Protein AF-A0A959G7B2-F1 (afdb_monomer_lite)

Sequence (841 aa):
MIFRKLSTILLVSALFLSQMISAQGTVKWTGAVNNDWTNAGNWMTVSGVPSLPPMGDNDGDQVIISGTAPIMPVVLAGDAAFAKMLVIEANASLTVQATASLLVENSETNGLENSGIFHNYGTVDIDSSYLHAMVNNAGAQIINHIGGVFSLMGGTDICGINNAGGTITNDGDFYMEYGDVSVLYNFGMITNNAGANFYARFFRDGKGIYNGLNASIINAGKLETNNGGFNPTPYADTLIVNLGSIQNADGAIFRGFSYPGNGFFNGQAATLTNEGSIRLESLGGNFFFLDNFGIIESDSLTAQAGGNAVAIYNHTGASFTNKSYLAARYNSSNQYTFVNEALLKNNPGAYMDIGTSSVFDLAELYNTSTGIVQNMGTIDLMYSSGSALLNMGIVENTGNYTFIYKAGGNSTGTNCRIENYGTFTAESSGLVDPSMGYSQQHICNYTNAFMYLHSDFVGVGQPNLMQNSGGFIKNDGYLELYTPSGRVNFRSFGSTAFNQNPDRPIILNTINGTFKTNDTLGFQNTHFPIINEGKFYLEMGSFVDVTNSGSVLKNTSTGQFFNYADFVVTMSSGGLVNQGTFTTYEGTNFNYTKMTQGINGIVDNTSTGVFHNYGRFYFREHGFNSVANEGRFINYEPANIDIGNSNGHGVYNLRTGQFTNKGFIVVNGSGADSINGSGVLNEGQFVNQGIIEVGQLSQAVGQEAVVNRAGTFLNDICGVINVKEDNLVLDESNSFTNKGVIIENGTGNSNIASNLAEGVVVNLAGGIFSIGANAGQTGTDLSIISCASCLAGGYLGIAACLIPAIPTLSQWSIIILFLSLSILGWVTFRTTGAKSTLGSK

Foldseek 3Di:
DVVVVVVVVVVVVVVVVVVPPFDAWAKEFQCPDHQELQDQVRIDTPDTDADGSQDDDPRHHHYEYDLPRPHAHEHDACEEAEHCAYEYADNGEYEYADNYEYEHHAHQEESYEFNAEYHFNYEYEFEYPEAESYEAAAAGEYEQAANGEYEQDYGPPAEHYHDHAYEYEFHEEYYFEEGAAEHEHFPHEYEQAAPYEHEFEYAYQYEHYEQAAQGEYEFNYEYEYEYPYDDQDAPHFEPYEFNEEYEQAAQYEYEFEGEEYADYEAAQNYEYHENYEYEYEYPEYQEENYHFNEEYAYAYYEFEDEYNYASEEHAANYEHEHPAEYHQEYEDAEEENYEFQDHYEYDAAHEHHQEYPDEHYQESYEAAQNGEYHANEEYEQEAYLHAPYAHNHHYEAADLYEDEYEHHDDNPDYQERHHFNAEYAHHPNHEDEHDDDADHAYEEAAAAYHYEYEAEHDHPDDQPGPPDDRANYAHNYHYAYAYLPHEHEPPHPDAHEHDDDAPDAQYEQALRGEYEYAEEHEYDYAEANEEFNHEYYHAHYEDEYPEYAYEPHEDAQSGAYEAAEEYEYEEYLHAYHFLHEYEYAAPYEDHYHEHDHDDQENYHQAQNGAYHFHYEYAAAYYEEEHAEFLHEYEQAPQYEYAAEFHQYEPAEQAANGAYEYQHYYAQYYDDQRFHNAEPHEDQEHYEFLYEYEHEDGHDDQAGAPHEDAHYAAEQAQNGEYHYPDQYEAAYNNLHYEFLHEYAHAHQEEYEHNEYACNGEYEHANPYHYYYNYYNYYYYRFLVPDDQPTDPPRPPSNPPSVPPDDDDDDDPVVVVVVVVVVVVPDDDDDDDPDDDDDDDDD

pLDDT: mean 81.15, std 19.33, range [27.31, 98.62]

Structure (mmCIF, N/CA/C/O backbone):
data_AF-A0A959G7B2-F1
#
_entry.id   AF-A0A959G7B2-F1
#
loop_
_atom_site.group_PDB
_atom_site.id
_atom_site.type_symbol
_atom_site.label_atom_id
_atom_site.label_alt_id
_atom_site.label_comp_id
_atom_site.label_asym_id
_atom_site.label_entity_id
_atom_site.label_seq_id
_atom_site.pdbx_PDB_ins_code
_atom_site.Cartn_x
_atom_site.Cartn_y
_atom_site.Cartn_z
_atom_site.occupancy
_atom_site.B_iso_or_equiv
_atom_site.auth_seq_id
_atom_site.auth_comp_id
_atom_site.auth_asym_id
_atom_site.auth_atom_id
_atom_site.pdbx_PDB_model_num
ATOM 1 N N . MET A 1 1 ? 59.256 46.841 -63.117 1.00 52.94 1 MET A N 1
ATOM 2 C CA . MET A 1 1 ? 59.482 45.435 -63.540 1.00 52.94 1 MET A CA 1
ATOM 3 C C . MET A 1 1 ? 59.211 44.413 -62.423 1.00 52.94 1 MET A C 1
ATOM 5 O O . MET A 1 1 ? 58.712 43.342 -62.733 1.00 52.94 1 MET A O 1
ATOM 9 N N . ILE A 1 2 ? 59.449 44.734 -61.142 1.00 54.12 2 ILE A N 1
ATOM 10 C CA . ILE A 1 2 ? 59.227 43.822 -59.995 1.00 54.12 2 ILE A CA 1
ATOM 11 C C . ILE A 1 2 ? 57.729 43.550 -59.703 1.00 54.12 2 ILE A C 1
ATOM 13 O O . ILE A 1 2 ? 57.356 42.407 -59.459 1.00 54.12 2 ILE A O 1
ATOM 17 N N . PHE A 1 3 ? 56.836 44.535 -59.873 1.00 51.72 3 PHE A N 1
ATOM 18 C CA . PHE A 1 3 ? 55.389 44.363 -59.631 1.00 51.72 3 PHE A CA 1
ATOM 19 C C . PHE A 1 3 ? 54.660 43.400 -60.596 1.00 51.72 3 PHE A C 1
ATOM 21 O O . PHE A 1 3 ? 53.708 42.747 -60.187 1.00 51.72 3 PHE A O 1
ATOM 28 N N . ARG A 1 4 ? 55.123 43.233 -61.848 1.00 51.25 4 ARG A N 1
ATOM 29 C CA . ARG A 1 4 ? 54.533 42.256 -62.796 1.00 51.25 4 ARG A CA 1
ATOM 30 C C . ARG A 1 4 ? 54.944 40.804 -62.506 1.00 51.25 4 ARG A C 1
ATOM 32 O O . ARG A 1 4 ? 54.228 39.881 -62.883 1.00 51.25 4 ARG A O 1
ATOM 39 N N . LYS A 1 5 ? 56.082 40.584 -61.834 1.00 57.22 5 LYS A N 1
ATOM 40 C CA . LYS A 1 5 ? 56.515 39.235 -61.429 1.00 57.22 5 LYS A CA 1
ATOM 41 C C . LYS A 1 5 ? 55.792 38.766 -60.162 1.00 57.22 5 LYS A C 1
ATOM 43 O O . LYS A 1 5 ? 55.444 37.595 -60.088 1.00 57.22 5 LYS A O 1
ATOM 48 N N . LEU A 1 6 ? 55.475 39.675 -59.233 1.00 59.94 6 LEU A N 1
ATOM 49 C CA . LEU A 1 6 ? 54.702 39.339 -58.031 1.00 59.94 6 LEU A CA 1
ATOM 50 C C . LEU A 1 6 ? 53.241 38.974 -58.342 1.00 59.94 6 LEU A C 1
ATOM 52 O O . LEU A 1 6 ? 52.746 38.002 -57.791 1.00 59.94 6 LEU A O 1
ATOM 56 N N . SER A 1 7 ? 52.568 39.685 -59.259 1.00 61.12 7 SER A N 1
ATOM 57 C CA . SER A 1 7 ? 51.173 39.371 -59.621 1.00 61.12 7 SER A CA 1
ATOM 58 C C . SER A 1 7 ? 51.032 38.026 -60.335 1.00 61.12 7 SER A C 1
ATOM 60 O O . SER A 1 7 ? 50.038 37.335 -60.155 1.00 61.12 7 SER A O 1
ATOM 62 N N . THR A 1 8 ? 52.034 37.638 -61.129 1.00 71.00 8 THR A N 1
ATOM 63 C CA . THR A 1 8 ? 52.027 36.355 -61.846 1.00 71.00 8 THR A CA 1
ATOM 64 C C . THR A 1 8 ? 52.302 35.195 -60.890 1.00 71.00 8 THR A C 1
ATOM 66 O O . THR A 1 8 ? 51.653 34.165 -60.997 1.00 71.00 8 THR A O 1
ATOM 69 N N . ILE A 1 9 ? 53.189 35.376 -59.903 1.00 73.12 9 ILE A N 1
ATOM 70 C CA . ILE A 1 9 ? 53.406 34.381 -58.843 1.00 73.12 9 ILE A CA 1
ATOM 71 C C . ILE A 1 9 ? 52.166 34.276 -57.945 1.00 73.12 9 ILE A C 1
ATOM 73 O O . ILE A 1 9 ? 51.745 33.166 -57.664 1.00 73.12 9 ILE A O 1
ATOM 77 N N . LEU A 1 10 ? 51.514 35.385 -57.572 1.00 73.88 10 LEU A N 1
ATOM 78 C CA . LEU A 1 10 ? 50.288 35.334 -56.762 1.00 73.88 10 LEU A CA 1
ATOM 79 C C . LEU A 1 10 ? 49.118 34.666 -57.506 1.00 73.88 10 LEU A C 1
ATOM 81 O O . LEU A 1 10 ? 48.378 33.901 -56.901 1.00 73.88 10 LEU A O 1
ATOM 85 N N . LEU A 1 11 ? 48.962 34.926 -58.810 1.00 72.38 11 LEU A N 1
ATOM 86 C CA . LEU A 1 11 ? 47.900 34.333 -59.628 1.00 72.38 11 LEU A CA 1
ATOM 87 C C . LEU A 1 11 ? 48.158 32.845 -59.908 1.00 72.38 11 LEU A C 1
ATOM 89 O O . LEU A 1 11 ? 47.230 32.052 -59.831 1.00 72.38 11 LEU A O 1
ATOM 93 N N . VAL A 1 12 ? 49.410 32.452 -60.177 1.00 73.69 12 VAL A N 1
ATOM 94 C CA . VAL A 1 12 ? 49.790 31.039 -60.352 1.00 73.69 12 VAL A CA 1
ATOM 95 C C . VAL A 1 12 ? 49.683 30.287 -59.023 1.00 73.69 12 VAL A C 1
ATOM 97 O O . VAL A 1 12 ? 49.119 29.200 -59.003 1.00 73.69 12 VAL A O 1
ATOM 100 N N . SER A 1 13 ? 50.109 30.878 -57.903 1.00 66.62 13 SER A N 1
ATOM 101 C CA . SER A 1 13 ? 49.905 30.294 -56.573 1.00 66.62 13 SER A CA 1
ATOM 102 C C . SER A 1 13 ? 48.422 30.182 -56.216 1.00 66.62 13 SER A C 1
ATOM 104 O O . SER A 1 13 ? 48.034 29.153 -55.684 1.00 66.62 13 SER A O 1
ATOM 106 N N . ALA A 1 14 ? 47.576 31.164 -56.551 1.00 66.56 14 ALA A N 1
ATOM 107 C CA . ALA A 1 14 ? 46.126 31.080 -56.341 1.00 66.56 14 ALA A CA 1
ATOM 108 C C . ALA A 1 14 ? 45.453 30.028 -57.244 1.00 66.56 14 ALA A C 1
ATOM 110 O O . ALA A 1 14 ? 44.544 29.340 -56.793 1.00 66.56 14 ALA A O 1
ATOM 111 N N . LEU A 1 15 ? 45.927 29.846 -58.484 1.00 62.69 15 LEU A N 1
ATOM 112 C CA . LEU A 1 15 ? 45.462 28.786 -59.388 1.00 62.69 15 LEU A CA 1
ATOM 113 C C . LEU A 1 15 ? 45.863 27.388 -58.891 1.00 62.69 15 LEU A C 1
ATOM 115 O O . LEU A 1 15 ? 45.023 26.493 -58.908 1.00 62.69 15 LEU A O 1
ATOM 119 N N . PHE A 1 16 ? 47.083 27.208 -58.370 1.00 60.19 16 PHE A N 1
ATOM 120 C CA . PHE A 1 16 ? 47.506 25.942 -57.755 1.00 60.19 16 PHE A CA 1
ATOM 121 C C . PHE A 1 16 ? 46.840 25.680 -56.394 1.00 60.19 16 PHE A C 1
ATOM 123 O O . PHE A 1 16 ? 46.551 24.528 -56.087 1.00 60.19 16 PHE A O 1
ATOM 130 N N . LEU A 1 17 ? 46.521 26.718 -55.609 1.00 56.66 17 LEU A N 1
ATOM 131 C CA . LEU A 1 17 ? 45.746 26.569 -54.369 1.00 56.66 17 LEU A CA 1
ATOM 132 C C . LEU A 1 17 ? 44.263 26.262 -54.646 1.00 56.66 17 LEU A C 1
ATOM 134 O O . LEU A 1 17 ? 43.632 25.568 -53.859 1.00 56.66 17 LEU A O 1
ATOM 138 N N . SER A 1 18 ? 43.714 26.725 -55.778 1.00 52.72 18 SER A N 1
ATOM 139 C CA . SER A 1 18 ? 42.320 26.458 -56.175 1.00 52.72 18 SER A CA 1
ATOM 140 C C . SER A 1 18 ? 42.074 25.058 -56.753 1.00 52.72 18 SER A C 1
ATOM 142 O O . SER A 1 18 ? 40.923 24.646 -56.845 1.00 52.72 18 SER A O 1
ATOM 144 N N . GLN A 1 19 ? 43.126 24.321 -57.132 1.00 49.22 19 GLN A N 1
ATOM 145 C CA . GLN A 1 19 ? 43.012 22.964 -57.694 1.00 49.22 19 GLN A CA 1
ATOM 146 C C . GLN A 1 19 ? 43.138 21.839 -56.655 1.00 49.22 19 GLN A C 1
ATOM 148 O O . GLN A 1 19 ? 43.061 20.672 -57.019 1.00 49.22 19 GLN A O 1
ATOM 153 N N . MET A 1 20 ? 43.305 22.171 -55.373 1.00 53.34 20 MET A N 1
ATOM 154 C CA . MET A 1 20 ? 43.411 21.185 -54.286 1.00 53.34 20 MET A CA 1
ATOM 155 C C . MET A 1 20 ? 42.088 20.961 -53.535 1.00 53.34 20 MET A C 1
ATOM 157 O O . MET A 1 20 ? 42.061 20.203 -52.575 1.00 53.34 20 MET A O 1
ATOM 161 N N . ILE A 1 21 ? 40.983 21.586 -53.959 1.00 56.53 21 ILE A N 1
ATOM 162 C CA . ILE A 1 21 ? 39.647 21.251 -53.448 1.00 56.53 21 ILE A CA 1
ATOM 163 C C . ILE A 1 21 ? 39.106 20.132 -54.343 1.00 56.53 21 ILE A C 1
ATOM 165 O O . ILE A 1 21 ? 38.405 20.398 -55.321 1.00 56.53 21 ILE A O 1
ATOM 169 N N . SER A 1 22 ? 39.503 18.885 -54.071 1.00 60.72 22 SER A N 1
ATOM 170 C CA . SER A 1 22 ? 38.856 17.734 -54.705 1.00 60.72 22 SER A CA 1
ATOM 171 C C . SER A 1 22 ? 37.398 17.723 -54.255 1.00 60.72 22 SER A C 1
ATOM 173 O O . SER A 1 22 ? 37.114 17.702 -53.058 1.00 60.72 22 SER A O 1
ATOM 175 N N . ALA A 1 23 ? 36.464 17.812 -55.202 1.00 63.28 23 ALA A N 1
ATOM 176 C CA . ALA A 1 23 ? 35.060 17.607 -54.889 1.00 63.28 23 ALA A CA 1
ATOM 177 C C . ALA A 1 23 ? 34.894 16.150 -54.444 1.00 63.28 23 ALA A C 1
ATOM 179 O O . ALA A 1 23 ? 35.192 15.238 -55.221 1.00 63.28 23 ALA A O 1
ATOM 180 N N . GLN A 1 24 ? 34.444 15.972 -53.201 1.00 72.00 24 GLN A N 1
ATOM 181 C CA . GLN A 1 24 ? 34.209 14.670 -52.580 1.00 72.00 24 GLN A CA 1
ATOM 182 C C . GLN A 1 24 ? 33.416 13.762 -53.522 1.00 72.00 24 GLN A C 1
ATOM 184 O O . GLN A 1 24 ? 32.460 14.199 -54.177 1.00 72.00 24 GLN A O 1
ATOM 189 N N . GLY A 1 25 ? 33.860 12.515 -53.636 1.00 84.88 25 GLY A N 1
ATOM 190 C CA . GLY A 1 25 ? 33.247 11.543 -54.513 1.00 84.88 25 GLY A CA 1
ATOM 191 C C . GLY A 1 25 ? 32.057 10.844 -53.865 1.00 84.88 25 GLY A C 1
ATOM 192 O O . GLY A 1 25 ? 31.963 10.687 -52.649 1.00 84.88 25 GLY A O 1
ATOM 193 N N . THR A 1 26 ? 31.131 10.396 -54.708 1.00 92.38 26 THR A N 1
ATOM 194 C CA . THR A 1 26 ? 30.094 9.437 -54.321 1.00 92.38 26 THR A CA 1
ATOM 195 C C . THR A 1 26 ? 30.359 8.148 -55.078 1.00 92.38 26 THR A C 1
ATOM 197 O O . THR A 1 26 ? 30.453 8.153 -56.312 1.00 92.38 26 THR A O 1
ATOM 200 N N . VAL A 1 27 ? 30.448 7.036 -54.356 1.00 94.88 27 VAL A N 1
ATOM 201 C CA . VAL A 1 27 ? 30.611 5.692 -54.911 1.00 94.88 27 VAL A CA 1
ATOM 202 C C . VAL A 1 27 ? 29.395 4.840 -54.592 1.00 94.88 27 VAL A C 1
ATOM 204 O O . VAL A 1 27 ? 28.801 4.923 -53.519 1.00 94.88 27 VAL A O 1
ATOM 207 N N . LYS A 1 28 ? 29.010 3.999 -55.547 1.00 96.38 28 LYS A N 1
ATOM 208 C CA . LYS A 1 28 ? 27.895 3.069 -55.406 1.00 96.38 28 LYS A CA 1
ATOM 209 C C . LYS A 1 28 ? 28.392 1.641 -55.557 1.00 96.38 28 LYS A C 1
ATOM 211 O O . LYS A 1 28 ? 29.095 1.316 -56.515 1.00 96.38 28 LYS A O 1
ATOM 216 N N . TRP A 1 29 ? 28.026 0.789 -54.609 1.00 97.50 29 TRP A N 1
ATOM 217 C CA . TRP A 1 29 ? 28.290 -0.637 -54.680 1.00 97.50 29 TRP A CA 1
ATOM 218 C C . TRP A 1 29 ? 27.413 -1.267 -55.758 1.00 97.50 29 TRP A C 1
ATOM 220 O O . TRP A 1 29 ? 26.182 -1.187 -55.720 1.00 97.50 29 TRP A O 1
ATOM 230 N N . THR A 1 30 ? 28.066 -1.907 -56.718 1.00 96.25 30 THR A N 1
ATOM 231 C CA . THR A 1 30 ? 27.428 -2.623 -57.824 1.00 96.25 30 THR A CA 1
ATOM 232 C C . THR A 1 30 ? 27.433 -4.128 -57.623 1.00 96.25 30 THR A C 1
ATOM 234 O O . THR A 1 30 ? 26.619 -4.797 -58.248 1.00 96.25 30 THR A O 1
ATOM 237 N N . GLY A 1 31 ? 28.338 -4.669 -56.795 1.00 95.31 31 GLY A N 1
ATOM 238 C CA . GLY A 1 31 ? 28.493 -6.114 -56.597 1.00 95.31 31 GLY A CA 1
ATOM 239 C C . GLY A 1 31 ? 28.807 -6.880 -57.885 1.00 95.31 31 GLY A C 1
ATOM 240 O O . GLY A 1 31 ? 28.373 -8.019 -58.040 1.00 95.31 31 GLY A O 1
ATOM 241 N N . ALA A 1 32 ? 29.483 -6.242 -58.846 1.00 96.56 32 ALA A N 1
ATOM 242 C CA . ALA A 1 32 ? 29.682 -6.794 -60.184 1.00 96.56 32 ALA A CA 1
ATOM 243 C C . ALA A 1 32 ? 30.665 -7.979 -60.237 1.00 96.56 32 ALA A C 1
ATOM 245 O O . ALA A 1 32 ? 30.577 -8.791 -61.159 1.00 96.56 32 ALA A O 1
ATOM 246 N N . VAL A 1 33 ? 31.601 -8.079 -59.286 1.00 97.19 33 VAL A N 1
ATOM 247 C CA . VAL A 1 33 ? 32.664 -9.097 -59.283 1.00 97.19 33 VAL A CA 1
ATOM 248 C C . VAL A 1 33 ? 32.467 -10.115 -58.161 1.00 97.19 33 VAL A C 1
ATOM 250 O O . VAL A 1 33 ? 32.389 -11.312 -58.428 1.00 97.19 33 VAL A O 1
ATOM 253 N N . ASN A 1 34 ? 32.421 -9.667 -56.907 1.00 97.19 34 ASN A N 1
ATOM 254 C CA . ASN A 1 34 ? 32.262 -10.516 -55.722 1.00 97.19 34 ASN A CA 1
ATOM 255 C C . ASN A 1 34 ? 31.710 -9.694 -54.538 1.00 97.19 34 ASN A C 1
ATOM 257 O O . ASN A 1 34 ? 31.214 -8.588 -54.729 1.00 97.19 34 ASN A O 1
ATOM 261 N N . ASN A 1 35 ? 31.751 -10.242 -53.321 1.00 97.38 35 ASN A N 1
ATOM 262 C CA . ASN A 1 35 ? 31.275 -9.578 -52.105 1.00 97.38 35 ASN A CA 1
ATOM 263 C C . ASN A 1 35 ? 32.372 -8.837 -51.321 1.00 97.38 35 ASN A C 1
ATOM 265 O O . ASN A 1 35 ? 32.066 -8.254 -50.292 1.00 97.38 35 ASN A O 1
ATOM 269 N N . ASP A 1 36 ? 33.627 -8.858 -51.762 1.00 97.38 36 ASP A N 1
ATOM 270 C CA . ASP A 1 36 ? 34.749 -8.256 -51.035 1.00 97.38 36 ASP A CA 1
ATOM 271 C C . ASP A 1 36 ? 34.738 -6.727 -51.179 1.00 97.38 36 ASP A C 1
ATOM 273 O O . ASP A 1 36 ? 34.881 -6.202 -52.292 1.00 97.38 36 ASP A O 1
ATOM 277 N N . TRP A 1 37 ? 34.568 -6.019 -50.056 1.00 95.88 37 TRP A N 1
ATOM 278 C CA . TRP A 1 37 ? 34.556 -4.553 -49.985 1.00 95.88 37 TRP A CA 1
ATOM 279 C C . TRP A 1 37 ? 35.765 -3.912 -50.683 1.00 95.88 37 TRP A C 1
ATOM 281 O O . TRP A 1 37 ? 35.630 -2.885 -51.351 1.00 95.88 37 TRP A O 1
ATOM 291 N N . THR A 1 38 ? 36.945 -4.525 -50.569 1.00 94.75 38 THR A N 1
ATOM 292 C CA . THR A 1 38 ? 38.215 -3.965 -51.054 1.00 94.75 38 THR A CA 1
ATOM 293 C C . THR A 1 38 ? 38.420 -4.132 -52.564 1.00 94.75 38 THR A C 1
ATOM 295 O O . THR A 1 38 ? 39.347 -3.570 -53.152 1.00 94.75 38 THR A O 1
ATOM 298 N N . ASN A 1 39 ? 37.550 -4.871 -53.252 1.00 95.19 39 ASN A N 1
ATOM 299 C CA . ASN A 1 39 ? 37.674 -5.053 -54.689 1.00 95.19 39 ASN A CA 1
ATOM 300 C C . ASN A 1 39 ? 37.092 -3.849 -55.445 1.00 95.19 39 ASN A C 1
ATOM 302 O O . ASN A 1 39 ? 35.876 -3.702 -55.581 1.00 95.19 39 ASN A O 1
ATOM 306 N N . ALA A 1 40 ? 37.975 -3.020 -56.010 1.00 94.50 40 ALA A N 1
ATOM 307 C CA . ALA A 1 40 ? 37.617 -1.847 -56.814 1.00 94.50 40 ALA A CA 1
ATOM 308 C C . ALA A 1 40 ? 36.608 -2.149 -57.942 1.00 94.50 40 ALA A C 1
ATOM 310 O O . ALA A 1 40 ? 35.801 -1.290 -58.286 1.00 94.50 40 ALA A O 1
ATOM 311 N N . GLY A 1 41 ? 36.608 -3.370 -58.496 1.00 95.56 41 GLY A N 1
ATOM 312 C CA . GLY A 1 41 ? 35.674 -3.788 -59.545 1.00 95.56 41 GLY A CA 1
ATOM 313 C C . GLY A 1 41 ? 34.210 -3.887 -59.099 1.00 95.56 41 GLY A C 1
ATOM 314 O O . GLY A 1 41 ? 33.329 -3.973 -59.951 1.00 95.56 41 GLY A O 1
ATOM 315 N N . ASN A 1 42 ? 33.932 -3.855 -57.793 1.00 96.44 42 ASN A N 1
ATOM 316 C CA . ASN A 1 42 ? 32.571 -3.825 -57.254 1.00 96.44 42 ASN A CA 1
ATOM 317 C C . ASN A 1 42 ? 31.994 -2.410 -57.135 1.00 96.44 42 ASN A C 1
ATOM 319 O O . ASN A 1 42 ? 30.808 -2.268 -56.834 1.00 96.44 42 ASN A O 1
ATOM 323 N N . TRP A 1 43 ? 32.781 -1.368 -57.389 1.00 95.62 43 TRP A N 1
ATOM 324 C CA . TRP A 1 43 ? 32.392 0.019 -57.159 1.00 95.62 43 TRP A CA 1
ATOM 325 C C . TRP A 1 43 ? 32.204 0.786 -58.468 1.00 95.62 43 TRP A C 1
ATOM 327 O O . TRP A 1 43 ? 32.974 0.633 -59.414 1.00 95.62 43 TRP A O 1
ATOM 337 N N . MET A 1 44 ? 31.192 1.653 -58.510 1.00 95.25 44 MET A N 1
ATOM 338 C CA . MET A 1 44 ? 31.021 2.641 -59.575 1.00 95.25 44 MET A CA 1
ATOM 339 C C . MET A 1 44 ? 31.059 4.056 -59.006 1.00 95.25 44 MET A C 1
ATOM 341 O O . MET A 1 44 ? 30.416 4.348 -57.998 1.00 95.25 44 MET A O 1
ATOM 345 N N . THR A 1 45 ? 31.769 4.956 -59.677 1.00 93.19 45 THR A N 1
ATOM 346 C CA . THR A 1 45 ? 31.696 6.391 -59.391 1.00 93.19 45 THR A CA 1
ATOM 347 C C . THR A 1 45 ? 30.345 6.935 -59.846 1.00 93.19 45 THR A C 1
ATOM 349 O O . THR A 1 45 ? 29.973 6.788 -61.010 1.00 93.19 45 THR A O 1
ATOM 352 N N . VAL A 1 46 ? 29.617 7.575 -58.934 1.00 91.56 46 VAL A N 1
ATOM 353 C CA . VAL A 1 46 ? 28.364 8.289 -59.222 1.00 91.56 46 VAL A CA 1
ATOM 354 C C . VAL A 1 46 ? 28.649 9.762 -59.516 1.00 91.56 46 VAL A C 1
ATOM 356 O O . VAL A 1 46 ? 28.130 10.310 -60.487 1.00 91.56 46 VAL A O 1
ATOM 359 N N . SER A 1 47 ? 29.505 10.394 -58.710 1.00 89.00 47 SER A N 1
ATOM 360 C CA . SER A 1 47 ? 29.910 11.799 -58.846 1.00 89.00 47 SER A CA 1
ATOM 361 C C . SER A 1 47 ? 31.271 12.059 -58.198 1.00 89.00 47 SER A C 1
ATOM 363 O O . SER A 1 47 ? 31.750 11.240 -57.419 1.00 89.00 47 SER A O 1
ATOM 365 N N . GLY A 1 48 ? 31.879 13.208 -58.516 1.00 84.81 48 GLY A N 1
ATOM 366 C CA . GLY A 1 48 ? 33.168 13.637 -57.960 1.00 84.81 48 GLY A CA 1
ATOM 367 C C . GLY A 1 48 ? 34.356 12.811 -58.461 1.00 84.81 48 GLY A C 1
ATOM 368 O O . GLY A 1 48 ? 34.279 12.163 -59.507 1.00 84.81 48 GLY A O 1
ATOM 369 N N . VAL A 1 49 ? 35.469 12.867 -57.728 1.00 81.75 49 VAL A N 1
ATOM 370 C CA . VAL A 1 49 ? 36.680 12.076 -58.007 1.00 81.75 49 VAL A CA 1
ATOM 371 C C . VAL A 1 49 ? 36.966 11.186 -56.793 1.00 81.75 49 VAL A C 1
ATOM 373 O O . VAL A 1 49 ? 37.791 11.559 -55.962 1.00 81.75 49 VAL A O 1
ATOM 376 N N . PRO A 1 50 ? 36.256 10.051 -56.652 1.00 78.06 50 PRO A N 1
ATOM 377 C CA . PRO A 1 50 ? 36.388 9.204 -55.478 1.00 78.06 50 PRO A CA 1
ATOM 378 C C . PRO A 1 50 ? 37.666 8.370 -55.455 1.00 78.06 50 PRO A C 1
ATOM 380 O O . PRO A 1 50 ? 38.239 8.038 -56.500 1.00 78.06 50 PRO A O 1
ATOM 383 N N . SER A 1 51 ? 38.042 7.952 -54.252 1.00 74.88 51 SER A N 1
ATOM 384 C CA . SER A 1 51 ? 38.977 6.858 -54.003 1.00 74.88 51 SER A CA 1
ATOM 385 C C . SER A 1 51 ? 38.289 5.507 -54.271 1.00 74.88 51 SER A C 1
ATOM 387 O O . SER A 1 51 ? 37.143 5.280 -53.888 1.00 74.88 51 SER A O 1
ATOM 389 N N . LEU A 1 52 ? 38.951 4.597 -54.997 1.00 75.44 52 LEU A N 1
ATOM 390 C CA . LEU A 1 52 ? 38.411 3.267 -55.311 1.00 75.44 52 LEU A CA 1
ATOM 391 C C . LEU A 1 52 ? 39.423 2.160 -54.962 1.00 75.44 52 LEU A C 1
ATOM 393 O O . LEU A 1 52 ? 40.533 2.187 -55.501 1.00 75.44 52 LEU A O 1
ATOM 397 N N . PRO A 1 53 ? 39.045 1.151 -54.147 1.00 77.62 53 PRO A N 1
ATOM 398 C CA . PRO A 1 53 ? 37.834 1.127 -53.310 1.00 77.62 53 PRO A CA 1
ATOM 399 C C . PRO A 1 53 ? 37.862 2.291 -52.296 1.00 77.62 53 PRO A C 1
ATOM 401 O O . PRO A 1 53 ? 38.940 2.844 -52.069 1.00 77.62 53 PRO A O 1
ATOM 404 N N . PRO A 1 54 ? 36.725 2.674 -51.693 1.00 76.62 54 PRO A N 1
ATOM 405 C CA . PRO A 1 54 ? 36.724 3.687 -50.641 1.00 76.62 54 PRO A CA 1
ATOM 406 C C . PRO A 1 54 ? 37.673 3.249 -49.506 1.00 76.62 54 PRO A C 1
ATOM 408 O O . PRO A 1 54 ? 37.449 2.219 -48.860 1.00 76.62 54 PRO A O 1
ATOM 411 N N . MET A 1 55 ? 38.784 3.978 -49.337 1.00 72.44 55 MET A N 1
ATOM 412 C CA . MET A 1 55 ? 39.863 3.706 -48.372 1.00 72.44 55 MET A CA 1
ATOM 413 C C . MET A 1 55 ? 40.243 4.981 -47.607 1.00 72.44 55 MET A C 1
ATOM 415 O O . MET A 1 55 ? 40.154 6.078 -48.143 1.00 72.44 55 MET A O 1
ATOM 419 N N . GLY A 1 56 ? 40.652 4.804 -46.344 1.00 55.56 56 GLY A N 1
ATOM 420 C CA . GLY A 1 56 ? 40.650 5.826 -45.289 1.00 55.56 56 GLY A CA 1
ATOM 421 C C . GLY A 1 56 ? 41.705 6.924 -45.354 1.00 55.56 56 GLY A C 1
ATOM 422 O O . GLY A 1 56 ? 42.609 6.960 -44.519 1.00 55.56 56 GLY A O 1
ATOM 423 N N . ASP A 1 57 ? 41.545 7.865 -46.278 1.00 64.94 57 ASP A N 1
ATOM 424 C CA . ASP A 1 57 ? 41.909 9.246 -45.974 1.00 64.94 57 ASP A CA 1
ATOM 425 C C . ASP A 1 57 ? 40.746 9.970 -45.268 1.00 64.94 57 ASP A C 1
ATOM 427 O O . ASP A 1 57 ? 39.589 9.556 -45.329 1.00 64.94 57 ASP A O 1
ATOM 431 N N . ASN A 1 58 ? 41.056 11.052 -44.550 1.00 63.84 58 ASN A N 1
ATOM 432 C CA . ASN A 1 58 ? 40.064 11.825 -43.789 1.00 63.84 58 ASN A CA 1
ATOM 433 C C . ASN A 1 58 ? 39.004 12.512 -44.684 1.00 63.84 58 ASN A C 1
ATOM 435 O O . ASN A 1 58 ? 38.068 13.114 -44.158 1.00 63.84 58 ASN A O 1
ATOM 439 N N . ASP A 1 59 ? 39.155 12.431 -46.011 1.00 70.31 59 ASP A N 1
ATOM 440 C CA . ASP A 1 59 ? 38.323 13.078 -47.029 1.00 70.31 59 ASP A CA 1
ATOM 441 C C . ASP A 1 59 ? 37.425 12.078 -47.784 1.00 70.31 59 ASP A C 1
ATOM 443 O O . ASP A 1 59 ? 36.884 12.431 -48.835 1.00 70.31 59 ASP A O 1
ATOM 447 N N . GLY A 1 60 ? 37.278 10.848 -47.276 1.00 69.56 60 GLY A N 1
ATOM 448 C CA . GLY A 1 60 ? 36.712 9.733 -48.036 1.00 69.56 60 GLY A CA 1
ATOM 449 C C . GLY A 1 60 ? 35.297 9.918 -48.598 1.00 69.56 60 GLY A C 1
ATOM 450 O O . GLY A 1 60 ? 34.603 10.921 -48.421 1.00 69.56 60 GLY A O 1
ATOM 451 N N . ASP A 1 61 ? 34.861 8.904 -49.338 1.00 85.44 61 ASP A N 1
ATOM 452 C CA . ASP A 1 61 ? 33.701 9.023 -50.216 1.00 85.44 61 ASP A CA 1
ATOM 453 C C . ASP A 1 61 ? 32.364 8.785 -49.512 1.00 85.44 61 ASP A C 1
ATOM 455 O O . ASP A 1 61 ? 32.258 8.061 -48.517 1.00 85.44 61 ASP A O 1
ATOM 459 N N . GLN A 1 62 ? 31.304 9.353 -50.087 1.00 92.44 62 GLN A N 1
ATOM 460 C CA . GLN A 1 62 ? 29.943 8.928 -49.776 1.00 92.44 62 GLN A CA 1
ATOM 461 C C . GLN A 1 62 ? 29.695 7.555 -50.403 1.00 92.44 62 GLN A C 1
ATOM 463 O O . GLN A 1 62 ? 29.808 7.389 -51.620 1.00 92.44 62 GLN A O 1
ATOM 468 N N . VAL A 1 63 ? 29.329 6.578 -49.582 1.00 95.88 63 VAL A N 1
ATOM 469 C CA . VAL A 1 63 ? 29.143 5.186 -49.985 1.00 95.88 63 VAL A CA 1
ATOM 470 C C . VAL A 1 63 ? 27.659 4.836 -50.030 1.00 95.88 63 VAL A C 1
ATOM 472 O O . VAL A 1 63 ? 26.953 4.964 -49.035 1.00 95.88 63 VAL A O 1
ATOM 475 N N . ILE A 1 64 ? 27.188 4.331 -51.173 1.00 97.62 64 ILE A N 1
ATOM 476 C CA . ILE A 1 64 ? 25.813 3.842 -51.355 1.00 97.62 64 ILE A CA 1
ATOM 477 C C . ILE A 1 64 ? 25.827 2.337 -51.625 1.00 97.62 64 ILE A C 1
ATOM 479 O O . ILE A 1 64 ? 26.334 1.894 -52.658 1.00 97.62 64 ILE A O 1
ATOM 483 N N . ILE A 1 65 ? 25.212 1.541 -50.751 1.00 98.12 65 ILE A N 1
ATOM 484 C CA . ILE A 1 65 ? 24.983 0.111 -50.975 1.00 98.12 65 ILE A CA 1
ATOM 485 C C . ILE A 1 65 ? 23.617 -0.078 -51.622 1.00 98.12 65 ILE A C 1
ATOM 487 O O . ILE A 1 65 ? 22.583 0.185 -51.004 1.00 98.12 65 ILE A O 1
ATOM 491 N N . SER A 1 66 ? 23.609 -0.514 -52.884 1.00 97.19 66 SER A N 1
ATOM 492 C CA . SER A 1 66 ? 22.366 -0.565 -53.645 1.00 97.19 66 SER A CA 1
ATOM 493 C C . SER A 1 66 ? 21.515 -1.789 -53.354 1.00 97.19 66 SER A C 1
ATOM 495 O O . SER A 1 66 ? 22.010 -2.913 -53.400 1.00 97.19 66 SER A O 1
ATOM 497 N N . GLY A 1 67 ? 20.204 -1.584 -53.225 1.00 95.75 67 GLY A N 1
ATOM 498 C CA . GLY A 1 67 ? 19.234 -2.677 -53.103 1.00 95.75 67 GLY A CA 1
ATOM 499 C C . GLY A 1 67 ? 19.088 -3.521 -54.372 1.00 95.75 67 GLY A C 1
ATOM 500 O O . GLY A 1 67 ? 18.506 -4.599 -54.334 1.00 95.75 67 GLY A O 1
ATOM 501 N N . THR A 1 68 ? 19.615 -3.048 -55.507 1.00 96.94 68 THR A N 1
ATOM 502 C CA . THR A 1 68 ? 19.588 -3.765 -56.791 1.00 96.94 68 THR A CA 1
ATOM 503 C C . THR A 1 68 ? 20.892 -4.499 -57.110 1.00 96.94 68 THR A C 1
ATOM 505 O O . THR A 1 68 ? 21.000 -5.078 -58.191 1.00 96.94 68 THR A O 1
ATOM 508 N N . ALA A 1 69 ? 21.904 -4.444 -56.237 1.00 96.62 69 ALA A N 1
ATOM 509 C CA . ALA A 1 69 ? 23.159 -5.155 -56.464 1.00 96.62 69 ALA A CA 1
ATOM 510 C C . ALA A 1 69 ? 22.924 -6.682 -56.395 1.00 96.62 69 ALA A C 1
ATOM 512 O O . ALA A 1 69 ? 22.262 -7.153 -55.470 1.00 96.62 69 ALA A O 1
ATOM 513 N N . PRO A 1 70 ? 23.454 -7.482 -57.340 1.00 95.81 70 PRO A N 1
ATOM 514 C CA . PRO A 1 70 ? 23.284 -8.934 -57.329 1.00 95.81 70 PRO A CA 1
ATOM 515 C C . PRO A 1 70 ? 24.078 -9.620 -56.208 1.00 95.81 70 PRO A C 1
ATOM 517 O O . PRO A 1 70 ? 23.739 -10.735 -55.818 1.00 95.81 70 PRO A O 1
ATOM 520 N N . ILE A 1 71 ? 25.137 -8.975 -55.708 1.00 97.50 71 ILE A N 1
ATOM 521 C CA . ILE A 1 71 ? 26.000 -9.470 -54.634 1.00 97.50 71 ILE A CA 1
ATOM 522 C C . ILE A 1 71 ? 26.169 -8.346 -53.616 1.00 97.50 71 ILE A C 1
ATOM 524 O O . ILE A 1 71 ? 26.527 -7.230 -53.986 1.00 97.50 71 ILE A O 1
ATOM 528 N N . MET A 1 72 ? 25.915 -8.636 -52.344 1.00 98.19 72 MET A N 1
ATOM 529 C CA . MET A 1 72 ? 25.989 -7.657 -51.259 1.00 98.19 72 MET A CA 1
ATOM 530 C C . MET A 1 72 ? 27.401 -7.597 -50.652 1.00 98.19 72 MET A C 1
ATOM 532 O O . MET A 1 72 ? 28.073 -8.631 -50.603 1.00 98.19 72 MET A O 1
ATOM 536 N N . PRO A 1 73 ? 27.864 -6.418 -50.208 1.00 98.25 73 PRO A N 1
ATOM 537 C CA . PRO A 1 73 ? 29.214 -6.229 -49.685 1.00 98.25 73 PRO A CA 1
ATOM 538 C C . PRO A 1 73 ? 29.448 -6.899 -48.326 1.00 98.25 73 PRO A C 1
ATOM 540 O O . PRO A 1 73 ? 28.570 -6.950 -47.458 1.00 98.25 73 PRO A O 1
ATOM 543 N N . VAL A 1 74 ? 30.689 -7.337 -48.129 1.00 98.19 74 VAL A N 1
ATOM 544 C CA . VAL A 1 74 ? 31.251 -7.875 -46.893 1.00 98.19 74 VAL A CA 1
ATOM 545 C C . VAL A 1 74 ? 32.625 -7.239 -46.660 1.00 98.19 74 VAL A C 1
ATOM 547 O O . VAL A 1 74 ? 33.498 -7.321 -47.524 1.00 98.19 74 VAL A O 1
ATOM 550 N N . VAL A 1 75 ? 32.832 -6.638 -45.487 1.00 97.69 75 VAL A N 1
ATOM 551 C CA . VAL A 1 75 ? 34.171 -6.273 -44.997 1.00 97.69 75 VAL A CA 1
ATOM 552 C C . VAL A 1 75 ? 34.774 -7.530 -44.378 1.00 97.69 75 VAL A C 1
ATOM 554 O O . VAL A 1 75 ? 34.238 -8.050 -43.392 1.00 97.69 75 VAL A O 1
ATOM 557 N N . LEU A 1 76 ? 35.807 -8.084 -45.013 1.00 97.56 76 LEU A N 1
ATOM 558 C CA . LEU A 1 76 ? 36.366 -9.380 -44.633 1.00 97.56 76 LEU A CA 1
ATOM 559 C C . LEU A 1 76 ? 37.198 -9.277 -43.350 1.00 97.56 76 LEU A C 1
ATOM 561 O O . LEU A 1 76 ? 37.685 -8.213 -42.976 1.00 97.56 76 LEU A O 1
ATOM 565 N N . ALA A 1 77 ? 37.344 -10.402 -42.652 1.00 97.25 77 ALA A N 1
ATOM 566 C CA . ALA A 1 77 ? 38.081 -10.467 -41.395 1.00 97.25 77 ALA A CA 1
ATOM 567 C C . ALA A 1 77 ? 39.518 -9.928 -41.532 1.00 97.25 77 ALA A C 1
ATOM 569 O O . ALA A 1 77 ? 40.308 -10.436 -42.327 1.00 97.25 77 ALA A O 1
ATOM 570 N N . GLY A 1 78 ? 39.859 -8.937 -40.704 1.00 94.31 78 GLY A N 1
ATOM 571 C CA . GLY A 1 78 ? 41.174 -8.288 -40.693 1.00 94.31 78 GLY A CA 1
ATOM 572 C C . GLY A 1 78 ? 41.302 -7.081 -41.628 1.00 94.31 78 GLY A C 1
ATOM 573 O O . GLY A 1 78 ? 42.306 -6.375 -41.537 1.00 94.31 78 GLY A O 1
ATOM 574 N N . ASP A 1 79 ? 40.300 -6.815 -42.468 1.00 95.00 79 ASP A N 1
ATOM 575 C CA . ASP A 1 79 ? 40.256 -5.609 -43.291 1.00 95.00 79 ASP A CA 1
ATOM 576 C C . ASP A 1 79 ? 39.720 -4.406 -42.505 1.00 95.00 79 ASP A C 1
ATOM 578 O O . ASP A 1 79 ? 38.957 -4.546 -41.545 1.00 95.00 79 ASP A O 1
ATOM 582 N N . ALA A 1 80 ? 40.097 -3.212 -42.967 1.00 93.38 80 ALA A N 1
ATOM 583 C CA . ALA A 1 80 ? 39.562 -1.937 -42.511 1.00 93.38 80 ALA A CA 1
ATOM 584 C C . ALA A 1 80 ? 38.865 -1.228 -43.680 1.00 93.38 80 ALA A C 1
ATOM 586 O O . ALA A 1 80 ? 39.487 -0.934 -44.704 1.00 93.38 80 ALA A O 1
ATOM 587 N N . ALA A 1 81 ? 37.575 -0.956 -43.524 1.00 94.19 81 ALA A N 1
ATOM 588 C CA . ALA A 1 81 ? 36.772 -0.169 -44.447 1.00 94.19 81 ALA A CA 1
ATOM 589 C C . ALA A 1 81 ? 36.601 1.261 -43.922 1.00 94.19 81 ALA A C 1
ATOM 591 O O . ALA A 1 81 ? 36.523 1.486 -42.714 1.00 94.19 81 ALA A O 1
ATOM 592 N N . PHE A 1 82 ? 36.507 2.222 -44.840 1.00 92.56 82 PHE A N 1
ATOM 593 C CA . PHE A 1 82 ? 36.250 3.623 -44.523 1.00 92.56 82 PHE A CA 1
ATOM 594 C C . PHE A 1 82 ? 35.130 4.173 -45.406 1.00 92.56 82 PHE A C 1
ATOM 596 O O . PHE A 1 82 ? 35.047 3.832 -46.588 1.00 92.56 82 PHE A O 1
ATOM 603 N N . ALA A 1 83 ? 34.293 5.041 -44.850 1.00 93.62 83 ALA A N 1
ATOM 604 C CA . ALA A 1 83 ? 33.348 5.863 -45.593 1.00 93.62 83 ALA A CA 1
ATOM 605 C C . ALA A 1 83 ? 33.218 7.229 -44.917 1.00 93.62 83 ALA A C 1
ATOM 607 O O . ALA A 1 83 ? 33.347 7.338 -43.705 1.00 93.62 83 ALA A O 1
ATOM 608 N N . LYS A 1 84 ? 32.891 8.275 -45.672 1.00 91.12 84 LYS A N 1
ATOM 609 C CA . LYS A 1 84 ? 32.491 9.544 -45.050 1.00 91.12 84 LYS A CA 1
ATOM 610 C C . LYS A 1 84 ? 31.030 9.534 -44.614 1.00 91.12 84 LYS A C 1
ATOM 612 O O . LYS A 1 84 ? 30.642 10.097 -43.600 1.00 91.12 84 LYS A O 1
ATOM 617 N N . MET A 1 85 ? 30.205 8.884 -45.421 1.00 93.38 85 MET A N 1
ATOM 618 C CA . MET A 1 85 ? 28.785 8.663 -45.189 1.00 93.38 85 MET A CA 1
ATOM 619 C C . MET A 1 85 ? 28.444 7.294 -45.754 1.00 93.38 85 MET A C 1
ATOM 621 O O . MET A 1 85 ? 28.936 6.936 -46.825 1.00 93.38 85 MET A O 1
ATOM 625 N N . LEU A 1 86 ? 27.579 6.552 -45.076 1.00 96.75 86 LEU A N 1
ATOM 626 C CA . LEU A 1 86 ? 27.117 5.250 -45.528 1.00 96.75 86 LEU A CA 1
ATOM 627 C C . LEU A 1 86 ? 25.597 5.247 -45.692 1.00 96.75 86 LEU A C 1
ATOM 629 O O . LEU A 1 86 ? 24.860 5.457 -44.737 1.00 96.75 86 LEU A O 1
ATOM 633 N N . VAL A 1 87 ? 25.123 4.949 -46.898 1.00 97.81 87 VAL A N 1
ATOM 634 C CA . VAL A 1 87 ? 23.704 4.747 -47.202 1.00 97.81 87 VAL A CA 1
ATOM 635 C C . VAL A 1 87 ? 23.483 3.290 -47.580 1.00 97.81 87 VAL A C 1
ATOM 637 O O . VAL A 1 87 ? 24.074 2.797 -48.539 1.00 97.81 87 VAL A O 1
ATOM 640 N N . ILE A 1 88 ? 22.600 2.599 -46.865 1.00 98.50 88 ILE A N 1
ATOM 641 C CA . ILE A 1 88 ? 22.147 1.246 -47.209 1.00 98.50 88 ILE A CA 1
ATOM 642 C C . ILE A 1 88 ? 20.709 1.359 -47.714 1.00 98.50 88 ILE A C 1
ATOM 644 O O . ILE A 1 88 ? 19.790 1.635 -46.942 1.00 98.50 88 ILE A O 1
ATOM 648 N N . GLU A 1 89 ? 20.504 1.178 -49.020 1.00 98.38 89 GLU A N 1
ATOM 649 C CA . GLU A 1 89 ? 19.174 1.257 -49.634 1.00 98.38 89 GLU A CA 1
ATOM 650 C C . GLU A 1 89 ? 18.261 0.106 -49.156 1.00 98.38 89 GLU A C 1
ATOM 652 O O . GLU A 1 89 ? 18.711 -0.937 -48.675 1.00 98.38 89 GLU A O 1
ATOM 657 N N . ALA A 1 90 ? 16.946 0.267 -49.323 1.00 97.75 90 ALA A N 1
ATOM 658 C CA . ALA A 1 90 ? 16.000 -0.811 -49.045 1.00 97.75 90 ALA A CA 1
ATOM 659 C C . ALA A 1 90 ? 16.319 -2.067 -49.874 1.00 97.75 90 ALA A C 1
ATOM 661 O O . ALA A 1 90 ? 16.632 -1.974 -51.062 1.00 97.75 90 ALA A O 1
ATOM 662 N N . ASN A 1 91 ? 16.187 -3.244 -49.255 1.00 96.69 91 ASN A N 1
ATOM 663 C CA . ASN A 1 91 ? 16.584 -4.555 -49.796 1.00 96.69 91 ASN A CA 1
ATOM 664 C C . ASN A 1 91 ? 18.101 -4.770 -49.978 1.00 96.69 91 ASN A C 1
ATOM 666 O O . ASN A 1 91 ? 18.497 -5.825 -50.471 1.00 96.69 91 ASN A O 1
ATOM 670 N N . ALA A 1 92 ? 18.951 -3.818 -49.585 1.00 98.31 92 ALA A N 1
ATOM 671 C CA . ALA A 1 92 ? 20.393 -4.029 -49.521 1.00 98.31 92 ALA A CA 1
ATOM 672 C C . ALA A 1 92 ? 20.813 -4.646 -48.179 1.00 98.31 92 ALA A C 1
ATOM 674 O O . ALA A 1 92 ? 20.081 -4.576 -47.186 1.00 98.31 92 ALA A O 1
ATOM 675 N N . SER A 1 93 ? 22.025 -5.202 -48.131 1.00 98.50 93 SER A N 1
ATOM 676 C CA . SER A 1 93 ? 22.659 -5.589 -46.870 1.00 98.50 93 SER A CA 1
ATOM 677 C C . SER A 1 93 ? 24.152 -5.282 -46.848 1.00 98.50 93 SER A C 1
ATOM 679 O O . SER A 1 93 ? 24.801 -5.374 -47.883 1.00 98.50 93 SER A O 1
ATOM 681 N N . LEU A 1 94 ? 24.711 -5.008 -45.672 1.00 98.50 94 LEU A N 1
ATOM 682 C CA . LEU A 1 94 ? 26.155 -4.912 -45.437 1.00 98.50 94 LEU A CA 1
ATOM 683 C C . LEU A 1 94 ? 26.544 -5.824 -44.275 1.00 98.50 94 LEU A C 1
ATOM 685 O O . LEU A 1 94 ? 25.847 -5.860 -43.263 1.00 98.50 94 LEU A O 1
ATOM 689 N N . THR A 1 95 ? 27.653 -6.553 -44.412 1.00 98.62 95 THR A N 1
ATOM 690 C CA . THR A 1 95 ? 28.224 -7.360 -43.323 1.00 98.62 95 THR A CA 1
ATOM 691 C C . THR A 1 95 ? 29.644 -6.916 -42.995 1.00 98.62 95 THR A C 1
ATOM 693 O O . THR A 1 95 ? 30.491 -6.867 -43.881 1.00 98.62 95 THR A O 1
ATOM 696 N N . VAL A 1 96 ? 29.931 -6.670 -41.720 1.00 98.56 96 VAL A N 1
ATOM 697 C CA . VAL A 1 96 ? 31.291 -6.488 -41.191 1.00 98.56 96 VAL A CA 1
ATOM 698 C C . VAL A 1 96 ? 31.669 -7.762 -40.444 1.00 98.56 96 VAL A C 1
ATOM 700 O O . VAL A 1 96 ? 31.004 -8.111 -39.471 1.00 98.56 96 VAL A O 1
ATOM 703 N N . GLN A 1 97 ? 32.665 -8.514 -40.922 1.00 98.44 97 GLN A N 1
ATOM 704 C CA . GLN A 1 97 ? 33.064 -9.779 -40.292 1.00 98.44 97 GLN A CA 1
ATOM 705 C C . GLN A 1 97 ? 33.784 -9.565 -38.957 1.00 98.44 97 GLN A C 1
ATOM 707 O O . GLN A 1 97 ? 34.259 -8.476 -38.645 1.00 98.44 97 GLN A O 1
ATOM 712 N N . ALA A 1 98 ? 33.893 -10.638 -38.168 1.00 97.69 98 ALA A N 1
ATOM 713 C CA . ALA A 1 98 ? 34.690 -10.623 -36.949 1.00 97.69 98 ALA A CA 1
ATOM 714 C C . ALA A 1 98 ? 36.122 -10.163 -37.246 1.00 97.69 98 ALA A C 1
ATOM 716 O O . ALA A 1 98 ? 36.686 -10.531 -38.273 1.00 97.69 98 ALA A O 1
ATOM 717 N N . THR A 1 99 ? 36.675 -9.349 -36.344 1.00 96.75 99 THR A N 1
ATOM 718 C CA . THR A 1 99 ? 37.992 -8.690 -36.457 1.00 96.75 99 THR A CA 1
ATOM 719 C C . THR A 1 99 ? 38.168 -7.723 -37.632 1.00 96.75 99 THR A C 1
ATOM 721 O O . THR A 1 99 ? 39.267 -7.201 -37.799 1.00 96.75 99 THR A O 1
ATOM 724 N N . ALA A 1 100 ? 37.144 -7.496 -38.455 1.00 97.88 100 ALA A N 1
ATOM 725 C CA . ALA A 1 100 ? 37.135 -6.405 -39.422 1.00 97.88 100 ALA A CA 1
ATOM 726 C C . ALA A 1 100 ? 36.755 -5.088 -38.729 1.00 97.88 100 ALA A C 1
ATOM 728 O O . ALA A 1 100 ? 36.100 -5.110 -37.681 1.00 97.88 100 ALA A O 1
ATOM 729 N N . SER A 1 101 ? 37.124 -3.955 -39.326 1.00 96.88 101 SER A N 1
ATOM 730 C CA . SER A 1 101 ? 36.662 -2.639 -38.886 1.00 96.88 101 SER A CA 1
ATOM 731 C C . SER A 1 101 ? 35.988 -1.852 -40.007 1.00 96.88 101 SER A C 1
ATOM 733 O O . SER A 1 101 ? 36.379 -1.937 -41.171 1.00 96.88 101 SER A O 1
ATOM 735 N N . LEU A 1 102 ? 34.967 -1.075 -39.658 1.00 96.44 102 LEU A N 1
ATOM 736 C CA . LEU A 1 102 ? 34.362 -0.069 -40.523 1.00 96.44 102 LEU A CA 1
ATOM 737 C C . LEU A 1 102 ? 34.339 1.259 -39.777 1.00 96.44 102 LEU A C 1
ATOM 739 O O . LEU A 1 102 ? 33.722 1.360 -38.721 1.00 96.44 102 LEU A O 1
ATOM 743 N N . LEU A 1 103 ? 34.974 2.266 -40.363 1.00 94.94 103 LEU A N 1
ATOM 744 C CA . LEU A 1 103 ? 34.985 3.628 -39.857 1.00 94.94 103 LEU A CA 1
ATOM 745 C C . LEU A 1 103 ? 34.133 4.516 -40.767 1.00 94.94 103 LEU A C 1
ATOM 747 O O . LEU A 1 103 ? 34.369 4.566 -41.975 1.00 94.94 103 LEU A O 1
ATOM 751 N N . VAL A 1 104 ? 33.137 5.194 -40.201 1.00 94.12 104 VAL A N 1
ATOM 752 C CA . VAL A 1 104 ? 32.321 6.186 -40.903 1.00 94.12 104 VAL A CA 1
ATOM 753 C C . VAL A 1 104 ? 32.509 7.533 -40.226 1.00 94.12 104 VAL A C 1
ATOM 755 O O . VAL A 1 104 ? 31.964 7.725 -39.153 1.00 94.12 104 VAL A O 1
ATOM 758 N N . GLU A 1 105 ? 33.261 8.461 -40.808 1.00 90.94 105 GLU A N 1
ATOM 759 C CA . GLU A 1 105 ? 33.610 9.723 -40.133 1.00 90.94 105 GLU A CA 1
ATOM 760 C C . GLU A 1 105 ? 33.372 10.954 -41.006 1.00 90.94 105 GLU A C 1
ATOM 762 O O . GLU A 1 105 ? 33.399 10.895 -42.232 1.00 90.94 105 GLU A O 1
ATOM 767 N N . ASN A 1 106 ? 33.219 12.113 -40.361 1.00 87.19 106 ASN A N 1
ATOM 768 C CA . ASN A 1 106 ? 33.110 13.423 -41.007 1.00 87.19 106 ASN A CA 1
ATOM 769 C C . ASN A 1 106 ? 31.875 13.605 -41.904 1.00 87.19 106 ASN A C 1
ATOM 771 O O . A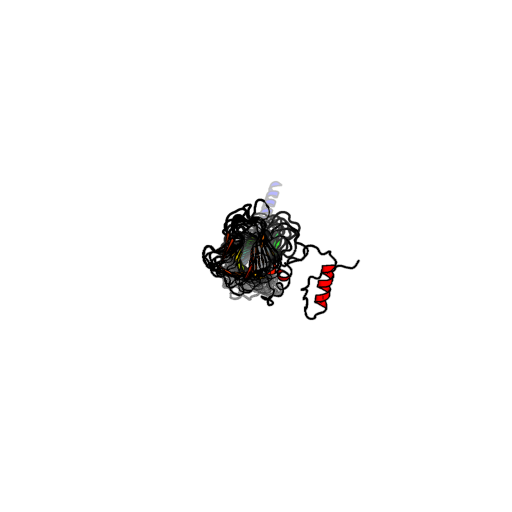SN A 1 106 ? 31.874 14.514 -42.738 1.00 87.19 106 ASN A O 1
ATOM 775 N N . SER A 1 107 ? 30.811 12.809 -41.747 1.00 88.69 107 SER A N 1
ATOM 776 C CA . SER A 1 107 ? 29.584 13.027 -42.526 1.00 88.69 107 SER A CA 1
ATOM 777 C C . SER A 1 107 ? 29.033 14.436 -42.305 1.00 88.69 107 SER A C 1
ATOM 779 O O . SER A 1 107 ? 28.843 14.868 -41.171 1.00 88.69 107 SER A O 1
ATOM 781 N N . GLU A 1 108 ? 28.722 15.129 -43.401 1.00 86.94 108 GLU A N 1
ATOM 782 C CA . GLU A 1 108 ? 28.063 16.445 -43.387 1.00 86.94 108 GLU A CA 1
ATOM 783 C C . GLU A 1 108 ? 26.541 16.330 -43.178 1.00 86.94 108 GLU A C 1
ATOM 785 O O . GLU A 1 108 ? 25.834 17.334 -43.153 1.00 86.94 108 GLU A O 1
ATOM 790 N N . THR A 1 109 ? 26.010 15.108 -43.073 1.00 90.25 109 THR A N 1
ATOM 791 C CA . THR A 1 109 ? 24.583 14.844 -42.847 1.00 90.25 109 THR A CA 1
ATOM 792 C C . THR A 1 109 ? 24.409 13.804 -41.741 1.00 90.25 109 THR A C 1
ATOM 794 O O . THR A 1 109 ? 24.683 14.096 -40.578 1.00 90.25 109 THR A O 1
ATOM 797 N N . ASN A 1 110 ? 23.955 12.598 -42.076 1.00 92.62 110 ASN A N 1
ATOM 798 C CA . ASN A 1 110 ? 23.926 11.455 -41.176 1.00 92.62 110 ASN A CA 1
ATOM 799 C C . ASN A 1 110 ? 25.156 10.580 -41.435 1.00 92.62 110 ASN A C 1
ATOM 801 O O . ASN A 1 110 ? 25.556 10.434 -42.589 1.00 92.62 110 ASN A O 1
ATOM 805 N N . GLY A 1 111 ? 25.761 9.994 -40.401 1.00 93.88 111 GLY A N 1
ATOM 806 C CA . GLY A 1 111 ? 26.878 9.056 -40.581 1.00 93.88 111 GLY A CA 1
ATOM 807 C C . GLY A 1 111 ? 26.427 7.826 -41.371 1.00 93.88 111 GLY A C 1
ATOM 808 O O . GLY A 1 111 ? 26.876 7.589 -42.493 1.00 93.88 111 GLY A O 1
ATOM 809 N N . LEU A 1 112 ? 25.458 7.096 -40.817 1.00 96.38 112 LEU A N 1
ATOM 810 C CA . LEU A 1 112 ? 24.796 5.955 -41.449 1.00 96.38 112 LEU A CA 1
ATOM 811 C C . LEU A 1 112 ? 23.300 6.217 -41.659 1.00 96.38 112 LEU A C 1
ATOM 813 O O . LEU A 1 112 ? 22.570 6.458 -40.702 1.00 96.38 112 LEU A O 1
ATOM 817 N N . GLU A 1 113 ? 22.823 6.073 -42.893 1.00 97.50 113 GLU A N 1
ATOM 818 C CA . GLU A 1 113 ? 21.401 5.993 -43.237 1.00 97.50 113 GLU A CA 1
ATOM 819 C C . GLU A 1 113 ? 21.044 4.569 -43.667 1.00 97.50 113 GLU A C 1
ATOM 821 O O . GLU A 1 113 ? 21.319 4.142 -44.792 1.00 97.50 113 GLU A O 1
ATOM 826 N N . ASN A 1 114 ? 20.413 3.813 -42.772 1.00 98.50 114 ASN A N 1
ATOM 827 C CA . ASN A 1 114 ? 20.035 2.431 -43.025 1.00 98.50 114 ASN A CA 1
ATOM 828 C C . ASN A 1 114 ? 18.552 2.305 -43.385 1.00 98.50 114 ASN A C 1
ATOM 830 O O . ASN A 1 114 ? 17.673 2.623 -42.585 1.00 98.50 114 ASN A O 1
ATOM 834 N N . SER A 1 115 ? 18.281 1.776 -44.576 1.00 98.50 115 SER A N 1
ATOM 835 C CA . SER A 1 115 ? 16.957 1.314 -45.016 1.00 98.50 115 SER A CA 1
ATOM 836 C C . SER A 1 115 ? 16.927 -0.197 -45.305 1.00 98.50 115 SER A C 1
ATOM 838 O O . SER A 1 115 ? 15.880 -0.719 -45.687 1.00 98.50 115 SER A O 1
ATOM 840 N N . GLY A 1 116 ? 18.061 -0.894 -45.153 1.00 98.31 116 GLY A N 1
ATOM 841 C CA . GLY A 1 116 ? 18.243 -2.322 -45.428 1.00 98.31 116 GLY A CA 1
ATOM 842 C C . GLY A 1 116 ? 18.649 -3.109 -44.177 1.00 98.31 116 GLY A C 1
ATOM 843 O O . GLY A 1 116 ? 18.101 -2.882 -43.098 1.00 98.31 116 GLY A O 1
ATOM 844 N N . ILE A 1 117 ? 19.586 -4.054 -44.321 1.00 98.50 117 ILE A N 1
ATOM 845 C CA . ILE A 1 117 ? 20.082 -4.902 -43.222 1.00 98.50 117 ILE A CA 1
ATOM 846 C C . ILE A 1 117 ? 21.577 -4.656 -42.979 1.00 98.50 117 ILE A C 1
ATOM 848 O O . ILE A 1 117 ? 22.404 -4.882 -43.860 1.00 98.50 117 ILE A O 1
ATOM 852 N N . PHE A 1 118 ? 21.948 -4.261 -41.765 1.00 98.62 118 PHE A N 1
ATOM 853 C CA . PHE A 1 118 ? 23.341 -4.143 -41.335 1.00 98.62 118 PHE A CA 1
ATOM 854 C C . PHE A 1 118 ? 23.679 -5.280 -40.365 1.00 98.62 118 PHE A C 1
ATOM 856 O O . PHE A 1 118 ? 23.097 -5.359 -39.285 1.00 98.62 118 PHE A O 1
ATOM 863 N N . HIS A 1 119 ? 24.654 -6.123 -40.706 1.00 98.56 119 HIS A N 1
ATOM 864 C CA . HIS A 1 119 ? 25.229 -7.118 -39.799 1.00 98.56 119 HIS A CA 1
ATOM 865 C C . HIS A 1 119 ? 26.618 -6.690 -39.323 1.00 98.56 119 HIS A C 1
ATOM 867 O O . HIS A 1 119 ? 27.524 -6.513 -40.138 1.00 98.56 119 HIS A O 1
ATOM 873 N N . ASN A 1 120 ? 26.807 -6.597 -38.009 1.00 98.50 120 ASN A N 1
ATOM 874 C CA . ASN A 1 120 ? 28.111 -6.337 -37.409 1.00 98.50 120 ASN A CA 1
ATOM 875 C C . ASN A 1 120 ? 28.595 -7.532 -36.586 1.00 98.50 120 ASN A C 1
ATOM 877 O O . ASN A 1 120 ? 27.953 -7.901 -35.610 1.00 98.50 120 ASN A O 1
ATOM 881 N N . TYR A 1 121 ? 29.735 -8.104 -36.958 1.00 98.44 121 TYR A N 1
ATOM 882 C CA . TYR A 1 121 ? 30.487 -9.071 -36.155 1.00 98.44 121 TYR A CA 1
ATOM 883 C C . TYR A 1 121 ? 31.845 -8.506 -35.696 1.00 98.44 121 TYR A C 1
ATOM 885 O O . TYR A 1 121 ? 32.534 -9.163 -34.918 1.00 98.44 121 TYR A O 1
ATOM 893 N N . GLY A 1 122 ? 32.256 -7.344 -36.216 1.00 98.31 122 GLY A N 1
ATOM 894 C CA . GLY A 1 122 ? 33.552 -6.703 -35.982 1.00 98.31 122 GLY A CA 1
ATOM 895 C C . GLY A 1 122 ? 33.415 -5.386 -35.217 1.00 98.31 122 GLY A C 1
ATOM 896 O O . GLY A 1 122 ? 32.566 -5.264 -34.338 1.00 98.31 122 GLY A O 1
ATOM 897 N N . THR A 1 123 ? 34.245 -4.398 -35.546 1.00 98.19 123 THR A N 1
ATOM 898 C CA . THR A 1 123 ? 34.190 -3.052 -34.951 1.00 98.19 123 THR A CA 1
ATOM 899 C C . THR A 1 123 ? 33.612 -2.059 -35.953 1.00 98.19 123 THR A C 1
ATOM 901 O O . THR A 1 123 ? 34.116 -1.934 -37.065 1.00 98.19 123 THR A O 1
ATOM 904 N N . VAL A 1 124 ? 32.561 -1.342 -35.573 1.00 97.88 124 VAL A N 1
ATOM 905 C CA . VAL A 1 124 ? 31.961 -0.275 -36.378 1.00 97.88 124 VAL A CA 1
ATOM 906 C C . VAL A 1 124 ? 32.005 1.005 -35.567 1.00 97.88 124 VAL A C 1
ATOM 908 O O . VAL A 1 124 ? 31.359 1.080 -34.526 1.00 97.88 124 VAL A O 1
ATOM 911 N N . ASP A 1 125 ? 32.730 1.997 -36.064 1.00 95.75 125 ASP A N 1
ATOM 912 C CA . ASP A 1 125 ? 32.838 3.320 -35.460 1.00 95.75 125 ASP A CA 1
ATOM 913 C C . ASP A 1 125 ? 32.177 4.330 -36.399 1.00 95.75 125 ASP A C 1
ATOM 915 O O . ASP A 1 125 ? 32.508 4.390 -37.584 1.00 95.75 125 ASP A O 1
ATOM 919 N N . ILE A 1 126 ? 31.209 5.094 -35.897 1.00 94.19 126 ILE A N 1
ATOM 920 C CA . ILE A 1 126 ? 30.484 6.089 -36.690 1.00 94.19 126 ILE A CA 1
ATOM 921 C C . ILE A 1 126 ? 30.514 7.436 -35.982 1.00 94.19 126 ILE A C 1
ATOM 923 O O . ILE A 1 126 ? 30.052 7.553 -34.845 1.00 94.19 126 ILE A O 1
ATOM 927 N N . ASP A 1 127 ? 30.979 8.443 -36.709 1.00 87.81 127 ASP A N 1
ATOM 928 C CA . ASP A 1 127 ? 30.982 9.847 -36.342 1.00 87.81 127 ASP A CA 1
ATOM 929 C C . ASP A 1 127 ? 30.333 10.713 -37.426 1.00 87.81 127 ASP A C 1
ATOM 931 O O . ASP A 1 127 ? 30.653 10.652 -38.618 1.00 87.81 127 ASP A O 1
ATOM 935 N N . SER A 1 128 ? 29.387 11.539 -36.985 1.00 86.56 128 SER A N 1
ATOM 936 C CA . SER A 1 128 ? 28.755 12.569 -37.799 1.00 86.56 128 SER A CA 1
ATOM 937 C C . SER A 1 128 ? 29.063 13.937 -37.211 1.00 86.56 128 SER A C 1
ATOM 939 O O . SER A 1 128 ? 28.786 14.210 -36.040 1.00 86.56 128 SER A O 1
ATOM 941 N N . SER A 1 129 ? 29.558 14.837 -38.061 1.00 82.94 129 SER A N 1
ATOM 942 C CA . SER A 1 129 ? 29.872 16.211 -37.672 1.00 82.94 129 SER A CA 1
ATOM 943 C C . SER A 1 129 ? 28.665 17.151 -37.744 1.00 82.94 129 SER A C 1
ATOM 945 O O . SER A 1 129 ? 28.829 18.347 -37.507 1.00 82.94 129 SER A O 1
ATOM 947 N N . TYR A 1 130 ? 27.474 16.636 -38.090 1.00 83.25 130 TYR A N 1
ATOM 948 C CA . TYR A 1 130 ? 26.284 17.455 -38.319 1.00 83.25 130 TYR A CA 1
ATOM 949 C C . TYR A 1 130 ? 25.022 16.923 -37.614 1.00 83.25 130 TYR A C 1
ATOM 951 O O . TYR A 1 130 ? 24.750 17.317 -36.482 1.00 83.25 130 TYR A O 1
ATOM 959 N N . LEU A 1 131 ? 24.237 16.032 -38.240 1.00 87.62 131 LEU A N 1
ATOM 960 C CA . LEU A 1 131 ? 22.913 15.631 -37.727 1.00 87.62 131 LEU A CA 1
ATOM 961 C C . LEU A 1 131 ? 22.977 14.423 -36.786 1.00 87.62 131 LEU A C 1
ATOM 963 O O . LEU A 1 131 ? 23.186 14.579 -35.583 1.00 87.62 131 LEU A O 1
ATOM 967 N N . HIS A 1 132 ? 22.729 13.224 -37.324 1.00 91.31 132 HIS A N 1
ATOM 968 C CA . HIS A 1 132 ? 22.707 11.983 -36.561 1.00 91.31 132 HIS A CA 1
ATOM 969 C C . HIS A 1 132 ? 23.943 11.146 -36.860 1.00 91.31 132 HIS A C 1
ATOM 971 O O . HIS A 1 132 ? 24.357 11.055 -38.018 1.00 91.31 132 HIS A O 1
ATOM 977 N N . ALA A 1 133 ? 24.492 10.456 -35.859 1.00 93.25 133 ALA A N 1
ATOM 978 C CA . ALA A 1 133 ? 25.478 9.419 -36.157 1.00 93.25 133 ALA A CA 1
ATOM 979 C C . ALA A 1 133 ? 24.809 8.315 -36.994 1.00 93.25 133 ALA A C 1
ATOM 981 O O . ALA A 1 133 ? 25.343 7.889 -38.016 1.00 93.25 133 ALA A O 1
ATOM 982 N N . MET A 1 134 ? 23.575 7.936 -36.643 1.00 95.25 134 MET A N 1
ATOM 983 C CA . MET A 1 134 ? 22.846 6.879 -37.334 1.00 95.25 134 MET A CA 1
ATOM 984 C C . MET A 1 134 ? 21.339 7.137 -37.440 1.00 95.25 134 MET A C 1
ATOM 986 O O . MET A 1 134 ? 20.675 7.472 -36.460 1.00 95.25 134 MET A O 1
ATOM 990 N N . VAL A 1 135 ? 20.773 6.879 -38.619 1.00 96.56 135 VAL A N 1
ATOM 991 C CA . VAL A 1 135 ? 19.331 6.804 -38.876 1.00 96.56 135 VAL A CA 1
ATOM 992 C C . VAL A 1 135 ? 18.976 5.391 -39.321 1.00 96.56 135 VAL A C 1
ATOM 994 O O . VAL A 1 135 ? 19.484 4.904 -40.328 1.00 96.56 135 VAL A O 1
ATOM 997 N N . ASN A 1 136 ? 18.077 4.736 -38.588 1.00 98.19 136 ASN A N 1
ATOM 998 C CA . ASN A 1 136 ? 17.540 3.422 -38.933 1.00 98.19 136 ASN A CA 1
ATOM 999 C C . ASN A 1 136 ? 16.066 3.575 -39.327 1.00 98.19 136 ASN A C 1
ATOM 1001 O O . ASN A 1 136 ? 15.197 3.742 -38.468 1.00 98.19 136 ASN A O 1
ATOM 1005 N N . ASN A 1 137 ? 15.799 3.586 -40.631 1.00 98.25 137 ASN A N 1
ATOM 1006 C CA . ASN A 1 137 ? 14.480 3.871 -41.188 1.00 98.25 137 ASN A CA 1
ATOM 1007 C C . ASN A 1 137 ? 13.474 2.738 -40.931 1.00 98.25 137 ASN A C 1
ATOM 1009 O O . ASN A 1 137 ? 13.830 1.607 -40.598 1.00 98.25 137 ASN A O 1
ATOM 1013 N N . ALA A 1 138 ? 12.190 3.038 -41.128 1.00 97.75 138 ALA A N 1
ATOM 1014 C CA . ALA A 1 138 ? 11.115 2.063 -40.995 1.00 97.75 138 ALA A CA 1
ATOM 1015 C C . ALA A 1 138 ? 11.363 0.801 -41.843 1.00 97.75 138 ALA A C 1
ATOM 1017 O O . ALA A 1 138 ? 11.603 0.882 -43.047 1.00 97.75 138 ALA A O 1
ATOM 1018 N N . GLY A 1 139 ? 11.284 -0.370 -41.204 1.00 96.81 139 GLY A N 1
ATOM 1019 C CA . GLY A 1 139 ? 11.531 -1.674 -41.834 1.00 96.81 139 GLY A CA 1
ATOM 1020 C C . GLY A 1 139 ? 13.007 -2.077 -41.961 1.00 96.81 139 GLY A C 1
ATOM 1021 O O . GLY A 1 139 ? 13.278 -3.232 -42.285 1.00 96.81 139 GLY A O 1
ATOM 1022 N N . ALA A 1 140 ? 13.947 -1.177 -41.669 1.00 98.38 140 ALA A N 1
ATOM 1023 C CA . ALA A 1 140 ? 15.374 -1.476 -41.667 1.00 98.38 140 ALA A CA 1
ATOM 1024 C C . ALA A 1 140 ? 15.788 -2.278 -40.422 1.00 98.38 140 ALA A C 1
ATOM 1026 O O . ALA A 1 140 ? 15.124 -2.233 -39.379 1.00 98.38 140 ALA A O 1
ATOM 1027 N N . GLN A 1 141 ? 16.894 -3.013 -40.528 1.00 98.62 141 GLN A N 1
ATOM 1028 C CA . GLN A 1 141 ? 17.434 -3.849 -39.459 1.00 98.62 141 GLN A CA 1
ATOM 1029 C C . GLN A 1 141 ? 18.911 -3.559 -39.220 1.00 98.62 141 GLN A C 1
ATOM 1031 O O . GLN A 1 141 ? 19.707 -3.516 -40.157 1.00 98.62 141 GLN A O 1
ATOM 1036 N N . ILE A 1 142 ? 19.281 -3.425 -37.952 1.00 98.56 142 ILE A N 1
ATOM 1037 C CA . ILE A 1 142 ? 20.670 -3.399 -37.494 1.00 98.56 142 ILE A CA 1
ATOM 1038 C C . ILE A 1 142 ? 20.838 -4.541 -36.509 1.00 98.56 142 ILE A C 1
ATOM 1040 O O . ILE A 1 142 ? 20.078 -4.652 -35.549 1.00 98.56 142 ILE A O 1
ATOM 1044 N N . ILE A 1 143 ? 21.809 -5.406 -36.770 1.00 98.50 143 ILE A N 1
ATOM 1045 C CA . ILE A 1 143 ? 22.062 -6.615 -35.995 1.00 98.50 143 ILE A CA 1
ATOM 1046 C C . ILE A 1 143 ? 23.533 -6.596 -35.590 1.00 98.50 143 ILE A C 1
ATOM 1048 O O . ILE A 1 143 ? 24.416 -6.874 -36.407 1.00 98.50 143 ILE A O 1
ATOM 1052 N N . ASN A 1 144 ? 23.787 -6.240 -34.333 1.00 98.56 144 ASN A N 1
ATOM 1053 C CA . ASN A 1 144 ? 25.108 -6.310 -33.725 1.00 98.56 144 ASN A CA 1
ATOM 1054 C C . ASN A 1 144 ? 25.264 -7.674 -33.058 1.00 98.56 144 ASN A C 1
ATOM 1056 O O . ASN A 1 144 ? 24.646 -7.926 -32.030 1.00 98.56 144 ASN A O 1
ATOM 1060 N N . HIS A 1 145 ? 26.034 -8.566 -33.668 1.00 98.44 145 HIS A N 1
ATOM 1061 C CA . HIS A 1 145 ? 26.206 -9.941 -33.207 1.00 98.44 145 HIS A CA 1
ATOM 1062 C C . HIS A 1 145 ? 27.156 -10.023 -32.007 1.00 98.44 145 HIS A C 1
ATOM 1064 O O . HIS A 1 145 ? 27.869 -9.074 -31.683 1.00 98.44 145 HIS A O 1
ATOM 1070 N N . ILE A 1 146 ? 27.206 -11.194 -31.368 1.00 98.12 146 ILE A N 1
ATOM 1071 C CA . ILE A 1 146 ? 28.138 -11.486 -30.269 1.00 98.12 146 ILE A CA 1
ATOM 1072 C C . ILE A 1 146 ? 29.579 -11.174 -30.697 1.00 98.12 146 ILE A C 1
ATOM 1074 O O . ILE A 1 146 ? 30.049 -11.665 -31.724 1.00 98.12 146 ILE A O 1
ATOM 1078 N N . GLY A 1 147 ? 30.286 -10.391 -29.878 1.00 97.12 147 GLY A N 1
ATOM 1079 C CA . GLY A 1 147 ? 31.655 -9.936 -30.144 1.00 97.12 147 GLY A CA 1
ATOM 1080 C C . GLY A 1 147 ? 31.753 -8.719 -31.068 1.00 97.12 147 GLY A C 1
ATOM 1081 O O . GLY A 1 147 ? 32.837 -8.152 -31.187 1.00 97.12 147 GLY A O 1
ATOM 1082 N N . GLY A 1 148 ? 30.642 -8.302 -31.681 1.00 98.38 148 GLY A N 1
ATOM 1083 C CA . GLY A 1 148 ? 30.546 -7.053 -32.418 1.00 98.38 148 GLY A CA 1
ATOM 1084 C C . GLY A 1 148 ? 30.553 -5.849 -31.477 1.00 98.38 148 GLY A C 1
ATOM 1085 O O . GLY A 1 148 ? 29.897 -5.853 -30.431 1.00 98.38 148 GLY A O 1
ATOM 1086 N N . VAL A 1 149 ? 31.290 -4.813 -31.864 1.00 98.12 149 VAL A N 1
ATOM 1087 C CA . VAL A 1 149 ? 31.345 -3.518 -31.184 1.00 98.12 149 VAL A CA 1
ATOM 1088 C C . VAL A 1 149 ? 30.798 -2.462 -32.128 1.00 98.12 149 VAL A C 1
ATOM 1090 O O . VAL A 1 149 ? 31.286 -2.323 -33.248 1.00 98.12 149 VAL A O 1
ATOM 1093 N N . PHE A 1 150 ? 29.791 -1.729 -31.676 1.00 96.50 150 PHE A N 1
ATOM 1094 C CA . PHE A 1 150 ? 29.243 -0.568 -32.364 1.00 96.50 150 PHE A CA 1
ATOM 1095 C C . PHE A 1 150 ? 29.528 0.662 -31.503 1.00 96.50 150 PHE A C 1
ATOM 1097 O O . PHE A 1 150 ? 29.033 0.737 -30.381 1.00 96.50 150 PHE A O 1
ATOM 1104 N N . SER A 1 151 ? 30.335 1.599 -31.987 1.00 96.00 151 SER A N 1
ATOM 1105 C CA . SER A 1 151 ? 30.641 2.855 -31.307 1.00 96.00 151 SER A CA 1
ATOM 1106 C C . SER A 1 151 ? 30.081 4.015 -32.115 1.00 96.00 151 SER A C 1
ATOM 1108 O O . SER A 1 151 ? 30.424 4.209 -33.278 1.00 96.00 151 SER A O 1
ATOM 1110 N N . LEU A 1 152 ? 29.200 4.790 -31.500 1.00 92.69 152 LEU A N 1
ATOM 1111 C CA . LEU A 1 152 ? 28.707 6.041 -32.052 1.00 92.69 152 LEU A CA 1
ATOM 1112 C C . LEU A 1 152 ? 29.375 7.171 -31.290 1.00 92.69 152 LEU A C 1
ATOM 1114 O O . LEU A 1 152 ? 29.087 7.369 -30.110 1.00 92.69 152 LEU A O 1
ATOM 1118 N N . MET A 1 153 ? 30.279 7.878 -31.951 1.00 83.06 153 MET A N 1
ATOM 1119 C CA . MET A 1 153 ? 30.965 9.036 -31.397 1.00 83.06 153 MET A CA 1
ATOM 1120 C C . MET A 1 153 ? 30.456 10.253 -32.160 1.00 83.06 153 MET A C 1
ATOM 1122 O O . MET A 1 153 ? 30.699 10.328 -33.345 1.00 83.06 153 MET A O 1
ATOM 1126 N N . GLY A 1 154 ? 29.737 11.189 -31.540 1.00 67.25 154 GLY A N 1
ATOM 1127 C CA . GLY A 1 154 ? 29.326 12.430 -32.224 1.00 67.25 154 GLY A CA 1
ATOM 1128 C C . GLY A 1 154 ? 27.850 12.503 -32.645 1.00 67.25 154 GLY A C 1
ATOM 1129 O O . GLY A 1 154 ? 27.001 11.774 -32.135 1.00 67.25 154 GLY A O 1
ATOM 1130 N N . GLY A 1 155 ? 27.530 13.460 -33.526 1.00 61.34 155 GLY A N 1
ATOM 1131 C CA . GLY A 1 155 ? 26.177 13.983 -33.780 1.00 61.34 155 GLY A CA 1
ATOM 1132 C C . GLY A 1 155 ? 25.952 15.304 -33.040 1.00 61.34 155 GLY A C 1
ATOM 1133 O O . GLY A 1 155 ? 25.392 15.326 -31.942 1.00 61.34 155 GLY A O 1
ATOM 1134 N N . THR A 1 156 ? 26.448 16.406 -33.609 1.00 67.00 156 THR A N 1
ATOM 1135 C CA . THR A 1 156 ? 26.511 17.699 -32.909 1.00 67.00 156 THR A CA 1
ATOM 1136 C C . THR A 1 156 ? 25.164 18.386 -32.748 1.00 67.00 156 THR A C 1
ATOM 1138 O O . THR A 1 156 ? 25.055 19.212 -31.854 1.00 67.00 156 THR A O 1
ATOM 1141 N N . ASP A 1 157 ? 24.153 18.069 -33.566 1.00 67.31 157 ASP A N 1
ATOM 1142 C CA . ASP A 1 157 ? 22.951 18.911 -33.607 1.00 67.31 157 ASP A CA 1
ATOM 1143 C C . ASP A 1 157 ? 21.684 18.250 -33.041 1.00 67.31 157 ASP A C 1
ATOM 1145 O O . ASP A 1 157 ? 20.808 18.970 -32.557 1.00 67.31 157 ASP A O 1
ATOM 1149 N N . ILE A 1 158 ? 21.525 16.913 -33.093 1.00 80.00 158 ILE A N 1
ATOM 1150 C CA . ILE A 1 158 ? 20.248 16.279 -32.691 1.00 80.00 158 ILE A CA 1
ATOM 1151 C C . ILE A 1 158 ? 20.413 14.992 -31.871 1.00 80.00 158 ILE A C 1
ATOM 1153 O O . ILE A 1 158 ? 20.142 15.006 -30.670 1.00 80.00 158 ILE A O 1
ATOM 1157 N N . CYS A 1 159 ? 20.783 13.856 -32.470 1.00 86.50 159 CYS A N 1
ATOM 1158 C CA . CYS A 1 159 ? 20.838 12.594 -31.727 1.00 86.50 159 CYS A CA 1
ATOM 1159 C C . CYS A 1 159 ? 21.868 11.589 -32.233 1.00 86.50 159 CYS A C 1
ATOM 1161 O O . CYS A 1 159 ? 22.179 11.572 -33.418 1.00 86.50 159 CYS A O 1
ATOM 1163 N N . GLY A 1 160 ? 22.366 10.726 -31.343 1.00 89.50 160 GLY A N 1
ATOM 1164 C CA . GLY A 1 160 ? 23.270 9.638 -31.727 1.00 89.50 160 GLY A CA 1
ATOM 1165 C C . GLY A 1 160 ? 22.567 8.648 -32.661 1.00 89.50 160 GLY A C 1
ATOM 1166 O O . GLY A 1 160 ? 22.986 8.438 -33.799 1.00 89.50 160 GLY A O 1
ATOM 1167 N N . ILE A 1 161 ? 21.432 8.103 -32.215 1.00 93.88 161 ILE A N 1
ATOM 1168 C CA . ILE A 1 161 ? 20.580 7.199 -33.000 1.00 93.88 161 ILE A CA 1
ATOM 1169 C C . ILE A 1 161 ? 19.184 7.780 -33.175 1.00 93.88 161 ILE A C 1
ATOM 1171 O O . ILE A 1 161 ? 18.487 8.016 -32.191 1.00 93.88 161 ILE A O 1
ATOM 1175 N N . ASN A 1 162 ? 18.717 7.842 -34.419 1.00 95.38 162 ASN A N 1
ATOM 1176 C CA . ASN A 1 162 ? 17.304 7.973 -34.754 1.00 95.38 162 ASN A CA 1
ATOM 1177 C C . ASN A 1 162 ? 16.765 6.648 -35.323 1.00 95.38 162 ASN A C 1
ATOM 1179 O O . ASN A 1 162 ? 16.907 6.364 -36.515 1.00 95.38 162 ASN A O 1
ATOM 1183 N N . ASN A 1 163 ? 16.143 5.820 -34.481 1.00 97.56 163 ASN A N 1
ATOM 1184 C CA . ASN A 1 163 ? 15.473 4.592 -34.910 1.00 97.56 163 ASN A CA 1
ATOM 1185 C C . ASN A 1 163 ? 14.030 4.910 -35.329 1.00 97.56 163 ASN A C 1
ATOM 1187 O O . ASN A 1 163 ? 13.085 4.705 -34.565 1.00 97.56 163 ASN A O 1
ATOM 1191 N N . ALA A 1 164 ? 13.866 5.431 -36.544 1.00 97.19 164 ALA A N 1
ATOM 1192 C CA . ALA A 1 164 ? 12.616 5.931 -37.116 1.00 97.19 164 ALA A CA 1
ATOM 1193 C C . ALA A 1 164 ? 11.663 4.804 -37.577 1.00 97.19 164 ALA A C 1
ATOM 1195 O O . ALA A 1 164 ? 11.184 4.795 -38.712 1.00 97.19 164 ALA A O 1
ATOM 1196 N N . GLY A 1 165 ? 11.395 3.835 -36.696 1.00 96.50 165 GLY A N 1
ATOM 1197 C CA . GLY A 1 165 ? 10.532 2.677 -36.960 1.00 96.50 165 GLY A CA 1
ATOM 1198 C C . GLY A 1 165 ? 11.269 1.417 -37.430 1.00 96.50 165 GLY A C 1
ATOM 1199 O O . GLY A 1 165 ? 10.622 0.462 -37.864 1.00 96.50 165 GLY A O 1
ATOM 1200 N N . GLY A 1 166 ? 12.603 1.408 -37.396 1.00 98.25 166 GLY A N 1
ATOM 1201 C CA . GLY A 1 166 ? 13.417 0.229 -37.689 1.00 98.25 166 GLY A CA 1
ATOM 1202 C C . GLY A 1 166 ? 13.556 -0.728 -36.496 1.00 98.25 166 GLY A C 1
ATOM 1203 O O . GLY A 1 166 ? 12.996 -0.518 -35.415 1.00 98.25 166 GLY A O 1
ATOM 1204 N N . THR A 1 167 ? 14.314 -1.806 -36.694 1.00 98.50 167 THR A N 1
ATOM 1205 C CA . THR A 1 167 ? 14.667 -2.779 -35.647 1.00 98.50 167 THR A CA 1
ATOM 1206 C C . THR A 1 167 ? 16.166 -2.750 -35.372 1.00 98.50 167 THR A C 1
ATOM 1208 O O . THR A 1 167 ? 16.964 -2.835 -36.304 1.00 98.50 167 THR A O 1
ATOM 1211 N N . ILE A 1 168 ? 16.555 -2.668 -34.101 1.00 98.50 168 ILE A N 1
ATOM 1212 C CA . ILE A 1 168 ? 17.939 -2.840 -33.647 1.00 98.50 168 ILE A CA 1
ATOM 1213 C C . ILE A 1 168 ? 17.983 -4.069 -32.738 1.00 98.50 168 ILE A C 1
ATOM 1215 O O . ILE A 1 168 ? 17.252 -4.137 -31.754 1.00 98.50 168 ILE A O 1
ATOM 1219 N N . THR A 1 169 ? 18.823 -5.044 -33.069 1.00 98.44 169 THR A N 1
ATOM 1220 C CA . THR A 1 169 ? 19.091 -6.233 -32.248 1.00 98.44 169 THR A CA 1
ATOM 1221 C C . THR A 1 169 ? 20.552 -6.212 -31.829 1.00 98.44 169 THR A C 1
ATOM 1223 O O . THR A 1 169 ? 21.434 -6.127 -32.683 1.00 98.44 169 THR A O 1
ATOM 1226 N N . ASN A 1 170 ? 20.807 -6.263 -30.526 1.00 98.44 170 ASN A N 1
ATOM 1227 C CA . ASN A 1 170 ? 22.142 -6.218 -29.953 1.00 98.44 170 ASN A CA 1
ATOM 1228 C C . ASN A 1 170 ? 22.429 -7.486 -29.143 1.00 98.44 170 ASN A C 1
ATOM 1230 O O . ASN A 1 170 ? 21.788 -7.727 -28.124 1.00 98.44 170 ASN A O 1
ATOM 1234 N N . ASP A 1 171 ? 23.418 -8.249 -29.594 1.00 98.38 171 ASP A N 1
ATOM 1235 C CA . ASP A 1 171 ? 24.042 -9.393 -28.924 1.00 98.38 171 ASP A CA 1
ATOM 1236 C C . ASP A 1 171 ? 25.489 -9.086 -28.472 1.00 98.38 171 ASP A C 1
ATOM 1238 O O . ASP A 1 171 ? 26.119 -9.911 -27.807 1.00 98.38 171 ASP A O 1
ATOM 1242 N N . GLY A 1 172 ? 26.035 -7.927 -28.858 1.00 98.06 172 GLY A N 1
ATOM 1243 C CA . GLY A 1 172 ? 27.400 -7.484 -28.567 1.00 98.06 172 GLY A CA 1
ATOM 1244 C C . GLY A 1 172 ? 27.451 -6.222 -27.702 1.00 98.06 172 GLY A C 1
ATOM 1245 O O . GLY A 1 172 ? 26.608 -6.008 -26.826 1.00 98.06 172 GLY A O 1
ATOM 1246 N N . ASP A 1 173 ? 28.445 -5.373 -27.958 1.00 98.00 173 ASP A N 1
ATOM 1247 C CA . ASP A 1 173 ? 28.605 -4.092 -27.276 1.00 98.00 173 ASP A CA 1
ATOM 1248 C C . ASP A 1 173 ? 28.157 -2.933 -28.171 1.00 98.00 173 ASP A C 1
ATOM 1250 O O . ASP A 1 173 ? 28.630 -2.774 -29.296 1.00 98.00 173 ASP A O 1
ATOM 1254 N N . PHE A 1 174 ? 27.253 -2.106 -27.654 1.00 96.56 174 PHE A N 1
ATOM 1255 C CA . PHE A 1 174 ? 26.746 -0.911 -28.313 1.00 96.56 174 PHE A CA 1
ATOM 1256 C C . PHE A 1 174 ? 27.055 0.302 -27.432 1.00 96.56 174 PHE A C 1
ATOM 1258 O O . PHE A 1 174 ? 26.463 0.468 -26.365 1.00 96.56 174 PHE A O 1
ATOM 1265 N N . TYR A 1 175 ? 27.989 1.143 -27.859 1.00 95.62 175 TYR A N 1
ATOM 1266 C CA . TYR A 1 175 ? 28.423 2.349 -27.164 1.00 95.62 175 TYR A CA 1
ATOM 1267 C C . TYR A 1 175 ? 27.967 3.580 -27.926 1.00 95.62 175 TYR A C 1
ATOM 1269 O O . TYR A 1 175 ? 28.138 3.679 -29.137 1.00 95.62 175 TYR A O 1
ATOM 1277 N N . MET A 1 176 ? 27.393 4.535 -27.209 1.00 92.25 176 MET A N 1
ATOM 1278 C CA . MET A 1 176 ? 27.015 5.818 -27.774 1.00 92.25 176 MET A CA 1
ATOM 1279 C C . MET A 1 176 ? 27.507 6.927 -26.866 1.00 92.25 176 MET A C 1
ATOM 1281 O O . MET A 1 176 ? 27.194 6.959 -25.669 1.00 92.25 176 MET A O 1
ATOM 1285 N N . GLU A 1 177 ? 28.260 7.836 -27.457 1.00 84.56 177 GLU A N 1
ATOM 1286 C CA . GLU A 1 177 ? 28.754 9.042 -26.831 1.00 84.56 177 GLU A CA 1
ATOM 1287 C C . GLU A 1 177 ? 28.304 10.242 -27.669 1.00 84.56 177 GLU A C 1
ATOM 1289 O O . GLU A 1 177 ? 28.572 10.296 -28.865 1.00 84.56 177 GLU A O 1
ATOM 1294 N N . TYR A 1 178 ? 27.685 11.221 -27.002 1.00 75.56 178 TYR A N 1
ATOM 1295 C CA . TYR A 1 178 ? 27.170 12.481 -27.566 1.00 75.56 178 TYR A CA 1
ATOM 1296 C C . TYR A 1 178 ? 25.784 12.429 -28.239 1.00 75.56 178 TYR A C 1
ATOM 1298 O O . TYR A 1 178 ? 25.313 11.415 -28.745 1.00 75.56 178 TYR A O 1
ATOM 1306 N N . GLY A 1 179 ? 25.104 13.573 -28.152 1.00 65.69 179 GLY A N 1
ATOM 1307 C CA . GLY A 1 179 ? 23.773 13.859 -28.677 1.00 65.69 179 GLY A CA 1
ATOM 1308 C C . GLY A 1 179 ? 23.237 15.109 -27.980 1.00 65.69 179 GLY A C 1
ATOM 1309 O O . GLY A 1 179 ? 23.113 15.110 -26.755 1.00 65.69 179 GLY A O 1
ATOM 1310 N N . ASP A 1 180 ? 22.965 16.172 -28.737 1.00 75.00 180 ASP A N 1
ATOM 1311 C CA . ASP A 1 180 ? 22.523 17.453 -28.167 1.00 75.00 180 ASP A CA 1
ATOM 1312 C C . ASP A 1 180 ? 21.059 17.405 -27.696 1.00 75.00 180 ASP A C 1
ATOM 1314 O O . ASP A 1 180 ? 20.735 17.956 -26.650 1.00 75.00 180 ASP A O 1
ATOM 1318 N N . VAL A 1 181 ? 20.176 16.694 -28.413 1.00 81.12 181 VAL A N 1
ATOM 1319 C CA . VAL A 1 181 ? 18.757 16.516 -28.042 1.00 81.12 181 VAL A CA 1
ATOM 1320 C C . VAL A 1 181 ? 18.505 15.160 -27.398 1.00 81.12 181 VAL A C 1
ATOM 1322 O O . VAL A 1 181 ? 17.754 15.079 -26.422 1.00 81.12 181 VAL A O 1
ATOM 1325 N N . SER A 1 182 ? 19.048 14.067 -27.943 1.00 83.19 182 SER A N 1
ATOM 1326 C CA . SER A 1 182 ? 18.999 12.751 -27.288 1.00 83.19 182 SER A CA 1
ATOM 1327 C C . SER A 1 182 ? 20.135 11.819 -27.708 1.00 83.19 182 SER A C 1
ATOM 1329 O O . SER A 1 182 ? 20.566 11.891 -28.847 1.00 83.19 182 SER A O 1
ATOM 1331 N N . VAL A 1 183 ? 20.586 10.875 -26.876 1.00 90.25 183 VAL A N 1
ATOM 1332 C CA . VAL A 1 183 ? 21.525 9.835 -27.375 1.00 90.25 183 VAL A CA 1
ATOM 1333 C C . VAL A 1 183 ? 20.786 8.847 -28.267 1.00 90.25 183 VAL A C 1
ATOM 1335 O O . VAL A 1 183 ? 21.234 8.517 -29.362 1.00 90.25 183 VAL A O 1
ATOM 1338 N N . LEU A 1 184 ? 19.615 8.409 -27.806 1.00 93.81 184 LEU A N 1
ATOM 1339 C CA . LEU A 1 184 ? 18.772 7.452 -28.502 1.00 93.81 184 LEU A CA 1
ATOM 1340 C C . LEU A 1 184 ? 17.356 8.003 -28.660 1.00 93.81 184 LEU A C 1
ATOM 1342 O O . LEU A 1 184 ? 16.652 8.213 -27.675 1.00 93.81 184 LEU A O 1
ATOM 1346 N N . TYR A 1 185 ? 16.924 8.172 -29.904 1.00 94.81 185 TYR A N 1
ATOM 1347 C CA . TYR A 1 185 ? 15.573 8.548 -30.296 1.00 94.81 185 TYR A CA 1
ATOM 1348 C C . TYR A 1 185 ? 14.893 7.344 -30.964 1.00 94.81 185 TYR A C 1
ATOM 1350 O O . TYR A 1 185 ? 15.140 7.031 -32.129 1.00 94.81 185 TYR A O 1
ATOM 1358 N N . ASN A 1 186 ? 14.082 6.606 -30.205 1.00 97.69 186 ASN A N 1
ATOM 1359 C CA . ASN A 1 186 ? 13.475 5.349 -30.635 1.00 97.69 186 ASN A CA 1
ATOM 1360 C C . ASN A 1 186 ? 11.986 5.505 -30.968 1.00 97.69 186 ASN A C 1
ATOM 1362 O O . ASN A 1 186 ? 11.185 5.798 -30.086 1.00 97.69 186 ASN A O 1
ATOM 1366 N N . PHE A 1 187 ? 11.605 5.218 -32.213 1.00 97.50 187 PHE A N 1
ATOM 1367 C CA . PHE A 1 187 ? 10.217 5.000 -32.652 1.00 97.50 187 PHE A CA 1
ATOM 1368 C C . PHE A 1 187 ? 9.977 3.587 -33.198 1.00 97.50 187 PHE A C 1
ATOM 1370 O O . PHE A 1 187 ? 8.923 3.311 -33.767 1.00 97.50 187 PHE A O 1
ATOM 1377 N N . GLY A 1 188 ? 10.971 2.707 -33.079 1.00 97.81 188 GLY A N 1
ATOM 1378 C CA . GLY A 1 188 ? 10.919 1.332 -33.552 1.00 97.81 188 GLY A CA 1
ATOM 1379 C C . GLY A 1 188 ? 11.090 0.329 -32.416 1.00 97.81 188 GLY A C 1
ATOM 1380 O O . GLY A 1 188 ? 10.664 0.560 -31.282 1.00 97.81 188 GLY A O 1
ATOM 1381 N N . MET A 1 189 ? 11.721 -0.798 -32.735 1.00 98.25 189 MET A N 1
ATOM 1382 C CA . MET A 1 189 ? 12.012 -1.871 -31.787 1.00 98.25 189 MET A CA 1
ATOM 1383 C C . MET A 1 189 ? 13.511 -1.948 -31.509 1.00 98.25 189 MET A C 1
ATOM 1385 O O . MET A 1 189 ? 14.317 -1.972 -32.438 1.00 98.25 189 MET A O 1
ATOM 1389 N N . ILE A 1 190 ? 13.880 -2.032 -30.235 1.00 98.44 190 ILE A N 1
ATOM 1390 C CA . ILE A 1 190 ? 15.249 -2.301 -29.796 1.00 98.44 190 ILE A CA 1
ATOM 1391 C C . ILE A 1 190 ? 15.222 -3.534 -28.906 1.00 98.44 190 ILE A C 1
ATOM 1393 O O . ILE A 1 190 ? 14.479 -3.573 -27.930 1.00 98.44 190 ILE A O 1
ATOM 1397 N N . THR A 1 191 ? 16.040 -4.526 -29.234 1.00 98.44 191 THR A N 1
ATOM 1398 C CA . THR A 1 191 ? 16.232 -5.729 -28.424 1.00 98.44 191 THR A CA 1
ATOM 1399 C C . THR A 1 191 ? 17.694 -5.810 -28.009 1.00 98.44 191 THR A C 1
ATOM 1401 O O . THR A 1 191 ? 18.566 -5.956 -28.860 1.00 98.44 191 THR A O 1
ATOM 1404 N N . ASN A 1 192 ? 17.966 -5.703 -26.711 1.00 98.50 192 ASN A N 1
ATOM 1405 C CA . ASN A 1 192 ? 19.286 -5.910 -26.123 1.00 98.50 192 ASN A CA 1
ATOM 1406 C C . ASN A 1 192 ? 19.312 -7.283 -25.449 1.00 98.50 192 ASN A C 1
ATOM 1408 O O . ASN A 1 192 ? 18.778 -7.439 -24.352 1.00 98.50 192 ASN A O 1
ATOM 1412 N N . ASN A 1 193 ? 19.867 -8.285 -26.123 1.00 98.50 193 ASN A N 1
ATOM 1413 C CA . ASN A 1 193 ? 19.813 -9.679 -25.695 1.00 98.50 193 ASN A CA 1
ATOM 1414 C C . ASN A 1 193 ? 20.691 -9.954 -24.464 1.00 98.50 193 ASN A C 1
ATOM 1416 O O . ASN A 1 193 ? 21.524 -9.146 -24.051 1.00 98.50 193 ASN A O 1
ATOM 1420 N N . ALA A 1 194 ? 20.486 -11.117 -23.844 1.00 97.94 194 ALA A N 1
ATOM 1421 C CA . ALA A 1 194 ? 21.241 -11.523 -22.665 1.00 97.94 194 ALA A CA 1
ATOM 1422 C C . ALA A 1 194 ? 22.753 -11.562 -22.946 1.00 97.94 194 ALA A C 1
ATOM 1424 O O . ALA A 1 194 ? 23.199 -12.131 -23.938 1.00 97.94 194 ALA A O 1
ATOM 1425 N N . GLY A 1 195 ? 23.541 -10.966 -22.047 1.00 96.88 195 GLY A N 1
ATOM 1426 C CA . GLY A 1 195 ? 24.996 -10.832 -22.189 1.00 96.88 195 GLY A CA 1
ATOM 1427 C C . GLY A 1 195 ? 25.462 -9.614 -22.995 1.00 96.88 195 GLY A C 1
ATOM 1428 O O . GLY A 1 195 ? 26.635 -9.263 -22.892 1.00 96.88 195 GLY A O 1
ATOM 1429 N N . ALA A 1 196 ? 24.566 -8.943 -23.723 1.00 98.19 196 ALA A N 1
ATOM 1430 C CA . ALA A 1 196 ? 24.885 -7.753 -24.503 1.00 98.19 196 ALA A CA 1
ATOM 1431 C C . ALA A 1 196 ? 24.927 -6.483 -23.635 1.00 98.19 196 ALA A C 1
ATOM 1433 O O . ALA A 1 196 ? 24.199 -6.364 -22.639 1.00 98.19 196 ALA A O 1
ATOM 1434 N N . ASN A 1 197 ? 25.756 -5.511 -24.026 1.00 97.88 197 ASN A N 1
ATOM 1435 C CA . ASN A 1 197 ? 25.841 -4.204 -23.376 1.00 97.88 197 ASN A CA 1
ATOM 1436 C C . ASN A 1 197 ? 25.320 -3.112 -24.308 1.00 97.88 197 ASN A C 1
ATOM 1438 O O . ASN A 1 197 ? 25.742 -3.008 -25.455 1.00 97.88 197 ASN A O 1
ATOM 1442 N N . PHE A 1 198 ? 24.448 -2.260 -23.784 1.00 96.94 198 PHE A N 1
ATOM 1443 C CA . PHE A 1 198 ? 23.925 -1.087 -24.468 1.00 96.94 198 PHE A CA 1
ATOM 1444 C C . PHE A 1 198 ? 24.170 0.135 -23.581 1.00 96.94 198 PHE A C 1
ATOM 1446 O O . PHE A 1 198 ? 23.545 0.292 -22.531 1.00 96.94 198 PHE A O 1
ATOM 1453 N N . TYR A 1 199 ? 25.129 0.970 -23.967 1.00 95.69 199 TYR A N 1
ATOM 1454 C CA . TYR A 1 199 ? 25.636 2.086 -23.177 1.00 95.69 199 TYR A CA 1
ATOM 1455 C C . TYR A 1 199 ? 25.355 3.422 -23.866 1.00 95.69 199 TYR A C 1
ATOM 1457 O O . TYR A 1 199 ? 25.811 3.657 -24.982 1.00 95.69 199 TYR A O 1
ATOM 1465 N N . ALA A 1 200 ? 24.637 4.313 -23.183 1.00 92.00 200 ALA A N 1
ATOM 1466 C CA . ALA A 1 200 ? 24.273 5.638 -23.679 1.00 92.00 200 ALA A CA 1
ATOM 1467 C C . ALA A 1 200 ? 24.797 6.740 -22.748 1.00 92.00 200 ALA A C 1
ATOM 1469 O O . ALA A 1 200 ? 24.234 6.975 -21.673 1.00 92.00 200 ALA A O 1
ATOM 1470 N N . ARG A 1 201 ? 25.848 7.453 -23.157 1.00 87.88 201 ARG A N 1
ATOM 1471 C CA . ARG A 1 201 ? 26.391 8.600 -22.419 1.00 87.88 201 ARG A CA 1
ATOM 1472 C C . ARG A 1 201 ? 26.127 9.900 -23.175 1.00 87.88 201 ARG A C 1
ATOM 1474 O O . ARG A 1 201 ? 26.518 10.030 -24.332 1.00 87.88 201 ARG A O 1
ATOM 1481 N N . PHE A 1 202 ? 25.533 10.885 -22.503 1.00 79.00 202 PHE A N 1
ATOM 1482 C CA . PHE A 1 202 ? 25.354 12.236 -23.053 1.00 79.00 202 PHE A CA 1
ATOM 1483 C C . PHE A 1 202 ? 26.065 13.304 -22.233 1.00 79.00 202 PHE A C 1
ATOM 1485 O O . PHE A 1 202 ? 26.360 13.115 -21.052 1.00 79.00 202 PHE A O 1
ATOM 1492 N N . PHE A 1 203 ? 26.344 14.428 -22.893 1.00 67.69 203 PHE A N 1
ATOM 1493 C CA . PHE A 1 203 ? 27.156 15.523 -22.362 1.00 67.69 203 PHE A CA 1
ATOM 1494 C C . PHE A 1 203 ? 26.469 16.901 -22.420 1.00 67.69 203 PHE A C 1
ATOM 1496 O O . PHE A 1 203 ? 27.010 17.849 -21.853 1.00 67.69 203 PHE A O 1
ATOM 1503 N N . ARG A 1 204 ? 25.317 17.041 -23.094 1.00 71.38 204 ARG A N 1
ATOM 1504 C CA . ARG A 1 204 ? 24.604 18.318 -23.304 1.00 71.38 204 ARG A CA 1
ATOM 1505 C C . ARG A 1 204 ? 23.090 18.167 -23.131 1.00 71.38 204 ARG A C 1
ATOM 1507 O O . ARG A 1 204 ? 22.640 17.044 -22.949 1.00 71.38 204 ARG A O 1
ATOM 1514 N N . ASP A 1 205 ? 22.391 19.305 -23.153 1.00 70.81 205 ASP A N 1
ATOM 1515 C CA . ASP A 1 205 ? 20.976 19.666 -22.887 1.00 70.81 205 ASP A CA 1
ATOM 1516 C C . ASP A 1 205 ? 19.879 18.751 -23.482 1.00 70.81 205 ASP A C 1
ATOM 1518 O O . ASP A 1 205 ? 18.883 19.217 -24.041 1.00 70.81 205 ASP A O 1
ATOM 1522 N N . GLY A 1 206 ? 20.042 17.440 -23.378 1.00 72.38 206 GLY A N 1
ATOM 1523 C CA . GLY A 1 206 ? 19.232 16.446 -24.052 1.00 72.38 206 GLY A CA 1
ATOM 1524 C C . GLY A 1 206 ? 18.852 15.275 -23.158 1.00 72.38 206 GLY A C 1
ATOM 1525 O O . GLY A 1 206 ? 19.290 15.121 -22.019 1.00 72.38 206 GLY A O 1
ATOM 1526 N N . LYS A 1 207 ? 18.006 14.410 -23.711 1.00 82.19 207 LYS A N 1
ATOM 1527 C CA . LYS A 1 207 ? 17.519 13.192 -23.064 1.00 82.19 207 LYS A CA 1
ATOM 1528 C C . LYS A 1 207 ? 18.510 12.053 -23.287 1.00 82.19 207 LYS A C 1
ATOM 1530 O O . LYS A 1 207 ? 19.029 11.891 -24.383 1.00 82.19 207 LYS A O 1
ATOM 1535 N N . GLY A 1 208 ? 18.725 11.178 -22.313 1.00 87.44 208 GLY A N 1
ATOM 1536 C CA . GLY A 1 208 ? 19.534 9.978 -22.568 1.00 87.44 208 GLY A CA 1
ATOM 1537 C C . GLY A 1 208 ? 18.848 9.081 -23.603 1.00 87.44 208 GLY A C 1
ATOM 1538 O 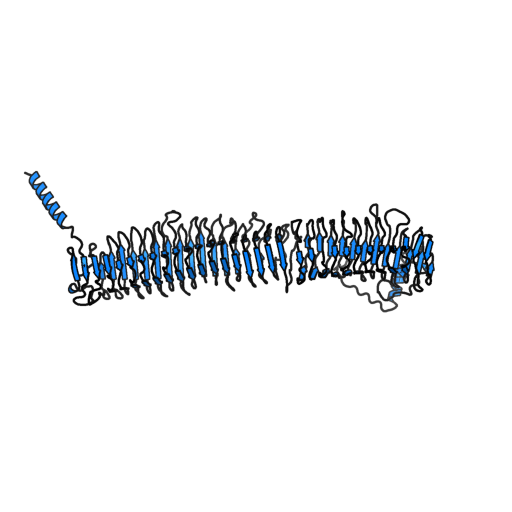O . GLY A 1 208 ? 19.318 8.909 -24.728 1.00 87.44 208 GLY A O 1
ATOM 1539 N N . ILE A 1 209 ? 17.680 8.561 -23.237 1.00 93.62 209 ILE A N 1
ATOM 1540 C CA . ILE A 1 209 ? 16.863 7.682 -24.074 1.00 93.62 209 ILE A CA 1
ATOM 1541 C C . ILE A 1 209 ? 15.463 8.275 -24.206 1.00 93.62 209 ILE A C 1
ATOM 1543 O O . ILE A 1 209 ? 14.757 8.448 -23.216 1.00 93.62 209 ILE A O 1
ATOM 1547 N N . TYR A 1 210 ? 15.027 8.535 -25.432 1.00 95.12 210 TYR A N 1
ATOM 1548 C CA . TYR A 1 210 ? 13.646 8.859 -25.761 1.00 95.12 210 TYR A CA 1
ATOM 1549 C C . TYR A 1 210 ? 13.001 7.669 -26.474 1.00 95.12 210 TYR A C 1
ATOM 1551 O O . TYR A 1 210 ? 13.318 7.376 -27.624 1.00 95.12 210 TYR A O 1
ATOM 1559 N N . ASN A 1 211 ? 12.085 6.984 -25.795 1.00 97.50 211 ASN A N 1
ATOM 1560 C CA . ASN A 1 211 ? 11.281 5.899 -26.345 1.00 97.50 211 ASN A CA 1
ATOM 1561 C C . ASN A 1 211 ? 9.889 6.440 -26.691 1.00 97.50 211 ASN A C 1
ATOM 1563 O O . ASN A 1 211 ? 9.078 6.679 -25.801 1.00 97.50 211 ASN A O 1
ATOM 1567 N N . GLY A 1 212 ? 9.632 6.700 -27.971 1.00 97.00 212 GLY A N 1
ATOM 1568 C CA . GLY A 1 212 ? 8.410 7.327 -28.466 1.00 97.00 212 GLY A CA 1
ATOM 1569 C C . GLY A 1 212 ? 7.151 6.463 -28.328 1.00 97.00 212 GLY A C 1
ATOM 1570 O O . GLY A 1 212 ? 7.188 5.303 -27.921 1.00 97.00 212 GLY A O 1
ATOM 1571 N N . LEU A 1 213 ? 6.002 7.040 -28.692 1.00 96.69 213 LEU A N 1
ATOM 1572 C CA . LEU A 1 213 ? 4.726 6.315 -28.728 1.00 96.69 213 LEU A CA 1
ATOM 1573 C C . LEU A 1 213 ? 4.823 5.116 -29.685 1.00 96.69 213 LEU A C 1
ATOM 1575 O O . LEU A 1 213 ? 5.312 5.260 -30.803 1.00 96.69 213 LEU A O 1
ATOM 1579 N N . ASN A 1 214 ? 4.315 3.956 -29.260 1.00 95.19 214 ASN A N 1
ATOM 1580 C CA . ASN A 1 214 ? 4.388 2.664 -29.970 1.00 95.19 214 ASN A CA 1
ATOM 1581 C C . ASN A 1 214 ? 5.800 2.077 -30.149 1.00 95.19 214 ASN A C 1
ATOM 1583 O O . ASN A 1 214 ? 5.938 1.019 -30.762 1.00 95.19 214 ASN A O 1
ATOM 1587 N N . ALA A 1 215 ? 6.835 2.729 -29.620 1.00 97.75 215 ALA A N 1
ATOM 1588 C CA . ALA A 1 215 ? 8.186 2.196 -29.628 1.00 97.75 215 ALA A CA 1
ATOM 1589 C C . ALA A 1 215 ? 8.366 1.150 -28.517 1.00 97.75 215 ALA A C 1
ATOM 1591 O O . ALA A 1 215 ? 7.706 1.210 -27.472 1.00 97.75 215 ALA A O 1
ATOM 1592 N N . SER A 1 216 ? 9.271 0.196 -28.732 1.00 98.25 216 SER A N 1
ATOM 1593 C CA . SER A 1 216 ? 9.544 -0.876 -27.777 1.00 98.25 216 SER A CA 1
ATOM 1594 C C . SER A 1 216 ? 11.037 -1.043 -27.525 1.00 98.25 216 SER A C 1
ATOM 1596 O O . SER A 1 216 ? 11.828 -1.083 -28.469 1.00 98.25 216 SER A O 1
ATOM 1598 N N . ILE A 1 217 ? 11.412 -1.154 -26.251 1.00 98.44 217 ILE A N 1
ATOM 1599 C CA . ILE A 1 217 ? 12.748 -1.565 -25.816 1.00 98.44 217 ILE A CA 1
ATOM 1600 C C . ILE A 1 217 ? 12.593 -2.837 -24.987 1.00 98.44 217 ILE A C 1
ATOM 1602 O O . ILE A 1 217 ? 11.935 -2.822 -23.948 1.00 98.44 217 ILE A O 1
ATOM 1606 N N . ILE A 1 218 ? 13.225 -3.918 -25.428 1.00 98.38 218 ILE A N 1
ATOM 1607 C CA . ILE A 1 218 ? 13.308 -5.190 -24.714 1.00 98.38 218 ILE A CA 1
ATOM 1608 C C . ILE A 1 218 ? 14.762 -5.369 -24.281 1.00 98.38 218 ILE A C 1
ATOM 1610 O O . ILE A 1 218 ? 15.648 -5.545 -25.114 1.00 98.38 218 ILE A O 1
ATOM 1614 N N . ASN A 1 219 ? 15.020 -5.306 -22.980 1.00 98.50 219 ASN A N 1
ATOM 1615 C CA . ASN A 1 219 ? 16.340 -5.492 -22.394 1.00 98.50 219 ASN A CA 1
ATOM 1616 C C . ASN A 1 219 ? 16.405 -6.820 -21.631 1.00 98.50 219 ASN A C 1
ATOM 1618 O O . ASN A 1 219 ? 15.771 -6.966 -20.593 1.00 98.50 219 ASN A O 1
ATOM 1622 N N . ALA A 1 220 ? 17.200 -7.761 -22.129 1.00 98.06 220 ALA A N 1
ATOM 1623 C CA . ALA A 1 220 ? 17.616 -8.984 -21.445 1.00 98.06 220 ALA A CA 1
ATOM 1624 C C . ALA A 1 220 ? 19.101 -8.949 -21.019 1.00 98.06 220 ALA A C 1
ATOM 1626 O O . ALA A 1 220 ? 19.553 -9.820 -20.278 1.00 98.06 220 ALA A O 1
ATOM 1627 N N . GLY A 1 221 ? 19.868 -7.960 -21.490 1.00 98.12 221 GLY A N 1
ATOM 1628 C CA . GLY A 1 221 ? 21.271 -7.734 -21.140 1.00 98.12 221 GLY A CA 1
ATOM 1629 C C . GLY A 1 221 ? 21.467 -6.583 -20.152 1.00 98.12 221 GLY A C 1
ATOM 1630 O O . GLY A 1 221 ? 20.722 -6.411 -19.182 1.00 98.12 221 GLY A O 1
ATOM 1631 N N . LYS A 1 222 ? 22.500 -5.775 -20.397 1.00 98.19 222 LYS A N 1
ATOM 1632 C CA . LYS A 1 222 ? 22.798 -4.563 -19.631 1.00 98.19 222 LYS A CA 1
ATOM 1633 C C . LYS A 1 222 ? 22.465 -3.316 -20.451 1.00 98.19 222 LYS A C 1
ATOM 1635 O O . LYS A 1 222 ? 23.122 -3.060 -21.454 1.00 98.19 222 LYS A O 1
ATOM 1640 N N . LEU A 1 223 ? 21.507 -2.519 -19.987 1.00 97.31 223 LEU A N 1
ATOM 1641 C CA . LEU A 1 223 ? 21.196 -1.186 -20.503 1.00 97.31 223 LEU A CA 1
ATOM 1642 C C . LEU A 1 223 ? 21.662 -0.146 -19.483 1.00 97.31 223 LEU A C 1
ATOM 1644 O O . LEU A 1 223 ? 21.161 -0.096 -18.360 1.00 97.31 223 LEU A O 1
ATOM 1648 N N . GLU A 1 224 ? 22.631 0.685 -19.843 1.00 95.69 224 GLU A N 1
ATOM 1649 C CA . GLU A 1 224 ? 23.149 1.722 -18.956 1.00 95.69 224 GLU A CA 1
ATOM 1650 C C . GLU A 1 224 ? 23.121 3.081 -19.640 1.00 95.69 224 GLU A C 1
ATOM 1652 O O . GLU A 1 224 ? 23.562 3.233 -20.777 1.00 95.69 224 GLU A O 1
ATOM 1657 N N . THR A 1 225 ? 22.623 4.085 -18.926 1.00 92.44 225 THR A N 1
ATOM 1658 C CA . THR A 1 225 ? 22.674 5.467 -19.382 1.00 92.44 225 THR A CA 1
ATOM 1659 C C . THR A 1 225 ? 23.199 6.393 -18.294 1.00 92.44 225 THR A C 1
ATOM 1661 O O . THR A 1 225 ? 22.924 6.207 -17.106 1.00 92.44 225 THR A O 1
ATOM 1664 N N . ASN A 1 226 ? 24.016 7.365 -18.695 1.00 89.25 226 ASN A N 1
ATOM 1665 C CA . ASN A 1 226 ? 24.660 8.304 -17.788 1.00 89.25 226 ASN A CA 1
ATOM 1666 C C . ASN A 1 226 ? 24.641 9.724 -18.368 1.00 89.25 226 ASN A C 1
ATOM 1668 O O . ASN A 1 226 ? 25.050 9.927 -19.515 1.00 89.25 226 ASN A O 1
ATOM 1672 N N . ASN A 1 227 ? 24.207 10.688 -17.555 1.00 81.62 227 ASN A N 1
ATOM 1673 C CA . ASN A 1 227 ? 24.341 12.111 -17.837 1.00 81.62 227 ASN A CA 1
ATOM 1674 C C . ASN A 1 227 ? 25.676 12.648 -17.295 1.00 81.62 227 ASN A C 1
ATOM 1676 O O . ASN A 1 227 ? 25.871 12.735 -16.081 1.00 81.62 227 ASN A O 1
ATOM 1680 N N . GLY A 1 228 ? 26.587 13.033 -18.189 1.00 73.00 228 GLY A N 1
ATOM 1681 C CA . GLY A 1 228 ? 27.836 13.709 -17.833 1.00 73.00 228 GLY A CA 1
ATOM 1682 C C . GLY A 1 228 ? 27.768 15.242 -17.870 1.00 73.00 228 GLY A C 1
ATOM 1683 O O . GLY A 1 228 ? 28.744 15.888 -17.487 1.00 73.00 228 GLY A O 1
ATOM 1684 N N . GLY A 1 229 ? 26.672 15.832 -18.360 1.00 66.69 229 GLY A N 1
ATOM 1685 C CA . GLY A 1 229 ? 26.545 17.266 -18.635 1.00 66.69 229 GLY A CA 1
ATOM 1686 C C . GLY A 1 229 ? 26.008 18.085 -17.458 1.00 66.69 229 GLY A C 1
ATOM 1687 O O . GLY A 1 229 ? 25.103 17.663 -16.751 1.00 66.69 229 GLY A O 1
ATOM 1688 N N . PHE A 1 230 ? 26.554 19.288 -17.250 1.00 62.75 230 PHE A N 1
ATOM 1689 C CA . PHE A 1 230 ? 26.117 20.242 -16.221 1.00 62.75 230 PHE A CA 1
ATOM 1690 C C . PHE A 1 230 ? 25.395 21.422 -16.883 1.00 62.75 230 PHE A C 1
ATOM 1692 O O . PHE A 1 230 ? 25.975 22.500 -17.012 1.00 62.75 230 PHE A O 1
ATOM 1699 N N . ASN A 1 231 ? 24.151 21.248 -17.331 1.00 65.00 231 ASN A N 1
ATOM 1700 C CA . ASN A 1 231 ? 23.321 22.389 -17.723 1.00 65.00 231 ASN A CA 1
ATOM 1701 C C . ASN A 1 231 ? 21.966 22.309 -17.010 1.00 65.00 231 ASN A C 1
ATOM 1703 O O . ASN A 1 231 ? 21.276 21.322 -17.180 1.00 65.00 231 ASN A O 1
ATOM 1707 N N . PRO A 1 232 ? 21.593 23.276 -16.154 1.00 56.28 232 PRO A N 1
ATOM 1708 C CA . PRO A 1 232 ? 20.435 23.150 -15.265 1.00 56.28 232 PRO A CA 1
ATOM 1709 C C . PRO A 1 232 ? 19.090 23.553 -15.910 1.00 56.28 232 PRO A C 1
ATOM 1711 O O . PRO A 1 232 ? 18.337 24.324 -15.304 1.00 56.28 232 PRO A O 1
ATOM 1714 N N . THR A 1 233 ? 18.750 23.088 -17.119 1.00 62.00 233 THR A N 1
ATOM 1715 C CA . THR A 1 233 ? 17.478 23.492 -17.755 1.00 62.00 233 THR A CA 1
ATOM 1716 C C . THR A 1 233 ? 16.322 22.523 -17.421 1.00 62.00 233 THR A C 1
ATOM 1718 O O . THR A 1 233 ? 16.336 21.371 -17.835 1.00 62.00 233 THR A O 1
ATOM 1721 N N . PRO A 1 234 ? 15.240 22.972 -16.746 1.00 56.50 234 PRO A N 1
ATOM 1722 C CA . PRO A 1 234 ? 14.260 22.112 -16.051 1.00 56.50 234 PRO A CA 1
ATOM 1723 C C . PRO A 1 234 ? 13.586 20.961 -16.819 1.00 56.50 234 PRO A C 1
ATOM 1725 O O . PRO A 1 234 ? 13.030 20.068 -16.188 1.00 56.50 234 PRO A O 1
ATOM 1728 N N . TYR A 1 235 ? 13.557 20.998 -18.152 1.00 55.59 235 TYR A N 1
ATOM 1729 C CA . TYR A 1 235 ? 12.802 20.044 -18.977 1.00 55.59 235 TYR A CA 1
ATOM 1730 C C . TYR A 1 235 ? 13.639 19.346 -20.050 1.00 55.59 235 TYR A C 1
ATOM 1732 O O . TYR A 1 235 ? 13.134 18.437 -20.712 1.00 55.59 235 TYR A O 1
ATOM 1740 N N . ALA A 1 236 ? 14.894 19.754 -20.237 1.00 60.47 236 ALA A N 1
ATOM 1741 C CA . ALA A 1 236 ? 15.774 19.126 -21.214 1.00 60.47 236 ALA A CA 1
ATOM 1742 C C . ALA A 1 236 ? 16.469 17.880 -20.631 1.00 60.47 236 ALA A C 1
ATOM 1744 O O . ALA A 1 236 ? 16.712 16.913 -21.346 1.00 60.47 236 ALA A O 1
ATOM 1745 N N . ASP A 1 237 ? 16.633 17.835 -19.306 1.00 71.56 237 ASP A N 1
ATOM 1746 C CA . ASP A 1 237 ? 17.552 16.910 -18.635 1.00 71.56 237 ASP A CA 1
ATOM 1747 C C . ASP A 1 237 ? 16.856 15.648 -18.092 1.00 71.56 237 ASP A C 1
ATOM 1749 O O . ASP A 1 237 ? 17.066 15.247 -16.946 1.00 71.56 237 ASP A O 1
ATOM 1753 N N . THR A 1 238 ? 15.969 15.027 -18.880 1.00 86.25 238 THR A N 1
ATOM 1754 C CA . THR A 1 238 ? 15.383 13.732 -18.486 1.00 86.25 238 THR A CA 1
ATOM 1755 C C . THR A 1 238 ? 16.209 12.579 -19.039 1.00 86.25 238 THR A C 1
ATOM 1757 O O . THR A 1 238 ? 16.259 12.375 -20.250 1.00 86.25 238 THR A O 1
ATOM 1760 N N . LEU A 1 239 ? 16.811 11.782 -18.156 1.00 90.12 239 LEU A N 1
ATOM 1761 C CA . LEU A 1 239 ? 17.678 10.669 -18.542 1.00 90.12 239 LEU A CA 1
ATOM 1762 C C . LEU A 1 239 ? 16.934 9.635 -19.405 1.00 90.12 239 LEU A C 1
ATOM 1764 O O . LEU A 1 239 ? 17.436 9.263 -20.463 1.00 90.12 239 LEU A O 1
ATOM 1768 N N . ILE A 1 240 ? 15.726 9.219 -19.017 1.00 92.94 240 ILE A N 1
ATOM 1769 C CA . ILE A 1 240 ? 14.869 8.355 -19.844 1.00 92.94 240 ILE A CA 1
ATOM 1770 C C . ILE A 1 240 ? 13.461 8.934 -19.938 1.00 92.94 240 ILE A C 1
ATOM 1772 O O . ILE A 1 240 ? 12.808 9.164 -18.926 1.00 92.94 240 ILE A O 1
ATOM 1776 N N . VAL A 1 241 ? 12.966 9.106 -21.160 1.00 94.94 241 VAL A N 1
ATOM 1777 C CA . VAL A 1 241 ? 11.574 9.446 -21.459 1.00 94.94 241 VAL A CA 1
ATOM 1778 C C . VAL A 1 241 ? 10.933 8.252 -22.149 1.00 94.94 241 VAL A C 1
ATOM 1780 O O . VAL A 1 241 ? 11.220 7.978 -23.312 1.00 94.94 241 VAL A O 1
ATOM 1783 N N . ASN A 1 242 ? 10.052 7.553 -21.442 1.00 97.38 242 ASN A N 1
ATOM 1784 C CA . ASN A 1 242 ? 9.275 6.447 -21.974 1.00 97.38 242 ASN A CA 1
ATOM 1785 C C . ASN A 1 242 ? 7.846 6.891 -22.297 1.00 97.38 242 ASN A C 1
ATOM 1787 O O . ASN A 1 242 ? 7.080 7.224 -21.400 1.00 97.38 242 ASN A O 1
ATOM 1791 N N . LEU A 1 243 ? 7.479 6.874 -23.574 1.00 97.06 243 LEU A N 1
ATOM 1792 C CA . LEU A 1 243 ? 6.112 7.048 -24.072 1.00 97.06 243 LEU A CA 1
ATOM 1793 C C . LEU A 1 243 ? 5.550 5.752 -24.687 1.00 97.06 243 LEU A C 1
ATOM 1795 O O . LEU A 1 243 ? 4.374 5.711 -25.035 1.00 97.06 243 LEU A O 1
ATOM 1799 N N . GLY A 1 244 ? 6.382 4.720 -24.844 1.00 97.62 244 GLY A N 1
ATOM 1800 C CA . GLY A 1 244 ? 6.028 3.415 -25.398 1.00 97.62 244 GLY A CA 1
ATOM 1801 C C . GLY A 1 244 ? 6.134 2.304 -24.353 1.00 97.62 244 GLY A C 1
ATOM 1802 O O . GLY A 1 244 ? 5.747 2.477 -23.197 1.00 97.62 244 GLY A O 1
ATOM 1803 N N . SER A 1 245 ? 6.672 1.152 -24.749 1.00 98.19 245 SER A N 1
ATOM 1804 C CA . SER A 1 245 ? 6.897 0.018 -23.847 1.00 98.19 245 SER A CA 1
ATOM 1805 C C . SER A 1 245 ? 8.384 -0.194 -23.566 1.00 98.19 245 SER A C 1
ATOM 1807 O O . SER A 1 245 ? 9.176 -0.268 -24.507 1.00 98.19 245 SER A O 1
ATOM 1809 N N . ILE A 1 246 ? 8.750 -0.377 -22.299 1.00 98.38 246 ILE A N 1
ATOM 1810 C CA . ILE A 1 246 ? 10.061 -0.893 -21.893 1.00 98.38 246 ILE A CA 1
ATOM 1811 C C . ILE A 1 246 ? 9.843 -2.189 -21.112 1.00 98.38 246 ILE A C 1
ATOM 1813 O O . ILE A 1 246 ? 9.106 -2.204 -20.127 1.00 98.38 246 ILE A O 1
ATOM 1817 N N . GLN A 1 247 ? 10.504 -3.262 -21.539 1.00 98.31 247 GLN A N 1
ATOM 1818 C CA . GLN A 1 247 ? 10.558 -4.535 -20.831 1.00 98.31 247 GLN A CA 1
ATOM 1819 C C . GLN A 1 247 ? 12.000 -4.807 -20.399 1.00 98.31 247 GLN A C 1
ATOM 1821 O O . GLN A 1 247 ? 12.883 -4.925 -21.242 1.00 98.31 247 GLN A O 1
ATOM 1826 N N . ASN A 1 248 ? 12.241 -4.920 -19.095 1.00 98.25 248 ASN A N 1
ATOM 1827 C CA . ASN A 1 248 ? 13.518 -5.349 -18.531 1.00 98.25 248 ASN A CA 1
ATOM 1828 C C . ASN A 1 248 ? 13.354 -6.773 -17.988 1.00 98.25 248 ASN A C 1
ATOM 1830 O O . ASN A 1 248 ? 12.723 -6.954 -16.951 1.00 98.25 248 ASN A O 1
ATOM 1834 N N . ALA A 1 249 ? 13.849 -7.770 -18.717 1.00 97.94 249 ALA A N 1
ATOM 1835 C CA . ALA A 1 249 ? 13.658 -9.186 -18.412 1.00 97.94 249 ALA A CA 1
ATOM 1836 C C . ALA A 1 249 ? 14.411 -9.626 -17.144 1.00 97.94 249 ALA A C 1
ATOM 1838 O O . ALA A 1 249 ? 15.296 -8.921 -16.654 1.00 97.94 249 ALA A O 1
ATOM 1839 N N . ASP A 1 250 ? 14.079 -10.810 -16.630 1.00 97.19 250 ASP A N 1
ATOM 1840 C CA . ASP A 1 250 ? 14.789 -11.417 -15.500 1.00 97.19 250 ASP A CA 1
ATOM 1841 C C . ASP A 1 250 ? 16.305 -11.514 -15.760 1.00 97.19 250 ASP A C 1
ATOM 1843 O O . ASP A 1 250 ? 16.764 -11.779 -16.874 1.00 97.19 250 ASP A O 1
ATOM 1847 N N . GLY A 1 251 ? 17.098 -11.239 -14.725 1.00 95.50 251 GLY A N 1
ATOM 1848 C CA . GLY A 1 251 ? 18.559 -11.147 -14.791 1.00 95.50 251 GLY A CA 1
ATOM 1849 C C . GLY A 1 251 ? 19.118 -9.910 -15.513 1.00 95.50 251 GLY A C 1
ATOM 1850 O O . GLY A 1 251 ? 20.316 -9.640 -15.392 1.00 95.50 251 GLY A O 1
ATOM 1851 N N . ALA A 1 252 ? 18.289 -9.128 -16.214 1.00 97.56 252 ALA A N 1
ATOM 1852 C CA . ALA A 1 252 ? 18.727 -7.934 -16.928 1.00 97.56 252 ALA A CA 1
ATOM 1853 C C . ALA A 1 252 ? 18.991 -6.758 -15.977 1.00 97.56 252 ALA A C 1
ATOM 1855 O O . ALA A 1 252 ? 18.315 -6.571 -14.958 1.00 97.56 252 ALA A O 1
ATOM 1856 N N . ILE A 1 253 ? 19.969 -5.925 -16.333 1.00 97.38 253 ILE A N 1
ATOM 1857 C CA . ILE A 1 253 ? 20.341 -4.734 -15.564 1.00 97.38 253 ILE A CA 1
ATOM 1858 C C . ILE A 1 253 ? 19.972 -3.502 -16.373 1.00 97.38 253 ILE A C 1
ATOM 1860 O O . ILE A 1 253 ? 20.503 -3.297 -17.463 1.00 97.38 253 ILE A O 1
ATOM 1864 N N . PHE A 1 254 ? 19.141 -2.642 -15.794 1.00 96.88 254 PHE A N 1
ATOM 1865 C CA . PHE A 1 254 ? 18.916 -1.295 -16.288 1.00 96.88 254 PHE A CA 1
ATOM 1866 C C . PHE A 1 254 ? 19.442 -0.298 -15.257 1.00 96.88 254 PHE A C 1
ATOM 1868 O O . PHE A 1 254 ? 18.917 -0.185 -14.147 1.00 96.88 254 PHE A O 1
ATOM 1875 N N . ARG A 1 255 ? 20.507 0.423 -15.611 1.00 95.44 255 ARG A N 1
ATOM 1876 C CA . ARG A 1 255 ? 21.111 1.437 -14.751 1.00 95.44 255 ARG A CA 1
ATOM 1877 C C . ARG A 1 255 ? 21.015 2.833 -15.351 1.00 95.44 255 ARG A C 1
ATOM 1879 O O . ARG A 1 255 ? 21.376 3.043 -16.504 1.00 95.44 255 ARG A O 1
ATOM 1886 N N . GLY A 1 256 ? 20.578 3.786 -14.541 1.00 92.62 256 GLY A N 1
ATOM 1887 C CA . GLY A 1 256 ? 20.525 5.191 -14.905 1.00 92.62 256 GLY A CA 1
ATOM 1888 C C . GLY A 1 256 ? 21.260 6.063 -13.898 1.00 92.62 256 GLY A C 1
ATOM 1889 O O . GLY A 1 256 ? 21.006 5.954 -12.701 1.00 92.62 256 GLY A O 1
ATOM 1890 N N . PHE A 1 257 ? 22.137 6.939 -14.380 1.00 89.88 257 PHE A N 1
ATOM 1891 C CA . PHE A 1 257 ? 22.784 7.969 -13.570 1.00 89.88 257 PHE A CA 1
ATOM 1892 C C . PHE A 1 257 ? 22.444 9.357 -14.100 1.00 89.88 257 PHE A C 1
ATOM 1894 O O . PHE A 1 257 ? 22.703 9.652 -15.267 1.00 89.88 257 PHE A O 1
ATOM 1901 N N . SER A 1 258 ? 21.877 10.208 -13.247 1.00 83.06 258 SER A N 1
ATOM 1902 C CA . SER A 1 258 ? 21.514 11.582 -13.602 1.00 83.06 258 SER A CA 1
ATOM 1903 C C . SER A 1 258 ? 22.303 12.614 -12.793 1.00 83.06 258 SER A C 1
ATOM 1905 O O . SER A 1 258 ? 22.542 12.444 -11.591 1.00 83.06 258 SER A O 1
ATOM 1907 N N . TYR A 1 259 ? 22.678 13.709 -13.456 1.00 81.00 259 TYR A N 1
ATOM 1908 C CA . TYR A 1 259 ? 23.282 14.891 -12.853 1.00 81.00 259 TYR A CA 1
ATOM 1909 C C . TYR A 1 259 ? 22.849 16.154 -13.605 1.00 81.00 259 TYR A C 1
ATOM 1911 O O . TYR A 1 259 ? 23.086 16.239 -14.800 1.00 81.00 259 TYR A O 1
ATOM 1919 N N . PRO A 1 260 ? 22.352 17.184 -12.910 1.00 75.31 260 PRO A N 1
ATOM 1920 C CA . PRO A 1 260 ? 21.052 17.230 -12.240 1.00 75.31 260 PRO A CA 1
ATOM 1921 C C . PRO A 1 260 ? 19.849 17.195 -13.210 1.00 75.31 260 PRO A C 1
ATOM 1923 O O . PRO A 1 260 ? 19.810 17.960 -14.161 1.00 75.31 260 PRO A O 1
ATOM 1926 N N . GLY A 1 261 ? 18.826 16.373 -12.945 1.00 75.75 261 GLY A N 1
ATOM 1927 C CA . GLY A 1 261 ? 17.614 16.305 -13.782 1.00 75.75 261 GLY A CA 1
ATOM 1928 C C . GLY A 1 261 ? 16.681 15.140 -13.433 1.00 75.75 261 GLY A C 1
ATOM 1929 O O . GLY A 1 261 ? 17.009 14.332 -12.556 1.00 75.75 261 GLY A O 1
ATOM 1930 N N . ASN A 1 262 ? 15.532 15.042 -14.116 1.00 80.81 262 ASN A N 1
ATOM 1931 C CA . ASN A 1 262 ? 14.613 13.906 -13.969 1.00 80.81 262 ASN A CA 1
ATOM 1932 C C . ASN A 1 262 ? 15.321 12.605 -14.381 1.00 80.81 262 ASN A C 1
ATOM 1934 O O . ASN A 1 262 ? 15.955 12.530 -15.433 1.00 80.81 262 ASN A O 1
ATOM 1938 N N . GLY A 1 263 ? 15.218 11.554 -13.570 1.00 87.19 263 GLY A N 1
ATOM 1939 C CA . GLY A 1 263 ? 15.834 10.263 -13.892 1.00 87.19 263 GLY A CA 1
ATOM 1940 C C . GLY A 1 263 ? 15.023 9.481 -14.924 1.00 87.19 263 GLY A C 1
ATOM 1941 O O . GLY A 1 263 ? 15.547 8.985 -15.918 1.00 87.19 263 GLY A O 1
ATOM 1942 N N . PHE A 1 264 ? 13.722 9.369 -14.701 1.00 93.75 264 PHE A N 1
ATOM 1943 C CA . PHE A 1 264 ? 12.857 8.531 -15.513 1.00 93.75 264 PHE A CA 1
ATOM 1944 C C . PHE A 1 264 ? 11.462 9.133 -15.587 1.00 93.75 264 PHE A C 1
ATOM 1946 O O . PHE A 1 264 ? 10.790 9.255 -14.569 1.00 93.75 264 PHE A O 1
ATOM 1953 N N . PHE A 1 265 ? 11.012 9.466 -16.790 1.00 95.00 265 PHE A N 1
ATOM 1954 C CA . PHE A 1 265 ? 9.647 9.891 -17.065 1.00 95.00 265 PHE A CA 1
ATOM 1955 C C . PHE A 1 265 ? 8.898 8.767 -17.782 1.00 95.00 265 PHE A C 1
ATOM 1957 O O . PHE A 1 265 ? 9.288 8.365 -18.879 1.00 95.00 265 PHE A O 1
ATOM 1964 N N . ASN A 1 266 ? 7.812 8.282 -17.186 1.00 97.31 266 ASN A N 1
ATOM 1965 C CA . ASN A 1 266 ? 6.915 7.292 -17.773 1.00 97.31 266 ASN A CA 1
ATOM 1966 C C . ASN A 1 266 ? 5.592 7.968 -18.150 1.00 97.31 266 ASN A C 1
ATOM 1968 O O . ASN A 1 266 ? 4.783 8.278 -17.281 1.00 97.31 266 ASN A O 1
ATOM 1972 N N . GLY A 1 267 ? 5.372 8.223 -19.437 1.00 96.88 267 GLY A N 1
ATOM 1973 C CA . GLY A 1 267 ? 4.187 8.921 -19.935 1.00 96.88 267 GLY A CA 1
ATOM 1974 C C . GLY A 1 267 ? 2.884 8.135 -19.754 1.00 96.88 267 GLY A C 1
ATOM 1975 O O . GLY A 1 267 ? 2.884 6.941 -19.484 1.00 96.88 267 GLY A O 1
ATOM 1976 N N . GLN A 1 268 ? 1.746 8.800 -19.963 1.00 96.19 268 GLN A N 1
ATOM 1977 C CA . GLN A 1 268 ? 0.418 8.253 -19.644 1.00 96.19 268 GLN A CA 1
ATOM 1978 C C . GLN A 1 268 ? 0.064 6.936 -20.359 1.00 96.19 268 GLN A C 1
ATOM 1980 O O . GLN A 1 268 ? -0.584 6.069 -19.783 1.00 96.19 268 GLN A O 1
ATOM 1985 N N . ALA A 1 269 ? 0.479 6.781 -21.618 1.00 94.81 269 ALA A N 1
ATOM 1986 C CA . ALA A 1 269 ? 0.257 5.558 -22.397 1.00 94.81 269 ALA A CA 1
ATOM 1987 C C . ALA A 1 269 ? 1.405 4.542 -22.263 1.00 94.81 269 ALA A C 1
ATOM 1989 O O . ALA A 1 269 ? 1.382 3.501 -22.919 1.00 94.81 269 ALA A O 1
ATOM 1990 N N . ALA A 1 270 ? 2.425 4.866 -21.469 1.00 97.38 270 ALA A N 1
ATOM 1991 C CA . ALA A 1 270 ? 3.651 4.101 -21.401 1.00 97.38 270 ALA A CA 1
ATOM 1992 C C . ALA A 1 270 ? 3.549 2.953 -20.393 1.00 97.38 270 ALA A C 1
ATOM 1994 O O . ALA A 1 270 ? 2.904 3.059 -19.345 1.00 97.38 270 ALA A O 1
ATOM 1995 N N . THR A 1 271 ? 4.237 1.859 -20.705 1.00 97.69 271 THR A N 1
ATOM 1996 C CA . THR A 1 271 ? 4.346 0.690 -19.830 1.00 97.69 271 THR A CA 1
ATOM 1997 C C . THR A 1 271 ? 5.810 0.391 -19.545 1.00 97.69 271 THR A C 1
ATOM 1999 O O . THR A 1 271 ? 6.616 0.289 -20.474 1.00 97.69 271 THR A O 1
ATOM 2002 N N . LEU A 1 272 ? 6.145 0.198 -18.275 1.00 98.06 272 LEU A N 1
ATOM 2003 C CA . LEU A 1 272 ? 7.421 -0.349 -17.830 1.00 98.06 272 LEU A CA 1
ATOM 2004 C C . LEU A 1 272 ? 7.157 -1.666 -17.101 1.00 98.06 272 LEU A C 1
ATOM 2006 O O . LEU A 1 272 ? 6.563 -1.668 -16.024 1.00 98.06 272 LEU A O 1
ATOM 2010 N N . THR A 1 273 ? 7.624 -2.772 -17.673 1.00 97.88 273 THR A N 1
ATOM 2011 C CA . THR A 1 273 ? 7.594 -4.091 -17.032 1.00 97.88 273 THR A CA 1
ATOM 2012 C C . THR A 1 273 ? 9.019 -4.500 -16.700 1.00 97.88 273 THR A C 1
ATOM 2014 O O . THR A 1 273 ? 9.860 -4.616 -17.587 1.00 97.88 273 THR A O 1
ATOM 2017 N N . ASN A 1 274 ? 9.301 -4.706 -15.421 1.00 97.56 274 ASN A N 1
ATOM 2018 C CA . ASN A 1 274 ? 10.619 -5.060 -14.927 1.00 97.56 274 ASN A CA 1
ATOM 2019 C C . ASN A 1 274 ? 10.574 -6.365 -14.131 1.00 97.56 274 ASN A C 1
ATOM 2021 O O . ASN A 1 274 ? 10.000 -6.406 -13.049 1.00 97.56 274 ASN A O 1
ATOM 2025 N N . GLU A 1 275 ? 11.222 -7.391 -14.664 1.00 96.75 275 GLU A N 1
ATOM 2026 C CA . GLU A 1 275 ? 11.508 -8.677 -14.018 1.00 96.75 275 GLU A CA 1
ATOM 2027 C C . GLU A 1 275 ? 12.979 -8.751 -13.553 1.00 96.75 275 GLU A C 1
ATOM 2029 O O . GLU A 1 275 ? 13.343 -9.587 -12.735 1.00 96.75 275 GLU A O 1
ATOM 2034 N N . GLY A 1 276 ? 13.838 -7.852 -14.049 1.00 96.50 276 GLY A N 1
ATOM 2035 C CA . GLY A 1 276 ? 15.239 -7.724 -13.645 1.00 96.50 276 GLY A CA 1
ATOM 2036 C C . GLY A 1 276 ? 15.482 -6.645 -12.581 1.00 96.50 276 GLY A C 1
ATOM 2037 O O . GLY A 1 276 ? 14.638 -6.335 -11.738 1.00 96.50 276 GLY A O 1
ATOM 2038 N N . SER A 1 277 ? 16.669 -6.031 -12.625 1.00 97.12 277 SER A N 1
ATOM 2039 C CA . SER A 1 277 ? 17.075 -4.962 -11.705 1.00 97.12 277 SER A CA 1
ATOM 2040 C C . SER A 1 277 ? 17.113 -3.599 -12.393 1.00 97.12 277 SER A C 1
ATOM 2042 O O . SER A 1 277 ? 17.978 -3.352 -13.235 1.00 97.12 277 SER A O 1
ATOM 2044 N N . ILE A 1 278 ? 16.268 -2.671 -11.938 1.00 97.12 278 ILE A N 1
ATOM 2045 C CA . ILE A 1 278 ? 16.358 -1.246 -12.269 1.00 97.12 278 ILE A CA 1
ATOM 2046 C C . ILE A 1 278 ? 17.040 -0.502 -11.119 1.00 97.12 278 ILE A C 1
ATOM 2048 O O . ILE A 1 278 ? 16.569 -0.528 -9.981 1.00 97.12 278 ILE A O 1
ATOM 2052 N N . ARG A 1 279 ? 18.134 0.204 -11.415 1.00 95.81 279 ARG A N 1
ATOM 2053 C CA . ARG A 1 279 ? 18.800 1.109 -10.471 1.00 95.81 279 ARG A CA 1
ATOM 2054 C C . ARG A 1 279 ? 18.955 2.484 -11.090 1.00 95.81 279 ARG A C 1
ATOM 2056 O O . ARG A 1 279 ? 19.749 2.679 -12.006 1.00 95.81 279 ARG A O 1
ATOM 2063 N N . LEU A 1 280 ? 18.221 3.432 -10.543 1.00 93.88 280 LEU A N 1
ATOM 2064 C CA . LEU A 1 280 ? 18.287 4.829 -10.904 1.00 93.88 280 LEU A CA 1
ATOM 2065 C C . LEU A 1 280 ? 18.995 5.564 -9.749 1.00 93.88 280 LEU A C 1
ATOM 2067 O O . LEU A 1 280 ? 18.610 5.422 -8.586 1.00 93.88 280 LEU A O 1
ATOM 2071 N N . GLU A 1 281 ? 20.031 6.341 -10.058 1.00 91.12 281 GLU A N 1
ATOM 2072 C CA . GLU A 1 281 ? 20.757 7.174 -9.093 1.00 91.12 281 GLU A CA 1
ATOM 2073 C C . GLU A 1 281 ? 20.876 8.622 -9.587 1.00 91.12 281 GLU A C 1
ATOM 2075 O O . GLU A 1 281 ? 21.231 8.868 -10.741 1.00 91.12 281 GLU A O 1
ATOM 2080 N N . SER A 1 282 ? 20.622 9.590 -8.707 1.00 86.25 282 SER A N 1
ATOM 2081 C CA . SER A 1 282 ? 20.929 11.003 -8.939 1.00 86.25 282 SER A CA 1
ATOM 2082 C C . SER A 1 282 ? 21.928 11.518 -7.907 1.00 86.25 282 SER A C 1
ATOM 2084 O O . SER A 1 282 ? 21.779 11.277 -6.708 1.00 86.25 282 SER A O 1
ATOM 2086 N N . LEU A 1 283 ? 22.942 12.259 -8.369 1.00 79.06 283 LEU A N 1
ATOM 2087 C CA . LEU A 1 283 ? 23.920 12.921 -7.493 1.00 79.06 283 LEU A CA 1
ATOM 2088 C C . LEU A 1 283 ? 23.509 14.365 -7.118 1.00 79.06 283 LEU A C 1
ATOM 2090 O O . LEU A 1 283 ? 24.251 15.042 -6.407 1.00 79.06 283 LEU A O 1
ATOM 2094 N N . GLY A 1 284 ? 22.342 14.848 -7.566 1.00 73.25 284 GLY A N 1
ATOM 2095 C CA . GLY A 1 284 ? 21.811 16.181 -7.249 1.00 73.25 284 GLY A CA 1
ATOM 2096 C C . GLY A 1 284 ? 20.695 16.627 -8.203 1.00 73.25 284 GLY A C 1
ATOM 2097 O O . GLY A 1 284 ? 20.604 16.136 -9.319 1.00 73.25 284 GLY A O 1
ATOM 2098 N N . GLY A 1 285 ? 19.836 17.559 -7.780 1.00 69.31 285 GLY A N 1
ATOM 2099 C CA . GLY A 1 285 ? 18.730 18.103 -8.586 1.00 69.31 285 GLY A CA 1
ATOM 2100 C C . GLY A 1 285 ? 17.547 18.564 -7.725 1.00 69.31 285 GLY A C 1
ATOM 2101 O O . GLY A 1 285 ? 17.484 18.239 -6.546 1.00 69.31 285 GLY A O 1
ATOM 2102 N N . ASN A 1 286 ? 16.626 19.351 -8.291 1.00 66.69 286 ASN A N 1
ATOM 2103 C CA . ASN A 1 286 ? 15.396 19.811 -7.615 1.00 66.69 286 ASN A CA 1
ATOM 2104 C C . ASN A 1 286 ? 14.119 19.165 -8.206 1.00 66.69 286 ASN A C 1
ATOM 2106 O O . ASN A 1 286 ? 13.028 19.694 -8.007 1.00 66.69 286 ASN A O 1
ATOM 2110 N N . PHE A 1 287 ? 14.242 18.086 -8.989 1.00 72.56 287 PHE A N 1
ATOM 2111 C CA . PHE A 1 287 ? 13.135 17.520 -9.775 1.00 72.56 287 PHE A CA 1
ATOM 2112 C C . PHE A 1 287 ? 12.881 16.037 -9.491 1.00 72.56 287 PHE A C 1
ATOM 2114 O O . PHE A 1 287 ? 13.745 15.359 -8.948 1.00 72.56 287 PHE A O 1
ATOM 2121 N N . PHE A 1 288 ? 11.700 15.544 -9.872 1.00 74.44 288 PHE A N 1
ATOM 2122 C CA . PHE A 1 288 ? 11.245 14.167 -9.663 1.00 74.44 288 PHE A CA 1
ATOM 2123 C C . PHE A 1 288 ? 12.198 13.152 -10.280 1.00 74.44 288 PHE A C 1
ATOM 2125 O O . PHE A 1 288 ? 12.546 13.225 -11.458 1.00 74.44 288 PHE A O 1
ATOM 2132 N N . PHE A 1 289 ? 12.619 12.168 -9.498 1.00 84.56 289 PHE A N 1
ATOM 2133 C CA . PHE A 1 289 ? 13.596 11.229 -10.013 1.00 84.56 289 PHE A CA 1
ATOM 2134 C C . PHE A 1 289 ? 12.958 10.106 -10.837 1.00 84.56 289 PHE A C 1
ATOM 2136 O O . PHE A 1 289 ? 13.434 9.818 -11.934 1.00 84.56 289 PHE A O 1
ATOM 2143 N N . LEU A 1 290 ? 11.842 9.548 -10.370 1.00 93.62 290 LEU A N 1
ATOM 2144 C CA . LEU A 1 290 ? 10.925 8.750 -11.176 1.00 93.62 290 LEU A CA 1
ATOM 2145 C C . LEU A 1 290 ? 9.562 9.441 -11.200 1.00 93.62 290 LEU A C 1
ATOM 2147 O O . LEU A 1 290 ? 8.928 9.591 -10.159 1.00 93.62 290 LEU A O 1
ATOM 2151 N N . ASP A 1 291 ? 9.116 9.822 -12.388 1.00 94.69 291 ASP A N 1
ATOM 2152 C CA . ASP A 1 291 ? 7.863 10.522 -12.642 1.00 94.69 291 ASP A CA 1
ATOM 2153 C C . ASP A 1 291 ? 6.930 9.629 -13.479 1.00 94.69 291 ASP A C 1
ATOM 2155 O O . ASP A 1 291 ? 7.194 9.363 -14.657 1.00 94.69 291 ASP A O 1
ATOM 2159 N N . ASN A 1 292 ? 5.884 9.083 -12.852 1.00 97.06 292 ASN A N 1
ATOM 2160 C CA . ASN A 1 292 ? 5.007 8.080 -13.451 1.00 97.06 292 ASN A CA 1
ATOM 2161 C C . ASN A 1 292 ? 3.596 8.608 -13.721 1.00 97.06 292 ASN A C 1
ATOM 2163 O O . ASN A 1 292 ? 2.821 8.821 -12.793 1.00 97.06 292 ASN A O 1
ATOM 2167 N N . PHE A 1 293 ? 3.232 8.682 -15.000 1.00 97.00 293 PHE A N 1
ATOM 2168 C CA . PHE A 1 293 ? 1.870 8.907 -15.492 1.00 97.00 293 PHE A CA 1
ATOM 2169 C C . PHE A 1 293 ? 1.216 7.633 -16.057 1.00 97.00 293 PHE A C 1
ATOM 2171 O O . PHE A 1 293 ? 0.013 7.636 -16.313 1.00 97.00 293 PHE A O 1
ATOM 2178 N N . GLY A 1 294 ? 1.998 6.575 -16.296 1.00 97.06 294 GLY A N 1
ATOM 2179 C CA . GLY A 1 294 ? 1.574 5.338 -16.956 1.00 97.06 294 GLY A CA 1
ATOM 2180 C C . GLY A 1 294 ? 1.515 4.131 -16.018 1.00 97.06 294 GLY A C 1
ATOM 2181 O O . GLY A 1 294 ? 1.140 4.235 -14.849 1.00 97.06 294 GLY A O 1
ATOM 2182 N N . ILE A 1 295 ? 1.884 2.959 -16.538 1.00 97.75 295 ILE A N 1
ATOM 2183 C CA . ILE A 1 295 ? 1.904 1.699 -15.780 1.00 97.75 295 ILE A CA 1
ATOM 2184 C C . ILE A 1 295 ? 3.350 1.285 -15.517 1.00 97.75 295 ILE A C 1
ATOM 2186 O O . ILE A 1 295 ? 4.146 1.170 -16.451 1.00 97.75 295 ILE A O 1
ATOM 2190 N N . ILE A 1 296 ? 3.672 1.019 -14.252 1.00 98.00 296 ILE A N 1
ATOM 2191 C CA . ILE A 1 296 ? 4.940 0.427 -13.824 1.00 98.00 296 ILE A CA 1
ATOM 2192 C C . ILE A 1 296 ? 4.651 -0.850 -13.047 1.00 98.00 296 ILE A C 1
ATOM 2194 O O . ILE A 1 296 ? 3.960 -0.830 -12.030 1.00 98.00 296 ILE A O 1
ATOM 2198 N N . GLU A 1 297 ? 5.232 -1.954 -13.494 1.00 97.88 297 GLU A N 1
ATOM 2199 C CA . GLU A 1 297 ? 5.277 -3.216 -12.765 1.00 97.88 297 GLU A CA 1
ATOM 2200 C C . GLU A 1 297 ? 6.732 -3.615 -12.567 1.00 97.88 297 GLU A C 1
ATOM 2202 O O . GLU A 1 297 ? 7.461 -3.757 -13.547 1.00 97.88 297 GLU A O 1
ATOM 2207 N N . SER A 1 298 ? 7.170 -3.803 -11.322 1.00 96.88 298 SER A N 1
ATOM 2208 C CA . SER A 1 298 ? 8.584 -4.049 -11.048 1.00 96.88 298 SER A CA 1
ATOM 2209 C C . SER A 1 298 ? 8.837 -5.094 -9.973 1.00 96.88 298 SER A C 1
ATOM 2211 O O . SER A 1 298 ? 8.331 -4.974 -8.859 1.00 96.88 298 SER A O 1
ATOM 2213 N N . ASP A 1 299 ? 9.715 -6.044 -10.287 1.00 94.75 299 ASP A N 1
ATOM 2214 C CA . ASP A 1 299 ? 10.283 -7.017 -9.357 1.00 94.75 299 ASP A CA 1
ATOM 2215 C C . ASP A 1 299 ? 11.411 -6.406 -8.519 1.00 94.75 299 ASP A C 1
ATOM 2217 O O . ASP A 1 299 ? 11.450 -6.631 -7.317 1.00 94.75 299 ASP A O 1
ATOM 2221 N N . SER A 1 300 ? 12.308 -5.600 -9.099 1.00 96.69 300 SER A N 1
ATOM 2222 C CA . SER A 1 300 ? 13.367 -4.914 -8.341 1.00 96.69 300 SER A CA 1
ATOM 2223 C C . SER A 1 300 ? 13.653 -3.517 -8.883 1.00 96.69 300 SER A C 1
ATOM 2225 O O . SER A 1 300 ? 14.289 -3.373 -9.930 1.00 96.69 300 SER A O 1
ATOM 2227 N N . LEU A 1 301 ? 13.238 -2.482 -8.147 1.00 97.50 301 LEU A N 1
ATOM 2228 C CA . LEU A 1 301 ? 13.518 -1.082 -8.480 1.00 97.50 301 LEU A CA 1
ATOM 2229 C C . LEU A 1 301 ? 14.178 -0.363 -7.307 1.00 97.50 301 LEU A C 1
ATOM 2231 O O . LEU A 1 301 ? 13.681 -0.380 -6.187 1.00 97.50 301 LEU A O 1
ATOM 2235 N N . THR A 1 302 ? 15.296 0.304 -7.572 1.00 96.12 302 THR A N 1
ATOM 2236 C CA . THR A 1 302 ? 15.917 1.251 -6.645 1.00 96.12 302 THR A CA 1
ATOM 2237 C C . THR A 1 302 ? 15.943 2.630 -7.284 1.00 96.12 302 THR A C 1
ATOM 2239 O O . THR A 1 302 ? 16.569 2.810 -8.327 1.00 96.12 302 THR A O 1
ATOM 2242 N N . ALA A 1 303 ? 15.288 3.596 -6.649 1.00 94.19 303 ALA A N 1
ATOM 2243 C CA . ALA A 1 303 ? 15.319 5.006 -7.008 1.00 94.19 303 ALA A CA 1
ATOM 2244 C C . ALA A 1 303 ? 15.990 5.780 -5.872 1.00 94.19 303 ALA A C 1
ATOM 2246 O O . ALA A 1 303 ? 15.430 5.902 -4.783 1.00 94.19 303 ALA A O 1
ATOM 2247 N N . GLN A 1 304 ? 17.199 6.284 -6.118 1.00 92.56 304 GLN A N 1
ATOM 2248 C CA . GLN A 1 304 ? 17.927 7.105 -5.157 1.00 92.56 304 GLN A CA 1
ATOM 2249 C C . GLN A 1 304 ? 18.047 8.541 -5.665 1.00 92.56 304 GLN A C 1
ATOM 2251 O O . GLN A 1 304 ? 18.809 8.817 -6.593 1.00 92.56 304 GLN A O 1
ATOM 2256 N N . ALA A 1 305 ? 17.318 9.455 -5.026 1.00 87.88 305 ALA A N 1
ATOM 2257 C CA . ALA A 1 305 ? 17.338 10.874 -5.351 1.00 87.88 305 ALA A CA 1
ATOM 2258 C C . ALA A 1 305 ? 18.285 11.659 -4.426 1.00 87.88 305 ALA A C 1
ATOM 2260 O O . ALA A 1 305 ? 18.252 11.528 -3.198 1.00 87.88 305 ALA A O 1
ATOM 2261 N N . GLY A 1 306 ? 19.128 12.500 -5.029 1.00 83.94 306 GLY A N 1
ATOM 2262 C CA . GLY A 1 306 ? 19.890 13.548 -4.348 1.00 83.94 306 GLY A CA 1
ATOM 2263 C C . GLY A 1 306 ? 19.294 14.938 -4.608 1.00 83.94 306 GLY A C 1
ATOM 2264 O O . GLY A 1 306 ? 18.612 15.141 -5.608 1.00 83.94 306 GLY A O 1
ATOM 2265 N N . GLY A 1 307 ? 19.590 15.917 -3.745 1.00 82.25 307 GLY A N 1
ATOM 2266 C CA . GLY A 1 307 ? 19.045 17.287 -3.853 1.00 82.25 307 GLY A CA 1
ATOM 2267 C C . GLY A 1 307 ? 17.569 17.396 -3.438 1.00 82.25 307 GLY A C 1
ATOM 2268 O O . GLY A 1 307 ? 17.072 16.469 -2.821 1.00 82.25 307 GLY A O 1
ATOM 2269 N N . ASN A 1 308 ? 16.872 18.512 -3.709 1.00 81.50 308 ASN A N 1
ATOM 2270 C CA . ASN A 1 308 ? 15.476 18.740 -3.277 1.00 81.50 308 ASN A CA 1
ATOM 2271 C C . ASN A 1 308 ? 14.452 18.039 -4.197 1.00 81.50 308 ASN A C 1
ATOM 2273 O O . ASN A 1 308 ? 13.642 18.714 -4.826 1.00 81.50 308 ASN A O 1
ATOM 2277 N N . ALA A 1 309 ? 14.542 16.725 -4.354 1.00 81.00 309 ALA A N 1
ATOM 2278 C CA . ALA A 1 309 ? 13.835 15.945 -5.369 1.00 81.00 309 ALA A CA 1
ATOM 2279 C C . ALA A 1 309 ? 13.006 14.798 -4.767 1.00 81.00 309 ALA A C 1
ATOM 2281 O O . ALA A 1 309 ? 13.557 13.949 -4.078 1.00 81.00 309 ALA A O 1
ATOM 2282 N N . VAL A 1 310 ? 11.720 14.676 -5.099 1.00 89.75 310 VAL A N 1
ATOM 2283 C CA . VAL A 1 310 ? 10.940 13.475 -4.748 1.00 89.75 310 VAL A CA 1
ATOM 2284 C C . VAL A 1 310 ? 11.508 12.267 -5.503 1.00 89.75 310 VAL A C 1
ATOM 2286 O O . VAL A 1 310 ? 11.689 12.322 -6.723 1.00 89.75 310 VAL A O 1
ATOM 2289 N N . ALA A 1 311 ? 11.786 11.166 -4.797 1.00 91.81 311 ALA A N 1
ATOM 2290 C CA . ALA A 1 311 ? 12.378 9.980 -5.414 1.00 91.81 311 ALA A CA 1
ATOM 2291 C C . ALA A 1 311 ? 11.405 9.306 -6.390 1.00 91.81 311 ALA A C 1
ATOM 2293 O O . ALA A 1 311 ? 11.810 8.927 -7.489 1.00 91.81 311 ALA A O 1
ATOM 2294 N N . ILE A 1 312 ? 10.132 9.184 -6.005 1.00 95.25 312 ILE A N 1
ATOM 2295 C CA . ILE A 1 312 ? 9.076 8.618 -6.850 1.00 95.25 312 ILE A CA 1
ATOM 2296 C C . ILE A 1 312 ? 7.803 9.456 -6.749 1.00 95.25 312 ILE A C 1
ATOM 2298 O O . ILE A 1 312 ? 7.287 9.687 -5.656 1.00 95.25 312 ILE A O 1
ATOM 2302 N N . TYR A 1 313 ? 7.269 9.858 -7.897 1.00 96.06 313 TYR A N 1
ATOM 2303 C CA . TYR A 1 313 ? 5.960 10.479 -8.021 1.00 96.06 313 TYR A CA 1
ATOM 2304 C C . TYR A 1 313 ? 5.059 9.607 -8.899 1.00 96.06 313 TYR A C 1
ATOM 2306 O O . TYR A 1 313 ? 5.370 9.349 -10.060 1.00 96.06 313 TYR A O 1
ATOM 2314 N N . ASN A 1 314 ? 3.942 9.141 -8.346 1.00 97.50 314 ASN A N 1
ATOM 2315 C CA . ASN A 1 314 ? 2.938 8.351 -9.056 1.00 97.50 314 ASN A CA 1
ATOM 2316 C C . ASN A 1 314 ? 1.675 9.194 -9.268 1.00 97.50 314 ASN A C 1
ATOM 2318 O O . ASN A 1 314 ? 0.874 9.341 -8.345 1.00 97.50 314 ASN A O 1
ATOM 2322 N N . HIS A 1 315 ? 1.524 9.777 -10.457 1.00 97.44 315 HIS A N 1
ATOM 2323 C CA . HIS A 1 315 ? 0.474 10.745 -10.773 1.00 97.44 315 HIS A CA 1
ATOM 2324 C C . HIS A 1 315 ? -0.917 10.134 -10.904 1.00 97.44 315 HIS A C 1
ATOM 2326 O O . HIS A 1 315 ? -1.090 8.945 -11.162 1.00 97.44 315 HIS A O 1
ATOM 2332 N N . THR A 1 316 ? -1.929 10.995 -10.796 1.00 96.62 316 THR A N 1
ATOM 2333 C CA . THR A 1 316 ? -3.338 10.638 -10.998 1.00 96.62 316 THR A CA 1
ATOM 2334 C C . THR A 1 316 ? -3.555 9.865 -12.310 1.00 96.62 316 THR A C 1
ATOM 2336 O O . THR A 1 316 ? -3.175 10.319 -13.388 1.00 96.62 316 THR A O 1
ATOM 2339 N N . GLY A 1 317 ? -4.223 8.709 -12.226 1.00 94.94 317 GLY A N 1
ATOM 2340 C CA . GLY A 1 317 ? -4.499 7.823 -13.366 1.00 94.94 317 GLY A CA 1
ATOM 2341 C C . GLY A 1 317 ? -3.402 6.795 -13.673 1.00 94.94 317 GLY A C 1
ATOM 2342 O O . GLY A 1 317 ? -3.659 5.874 -14.446 1.00 94.94 317 GLY A O 1
ATOM 2343 N N . ALA A 1 318 ? -2.228 6.911 -13.047 1.00 97.44 318 ALA A N 1
ATOM 2344 C CA . ALA A 1 318 ? -1.135 5.955 -13.172 1.00 97.44 318 ALA A CA 1
ATOM 2345 C C . ALA A 1 318 ? -1.342 4.700 -12.297 1.00 97.44 318 ALA A C 1
ATOM 2347 O O . ALA A 1 318 ? -2.217 4.637 -11.427 1.00 97.44 318 ALA A O 1
ATOM 2348 N N . SER A 1 319 ? -0.500 3.686 -12.500 1.00 97.88 319 SER A N 1
ATOM 2349 C CA . SER A 1 319 ? -0.397 2.529 -11.608 1.00 97.88 319 SER A CA 1
ATOM 2350 C C . SER A 1 319 ? 1.060 2.157 -11.367 1.00 97.88 319 SER A C 1
ATOM 2352 O O . SER A 1 319 ? 1.852 2.076 -12.307 1.00 97.88 319 SER A O 1
ATOM 2354 N N . PHE A 1 320 ? 1.396 1.897 -10.106 1.00 98.25 320 PHE A N 1
ATOM 2355 C CA . PHE A 1 320 ? 2.691 1.389 -9.681 1.00 98.25 320 PHE A CA 1
ATOM 2356 C C . PHE A 1 320 ? 2.491 0.088 -8.901 1.00 98.25 320 PHE A C 1
ATOM 2358 O O . PHE A 1 320 ? 1.881 0.092 -7.835 1.00 98.25 320 PHE A O 1
ATOM 2365 N N . THR A 1 321 ? 3.021 -1.025 -9.405 1.00 98.06 321 THR A N 1
ATOM 2366 C CA . THR A 1 321 ? 2.962 -2.335 -8.745 1.00 98.06 321 THR A CA 1
ATOM 2367 C C . THR A 1 321 ? 4.366 -2.820 -8.392 1.00 98.06 321 THR A C 1
ATOM 2369 O O . THR A 1 321 ? 5.150 -3.169 -9.276 1.00 98.06 321 THR A O 1
ATOM 2372 N N . ASN A 1 322 ? 4.665 -2.893 -7.094 1.00 97.69 322 ASN A N 1
ATOM 2373 C CA . ASN A 1 322 ? 5.834 -3.588 -6.564 1.00 97.69 322 ASN A CA 1
ATOM 2374 C C . ASN A 1 322 ? 5.528 -5.085 -6.436 1.00 97.69 322 ASN A C 1
ATOM 2376 O O . ASN A 1 322 ? 4.655 -5.487 -5.660 1.00 97.69 322 ASN A O 1
ATOM 2380 N N . LYS A 1 323 ? 6.240 -5.909 -7.202 1.00 97.12 323 LYS A N 1
ATOM 2381 C CA . LYS A 1 323 ? 6.078 -7.365 -7.227 1.00 97.12 323 LYS A CA 1
ATOM 2382 C C . LYS A 1 323 ? 7.002 -8.085 -6.241 1.00 97.12 323 LYS A C 1
ATOM 2384 O O . LYS A 1 323 ? 6.614 -9.148 -5.766 1.00 97.12 323 LYS A O 1
ATOM 2389 N N . SER A 1 324 ? 8.170 -7.522 -5.911 1.00 96.94 324 SER A N 1
ATOM 2390 C CA . SER A 1 324 ? 9.138 -8.161 -5.003 1.00 96.94 324 SER A CA 1
ATOM 2391 C C . SER A 1 324 ? 9.935 -7.165 -4.150 1.00 96.94 324 SER A C 1
ATOM 2393 O O . SER A 1 324 ? 9.856 -7.238 -2.928 1.00 96.94 324 SER A O 1
ATOM 2395 N N . TYR A 1 325 ? 10.662 -6.211 -4.733 1.00 97.19 325 TYR A N 1
ATOM 2396 C CA . TYR A 1 325 ? 11.488 -5.252 -3.999 1.00 97.19 325 TYR A CA 1
ATOM 2397 C C . TYR A 1 325 ? 11.432 -3.844 -4.604 1.00 97.19 325 TYR A C 1
ATOM 2399 O O . TYR A 1 325 ? 11.748 -3.624 -5.776 1.00 97.19 325 TYR A O 1
ATOM 2407 N N . LEU A 1 326 ? 11.119 -2.863 -3.761 1.00 96.81 326 LEU A N 1
ATOM 2408 C CA . LEU A 1 326 ? 11.240 -1.444 -4.066 1.00 96.81 326 LEU A CA 1
ATOM 2409 C C . LEU A 1 326 ? 12.116 -0.772 -3.011 1.00 96.81 326 LEU A C 1
ATOM 2411 O O . LEU A 1 326 ? 11.870 -0.939 -1.823 1.00 96.81 326 LEU A O 1
ATOM 2415 N N . ALA A 1 327 ? 13.083 0.036 -3.438 1.00 95.81 327 ALA A N 1
ATOM 2416 C CA . ALA A 1 327 ? 13.790 0.974 -2.576 1.00 95.81 327 ALA A CA 1
ATOM 2417 C C . ALA A 1 327 ? 13.674 2.396 -3.129 1.00 95.81 327 ALA A C 1
ATOM 2419 O O . ALA A 1 327 ? 14.256 2.712 -4.167 1.00 95.81 327 ALA A O 1
ATOM 2420 N N . ALA A 1 328 ? 12.947 3.260 -2.428 1.00 94.38 328 ALA A N 1
ATOM 2421 C CA . ALA A 1 328 ? 12.875 4.688 -2.697 1.00 94.38 328 ALA A CA 1
ATOM 2422 C C . ALA A 1 328 ? 13.675 5.411 -1.613 1.00 94.38 328 ALA A C 1
ATOM 2424 O O . ALA A 1 328 ? 13.290 5.418 -0.445 1.00 94.38 328 ALA A O 1
ATOM 2425 N N . ARG A 1 329 ? 14.823 5.980 -1.988 1.00 91.69 329 ARG A N 1
ATOM 2426 C CA . ARG A 1 329 ? 15.741 6.623 -1.046 1.00 91.69 329 ARG A CA 1
ATOM 2427 C C . ARG A 1 329 ? 15.973 8.074 -1.390 1.00 91.69 329 ARG A C 1
ATOM 2429 O O . ARG A 1 329 ? 16.184 8.422 -2.553 1.00 91.69 329 ARG A O 1
ATOM 2436 N N . TYR A 1 330 ? 16.001 8.895 -0.351 1.00 85.44 330 TYR A N 1
ATOM 2437 C CA . TYR A 1 330 ? 16.175 10.328 -0.484 1.00 85.44 330 TYR A CA 1
ATOM 2438 C C . TYR A 1 330 ? 17.225 10.885 0.483 1.00 85.44 330 TYR A C 1
ATOM 2440 O O . TYR A 1 330 ? 17.254 10.535 1.661 1.00 85.44 330 TYR A O 1
ATOM 2448 N N . ASN A 1 331 ? 18.106 11.751 -0.024 1.00 81.00 331 ASN A N 1
ATOM 2449 C CA . ASN A 1 331 ? 19.282 12.236 0.709 1.00 81.00 331 ASN A CA 1
ATOM 2450 C C . ASN A 1 331 ? 19.255 13.751 1.032 1.00 81.00 331 ASN A C 1
ATOM 2452 O O . ASN A 1 331 ? 20.319 14.328 1.269 1.00 81.00 331 ASN A O 1
ATOM 2456 N N . SER A 1 332 ? 18.106 14.442 1.007 1.00 76.50 332 SER A N 1
ATOM 2457 C CA . SER A 1 332 ? 18.071 15.898 1.261 1.00 76.50 332 SER A CA 1
ATOM 2458 C C . SER A 1 332 ? 16.879 16.382 2.097 1.00 76.50 332 SER A C 1
ATOM 2460 O O . SER A 1 332 ? 15.999 15.621 2.448 1.00 76.50 332 SER A O 1
ATOM 2462 N N . SER A 1 333 ? 16.877 17.655 2.494 1.00 68.69 333 SER A N 1
ATOM 2463 C CA . SER A 1 333 ? 16.189 18.132 3.696 1.00 68.69 333 SER A CA 1
ATOM 2464 C C . SER A 1 333 ? 14.820 18.807 3.505 1.00 68.69 333 SER A C 1
ATOM 2466 O O . SER A 1 333 ? 14.478 19.608 4.363 1.00 68.69 333 SER A O 1
ATOM 2468 N N . ASN A 1 334 ? 14.063 18.609 2.416 1.00 65.62 334 ASN A N 1
ATOM 2469 C CA . ASN A 1 334 ? 12.865 19.449 2.169 1.00 65.62 334 ASN A CA 1
ATOM 2470 C C . ASN A 1 334 ? 11.672 18.808 1.421 1.00 65.62 334 ASN A C 1
ATOM 2472 O O . ASN A 1 334 ? 10.807 19.561 0.969 1.00 65.62 334 ASN A O 1
ATOM 2476 N N . GLN A 1 335 ? 11.588 17.487 1.212 1.00 79.81 335 GLN A N 1
ATOM 2477 C CA . GLN A 1 335 ? 10.516 16.920 0.364 1.00 79.81 335 GLN A CA 1
ATOM 2478 C C . GLN A 1 335 ? 10.000 15.554 0.831 1.00 79.81 335 GLN A C 1
ATOM 2480 O O . GLN A 1 335 ? 10.413 15.034 1.861 1.00 79.81 335 GLN A O 1
ATOM 2485 N N . TYR A 1 336 ? 9.029 15.025 0.084 1.00 89.19 336 TYR A N 1
ATOM 2486 C CA . TYR A 1 336 ? 8.510 13.671 0.223 1.00 89.19 336 TYR A CA 1
ATOM 2487 C C . TYR A 1 336 ? 9.412 12.667 -0.503 1.00 89.19 336 TYR A C 1
ATOM 2489 O O . TYR A 1 336 ? 9.923 12.982 -1.577 1.00 89.19 336 TYR A O 1
ATOM 2497 N N . THR A 1 337 ? 9.564 11.447 0.015 1.00 92.38 337 THR A N 1
ATOM 2498 C CA . THR A 1 337 ? 10.314 10.390 -0.694 1.00 92.38 337 THR A CA 1
ATOM 2499 C C . THR A 1 337 ? 9.472 9.782 -1.808 1.00 92.38 337 THR A C 1
ATOM 2501 O O . THR A 1 337 ? 9.929 9.652 -2.944 1.00 92.38 337 THR A O 1
ATOM 2504 N N . PHE A 1 338 ? 8.225 9.446 -1.484 1.00 95.25 338 PHE A N 1
ATOM 2505 C CA . PHE A 1 338 ? 7.247 8.877 -2.396 1.00 95.25 338 PHE A CA 1
ATOM 2506 C C . PHE A 1 338 ? 5.951 9.687 -2.313 1.00 95.25 338 PHE A C 1
ATOM 2508 O O . PHE A 1 338 ? 5.330 9.765 -1.253 1.00 95.25 338 PHE A O 1
ATOM 2515 N N . VAL A 1 339 ? 5.507 10.250 -3.438 1.00 96.19 339 VAL A N 1
ATOM 2516 C CA . VAL A 1 339 ? 4.176 10.862 -3.571 1.00 96.19 339 VAL A CA 1
ATOM 2517 C C . VAL A 1 339 ? 3.285 9.958 -4.412 1.00 96.19 339 VAL A C 1
ATOM 2519 O O . VAL A 1 339 ? 3.646 9.585 -5.527 1.00 96.19 339 VAL A O 1
ATOM 2522 N N . ASN A 1 340 ? 2.119 9.601 -3.880 1.00 97.75 340 ASN A N 1
ATOM 2523 C CA . ASN A 1 340 ? 1.146 8.752 -4.553 1.00 97.75 340 ASN A CA 1
ATOM 2524 C C . ASN A 1 340 ? -0.197 9.469 -4.731 1.00 97.75 340 ASN A C 1
ATOM 2526 O O . ASN A 1 340 ? -0.879 9.760 -3.753 1.00 97.75 340 ASN A O 1
ATOM 2530 N N . GLU A 1 341 ? -0.595 9.692 -5.982 1.00 97.75 341 GLU A N 1
ATOM 2531 C CA . GLU A 1 341 ? -1.897 10.245 -6.377 1.00 97.75 341 GLU A CA 1
ATOM 2532 C C . GLU A 1 341 ? -2.813 9.228 -7.074 1.00 97.75 341 GLU A C 1
ATOM 2534 O O . GLU A 1 341 ? -3.937 9.572 -7.449 1.00 97.75 341 GLU A O 1
ATOM 2539 N N . ALA A 1 342 ? -2.353 7.993 -7.281 1.00 97.56 342 ALA A N 1
ATOM 2540 C CA . ALA A 1 342 ? -3.106 6.944 -7.966 1.00 97.56 342 ALA A CA 1
ATOM 2541 C C . ALA A 1 342 ? -2.915 5.576 -7.296 1.00 97.56 342 ALA A C 1
ATOM 2543 O O . ALA A 1 342 ? -2.801 5.504 -6.074 1.00 97.56 342 ALA A O 1
ATOM 2544 N N . LEU A 1 343 ? -2.938 4.477 -8.057 1.00 97.81 343 LEU A N 1
ATOM 2545 C CA . LEU A 1 343 ? -2.818 3.132 -7.495 1.00 97.81 343 LEU A CA 1
ATOM 2546 C C . LEU A 1 343 ? -1.348 2.780 -7.228 1.00 97.81 343 LEU A C 1
ATOM 2548 O O . LEU A 1 343 ? -0.576 2.607 -8.172 1.00 97.81 343 LEU A O 1
ATOM 2552 N N . LEU A 1 344 ? -0.995 2.602 -5.956 1.00 97.88 344 LEU A N 1
ATOM 2553 C CA . LEU A 1 344 ? 0.240 1.976 -5.491 1.00 97.88 344 LEU A CA 1
ATOM 2554 C C . LEU A 1 344 ? -0.092 0.599 -4.913 1.00 97.88 344 LEU A C 1
ATOM 2556 O O . LEU A 1 344 ? -0.777 0.500 -3.900 1.00 97.88 344 LEU A O 1
ATOM 2560 N N . LYS A 1 345 ? 0.405 -0.469 -5.529 1.00 97.62 345 LYS A N 1
ATOM 2561 C CA . LYS A 1 345 ? 0.172 -1.848 -5.101 1.00 97.62 345 LYS A CA 1
ATOM 2562 C C . LYS A 1 345 ? 1.477 -2.507 -4.671 1.00 97.62 345 LYS A C 1
ATOM 2564 O O . LYS A 1 345 ? 2.433 -2.545 -5.440 1.00 97.62 345 LYS A O 1
ATOM 2569 N N . ASN A 1 346 ? 1.508 -3.063 -3.467 1.00 97.31 346 ASN A N 1
ATOM 2570 C CA . ASN A 1 346 ? 2.612 -3.872 -2.955 1.00 97.31 346 ASN A CA 1
ATOM 2571 C C . ASN A 1 346 ? 2.131 -5.323 -2.830 1.00 97.31 346 ASN A C 1
ATOM 2573 O O . ASN A 1 346 ? 1.239 -5.606 -2.033 1.00 97.31 346 ASN A O 1
ATOM 2577 N N . ASN A 1 347 ? 2.644 -6.227 -3.663 1.00 96.50 347 ASN A N 1
ATOM 2578 C CA . ASN A 1 347 ? 2.122 -7.591 -3.776 1.00 96.50 347 ASN A CA 1
ATOM 2579 C C . ASN A 1 347 ? 2.449 -8.488 -2.560 1.00 96.50 347 ASN A C 1
ATOM 2581 O O . ASN A 1 347 ? 3.377 -8.194 -1.806 1.00 96.50 347 ASN A O 1
ATOM 2585 N N . PRO A 1 348 ? 1.741 -9.630 -2.414 1.00 94.62 348 PRO A N 1
ATOM 2586 C CA . PRO A 1 348 ? 2.077 -10.702 -1.476 1.00 94.62 348 PRO A CA 1
ATOM 2587 C C . PRO A 1 348 ? 3.567 -11.041 -1.429 1.00 94.62 348 PRO A C 1
ATOM 2589 O O . PRO A 1 348 ? 4.127 -11.531 -2.404 1.00 94.62 348 PRO A O 1
ATOM 2592 N N . GLY A 1 349 ? 4.191 -10.816 -0.270 1.00 93.06 349 GLY A N 1
ATOM 2593 C CA . GLY A 1 349 ? 5.608 -11.127 -0.035 1.00 93.06 349 GLY A CA 1
ATOM 2594 C C . GLY A 1 349 ? 6.602 -10.094 -0.577 1.00 93.06 349 GLY A C 1
ATOM 2595 O O . GLY A 1 349 ? 7.800 -10.259 -0.354 1.00 93.06 349 GLY A O 1
ATOM 2596 N N . ALA A 1 350 ? 6.126 -9.031 -1.231 1.00 95.94 350 ALA A N 1
ATOM 2597 C CA . ALA A 1 350 ? 6.969 -7.932 -1.676 1.00 95.94 350 ALA A CA 1
ATOM 2598 C C . ALA A 1 350 ? 7.420 -7.056 -0.495 1.00 95.94 350 ALA A C 1
ATOM 2600 O O . ALA A 1 350 ? 6.736 -6.951 0.525 1.00 95.94 350 ALA A O 1
ATOM 2601 N N . TYR A 1 351 ? 8.576 -6.417 -0.636 1.00 96.31 351 TYR A N 1
ATOM 2602 C CA . TYR A 1 351 ? 9.186 -5.526 0.340 1.00 96.31 351 TYR A CA 1
ATOM 2603 C C . TYR A 1 351 ? 9.406 -4.145 -0.277 1.00 96.31 351 TYR A C 1
ATOM 2605 O O . TYR A 1 351 ? 9.911 -4.023 -1.392 1.00 96.31 351 TYR A O 1
ATOM 2613 N N . MET A 1 352 ? 9.028 -3.101 0.446 1.00 96.50 352 MET A N 1
ATOM 2614 C CA . MET A 1 352 ? 9.145 -1.716 0.021 1.00 96.50 352 MET A CA 1
ATOM 2615 C C . MET A 1 352 ? 9.883 -0.927 1.102 1.00 96.50 352 MET A C 1
ATOM 2617 O O . MET A 1 352 ? 9.351 -0.733 2.183 1.00 96.50 352 MET A O 1
ATOM 2621 N N . ASP A 1 353 ? 11.106 -0.505 0.808 1.00 95.25 353 ASP A N 1
ATOM 2622 C CA . ASP A 1 353 ? 11.943 0.376 1.623 1.00 95.25 353 ASP A CA 1
ATOM 2623 C C . ASP A 1 353 ? 11.749 1.814 1.134 1.00 95.25 353 ASP A C 1
ATOM 2625 O O . ASP A 1 353 ? 12.256 2.181 0.071 1.00 95.25 353 ASP A O 1
ATOM 2629 N N . ILE A 1 354 ? 10.987 2.618 1.870 1.00 94.31 354 ILE A N 1
ATOM 2630 C CA . ILE A 1 354 ? 10.873 4.054 1.619 1.00 94.31 354 ILE A CA 1
ATOM 2631 C C . ILE A 1 354 ? 11.549 4.747 2.782 1.00 94.31 354 ILE A C 1
ATOM 2633 O O . ILE A 1 354 ? 11.114 4.628 3.920 1.00 94.31 354 ILE A O 1
ATOM 2637 N N . GLY A 1 355 ? 12.611 5.489 2.513 1.00 90.50 355 GLY A N 1
ATOM 2638 C CA . GLY A 1 355 ? 13.303 6.145 3.605 1.00 90.50 355 GLY A CA 1
ATOM 2639 C C . GLY A 1 355 ? 14.209 7.265 3.170 1.00 90.50 355 GLY A C 1
ATOM 2640 O O . GLY A 1 355 ? 14.542 7.425 1.991 1.00 90.50 355 GLY A O 1
ATOM 2641 N N . THR A 1 356 ? 14.620 8.052 4.153 1.00 82.19 356 THR A N 1
ATOM 2642 C CA . THR A 1 356 ? 15.544 9.161 3.936 1.00 82.19 356 THR A CA 1
ATOM 2643 C C . THR A 1 356 ? 16.786 9.013 4.796 1.00 82.19 356 THR A C 1
ATOM 2645 O O . THR A 1 356 ? 16.822 8.260 5.765 1.00 82.19 356 THR A O 1
ATOM 2648 N N . SER A 1 357 ? 17.866 9.692 4.425 1.00 78.44 357 SER A N 1
ATOM 2649 C CA . SER A 1 357 ? 19.044 9.802 5.291 1.00 78.44 357 SER A CA 1
ATOM 2650 C C . SER A 1 357 ? 19.059 11.104 6.102 1.00 78.44 357 SER A C 1
ATOM 2652 O O . SER A 1 357 ? 20.061 11.398 6.754 1.00 78.44 357 SER A O 1
ATOM 2654 N N . SER A 1 358 ? 18.009 11.927 6.017 1.00 73.00 358 SER A N 1
ATOM 2655 C CA . SER A 1 358 ? 17.978 13.313 6.500 1.00 73.00 358 SER A CA 1
ATOM 2656 C C . SER A 1 358 ? 16.811 13.599 7.441 1.00 73.00 358 SER A C 1
ATOM 2658 O O . SER A 1 358 ? 15.750 13.005 7.373 1.00 73.00 358 SER A O 1
ATOM 2660 N N . VAL A 1 359 ? 17.017 14.563 8.339 1.00 65.25 359 VAL A N 1
ATOM 2661 C CA . VAL A 1 359 ? 16.170 14.799 9.521 1.00 65.25 359 VAL A CA 1
ATOM 2662 C C . VAL A 1 359 ? 15.129 15.910 9.301 1.00 65.25 359 VAL A C 1
ATOM 2664 O O . VAL A 1 359 ? 14.806 16.610 10.257 1.00 65.25 359 VAL A O 1
ATOM 2667 N N . PHE A 1 360 ? 14.656 16.155 8.071 1.00 68.81 360 PHE A N 1
ATOM 2668 C CA . PHE A 1 360 ? 13.784 17.316 7.782 1.00 68.81 360 PHE A CA 1
ATOM 2669 C C . PHE A 1 360 ? 12.604 17.048 6.831 1.00 68.81 360 PHE A C 1
ATOM 2671 O O . PHE A 1 360 ? 12.054 17.983 6.251 1.00 68.81 360 PHE A O 1
ATOM 2678 N N . ASP A 1 361 ? 12.174 15.800 6.677 1.00 63.75 361 ASP A N 1
ATOM 2679 C CA . ASP A 1 361 ? 11.132 15.465 5.700 1.00 63.75 361 ASP A CA 1
ATOM 2680 C C . ASP A 1 361 ? 9.712 15.678 6.239 1.00 63.75 361 ASP A C 1
ATOM 2682 O O . ASP A 1 361 ? 9.454 15.490 7.430 1.00 63.75 361 ASP A O 1
ATOM 2686 N N . LEU A 1 362 ? 8.795 16.076 5.345 1.00 83.00 362 LEU A N 1
ATOM 2687 C CA . LEU A 1 362 ? 7.366 16.243 5.643 1.00 83.00 362 LEU A CA 1
ATOM 2688 C C . LEU A 1 362 ? 6.693 14.879 5.827 1.00 83.00 362 LEU A C 1
ATOM 2690 O O . LEU A 1 362 ? 6.080 14.634 6.868 1.00 83.00 362 LEU A O 1
ATOM 2694 N N . ALA A 1 363 ? 6.843 13.999 4.828 1.00 87.75 363 ALA A N 1
ATOM 2695 C CA . ALA A 1 363 ? 6.479 12.595 4.935 1.00 87.75 363 ALA A CA 1
ATOM 2696 C C . ALA A 1 363 ? 7.330 11.678 4.041 1.00 87.75 363 ALA A C 1
ATOM 2698 O O . ALA A 1 363 ? 7.718 12.092 2.953 1.00 87.75 363 ALA A O 1
ATOM 2699 N N . GLU A 1 364 ? 7.586 10.431 4.441 1.00 91.81 364 GLU A N 1
ATOM 2700 C CA . GLU A 1 364 ? 8.262 9.463 3.555 1.00 91.81 364 GLU A CA 1
ATOM 2701 C C . GLU A 1 364 ? 7.316 8.982 2.455 1.00 91.81 364 GLU A C 1
ATOM 2703 O O . GLU A 1 364 ? 7.647 9.071 1.273 1.00 91.81 364 GLU A O 1
ATOM 2708 N N . LEU A 1 365 ? 6.114 8.547 2.837 1.00 94.81 365 LEU A N 1
ATOM 2709 C CA . LEU A 1 365 ? 5.024 8.247 1.917 1.00 94.81 365 LEU A CA 1
ATOM 2710 C C . LEU A 1 365 ? 3.905 9.277 2.085 1.00 94.81 365 LEU A C 1
ATOM 2712 O O . LEU A 1 365 ? 3.227 9.321 3.113 1.00 94.81 365 LEU A O 1
ATOM 2716 N N . TYR A 1 366 ? 3.688 10.088 1.052 1.00 95.69 366 TYR A N 1
ATOM 2717 C CA . TYR A 1 366 ? 2.552 10.995 0.954 1.00 95.69 366 TYR A CA 1
ATOM 2718 C C . TYR A 1 366 ? 1.506 10.427 -0.008 1.00 95.69 366 TYR A C 1
ATOM 2720 O O . TYR A 1 366 ? 1.663 10.497 -1.226 1.00 95.69 366 TYR A O 1
ATOM 2728 N N . ASN A 1 367 ? 0.431 9.863 0.541 1.00 97.25 367 ASN A N 1
ATOM 2729 C CA . ASN A 1 367 ? -0.717 9.398 -0.231 1.00 97.25 367 ASN A CA 1
ATOM 2730 C C . ASN A 1 367 ? -1.762 10.517 -0.305 1.00 97.25 367 ASN A C 1
ATOM 2732 O O . ASN A 1 367 ? -2.366 10.864 0.710 1.00 97.25 367 ASN A O 1
ATOM 2736 N N . THR A 1 368 ? -1.969 11.107 -1.480 1.00 96.88 368 THR A N 1
ATOM 2737 C CA . THR A 1 368 ? -2.891 12.240 -1.657 1.00 96.88 368 THR A CA 1
ATOM 2738 C C . THR A 1 368 ? -4.352 11.783 -1.647 1.00 96.88 368 THR A C 1
ATOM 2740 O O . THR A 1 368 ? -4.644 10.594 -1.549 1.00 96.88 368 THR A O 1
ATOM 2743 N N . SER A 1 369 ? -5.304 12.716 -1.748 1.00 96.19 369 SER A N 1
ATOM 2744 C CA . SER A 1 369 ? -6.740 12.407 -1.678 1.00 96.19 369 SER A CA 1
ATOM 2745 C C . SER A 1 369 ? -7.270 11.526 -2.813 1.00 96.19 369 SER A C 1
ATOM 2747 O O . SER A 1 369 ? -8.326 10.917 -2.657 1.00 96.19 369 SER A O 1
ATOM 2749 N N . THR A 1 370 ? -6.563 11.442 -3.942 1.00 96.25 370 THR A N 1
ATOM 2750 C CA . THR A 1 370 ? -6.895 10.546 -5.063 1.00 96.25 370 THR A CA 1
ATOM 2751 C C . THR A 1 370 ? -6.109 9.236 -5.027 1.00 96.25 370 THR A C 1
ATOM 2753 O O . THR A 1 370 ? -6.425 8.315 -5.780 1.00 96.25 370 THR A O 1
ATOM 2756 N N . GLY A 1 371 ? -5.095 9.144 -4.162 1.00 97.56 371 GLY A N 1
ATOM 2757 C CA . GLY A 1 371 ? -4.210 7.995 -4.061 1.00 97.56 371 GLY A CA 1
ATOM 2758 C C . GLY A 1 371 ? -4.846 6.803 -3.346 1.00 97.56 371 GLY A C 1
ATOM 2759 O O . GLY A 1 371 ? -5.560 6.944 -2.349 1.00 97.56 371 GLY A O 1
ATOM 2760 N N . ILE A 1 372 ? -4.554 5.609 -3.858 1.00 97.31 372 ILE A N 1
ATOM 2761 C CA . ILE A 1 372 ? -4.942 4.317 -3.291 1.00 97.31 372 ILE A CA 1
ATOM 2762 C C . ILE A 1 372 ? -3.670 3.499 -3.072 1.00 97.31 372 ILE A C 1
ATOM 2764 O O . ILE A 1 372 ? -2.974 3.173 -4.030 1.00 97.31 372 ILE A O 1
ATOM 2768 N N . VAL A 1 373 ? -3.377 3.137 -1.825 1.00 97.25 373 VAL A N 1
ATOM 2769 C CA . VAL A 1 373 ? -2.277 2.235 -1.467 1.00 97.25 373 VAL A CA 1
ATOM 2770 C C . VAL A 1 373 ? -2.859 0.878 -1.098 1.00 97.25 373 VAL A C 1
ATOM 2772 O O . VAL A 1 373 ? -3.521 0.759 -0.076 1.00 97.25 373 VAL A O 1
ATOM 2775 N N . GLN A 1 374 ? -2.590 -0.148 -1.898 1.00 96.12 374 GLN A N 1
ATOM 2776 C CA . GLN A 1 374 ? -2.948 -1.536 -1.614 1.00 96.12 374 GLN A CA 1
ATOM 2777 C C . GLN A 1 374 ? -1.709 -2.297 -1.162 1.00 96.12 374 GLN A C 1
ATOM 2779 O O . GLN A 1 374 ? -0.900 -2.740 -1.980 1.00 96.12 374 GLN A O 1
ATOM 2784 N N . ASN A 1 375 ? -1.552 -2.446 0.147 1.00 95.12 375 ASN A N 1
ATOM 2785 C CA . ASN A 1 375 ? -0.460 -3.199 0.726 1.00 95.12 375 ASN A CA 1
ATOM 2786 C C . ASN A 1 375 ? -0.877 -4.640 1.035 1.00 95.12 375 ASN A C 1
ATOM 2788 O O . ASN A 1 375 ? -1.709 -4.885 1.902 1.00 95.12 375 ASN A O 1
ATOM 2792 N N . MET A 1 376 ? -0.239 -5.584 0.352 1.00 93.44 376 MET A N 1
ATOM 2793 C CA . MET A 1 376 ? -0.223 -7.010 0.672 1.00 93.44 376 MET A CA 1
ATOM 2794 C C . MET A 1 376 ? 1.222 -7.483 0.907 1.00 93.44 376 MET A C 1
ATOM 2796 O O . MET A 1 376 ? 1.517 -8.654 0.749 1.00 93.44 376 MET A O 1
ATOM 2800 N N . GLY A 1 377 ? 2.165 -6.592 1.214 1.00 93.25 377 GLY A N 1
ATOM 2801 C CA . GLY A 1 377 ? 3.571 -6.924 1.458 1.00 93.25 377 GLY A CA 1
ATOM 2802 C C . GLY A 1 377 ? 4.118 -6.153 2.658 1.00 93.25 377 GLY A C 1
ATOM 2803 O O . GLY A 1 377 ? 3.375 -5.594 3.454 1.00 93.25 377 GLY A O 1
ATOM 2804 N N . THR A 1 378 ? 5.427 -6.069 2.818 1.00 93.38 378 THR A N 1
ATOM 2805 C CA . THR A 1 378 ? 6.013 -5.208 3.853 1.00 93.38 378 THR A CA 1
ATOM 2806 C C . THR A 1 378 ? 6.306 -3.832 3.271 1.00 93.38 378 THR A C 1
ATOM 2808 O O . THR A 1 378 ? 6.956 -3.741 2.230 1.00 93.38 378 THR A O 1
ATOM 2811 N N . ILE A 1 379 ? 5.860 -2.775 3.948 1.00 94.25 379 ILE A N 1
ATOM 2812 C CA . ILE A 1 379 ? 6.296 -1.397 3.693 1.00 94.25 379 ILE A CA 1
ATOM 2813 C C . ILE A 1 379 ? 7.082 -0.947 4.927 1.00 94.25 379 ILE A C 1
ATOM 2815 O O . ILE A 1 379 ? 6.518 -0.839 6.013 1.00 94.25 379 ILE A O 1
ATOM 2819 N N . ASP A 1 380 ? 8.388 -0.747 4.765 1.00 92.62 380 ASP A N 1
ATOM 2820 C CA . ASP A 1 380 ? 9.296 -0.201 5.772 1.00 92.62 380 ASP A CA 1
ATOM 2821 C C . ASP A 1 380 ? 9.532 1.281 5.475 1.00 92.62 380 ASP A C 1
ATOM 2823 O O . ASP A 1 380 ? 10.105 1.640 4.446 1.00 92.62 380 ASP A O 1
ATOM 2827 N N . LEU A 1 381 ? 9.033 2.115 6.379 1.00 91.19 381 LEU A N 1
ATOM 2828 C CA . LEU A 1 381 ? 9.108 3.565 6.364 1.00 91.19 381 LEU A CA 1
ATOM 2829 C C . LEU A 1 381 ? 10.224 3.996 7.334 1.00 91.19 381 LEU A C 1
ATOM 2831 O O . LEU A 1 381 ? 10.077 3.925 8.562 1.00 91.19 381 LEU A O 1
ATOM 2835 N N . MET A 1 382 ? 11.388 4.365 6.799 1.00 84.31 382 MET A N 1
ATOM 2836 C CA . MET A 1 382 ? 12.586 4.629 7.588 1.00 84.31 382 MET A CA 1
ATOM 2837 C C . MET A 1 382 ? 13.019 6.110 7.647 1.00 84.31 382 MET A C 1
ATOM 2839 O O . MET A 1 382 ? 13.274 6.746 6.625 1.00 84.31 382 MET A O 1
ATOM 2843 N N . TYR A 1 383 ? 13.325 6.560 8.876 1.00 72.25 383 TYR A N 1
ATOM 2844 C CA . TYR A 1 383 ? 14.198 7.703 9.219 1.00 72.25 383 TYR A CA 1
ATOM 2845 C C . TYR A 1 383 ? 13.688 9.143 9.022 1.00 72.25 383 TYR A C 1
ATOM 2847 O O . TYR A 1 383 ? 14.486 10.076 9.105 1.00 72.25 383 TYR A O 1
ATOM 2855 N N . SER A 1 384 ? 12.389 9.386 8.900 1.00 66.94 384 SER A N 1
ATOM 2856 C CA . SER A 1 384 ? 11.867 10.757 8.881 1.00 66.94 384 SER A CA 1
ATOM 2857 C C . SER A 1 384 ? 11.905 11.449 10.244 1.00 66.94 384 SER A C 1
ATOM 2859 O O . SER A 1 384 ? 11.714 10.857 11.310 1.00 66.94 384 SER A O 1
ATOM 2861 N N . SER A 1 385 ? 12.076 12.768 10.214 1.00 73.38 385 SER A N 1
ATOM 2862 C CA . SER A 1 385 ? 11.732 13.663 11.325 1.00 73.38 385 SER A CA 1
ATOM 2863 C C . SER A 1 385 ? 10.257 14.051 11.362 1.00 73.38 385 SER A C 1
ATOM 2865 O O . SER A 1 385 ? 9.802 14.550 12.389 1.00 73.38 385 SER A O 1
ATOM 2867 N N . GLY A 1 386 ? 9.562 13.910 10.230 1.00 81.50 386 GLY A N 1
ATOM 2868 C CA . GLY A 1 386 ? 8.142 14.193 10.063 1.00 81.50 386 GLY A CA 1
ATOM 2869 C C . GLY A 1 386 ? 7.286 12.935 10.161 1.00 81.50 386 GLY A C 1
ATOM 2870 O O . GLY A 1 386 ? 7.555 12.039 10.969 1.00 81.50 386 GLY A O 1
ATOM 2871 N N . SER A 1 387 ? 6.235 12.894 9.346 1.00 86.06 387 SER A N 1
ATOM 2872 C CA . SER A 1 387 ? 5.366 11.726 9.233 1.00 86.06 387 SER A CA 1
ATOM 2873 C C . SER A 1 387 ? 6.069 10.599 8.470 1.00 86.06 387 SER A C 1
ATOM 2875 O O . SER A 1 387 ? 6.669 10.816 7.430 1.00 86.06 387 SER A O 1
ATOM 2877 N N . ALA A 1 388 ? 5.968 9.360 8.928 1.00 89.38 388 ALA A N 1
ATOM 2878 C CA . ALA A 1 388 ? 6.315 8.216 8.087 1.00 89.38 388 ALA A CA 1
ATOM 2879 C C . ALA A 1 388 ? 5.288 8.102 6.943 1.00 89.38 388 ALA A C 1
ATOM 2881 O O . ALA A 1 388 ? 5.635 8.030 5.765 1.00 89.38 388 ALA A O 1
ATOM 2882 N N . LEU A 1 389 ? 4.002 8.188 7.294 1.00 92.56 389 LEU A N 1
ATOM 2883 C CA . LEU A 1 389 ? 2.882 8.149 6.360 1.00 92.56 389 LEU A CA 1
ATOM 2884 C C . LEU A 1 389 ? 1.972 9.357 6.575 1.00 92.56 389 LEU A C 1
ATOM 2886 O O . LEU A 1 389 ? 1.407 9.521 7.654 1.00 92.56 389 LEU A O 1
ATOM 2890 N N . LEU A 1 390 ? 1.770 10.144 5.522 1.00 93.88 390 LEU A N 1
ATOM 2891 C CA . LEU A 1 390 ? 0.711 11.146 5.440 1.00 93.88 390 LEU A CA 1
ATOM 2892 C C . LEU A 1 390 ? -0.351 10.641 4.459 1.00 93.88 390 LEU A C 1
ATOM 2894 O O . LEU A 1 390 ? -0.128 10.639 3.250 1.00 93.88 390 LEU A O 1
ATOM 2898 N N . ASN A 1 391 ? -1.495 10.190 4.971 1.00 95.75 391 ASN A N 1
ATOM 2899 C CA . ASN A 1 391 ? -2.580 9.636 4.167 1.00 95.75 391 ASN A CA 1
ATOM 2900 C C . ASN A 1 391 ? -3.769 10.594 4.069 1.00 95.75 391 ASN A C 1
ATOM 2902 O O . ASN A 1 391 ? -4.453 10.832 5.057 1.00 95.75 391 ASN A O 1
ATOM 2906 N N . MET A 1 392 ? -4.077 11.074 2.870 1.00 95.75 392 MET A N 1
ATOM 2907 C CA . MET A 1 392 ? -5.296 11.823 2.549 1.00 95.75 392 MET A CA 1
ATOM 2908 C C . MET A 1 392 ? -6.292 11.012 1.703 1.00 95.75 392 MET A C 1
ATOM 2910 O O . MET A 1 392 ? -7.436 11.439 1.563 1.00 95.75 392 MET A O 1
ATOM 2914 N N . GLY A 1 393 ? -5.864 9.880 1.134 1.00 96.06 393 GLY A N 1
ATOM 2915 C CA . GLY A 1 393 ? -6.640 9.020 0.234 1.00 96.06 393 GLY A CA 1
ATOM 2916 C C . GLY A 1 393 ? -7.067 7.712 0.893 1.00 96.06 393 GLY A C 1
ATOM 2917 O O . GLY A 1 393 ? -7.549 7.711 2.024 1.00 96.06 393 GLY A O 1
ATOM 2918 N N . ILE A 1 394 ? -6.909 6.592 0.187 1.00 95.31 394 ILE A N 1
ATOM 2919 C CA . ILE A 1 394 ? -7.244 5.249 0.681 1.00 95.31 394 ILE A CA 1
ATOM 2920 C C . ILE A 1 394 ? -5.957 4.449 0.907 1.00 95.31 394 ILE A C 1
ATOM 2922 O O . ILE A 1 394 ? -5.115 4.364 0.018 1.00 95.31 394 ILE A O 1
ATOM 2926 N N . VAL A 1 395 ? -5.814 3.835 2.079 1.00 95.50 395 VAL A N 1
ATOM 2927 C CA . VAL A 1 395 ? -4.768 2.852 2.387 1.00 95.50 395 VAL A CA 1
ATOM 2928 C C . VAL A 1 395 ? -5.441 1.559 2.833 1.00 95.50 395 VAL A C 1
ATOM 2930 O O . VAL A 1 395 ? -6.108 1.529 3.863 1.00 95.50 395 VAL A O 1
ATOM 2933 N N . GLU A 1 396 ? -5.242 0.496 2.063 1.00 93.75 396 GLU A N 1
ATOM 2934 C CA . GLU A 1 396 ? -5.733 -0.857 2.307 1.00 93.75 396 GLU A CA 1
ATOM 2935 C C . GLU A 1 396 ? -4.543 -1.763 2.627 1.00 93.75 396 GLU A C 1
ATOM 2937 O O . GLU A 1 396 ? -3.795 -2.162 1.739 1.00 93.75 396 GLU A O 1
ATOM 2942 N N . ASN A 1 397 ? -4.346 -2.094 3.898 1.00 89.50 397 ASN A N 1
ATOM 2943 C CA . ASN A 1 397 ? -3.376 -3.093 4.326 1.00 89.50 397 ASN A CA 1
ATOM 2944 C C . ASN A 1 397 ? -4.087 -4.437 4.496 1.00 89.50 397 ASN A C 1
ATOM 2946 O O . ASN A 1 397 ? -4.734 -4.651 5.513 1.00 89.50 397 ASN A O 1
ATOM 2950 N N . THR A 1 398 ? -4.023 -5.327 3.510 1.00 85.31 398 THR A N 1
ATOM 2951 C CA . THR A 1 398 ? -4.786 -6.586 3.519 1.00 85.31 398 THR A CA 1
ATOM 2952 C C . THR A 1 398 ? -3.858 -7.783 3.655 1.00 85.31 398 THR A C 1
ATOM 2954 O O . THR A 1 398 ? -2.993 -7.987 2.813 1.00 85.31 398 THR A O 1
ATOM 2957 N N . GLY A 1 399 ? -4.042 -8.595 4.700 1.00 78.81 399 GLY A N 1
ATOM 2958 C CA . GLY A 1 399 ? -3.239 -9.792 4.991 1.00 78.81 399 GLY A CA 1
ATOM 2959 C C . GLY A 1 399 ? -2.295 -9.625 6.195 1.00 78.81 399 GLY A C 1
ATOM 2960 O O . GLY A 1 399 ? -2.343 -8.631 6.916 1.00 78.81 399 GLY A O 1
ATOM 2961 N N . ASN A 1 400 ? -1.418 -10.607 6.435 1.00 69.00 400 ASN A N 1
ATOM 2962 C CA . ASN A 1 400 ? -0.480 -10.613 7.574 1.00 69.00 400 ASN A CA 1
ATOM 2963 C C . ASN A 1 400 ? 0.758 -9.736 7.304 1.00 69.00 400 ASN A C 1
ATOM 2965 O O . ASN A 1 400 ? 1.896 -10.195 7.417 1.00 69.00 400 ASN A O 1
ATOM 2969 N N . TYR A 1 401 ? 0.530 -8.500 6.877 1.00 78.81 401 TYR A N 1
ATOM 2970 C CA . TYR A 1 401 ? 1.528 -7.667 6.224 1.00 78.81 401 TYR A CA 1
ATOM 2971 C C . TYR A 1 401 ? 1.777 -6.367 6.982 1.00 78.81 401 TYR A C 1
ATOM 2973 O O . TYR A 1 401 ? 0.867 -5.758 7.550 1.00 78.81 401 TYR A O 1
ATOM 2981 N N . THR A 1 402 ? 3.042 -5.967 7.033 1.00 79.75 402 THR A N 1
ATOM 2982 C CA . THR A 1 402 ? 3.531 -5.051 8.064 1.00 79.75 402 THR A CA 1
ATOM 2983 C C . THR A 1 402 ? 3.818 -3.677 7.478 1.00 79.75 402 THR A C 1
ATOM 2985 O O . THR A 1 402 ? 4.572 -3.558 6.511 1.00 79.75 402 THR A O 1
ATOM 2988 N N . PHE A 1 403 ? 3.267 -2.644 8.114 1.00 84.00 403 PHE A N 1
ATOM 2989 C CA . PHE A 1 403 ? 3.823 -1.296 8.038 1.00 84.00 403 PHE A CA 1
ATOM 2990 C C . PHE A 1 403 ? 4.845 -1.176 9.165 1.00 84.00 403 PHE A C 1
ATOM 2992 O O . PHE A 1 403 ? 4.489 -1.058 10.339 1.00 84.00 403 PHE A O 1
ATOM 2999 N N . ILE A 1 404 ? 6.121 -1.270 8.814 1.00 82.19 404 ILE A N 1
ATOM 3000 C CA . ILE A 1 404 ? 7.208 -1.020 9.754 1.00 82.19 404 ILE A CA 1
ATOM 3001 C C . IL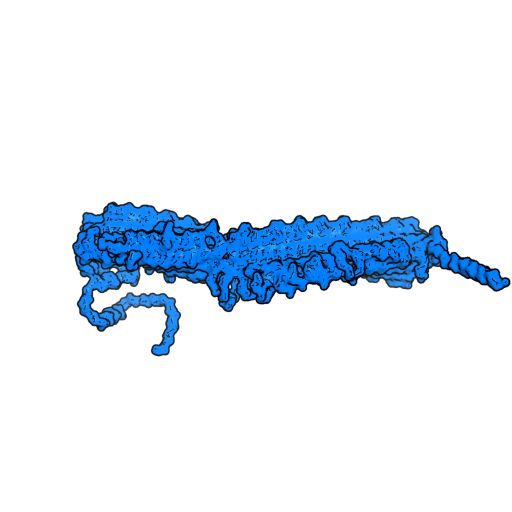E A 1 404 ? 7.517 0.461 9.649 1.00 82.19 404 ILE A C 1
ATOM 3003 O O . ILE A 1 404 ? 7.642 0.981 8.545 1.00 82.19 404 ILE A O 1
ATOM 3007 N N . TYR A 1 405 ? 7.651 1.144 10.779 1.00 77.38 405 TYR A N 1
ATOM 3008 C CA . TYR A 1 405 ? 8.362 2.411 10.768 1.00 77.38 405 TYR A CA 1
ATOM 3009 C C . TYR A 1 405 ? 9.445 2.428 11.833 1.00 77.38 405 TYR A C 1
ATOM 3011 O O . TYR A 1 405 ? 9.292 1.898 12.940 1.00 77.38 405 TYR A O 1
ATOM 3019 N N . LYS A 1 406 ? 10.570 3.043 11.476 1.00 75.50 406 LYS A N 1
ATOM 3020 C CA . LYS A 1 406 ? 11.732 3.211 12.350 1.00 75.50 406 LYS A CA 1
ATOM 3021 C C . LYS A 1 406 ? 11.924 4.690 12.619 1.00 75.50 406 LYS A C 1
ATOM 3023 O O . LYS A 1 406 ? 12.203 5.462 11.703 1.00 75.50 406 LYS A O 1
ATOM 3028 N N . ALA A 1 407 ? 11.793 5.090 13.883 1.00 63.69 407 ALA A N 1
ATOM 3029 C CA . ALA A 1 407 ? 11.989 6.482 14.260 1.00 63.69 407 ALA A CA 1
ATOM 3030 C C . ALA A 1 407 ? 13.476 6.856 14.139 1.00 63.69 407 ALA A C 1
ATOM 3032 O O . ALA A 1 407 ? 14.335 6.371 14.881 1.00 63.69 407 ALA A O 1
ATOM 3033 N N . GLY A 1 408 ? 13.785 7.741 13.191 1.00 61.66 408 GLY A N 1
ATOM 3034 C CA . GLY A 1 408 ? 15.120 8.295 13.010 1.00 61.66 408 GLY A CA 1
ATOM 3035 C C . GLY A 1 408 ? 15.400 9.434 13.987 1.00 61.66 408 GLY A C 1
ATOM 3036 O O . GLY A 1 408 ? 15.072 10.580 13.712 1.00 61.66 408 GLY A O 1
ATOM 3037 N N . GLY A 1 409 ? 16.059 9.141 15.111 1.00 58.94 409 GLY A N 1
ATOM 3038 C CA . GLY A 1 409 ? 16.654 10.157 15.992 1.00 58.94 409 GLY A CA 1
ATOM 3039 C C . GLY A 1 409 ? 15.668 11.076 16.739 1.00 58.94 409 GLY A C 1
ATOM 3040 O O . GLY A 1 409 ? 14.455 11.011 16.576 1.00 58.94 409 GLY A O 1
ATOM 3041 N N . ASN A 1 410 ? 16.208 11.927 17.621 1.00 57.38 410 ASN A N 1
ATOM 3042 C CA . ASN A 1 410 ? 15.469 12.862 18.487 1.00 57.38 410 ASN A CA 1
ATOM 3043 C C . ASN A 1 410 ? 14.805 14.013 17.693 1.00 57.38 410 ASN A C 1
ATOM 3045 O O . ASN A 1 410 ? 15.164 15.178 17.872 1.00 57.38 410 ASN A O 1
ATOM 3049 N N . SER A 1 411 ? 13.851 13.734 16.805 1.00 54.25 411 SER A N 1
ATOM 3050 C CA . SER A 1 411 ? 13.025 14.789 16.213 1.00 54.25 411 SER A CA 1
ATOM 3051 C C . SER A 1 411 ? 12.070 15.328 17.280 1.00 54.25 411 SER A C 1
ATOM 3053 O O . SER A 1 411 ? 11.288 14.576 17.844 1.00 54.25 411 SER A O 1
ATOM 3055 N N . THR A 1 412 ? 12.116 16.622 17.576 1.00 58.50 412 THR A N 1
ATOM 3056 C CA . THR A 1 412 ? 11.235 17.280 18.560 1.00 58.50 412 THR A CA 1
ATOM 3057 C C . THR A 1 412 ? 9.988 17.915 17.922 1.00 58.50 412 THR A C 1
ATOM 3059 O O . THR A 1 412 ? 9.244 18.603 18.614 1.00 58.50 412 THR A O 1
ATOM 3062 N N . GLY A 1 413 ? 9.779 17.736 16.607 1.00 54.59 413 GLY A N 1
ATOM 3063 C CA . GLY A 1 413 ? 8.926 18.615 15.792 1.00 54.59 413 GLY A CA 1
ATOM 3064 C C . GLY A 1 413 ? 7.504 18.139 15.474 1.00 54.59 413 GLY A C 1
ATOM 3065 O O . GLY A 1 413 ? 6.602 18.972 15.448 1.00 54.59 413 GLY A O 1
ATOM 3066 N N . THR A 1 414 ? 7.265 16.845 15.246 1.00 56.78 414 THR A N 1
ATOM 3067 C CA . THR A 1 414 ? 5.928 16.334 14.885 1.00 56.78 414 THR A CA 1
ATOM 3068 C C . THR A 1 414 ? 5.449 15.295 15.889 1.00 56.78 414 THR A C 1
ATOM 3070 O O . THR A 1 414 ? 6.185 14.396 16.287 1.00 56.78 414 THR A O 1
ATOM 3073 N N . ASN A 1 415 ? 4.200 15.431 16.336 1.00 66.25 415 ASN A N 1
ATOM 3074 C CA . ASN A 1 415 ? 3.636 14.527 17.334 1.00 66.25 415 ASN A CA 1
ATOM 3075 C C . ASN A 1 415 ? 3.170 13.194 16.739 1.00 66.25 415 ASN A C 1
ATOM 3077 O O . ASN A 1 415 ? 2.917 12.312 17.540 1.00 66.25 415 ASN A O 1
ATOM 3081 N N . CYS A 1 416 ? 3.065 13.034 15.413 1.00 74.56 416 CYS A N 1
ATOM 3082 C CA . CYS A 1 416 ? 2.397 11.912 14.742 1.00 74.56 416 CYS A CA 1
ATOM 3083 C C . CYS A 1 416 ? 3.309 11.258 13.690 1.00 74.56 416 CYS A C 1
ATOM 3085 O O . CYS A 1 416 ? 3.956 11.972 12.928 1.00 74.56 416 CYS A O 1
ATOM 3087 N N . ARG A 1 417 ? 3.356 9.917 13.625 1.00 84.19 417 ARG A N 1
ATOM 3088 C CA . ARG A 1 417 ? 4.110 9.178 12.585 1.00 84.19 417 ARG A CA 1
ATOM 3089 C C . ARG A 1 417 ? 3.237 8.698 11.437 1.00 84.19 417 ARG A C 1
ATOM 3091 O O . ARG A 1 417 ? 3.676 8.715 10.294 1.00 84.19 417 ARG A O 1
ATOM 3098 N N . ILE A 1 418 ? 2.010 8.302 11.731 1.00 87.75 418 ILE A N 1
ATOM 3099 C CA . ILE A 1 418 ? 0.977 8.065 10.731 1.00 87.75 418 ILE A CA 1
ATOM 3100 C C . ILE A 1 418 ? -0.066 9.159 10.912 1.00 87.75 418 ILE A C 1
ATOM 3102 O O . ILE A 1 418 ? -0.789 9.167 11.906 1.00 87.75 418 ILE A O 1
ATOM 3106 N N . GLU A 1 419 ? -0.140 10.082 9.966 1.00 90.50 419 GLU A N 1
ATOM 3107 C CA . GLU A 1 419 ? -1.182 11.097 9.899 1.00 90.50 419 GLU A CA 1
ATOM 3108 C C . GLU A 1 419 ? -2.243 10.657 8.890 1.00 90.50 419 GLU A C 1
ATOM 3110 O O . GLU A 1 419 ? -2.033 10.700 7.679 1.00 90.50 419 GLU A O 1
ATOM 3115 N N . ASN A 1 420 ? -3.394 10.214 9.390 1.00 91.25 420 ASN A N 1
ATOM 3116 C CA . ASN A 1 420 ? -4.522 9.807 8.567 1.00 91.25 420 ASN A CA 1
ATOM 3117 C C . ASN A 1 420 ? -5.579 10.916 8.516 1.00 91.25 420 ASN A C 1
ATOM 3119 O O . ASN A 1 420 ? -6.244 11.197 9.510 1.00 91.25 420 ASN A O 1
ATOM 3123 N N . TYR A 1 421 ? -5.748 11.512 7.342 1.00 91.06 421 TYR A N 1
ATOM 3124 C CA . TYR A 1 421 ? -6.836 12.412 6.952 1.00 91.06 421 TYR A CA 1
ATOM 3125 C C . TYR A 1 421 ? -7.864 11.716 6.035 1.00 91.06 421 TYR A C 1
ATOM 3127 O O . TYR A 1 421 ? -8.941 12.264 5.812 1.00 91.06 421 TYR A O 1
ATOM 3135 N N . GLY A 1 422 ? -7.536 10.533 5.499 1.00 92.12 422 GLY A N 1
ATOM 3136 C CA . GLY A 1 422 ? -8.365 9.752 4.576 1.00 92.12 422 GLY A CA 1
ATOM 3137 C C . GLY A 1 422 ? -8.934 8.463 5.185 1.00 92.12 422 GLY A C 1
ATOM 3138 O O . GLY A 1 422 ? -9.326 8.418 6.350 1.00 92.12 422 GLY A O 1
ATOM 3139 N N . THR A 1 423 ? -8.996 7.403 4.380 1.00 89.50 423 THR A N 1
ATOM 3140 C CA . THR A 1 423 ? -9.405 6.048 4.780 1.00 89.50 423 THR A CA 1
ATOM 3141 C C . THR A 1 423 ? -8.170 5.183 5.001 1.00 89.50 423 THR A C 1
ATOM 3143 O O . THR A 1 423 ? -7.337 5.064 4.106 1.00 89.50 423 THR A O 1
ATOM 3146 N N . PHE A 1 424 ? -8.061 4.556 6.168 1.00 92.00 424 PHE A N 1
ATOM 3147 C CA . PHE A 1 424 ? -7.028 3.574 6.482 1.00 92.00 424 PHE A CA 1
ATOM 3148 C C . PHE A 1 424 ? -7.695 2.294 6.985 1.00 92.00 424 PHE A C 1
ATOM 3150 O O . PHE A 1 424 ? -8.271 2.276 8.071 1.00 92.00 424 PHE A O 1
ATOM 3157 N N . THR A 1 425 ? -7.627 1.223 6.206 1.00 88.44 425 THR A N 1
ATOM 3158 C CA . THR A 1 425 ? -8.171 -0.092 6.552 1.00 88.44 425 THR A CA 1
ATOM 3159 C C . THR A 1 425 ? -7.026 -1.085 6.669 1.00 88.44 425 THR A C 1
ATOM 3161 O O . THR A 1 425 ? -6.276 -1.260 5.713 1.00 88.44 425 THR A O 1
ATOM 3164 N N . ALA A 1 426 ? -6.893 -1.756 7.808 1.00 83.94 426 ALA A N 1
ATOM 3165 C CA . ALA A 1 426 ? -5.976 -2.876 7.980 1.00 83.94 426 ALA A CA 1
ATOM 3166 C C . ALA A 1 426 ? -6.778 -4.152 8.237 1.00 83.94 426 ALA A C 1
ATOM 3168 O O . ALA A 1 426 ? -7.408 -4.269 9.282 1.00 83.94 426 ALA A O 1
ATOM 3169 N N . GLU A 1 427 ? -6.786 -5.082 7.283 1.00 76.06 427 GLU A N 1
ATOM 3170 C CA . GLU A 1 427 ? -7.431 -6.389 7.378 1.00 76.06 427 GLU A CA 1
ATOM 3171 C C . GLU A 1 427 ? -6.430 -7.461 7.833 1.00 76.06 427 GLU A C 1
ATOM 3173 O O . GLU A 1 427 ? -5.391 -7.648 7.203 1.00 76.06 427 GLU A O 1
ATOM 3178 N N . SER A 1 428 ? -6.777 -8.227 8.874 1.00 63.69 428 SER A N 1
ATOM 3179 C CA . SER A 1 428 ? -5.953 -9.285 9.499 1.00 63.69 428 SER A CA 1
ATOM 3180 C C . SER A 1 428 ? -4.668 -8.773 10.186 1.00 63.69 428 SER A C 1
ATOM 3182 O O . SER A 1 428 ? -4.537 -7.571 10.386 1.00 63.69 428 SER A O 1
ATOM 3184 N N . SER A 1 429 ? -3.786 -9.657 10.683 1.00 56.94 429 SER A N 1
ATOM 3185 C CA . SER A 1 429 ? -2.756 -9.373 11.709 1.00 56.94 429 SER A CA 1
ATOM 3186 C C . SER A 1 429 ? -1.583 -8.501 11.229 1.00 56.94 429 SER A C 1
ATOM 3188 O O . SER A 1 429 ? -0.437 -8.711 11.635 1.00 56.94 429 SER A O 1
ATOM 3190 N N . GLY A 1 430 ? -1.843 -7.576 10.308 1.00 56.75 430 GLY A N 1
ATOM 3191 C CA . GLY A 1 430 ? -0.903 -6.588 9.828 1.00 56.75 430 GLY A CA 1
ATOM 3192 C C . GLY A 1 430 ? -0.402 -5.747 10.990 1.00 56.75 430 GLY A C 1
ATOM 3193 O O . GLY A 1 430 ? -1.127 -4.948 11.583 1.00 56.75 430 GLY A O 1
ATOM 3194 N N . LEU A 1 431 ? 0.853 -5.983 11.346 1.00 60.12 431 LEU A N 1
ATOM 3195 C CA . LEU A 1 431 ? 1.512 -5.302 12.439 1.00 60.12 431 LEU A CA 1
ATOM 3196 C C . LEU A 1 431 ? 1.857 -3.879 11.974 1.00 60.12 431 LEU A C 1
ATOM 3198 O O . LEU A 1 431 ? 2.495 -3.682 10.941 1.00 60.12 431 LEU A O 1
ATOM 3202 N N . VAL A 1 432 ? 1.424 -2.880 12.736 1.00 67.38 432 VAL A N 1
ATOM 3203 C CA . VAL A 1 432 ? 2.042 -1.553 12.703 1.00 67.38 432 VAL A CA 1
ATOM 3204 C C . VAL A 1 432 ? 3.089 -1.579 13.807 1.00 67.38 432 VAL A C 1
ATOM 3206 O O . VAL A 1 432 ? 2.729 -1.525 14.983 1.00 67.38 432 VAL A O 1
ATOM 3209 N N . ASP A 1 433 ? 4.358 -1.771 13.440 1.00 68.94 433 ASP A N 1
ATOM 3210 C CA . ASP A 1 433 ? 5.447 -1.929 14.411 1.00 68.94 433 ASP A CA 1
ATOM 3211 C C . ASP A 1 433 ? 6.179 -0.596 14.641 1.00 68.94 433 ASP A C 1
ATOM 3213 O O . ASP A 1 433 ? 6.995 -0.199 13.798 1.00 68.94 433 ASP A O 1
ATOM 3217 N N . PRO A 1 434 ? 5.937 0.105 15.769 1.00 64.69 434 PRO A N 1
ATOM 3218 C CA . PRO A 1 434 ? 6.826 1.152 16.259 1.00 64.69 434 PRO A CA 1
ATOM 3219 C C . PRO A 1 434 ? 8.164 0.550 16.702 1.00 64.69 434 PRO A C 1
ATOM 3221 O O . PRO A 1 434 ? 8.439 0.390 17.896 1.00 64.69 434 PRO A O 1
ATOM 3224 N N . SER A 1 435 ? 9.051 0.259 15.758 1.00 60.56 435 SER A N 1
ATOM 3225 C CA . SER A 1 435 ? 10.382 -0.228 16.100 1.00 60.56 435 SER A CA 1
ATOM 3226 C C . SER A 1 435 ? 11.288 0.940 16.546 1.00 60.56 435 SER A C 1
ATOM 3228 O O . SER A 1 435 ? 11.936 1.612 15.755 1.00 60.56 435 SER A O 1
ATOM 3230 N N . MET A 1 436 ? 11.312 1.167 17.867 1.00 48.56 436 MET A N 1
ATOM 3231 C CA . MET A 1 436 ? 12.268 1.964 18.664 1.00 48.56 436 MET A CA 1
ATOM 3232 C C . MET A 1 436 ? 12.361 3.488 18.423 1.00 48.56 436 MET A C 1
ATOM 3234 O O . MET A 1 436 ? 12.860 3.955 17.409 1.00 48.56 436 MET A O 1
ATOM 3238 N N . GLY A 1 437 ? 12.027 4.271 19.461 1.00 52.56 437 GLY A N 1
ATOM 3239 C CA . GLY A 1 437 ? 12.385 5.693 19.599 1.00 52.56 437 GLY A CA 1
ATOM 3240 C C . GLY A 1 437 ? 11.452 6.454 20.550 1.00 52.56 437 GLY A C 1
ATOM 3241 O O . GLY A 1 437 ? 10.246 6.242 20.537 1.00 52.56 437 GLY A O 1
ATOM 3242 N N . TYR A 1 438 ? 11.999 7.302 21.422 1.00 50.78 438 TYR A N 1
ATOM 3243 C CA . TYR A 1 438 ? 11.294 7.922 22.554 1.00 50.78 438 TYR A CA 1
ATOM 3244 C C . TYR A 1 438 ? 10.238 8.994 22.160 1.00 50.78 438 TYR A C 1
ATOM 3246 O O . TYR A 1 438 ? 10.490 9.857 21.326 1.00 50.78 438 TYR A O 1
ATOM 3254 N N . SER A 1 439 ? 9.125 9.038 22.912 1.00 46.91 439 SER A N 1
ATOM 3255 C CA . SER A 1 439 ? 8.263 10.211 23.227 1.00 46.91 439 SER A CA 1
ATOM 3256 C C . SER A 1 439 ? 7.236 10.804 22.234 1.00 46.91 439 SER A C 1
ATOM 3258 O O . SER A 1 439 ? 6.743 11.895 22.514 1.00 46.91 439 SER A O 1
ATOM 3260 N N . GLN A 1 440 ? 6.821 10.133 21.154 1.00 56.34 440 GLN A N 1
ATOM 3261 C CA . GLN A 1 440 ? 5.841 10.709 20.202 1.00 56.34 440 GLN A CA 1
ATOM 3262 C C . GLN A 1 440 ? 4.573 9.859 20.013 1.00 56.34 440 GLN A C 1
ATOM 3264 O O . GLN A 1 440 ? 4.609 8.647 20.216 1.00 56.34 440 GLN A O 1
ATOM 3269 N N . GLN A 1 441 ? 3.453 10.494 19.628 1.00 58.91 441 GLN A N 1
ATOM 3270 C CA . GLN A 1 441 ? 2.232 9.788 19.217 1.00 58.91 441 GLN A CA 1
ATOM 3271 C C . GLN A 1 441 ? 2.518 9.053 17.902 1.00 58.91 441 GLN A C 1
ATOM 3273 O O . GLN A 1 441 ? 3.215 9.534 17.006 1.00 58.91 441 GLN A O 1
ATOM 3278 N N . HIS A 1 442 ? 2.003 7.839 17.790 1.00 71.94 442 HIS A N 1
ATOM 3279 C CA . HIS A 1 442 ? 2.331 6.967 16.670 1.00 71.94 442 HIS A CA 1
ATOM 3280 C C . HIS A 1 442 ? 1.336 7.121 15.528 1.00 71.94 442 HIS A C 1
ATOM 3282 O O . HIS A 1 442 ? 1.733 7.197 14.368 1.00 71.94 442 HIS A O 1
ATOM 3288 N N . ILE A 1 443 ? 0.054 7.244 15.862 1.00 82.50 443 ILE A N 1
ATOM 3289 C CA . ILE A 1 443 ? -1.028 7.342 14.891 1.00 82.50 443 ILE A CA 1
ATOM 3290 C C . ILE A 1 443 ? -1.931 8.518 15.264 1.00 82.50 443 ILE A C 1
ATOM 3292 O O . ILE A 1 443 ? -2.411 8.617 16.395 1.00 82.50 443 ILE A O 1
ATOM 3296 N N . CYS A 1 444 ? -2.191 9.386 14.295 1.00 81.62 444 CYS A N 1
ATOM 3297 C CA . CYS A 1 444 ? -3.112 10.504 14.402 1.00 81.62 444 CYS A CA 1
ATOM 3298 C C . CYS A 1 444 ? -4.159 10.398 13.300 1.00 81.62 444 CYS A C 1
ATOM 3300 O O . CYS A 1 444 ? -3.866 10.600 12.126 1.00 81.62 444 CYS A O 1
ATOM 3302 N N . ASN A 1 445 ? -5.381 10.060 13.692 1.00 82.31 445 ASN A N 1
ATOM 3303 C CA . ASN A 1 445 ? -6.547 9.999 12.827 1.00 82.31 445 ASN A CA 1
ATOM 3304 C C . ASN A 1 445 ? -7.325 11.312 12.965 1.00 82.31 445 ASN A C 1
ATOM 3306 O O . ASN A 1 445 ? -7.935 11.561 14.004 1.00 82.31 445 ASN A O 1
ATOM 3310 N N . TYR A 1 446 ? -7.257 12.179 11.962 1.00 82.06 446 TYR A N 1
ATOM 3311 C CA . TYR A 1 446 ? -7.817 13.529 12.009 1.00 82.06 446 TYR A CA 1
ATOM 3312 C C . TYR A 1 446 ? -9.327 13.552 11.730 1.00 82.06 446 TYR A C 1
ATOM 3314 O O . TYR A 1 446 ? -9.946 12.552 11.366 1.00 82.06 446 TYR A O 1
ATOM 3322 N N . THR A 1 447 ? -9.954 14.715 11.910 1.00 75.06 447 THR A N 1
ATOM 3323 C CA . THR A 1 447 ? -11.385 14.903 11.644 1.00 75.06 447 THR A CA 1
ATOM 3324 C C . THR A 1 447 ? -11.737 14.514 10.205 1.00 75.06 447 THR A C 1
ATOM 3326 O O . THR A 1 447 ? -11.046 14.901 9.267 1.00 75.06 447 THR A O 1
ATOM 3329 N N . ASN A 1 448 ? -12.846 13.786 10.039 1.00 76.31 448 ASN A N 1
ATOM 3330 C CA . ASN A 1 448 ? -13.328 13.180 8.783 1.00 76.31 448 ASN A CA 1
ATOM 3331 C C . ASN A 1 448 ? -12.526 11.979 8.264 1.00 76.31 448 ASN A C 1
ATOM 3333 O O . ASN A 1 448 ? -12.986 11.336 7.322 1.00 76.31 448 ASN A O 1
ATOM 3337 N N . ALA A 1 449 ? -11.403 11.632 8.891 1.00 80.44 449 ALA A N 1
ATOM 3338 C CA . ALA A 1 449 ? -10.689 10.412 8.564 1.00 80.44 449 ALA A CA 1
ATOM 3339 C C . ALA A 1 449 ? -11.435 9.177 9.098 1.00 80.44 449 ALA A C 1
ATOM 3341 O O . ALA A 1 449 ? -12.074 9.211 10.161 1.00 80.44 449 ALA A O 1
ATOM 3342 N N . PHE A 1 450 ? -11.348 8.081 8.352 1.00 78.69 450 PHE A N 1
ATOM 3343 C CA . PHE A 1 450 ? -11.880 6.774 8.717 1.00 78.69 450 PHE A CA 1
ATOM 3344 C C . PHE A 1 450 ? -10.716 5.814 8.927 1.00 78.69 450 PHE A C 1
ATOM 3346 O O . PHE A 1 450 ? -9.881 5.640 8.040 1.00 78.69 450 PHE A O 1
ATOM 3353 N N . MET A 1 451 ? -10.659 5.186 10.096 1.00 83.88 451 MET A N 1
ATOM 3354 C CA . MET A 1 451 ? -9.667 4.167 10.407 1.00 83.88 451 MET A CA 1
ATOM 3355 C C . MET A 1 451 ? -10.372 2.895 10.861 1.00 83.88 451 MET A C 1
ATOM 3357 O O . MET A 1 451 ? -11.116 2.906 11.841 1.00 83.88 451 MET A O 1
ATOM 3361 N N . TYR A 1 452 ? -10.121 1.805 10.149 1.00 80.12 452 TYR A N 1
ATOM 3362 C CA . TYR A 1 452 ? -10.638 0.479 10.451 1.00 80.12 452 TYR A CA 1
ATOM 3363 C C . TYR A 1 452 ? -9.466 -0.469 10.665 1.00 80.12 452 TYR A C 1
ATOM 3365 O O . TYR A 1 452 ? -8.691 -0.727 9.746 1.00 80.12 452 TYR A O 1
ATOM 3373 N N . LEU A 1 453 ? -9.316 -0.972 11.886 1.00 79.50 453 LEU A N 1
ATOM 3374 C CA . LEU A 1 453 ? -8.250 -1.909 12.235 1.00 79.50 453 LEU A CA 1
ATOM 3375 C C . LEU A 1 453 ? -8.882 -3.256 12.587 1.00 79.50 453 LEU A C 1
ATOM 3377 O O . LEU A 1 453 ? -9.653 -3.366 13.544 1.00 79.50 453 LEU A O 1
ATOM 3381 N N . HIS A 1 454 ? -8.565 -4.276 11.796 1.00 66.88 454 HIS A N 1
ATOM 3382 C CA . HIS A 1 454 ? -9.107 -5.620 11.904 1.00 66.88 454 HIS A CA 1
ATOM 3383 C C . HIS A 1 454 ? -8.051 -6.572 12.482 1.00 66.88 454 HIS A C 1
ATOM 3385 O O . HIS A 1 454 ? -7.017 -6.810 11.864 1.00 66.88 454 HIS A O 1
ATOM 3391 N N . SER A 1 455 ? -8.360 -7.209 13.614 1.00 55.81 455 SER A N 1
ATOM 3392 C CA . SER A 1 455 ? -7.528 -8.217 14.315 1.00 55.81 455 SER A CA 1
ATOM 3393 C C . SER A 1 455 ? -6.255 -7.702 15.024 1.00 55.81 455 SER A C 1
ATOM 3395 O O . SER A 1 455 ? -6.143 -6.505 15.265 1.00 55.81 455 SER A O 1
ATOM 3397 N N . ASP A 1 456 ? -5.395 -8.629 15.486 1.00 52.94 456 ASP A N 1
ATOM 3398 C CA . ASP A 1 456 ? -4.353 -8.494 16.523 1.00 52.94 456 ASP A CA 1
ATOM 3399 C C . ASP A 1 456 ? -3.365 -7.338 16.276 1.00 52.94 456 ASP A C 1
ATOM 3401 O O . ASP A 1 456 ? -2.211 -7.526 15.893 1.00 52.94 456 ASP A O 1
ATOM 3405 N N . PHE A 1 457 ? -3.805 -6.116 16.551 1.00 51.78 457 PHE A N 1
ATOM 3406 C CA . PHE A 1 457 ? -2.941 -4.960 16.656 1.00 51.78 457 PHE A CA 1
ATOM 3407 C C . PHE A 1 457 ? -2.054 -5.152 17.893 1.00 51.78 457 PHE A C 1
ATOM 3409 O O . PHE A 1 457 ? -2.480 -4.928 19.029 1.00 51.78 457 PHE A O 1
ATOM 3416 N N . VAL A 1 458 ? -0.829 -5.641 17.693 1.00 50.44 458 VAL A N 1
ATOM 3417 C CA . VAL A 1 458 ? 0.138 -5.817 18.777 1.00 50.44 458 VAL A CA 1
ATOM 3418 C C . VAL A 1 458 ? 1.088 -4.626 18.785 1.00 50.44 458 VAL A C 1
ATOM 3420 O O . VAL A 1 458 ? 2.130 -4.644 18.144 1.00 50.44 458 VAL A O 1
ATOM 3423 N N . GLY A 1 459 ? 0.771 -3.594 19.563 1.00 51.44 459 GLY A N 1
ATOM 3424 C CA . GLY A 1 459 ? 1.779 -2.601 19.934 1.00 51.44 459 GLY A CA 1
ATOM 3425 C C . GLY A 1 459 ? 2.807 -3.246 20.869 1.00 51.44 459 GLY A C 1
ATOM 3426 O O . GLY A 1 459 ? 2.620 -3.237 22.086 1.00 51.44 459 GLY A O 1
ATOM 3427 N N . VAL A 1 460 ? 3.868 -3.863 20.337 1.00 43.69 460 VAL A N 1
ATOM 3428 C CA . VAL A 1 460 ? 4.938 -4.465 21.154 1.00 43.69 460 VAL A CA 1
ATOM 3429 C C . VAL A 1 460 ? 5.919 -3.375 21.598 1.00 43.69 460 VAL A C 1
ATOM 3431 O O . VAL A 1 460 ? 7.045 -3.282 21.122 1.00 43.69 460 VAL A O 1
ATOM 3434 N N . GLY A 1 461 ? 5.510 -2.533 22.546 1.00 40.81 461 GLY A N 1
ATOM 3435 C CA . GLY A 1 461 ? 6.437 -1.634 23.233 1.00 40.81 461 GLY A CA 1
ATOM 3436 C C . GLY A 1 461 ? 7.318 -2.398 24.232 1.00 40.81 461 GLY A C 1
ATOM 3437 O O . GLY A 1 461 ? 6.817 -3.187 25.034 1.00 40.81 461 GLY A O 1
ATOM 3438 N N . GLN A 1 462 ? 8.635 -2.164 24.216 1.00 35.94 462 GLN A N 1
ATOM 3439 C CA . GLN A 1 462 ? 9.558 -2.673 25.242 1.00 35.94 462 GLN A CA 1
ATOM 3440 C C . GLN A 1 462 ? 9.154 -2.178 26.659 1.00 35.94 462 GLN A C 1
ATOM 3442 O O . GLN A 1 462 ? 8.763 -1.018 26.800 1.00 35.94 462 GLN A O 1
ATOM 3447 N N . PRO A 1 463 ? 9.307 -2.988 27.732 1.00 34.22 463 PRO A N 1
ATOM 3448 C CA . PRO A 1 463 ? 8.696 -2.743 29.055 1.00 34.22 463 PRO A CA 1
ATOM 3449 C C . PRO A 1 463 ? 9.173 -1.503 29.834 1.00 34.22 463 PRO A C 1
ATOM 3451 O O . PRO A 1 463 ? 8.597 -1.181 30.867 1.00 34.22 463 PRO A O 1
ATOM 3454 N N . ASN A 1 464 ? 10.231 -0.819 29.388 1.00 27.31 464 ASN A N 1
ATOM 3455 C CA . ASN A 1 464 ? 10.949 0.179 30.195 1.00 27.31 464 ASN A CA 1
ATOM 3456 C C . ASN A 1 464 ? 10.875 1.620 29.655 1.00 27.31 464 ASN A C 1
ATOM 3458 O O . ASN A 1 464 ? 11.655 2.464 30.090 1.00 27.31 464 ASN A O 1
ATOM 3462 N N . LEU A 1 465 ? 9.993 1.921 28.692 1.00 29.14 465 LEU A N 1
ATOM 3463 C CA . LEU A 1 465 ? 10.161 3.121 27.857 1.00 29.14 465 LEU A CA 1
ATOM 3464 C C . LEU A 1 465 ? 8.908 3.971 27.575 1.00 29.14 465 LEU A C 1
ATOM 3466 O O . LEU A 1 465 ? 8.956 4.825 26.695 1.00 29.14 465 LEU A O 1
ATOM 3470 N N . MET A 1 466 ? 7.813 3.813 28.325 1.00 28.84 466 MET A N 1
ATOM 3471 C CA . MET A 1 466 ? 6.634 4.693 28.213 1.00 28.84 466 MET A CA 1
ATOM 3472 C C . MET A 1 466 ? 6.343 5.447 29.519 1.00 28.84 466 MET A C 1
ATOM 3474 O O . MET A 1 466 ? 5.266 5.346 30.089 1.00 28.84 466 MET A O 1
ATOM 3478 N N . GLN A 1 467 ? 7.306 6.240 29.996 1.00 29.31 467 GLN A N 1
ATOM 3479 C CA . GLN A 1 467 ? 7.021 7.357 30.906 1.00 29.31 467 GLN A CA 1
ATOM 3480 C C . GLN A 1 467 ? 6.845 8.639 30.083 1.00 29.31 467 GLN A C 1
ATOM 3482 O O . GLN A 1 467 ? 7.728 9.493 30.095 1.00 29.31 467 GLN A O 1
ATOM 3487 N N . ASN A 1 468 ? 5.763 8.793 29.311 1.00 32.50 468 ASN A N 1
ATOM 3488 C CA . ASN A 1 468 ? 5.402 10.136 28.847 1.00 32.50 468 ASN A CA 1
ATOM 3489 C C . ASN A 1 468 ? 3.938 10.302 28.418 1.00 32.50 468 ASN A C 1
ATOM 3491 O O . ASN A 1 468 ? 3.277 9.374 27.974 1.00 32.50 468 ASN A O 1
ATOM 3495 N N . SER A 1 469 ? 3.486 11.542 28.553 1.00 35.19 469 SER A N 1
ATOM 3496 C CA . SER A 1 469 ? 2.129 12.098 28.480 1.00 35.19 469 SER A CA 1
ATOM 3497 C C . SER A 1 469 ? 1.458 12.147 27.089 1.00 35.19 469 SER A C 1
ATOM 3499 O O . SER A 1 469 ? 0.424 12.797 26.938 1.00 35.19 469 SER A O 1
ATOM 3501 N N . GLY A 1 470 ? 2.005 11.475 26.070 1.00 37.97 470 GLY A N 1
ATOM 3502 C CA . GLY A 1 470 ? 1.445 11.443 24.711 1.00 37.97 470 GLY A CA 1
ATOM 3503 C C . GLY A 1 470 ? 0.639 10.167 24.450 1.00 37.97 470 GLY A C 1
ATOM 3504 O O . GLY A 1 470 ? 1.171 9.072 24.588 1.00 37.97 470 GLY A O 1
ATOM 3505 N N . GLY A 1 471 ? -0.641 10.290 24.083 1.00 42.75 471 GLY A N 1
ATOM 3506 C CA . GLY A 1 471 ? -1.490 9.143 23.729 1.00 42.75 471 GLY A CA 1
ATOM 3507 C C . GLY A 1 471 ? -0.977 8.356 22.511 1.00 42.75 471 GLY A C 1
ATOM 3508 O O . GLY A 1 471 ? -0.399 8.929 21.593 1.00 42.75 471 GLY A O 1
ATOM 3509 N N . PHE A 1 472 ? -1.204 7.037 22.509 1.00 53.34 472 PHE A N 1
ATOM 3510 C CA . PHE A 1 472 ? -0.791 6.107 21.446 1.00 53.34 472 PHE A CA 1
ATOM 3511 C C . PHE A 1 472 ? -1.530 6.352 20.115 1.00 53.34 472 PHE A C 1
ATOM 3513 O O . PHE A 1 472 ? -0.916 6.355 19.047 1.00 53.34 472 PHE A O 1
ATOM 3520 N N . ILE A 1 473 ? -2.838 6.611 20.201 1.00 61.56 473 ILE A N 1
ATOM 3521 C CA . ILE A 1 473 ? -3.698 7.021 19.089 1.00 61.56 473 ILE A CA 1
ATOM 3522 C C . ILE A 1 473 ? -4.353 8.345 19.475 1.00 61.56 473 ILE A C 1
ATOM 3524 O O . ILE A 1 473 ? -5.075 8.413 20.473 1.00 61.56 473 ILE A O 1
ATOM 3528 N N . LYS A 1 474 ? -4.137 9.385 18.671 1.00 54.72 474 LYS A N 1
ATOM 3529 C CA . LYS A 1 474 ? -5.006 10.564 18.664 1.00 54.72 474 LYS A CA 1
ATOM 3530 C C . LYS A 1 474 ? -6.088 10.320 17.618 1.00 54.72 474 LYS A C 1
ATOM 3532 O O . LYS A 1 474 ? -5.762 10.129 16.452 1.00 54.72 474 LYS A O 1
ATOM 3537 N N . ASN A 1 475 ? -7.354 10.283 18.018 1.00 52.59 475 ASN A N 1
ATOM 3538 C CA . ASN A 1 475 ? -8.465 10.055 17.098 1.00 52.59 475 ASN A CA 1
ATOM 3539 C C . ASN A 1 475 ? -9.482 11.195 17.194 1.00 52.59 475 ASN A C 1
ATOM 3541 O O . ASN A 1 475 ? -10.360 11.168 18.050 1.00 52.59 475 ASN A O 1
ATOM 3545 N N . ASP A 1 476 ? -9.375 12.143 16.269 1.00 50.41 476 ASP A N 1
ATOM 3546 C CA . ASP A 1 476 ? -10.367 13.190 16.026 1.00 50.41 476 ASP A CA 1
ATOM 3547 C C . ASP A 1 476 ? -11.427 12.724 14.983 1.00 50.41 476 ASP A C 1
ATOM 3549 O O . ASP A 1 476 ? -12.413 13.428 14.731 1.00 50.41 476 ASP A O 1
ATOM 3553 N N . GLY A 1 477 ? -11.212 11.556 14.349 1.00 42.22 477 GLY A N 1
ATOM 3554 C CA . GLY A 1 477 ? -12.041 10.932 13.303 1.00 42.22 477 GLY A CA 1
ATOM 3555 C C . GLY A 1 477 ? -12.902 9.742 13.770 1.00 42.22 477 GLY A C 1
ATOM 3556 O O . GLY A 1 477 ? -13.181 9.575 14.958 1.00 42.22 477 GLY A O 1
ATOM 3557 N N . TYR A 1 478 ? -13.373 8.910 12.829 1.00 44.69 478 TYR A N 1
ATOM 3558 C CA . TYR A 1 478 ? -14.057 7.644 13.150 1.00 44.69 478 TYR A CA 1
ATOM 3559 C C . TYR A 1 478 ? -13.033 6.509 13.233 1.00 44.69 478 TYR A C 1
ATOM 3561 O O . TYR A 1 478 ? -12.309 6.264 12.267 1.00 44.69 478 TYR A O 1
ATOM 3569 N N . LEU A 1 479 ? -12.991 5.830 14.378 1.00 63.75 479 LEU A N 1
ATOM 3570 C CA . LEU A 1 479 ? -12.166 4.651 14.616 1.00 63.75 479 LEU A CA 1
ATOM 3571 C C . LEU A 1 479 ? -13.087 3.472 14.926 1.00 63.75 479 LEU A C 1
ATOM 3573 O O . LEU A 1 479 ? -13.815 3.500 15.918 1.00 63.75 479 LEU A O 1
ATOM 3577 N N . GLU A 1 480 ? -13.027 2.435 14.101 1.00 56.22 480 GLU A N 1
ATOM 3578 C CA . GLU A 1 480 ? -13.665 1.153 14.384 1.00 56.22 480 GLU A CA 1
ATOM 3579 C C . GLU A 1 480 ? -12.588 0.087 14.586 1.00 56.22 480 GLU A C 1
ATOM 3581 O O . GLU A 1 480 ? -11.701 -0.115 13.753 1.00 56.22 480 GLU A O 1
ATOM 3586 N N . LEU A 1 481 ? -12.661 -0.585 15.733 1.00 59.47 481 LEU A N 1
ATOM 3587 C CA . LEU A 1 481 ? -11.794 -1.700 16.087 1.00 59.47 481 LEU A CA 1
ATOM 3588 C C . LEU A 1 481 ? -12.645 -2.965 16.024 1.00 59.47 481 LEU A C 1
ATOM 3590 O O . LEU A 1 481 ? -13.480 -3.187 16.902 1.00 59.47 481 LEU A O 1
ATOM 3594 N N . TYR A 1 482 ? -12.457 -3.784 14.991 1.00 43.69 482 TYR A N 1
ATOM 3595 C CA . TYR A 1 482 ? -13.251 -4.995 14.794 1.00 43.69 482 TYR A CA 1
ATOM 3596 C C . TYR A 1 482 ? -12.386 -6.251 14.930 1.00 43.69 482 TYR A C 1
ATOM 3598 O O . TYR A 1 482 ? -11.354 -6.406 14.276 1.00 43.69 482 TYR A O 1
ATOM 3606 N N . THR A 1 483 ? -12.812 -7.183 15.782 1.00 48.56 483 THR A N 1
ATOM 3607 C CA . THR A 1 483 ? -12.100 -8.445 16.023 1.00 48.56 483 THR A CA 1
ATOM 3608 C C . THR A 1 483 ? -13.043 -9.647 15.940 1.00 48.56 483 THR A C 1
ATOM 3610 O O . THR A 1 483 ? -13.604 -10.073 16.950 1.00 48.56 483 THR A O 1
ATOM 3613 N N . PRO A 1 484 ? -13.213 -10.261 14.755 1.00 34.16 484 PRO A N 1
ATOM 3614 C CA . PRO A 1 484 ? -14.077 -11.433 14.615 1.00 34.16 484 PRO A CA 1
ATOM 3615 C C . PRO A 1 484 ? -13.446 -12.712 15.196 1.00 34.16 484 PRO A C 1
ATOM 3617 O O . PRO A 1 484 ? -14.160 -13.682 15.441 1.00 34.16 484 PRO A O 1
ATOM 3620 N N . SER A 1 485 ? -12.125 -12.731 15.440 1.00 32.06 485 SER A N 1
ATOM 3621 C CA . SER A 1 485 ? -11.396 -13.917 15.928 1.00 32.06 485 SER A CA 1
ATOM 3622 C C . SER A 1 485 ? -10.191 -13.645 16.853 1.00 32.06 485 SER A C 1
ATOM 3624 O O . SER A 1 485 ? -9.459 -14.586 17.153 1.00 32.06 485 SER A O 1
ATOM 3626 N N . GLY A 1 486 ? -9.952 -12.403 17.306 1.00 39.16 486 GLY A N 1
ATOM 3627 C CA . GLY A 1 486 ? -8.671 -11.989 17.921 1.00 39.16 486 GLY A CA 1
ATOM 3628 C C . GLY A 1 486 ? -8.778 -10.997 19.088 1.00 39.16 486 GLY A C 1
ATOM 3629 O O . GLY A 1 486 ? -9.849 -10.469 19.381 1.00 39.16 486 GLY A O 1
ATOM 3630 N N . ARG A 1 487 ? -7.659 -10.776 19.789 1.00 40.25 487 ARG A N 1
ATOM 3631 C CA . ARG A 1 487 ? -7.551 -10.072 21.082 1.00 40.25 487 ARG A CA 1
ATOM 3632 C C . ARG A 1 487 ? -6.901 -8.700 20.867 1.00 40.25 487 ARG A C 1
ATOM 3634 O O . ARG A 1 487 ? -5.705 -8.637 20.615 1.00 40.25 487 ARG A O 1
ATOM 3641 N N . VAL A 1 488 ? -7.636 -7.598 21.046 1.00 41.28 488 VAL A N 1
ATOM 3642 C CA . VAL A 1 488 ? -7.035 -6.245 21.027 1.00 41.28 488 VAL A CA 1
ATOM 3643 C C . VAL A 1 488 ? -6.306 -5.980 22.346 1.00 41.28 488 VAL A C 1
ATOM 3645 O O . VAL A 1 488 ? -6.905 -5.504 23.303 1.00 41.28 488 VAL A O 1
ATOM 3648 N N . ASN A 1 489 ? -5.012 -6.292 22.422 1.00 42.19 489 ASN A N 1
ATOM 3649 C CA . ASN A 1 489 ? -4.198 -5.920 23.579 1.00 42.19 489 ASN A CA 1
ATOM 3650 C C . ASN A 1 489 ? -3.632 -4.509 23.391 1.00 42.19 489 ASN A C 1
ATOM 3652 O O . ASN A 1 489 ? -2.578 -4.343 22.780 1.00 42.19 489 ASN A O 1
ATOM 3656 N N . PHE A 1 490 ? -4.256 -3.505 23.998 1.00 43.97 490 PHE A N 1
ATOM 3657 C CA . PHE A 1 490 ? -3.519 -2.288 24.325 1.00 43.97 490 PHE A CA 1
ATOM 3658 C C . PHE A 1 490 ? -2.577 -2.629 25.482 1.00 43.97 490 PHE A C 1
ATOM 3660 O O . PHE A 1 490 ? -3.054 -2.887 26.582 1.00 43.97 490 PHE A O 1
ATOM 3667 N N . ARG A 1 491 ? -1.265 -2.717 25.211 1.00 37.09 491 ARG A N 1
ATOM 3668 C CA . ARG A 1 491 ? -0.225 -2.732 26.248 1.00 37.09 491 ARG A CA 1
ATOM 3669 C C . ARG A 1 491 ? 0.369 -1.332 26.397 1.00 37.09 491 ARG A C 1
ATOM 3671 O O . ARG A 1 491 ? 1.344 -1.005 25.727 1.00 37.09 491 ARG A O 1
ATOM 3678 N N . SER A 1 492 ? -0.234 -0.491 27.225 1.00 35.62 492 SER A N 1
ATOM 3679 C CA . SER A 1 492 ? 0.290 0.815 27.611 1.00 35.62 492 SER A CA 1
ATOM 3680 C C . SER A 1 492 ? 0.868 0.765 29.024 1.00 35.62 492 SER A C 1
ATOM 3682 O O . SER A 1 492 ? 0.163 0.531 29.999 1.00 35.62 492 SER A O 1
ATOM 3684 N N . PHE A 1 493 ? 2.151 1.098 29.163 1.00 34.97 493 PHE A N 1
ATOM 3685 C CA . PHE A 1 493 ? 2.824 1.229 30.462 1.00 34.97 493 PHE A CA 1
ATOM 3686 C C . PHE A 1 493 ? 2.651 2.631 31.098 1.00 34.97 493 PHE A C 1
ATOM 3688 O O . PHE A 1 493 ? 3.498 3.075 31.869 1.00 34.97 493 PHE A O 1
ATOM 3695 N N . GLY A 1 494 ? 1.544 3.323 30.804 1.00 38.09 494 GLY A N 1
ATOM 3696 C CA . GLY A 1 494 ? 1.196 4.646 31.341 1.00 38.09 494 GLY A CA 1
ATOM 3697 C C . GLY A 1 494 ? -0.275 5.017 31.100 1.00 38.09 494 GLY A C 1
ATOM 3698 O O . GLY A 1 494 ? -0.987 4.313 30.385 1.00 38.09 494 GLY A O 1
ATOM 3699 N N . SER A 1 495 ? -0.751 6.116 31.700 1.00 35.00 495 SER A N 1
ATOM 3700 C CA . SER A 1 495 ? -2.125 6.608 31.518 1.00 35.00 495 SER A CA 1
ATOM 3701 C C . SER A 1 495 ? -2.365 6.992 30.053 1.00 35.00 495 SER A C 1
ATOM 3703 O O . SER A 1 495 ? -1.930 8.057 29.613 1.00 35.00 495 SER A O 1
ATOM 3705 N N . THR A 1 496 ? -3.045 6.143 29.283 1.00 43.41 496 THR A N 1
ATOM 3706 C CA . THR A 1 496 ? -3.488 6.491 27.929 1.00 43.41 496 THR A CA 1
ATOM 3707 C C . THR A 1 496 ? -4.600 7.523 28.032 1.00 43.41 496 THR A C 1
ATOM 3709 O O . THR A 1 496 ? -5.651 7.226 28.592 1.00 43.41 496 THR A O 1
ATOM 3712 N N . ALA A 1 497 ? -4.390 8.722 27.497 1.00 40.84 497 ALA A N 1
ATOM 3713 C CA . ALA A 1 497 ? -5.465 9.680 27.281 1.00 40.84 497 ALA A CA 1
ATOM 3714 C C . ALA A 1 497 ? -5.917 9.579 25.818 1.00 40.84 497 ALA A C 1
ATOM 3716 O O . ALA A 1 497 ? -5.194 10.008 24.918 1.00 40.84 497 ALA A O 1
ATOM 3717 N N . PHE A 1 498 ? -7.101 9.011 25.570 1.00 51.94 498 PHE A N 1
ATOM 3718 C CA . PHE A 1 498 ? -7.828 9.265 24.324 1.00 51.94 498 PHE A CA 1
ATOM 3719 C C . PHE A 1 498 ? -8.383 10.693 24.409 1.00 51.94 498 PHE A C 1
ATOM 3721 O O . PHE A 1 498 ? -9.186 10.975 25.298 1.00 51.94 498 PHE A O 1
ATOM 3728 N N . ASN A 1 499 ? -7.926 11.605 23.546 1.00 41.91 499 ASN A N 1
ATOM 3729 C CA . ASN A 1 499 ? -8.334 13.013 23.580 1.00 41.91 499 ASN A CA 1
ATOM 3730 C C . ASN A 1 499 ? -9.304 13.351 22.425 1.00 41.91 499 ASN A C 1
ATOM 3732 O O . ASN A 1 499 ? -8.888 13.354 21.274 1.00 41.91 499 ASN A O 1
ATOM 3736 N N . GLN A 1 500 ? -10.558 13.629 22.812 1.00 51.75 500 GLN A N 1
ATOM 3737 C CA . GLN A 1 500 ? -11.650 14.434 22.216 1.00 51.75 500 GLN A CA 1
ATOM 3738 C C . GLN A 1 500 ? -12.211 14.230 20.783 1.00 51.75 500 GLN A C 1
ATOM 3740 O O . GLN A 1 500 ? -11.586 14.558 19.785 1.00 51.75 500 GLN A O 1
ATOM 3745 N N . ASN A 1 501 ? -13.532 13.975 20.742 1.00 46.84 501 ASN A N 1
ATOM 3746 C CA . ASN A 1 501 ? -14.575 14.731 20.014 1.00 46.84 501 ASN A CA 1
ATOM 3747 C C . ASN A 1 501 ? -15.912 14.505 20.775 1.00 46.84 501 ASN A C 1
ATOM 3749 O O . ASN A 1 501 ? -16.192 13.348 21.093 1.00 46.84 501 ASN A O 1
ATOM 3753 N N . PRO A 1 502 ? -16.717 15.532 21.125 1.00 50.28 502 PRO A N 1
ATOM 3754 C CA . PRO A 1 502 ? -17.939 15.352 21.918 1.00 50.28 502 PRO A CA 1
ATOM 3755 C C . PRO A 1 502 ? -18.963 14.388 21.297 1.00 50.28 502 PRO A C 1
ATOM 3757 O O . PRO A 1 502 ? -19.617 13.669 22.033 1.00 50.28 502 PRO A O 1
ATOM 3760 N N . ASP A 1 503 ? -19.095 14.286 19.976 1.00 52.44 503 ASP A N 1
ATOM 3761 C CA . ASP A 1 503 ? -20.315 13.688 19.403 1.00 52.44 503 ASP A CA 1
ATOM 3762 C C . ASP A 1 503 ? -20.239 12.183 19.064 1.00 52.44 503 ASP A C 1
ATOM 3764 O O . ASP A 1 503 ? -21.171 11.650 18.453 1.00 52.44 503 ASP A O 1
ATOM 3768 N N . ARG A 1 504 ? -19.150 11.464 19.390 1.00 54.88 504 ARG A N 1
ATOM 3769 C CA . ARG A 1 504 ? -18.962 10.062 18.943 1.00 54.88 504 ARG A CA 1
ATOM 3770 C C . ARG A 1 504 ? -18.373 9.128 20.015 1.00 54.88 504 ARG A C 1
ATOM 3772 O O . ARG A 1 504 ? -17.524 9.557 20.795 1.00 54.88 504 ARG A O 1
ATOM 3779 N N . PRO A 1 505 ? -18.795 7.844 20.055 1.00 53.09 505 PRO A N 1
ATOM 3780 C CA . PRO A 1 505 ? -18.222 6.850 20.965 1.00 53.09 505 PRO A CA 1
ATOM 3781 C C . PRO A 1 505 ? -16.763 6.532 20.604 1.00 53.09 505 PRO A C 1
ATOM 3783 O O . PRO A 1 505 ? -16.421 6.478 19.425 1.00 53.09 505 PRO A O 1
ATOM 3786 N N . ILE A 1 506 ? -15.912 6.304 21.614 1.00 63.12 506 ILE A N 1
ATOM 3787 C CA . ILE A 1 506 ? -14.476 5.992 21.430 1.00 63.12 506 ILE A CA 1
ATOM 3788 C C . ILE A 1 506 ? -14.288 4.510 21.098 1.00 63.12 506 ILE A C 1
ATOM 3790 O O . ILE A 1 506 ? -13.440 4.153 20.285 1.00 63.12 506 ILE A O 1
ATOM 3794 N N . ILE A 1 507 ? -15.083 3.642 21.726 1.00 65.62 507 ILE A N 1
ATOM 3795 C CA . ILE A 1 507 ? -15.062 2.200 21.485 1.00 65.62 507 ILE A CA 1
ATOM 3796 C C . ILE A 1 507 ? -16.486 1.747 21.175 1.00 65.62 507 ILE A C 1
ATOM 3798 O O . ILE A 1 507 ? -17.352 1.779 22.054 1.00 65.62 507 ILE A O 1
ATOM 3802 N N . LEU A 1 508 ? -16.715 1.306 19.937 1.00 68.06 508 LEU A N 1
ATOM 3803 C CA . LEU A 1 508 ? -17.905 0.558 19.540 1.00 68.06 508 LEU A CA 1
ATOM 3804 C C . LEU A 1 508 ? -17.518 -0.915 19.392 1.00 68.06 508 LEU A C 1
ATOM 3806 O O . LEU A 1 508 ? -16.926 -1.309 18.391 1.00 68.06 508 LEU A O 1
ATOM 3810 N N . ASN A 1 509 ? -17.830 -1.732 20.398 1.00 71.44 509 ASN A N 1
ATOM 3811 C CA . ASN A 1 509 ? -17.664 -3.179 20.283 1.00 71.44 509 ASN A CA 1
ATOM 3812 C C . ASN A 1 509 ? -18.945 -3.773 19.698 1.00 71.44 509 ASN A C 1
ATOM 3814 O O . ASN A 1 509 ? -19.906 -3.957 20.437 1.00 71.44 509 ASN A O 1
ATOM 3818 N N . THR A 1 510 ? -18.981 -4.030 18.394 1.00 73.94 510 THR A N 1
ATOM 3819 C CA . THR A 1 510 ? -20.190 -4.498 17.691 1.00 73.94 510 THR A CA 1
ATOM 3820 C C . THR A 1 510 ? -20.630 -5.898 18.144 1.00 73.94 510 THR A C 1
ATOM 3822 O O . THR A 1 510 ? -19.887 -6.608 18.817 1.00 73.94 510 THR A O 1
ATOM 3825 N N . ILE A 1 511 ? -21.844 -6.321 17.769 1.00 67.75 511 ILE A N 1
ATOM 3826 C CA . ILE A 1 511 ? -22.523 -7.547 18.255 1.00 67.75 511 ILE A CA 1
ATOM 3827 C C . ILE A 1 511 ? -21.650 -8.821 18.241 1.00 67.75 511 ILE A C 1
ATOM 3829 O O . ILE A 1 511 ? -21.777 -9.667 19.125 1.00 67.75 511 ILE A O 1
ATOM 3833 N N . ASN A 1 512 ? -20.742 -8.958 17.270 1.00 63.72 512 ASN A N 1
ATOM 3834 C CA . ASN A 1 512 ? -19.863 -10.128 17.138 1.00 63.72 512 ASN A CA 1
ATOM 3835 C C . ASN A 1 512 ? -18.429 -9.894 17.650 1.00 63.72 512 ASN A C 1
ATOM 3837 O O . ASN A 1 512 ? -17.613 -10.814 17.614 1.00 63.72 512 ASN A O 1
ATOM 3841 N N . GLY A 1 513 ? -18.105 -8.682 18.102 1.00 64.94 513 GLY A N 1
ATOM 3842 C CA . GLY A 1 513 ? -16.772 -8.311 18.561 1.00 64.94 513 GLY A CA 1
ATOM 3843 C C . GLY A 1 513 ? -16.458 -8.836 19.963 1.00 64.94 513 GLY A C 1
ATOM 3844 O O . GLY A 1 513 ? -17.329 -8.950 20.835 1.00 64.94 513 GLY A O 1
ATOM 3845 N N . THR A 1 514 ? -15.186 -9.173 20.187 1.00 68.44 514 THR A N 1
ATOM 3846 C CA . THR A 1 514 ? -14.645 -9.439 21.524 1.00 68.44 514 THR A CA 1
ATOM 3847 C C . THR A 1 514 ? -13.530 -8.449 21.839 1.00 68.44 514 THR A C 1
ATOM 3849 O O . THR A 1 514 ? -12.433 -8.535 21.289 1.00 68.44 514 THR A O 1
ATOM 3852 N N . PHE A 1 515 ? -13.791 -7.533 22.769 1.00 71.06 515 PHE A N 1
ATOM 3853 C CA . PHE A 1 515 ? -12.800 -6.601 23.292 1.00 71.06 515 PHE A CA 1
ATOM 3854 C C . PHE A 1 515 ? -12.207 -7.141 24.592 1.00 71.06 515 PHE A C 1
ATOM 3856 O O . PHE A 1 515 ? -12.944 -7.598 25.464 1.00 71.06 515 PHE A O 1
ATOM 3863 N N . LYS A 1 516 ? -10.883 -7.092 24.748 1.00 70.81 516 LYS A N 1
ATOM 3864 C CA . LYS A 1 516 ? -10.204 -7.610 25.937 1.00 70.81 516 LYS A CA 1
ATOM 3865 C C . LYS A 1 516 ? -8.985 -6.767 26.281 1.00 70.81 516 LYS A C 1
ATOM 3867 O O . LYS A 1 516 ? -8.012 -6.803 25.544 1.00 70.81 516 LYS A O 1
ATOM 3872 N N . THR A 1 517 ? -9.013 -6.081 27.418 1.00 71.38 517 THR A N 1
ATOM 3873 C CA . THR A 1 517 ? -7.882 -5.277 27.904 1.00 71.38 517 THR A CA 1
ATOM 3874 C C . THR A 1 517 ? -7.316 -5.841 29.210 1.00 71.38 517 THR A C 1
ATOM 3876 O O . THR A 1 517 ? -8.049 -6.377 30.047 1.00 71.38 517 THR A O 1
ATOM 3879 N N . ASN A 1 518 ? -5.997 -5.719 29.364 1.00 67.25 518 ASN A N 1
ATOM 3880 C CA . ASN A 1 518 ? -5.250 -6.074 30.572 1.00 67.25 518 ASN A CA 1
ATOM 3881 C C . ASN A 1 518 ? -4.625 -4.840 31.252 1.00 67.25 518 ASN A C 1
ATOM 3883 O O . ASN A 1 518 ? -3.898 -5.002 32.232 1.00 67.25 518 ASN A O 1
ATOM 3887 N N . ASP A 1 519 ? -4.934 -3.641 30.756 1.00 64.25 519 ASP A N 1
ATOM 3888 C CA . ASP A 1 519 ? -4.348 -2.390 31.217 1.00 64.25 519 ASP A CA 1
ATOM 3889 C C . ASP A 1 519 ? -5.393 -1.375 31.676 1.00 64.25 519 ASP A C 1
ATOM 3891 O O . ASP A 1 519 ? -6.591 -1.482 31.390 1.00 64.25 519 ASP A O 1
ATOM 3895 N N . THR A 1 520 ? -4.903 -0.355 32.385 1.00 64.31 520 THR A N 1
ATOM 3896 C CA . THR A 1 520 ? -5.696 0.791 32.821 1.00 64.31 520 THR A CA 1
ATOM 3897 C C . THR A 1 520 ? -6.146 1.634 31.630 1.00 64.31 520 THR A C 1
ATOM 3899 O O . THR A 1 520 ? -5.317 2.169 30.897 1.00 64.31 520 THR A O 1
ATOM 3902 N N . LEU A 1 521 ? -7.461 1.797 31.467 1.00 67.56 521 LEU A N 1
ATOM 3903 C CA . LEU A 1 521 ? -8.053 2.645 30.435 1.00 67.56 521 LEU A CA 1
ATOM 3904 C C . LEU A 1 521 ? -8.433 4.005 31.033 1.00 67.56 521 LEU A C 1
ATOM 3906 O O . LEU A 1 521 ? -9.309 4.100 31.898 1.00 67.56 521 LEU A O 1
ATOM 3910 N N . GLY A 1 522 ? -7.758 5.056 30.565 1.00 63.25 522 GLY A N 1
ATOM 3911 C CA . GLY A 1 522 ? -8.059 6.445 30.902 1.00 63.25 522 GLY A CA 1
ATOM 3912 C C . GLY A 1 522 ? -8.938 7.112 29.845 1.00 63.25 522 GLY A C 1
ATOM 3913 O O . GLY A 1 522 ? -8.607 7.083 28.659 1.00 63.25 522 GLY A O 1
ATOM 3914 N N . PHE A 1 523 ? -10.035 7.748 30.263 1.00 67.31 523 PHE A N 1
ATOM 3915 C CA . PHE A 1 523 ? -10.885 8.542 29.369 1.00 67.31 523 PHE A CA 1
ATOM 3916 C C . PHE A 1 523 ? -11.024 9.977 29.881 1.00 67.31 523 PHE A C 1
ATOM 3918 O O . PHE A 1 523 ? -11.089 10.226 31.085 1.00 67.31 523 PHE A O 1
ATOM 3925 N N . GLN A 1 524 ? -11.064 10.914 28.937 1.00 60.88 524 GLN A N 1
ATOM 3926 C CA . GLN A 1 524 ? -11.515 12.290 29.124 1.00 60.88 524 GLN A CA 1
ATOM 3927 C C . GLN A 1 524 ? -12.486 12.577 27.974 1.00 60.88 524 GLN A C 1
ATOM 3929 O O . GLN A 1 524 ? -12.059 12.808 26.843 1.00 60.88 524 GLN A O 1
ATOM 3934 N N . ASN A 1 525 ? -13.792 12.467 28.217 1.00 59.34 525 ASN A N 1
ATOM 3935 C CA . ASN A 1 525 ? -14.824 12.646 27.186 1.00 59.34 525 ASN A CA 1
ATOM 3936 C C . ASN A 1 525 ? -16.012 13.414 27.775 1.00 59.34 525 ASN A C 1
ATOM 3938 O O . ASN A 1 525 ? -16.159 13.444 28.977 1.00 59.34 525 ASN A O 1
ATOM 3942 N N . THR A 1 526 ? -16.851 14.044 26.962 1.00 53.88 526 THR A N 1
ATOM 3943 C CA . THR A 1 526 ? -18.124 14.654 27.366 1.00 53.88 526 THR A CA 1
ATOM 3944 C C . THR A 1 526 ? -19.348 13.756 27.105 1.00 53.88 526 THR A C 1
ATOM 3946 O O . THR A 1 526 ? -20.441 14.106 27.550 1.00 53.88 526 THR A O 1
ATOM 3949 N N . HIS A 1 527 ? -19.182 12.614 26.417 1.00 64.44 527 HIS A N 1
ATOM 3950 C CA . HIS A 1 527 ? -20.233 11.645 26.044 1.00 64.44 527 HIS A CA 1
ATOM 3951 C C . HIS A 1 527 ? -19.803 10.179 26.286 1.00 64.44 527 HIS A C 1
ATOM 3953 O O . HIS A 1 527 ? -18.737 9.949 26.853 1.00 64.44 527 HIS A O 1
ATOM 3959 N N . PHE A 1 528 ? -20.633 9.192 25.881 1.00 62.09 528 PHE A N 1
ATOM 3960 C CA . PHE A 1 528 ? -20.420 7.741 26.074 1.00 62.09 528 PHE A CA 1
ATOM 3961 C C . PHE A 1 528 ? -19.081 7.262 25.480 1.00 62.09 528 PHE A C 1
ATOM 3963 O O . PHE A 1 528 ? -19.013 7.010 24.275 1.00 62.09 528 PHE A O 1
ATOM 3970 N N . PRO A 1 529 ? -18.016 7.060 26.277 1.00 65.38 529 PRO A N 1
ATOM 3971 C CA . PRO A 1 529 ? -16.735 6.639 25.728 1.00 65.38 529 PRO A CA 1
ATOM 3972 C C . PRO A 1 529 ? -16.777 5.173 25.272 1.00 65.38 529 PRO A C 1
ATOM 3974 O O . PRO A 1 529 ? -16.058 4.808 24.345 1.00 65.38 529 PRO A O 1
ATOM 3977 N N . ILE A 1 530 ? -17.656 4.344 25.850 1.00 79.69 530 ILE A N 1
ATOM 3978 C CA . ILE A 1 530 ? -17.801 2.929 25.486 1.00 79.69 530 ILE A CA 1
ATOM 3979 C C . ILE A 1 530 ? -19.261 2.590 25.196 1.00 79.69 530 ILE A C 1
ATOM 3981 O O . ILE A 1 530 ? -20.120 2.714 26.073 1.00 79.69 530 ILE A O 1
ATOM 3985 N N . ILE A 1 531 ? -19.514 2.084 23.987 1.00 83.50 531 ILE A N 1
ATOM 3986 C CA . ILE A 1 531 ? -20.753 1.398 23.616 1.00 83.50 531 ILE A CA 1
ATOM 3987 C C . ILE A 1 531 ? -20.408 -0.065 23.332 1.00 83.50 531 ILE A C 1
ATOM 3989 O O . ILE A 1 531 ? -19.685 -0.381 22.388 1.00 83.50 531 ILE A O 1
ATOM 3993 N N . ASN A 1 532 ? -20.918 -0.965 24.171 1.00 84.12 532 ASN A N 1
ATOM 3994 C CA . ASN A 1 532 ? -20.704 -2.400 24.027 1.00 84.12 532 ASN A CA 1
ATOM 3995 C C . ASN A 1 532 ? -21.961 -3.088 23.481 1.00 84.12 532 ASN A C 1
ATOM 3997 O O . ASN A 1 532 ? -23.005 -3.098 24.132 1.00 84.12 532 ASN A O 1
ATOM 4001 N N . GLU A 1 533 ? -21.855 -3.684 22.302 1.00 84.38 533 GLU A N 1
ATOM 4002 C CA . GLU A 1 533 ? -22.861 -4.543 21.668 1.00 84.38 533 GLU A CA 1
ATOM 4003 C C . GLU A 1 533 ? -22.444 -6.020 21.641 1.00 84.38 533 GLU A C 1
ATOM 4005 O O . GLU A 1 533 ? -23.324 -6.876 21.561 1.00 84.38 533 GLU A O 1
ATOM 4010 N N . GLY A 1 534 ? -21.142 -6.316 21.750 1.00 84.62 534 GLY A N 1
ATOM 4011 C CA . GLY A 1 534 ? -20.554 -7.661 21.806 1.00 84.62 534 GLY A CA 1
ATOM 4012 C C . GLY A 1 534 ? -20.028 -8.060 23.193 1.00 84.62 534 GLY A C 1
ATOM 4013 O O . GLY A 1 534 ? -20.612 -7.716 24.222 1.00 84.62 534 GLY A O 1
ATOM 4014 N N . LYS A 1 535 ? -18.912 -8.802 23.250 1.00 81.62 535 LYS A N 1
ATOM 4015 C CA . LYS A 1 535 ? -18.265 -9.233 24.509 1.00 81.62 535 LYS A CA 1
ATOM 4016 C C . LYS A 1 535 ? -17.109 -8.314 24.905 1.00 81.62 535 LYS A C 1
ATOM 4018 O O . LYS A 1 535 ? -16.174 -8.156 24.130 1.00 81.62 535 LYS A O 1
ATOM 4023 N N . PHE A 1 536 ? -17.115 -7.771 26.117 1.00 84.56 536 PHE A N 1
ATOM 4024 C CA . PHE A 1 536 ? -16.048 -6.922 26.652 1.00 84.56 536 PHE A CA 1
ATOM 4025 C C . PHE A 1 536 ? -15.451 -7.548 27.916 1.00 84.56 536 PHE A C 1
ATOM 4027 O O . PHE A 1 536 ? -16.181 -7.829 28.860 1.00 84.56 536 PHE A O 1
ATOM 4034 N N . TYR A 1 537 ? -14.134 -7.738 27.956 1.00 82.88 537 TYR A N 1
ATOM 4035 C CA . TYR A 1 537 ? -13.387 -8.301 29.081 1.00 82.88 537 TYR A CA 1
ATOM 4036 C C . TYR A 1 537 ? -12.379 -7.274 29.620 1.00 82.88 537 TYR A C 1
ATOM 4038 O O . TYR A 1 537 ? -11.452 -6.881 28.911 1.00 82.88 537 TYR A O 1
ATOM 4046 N N . LEU A 1 538 ? -12.520 -6.872 30.883 1.00 83.00 538 LEU A N 1
ATOM 4047 C CA . LEU A 1 538 ? -11.499 -6.116 31.616 1.00 83.00 538 LEU A CA 1
ATOM 4048 C C . LEU A 1 538 ? -10.771 -7.082 32.558 1.00 83.00 538 LEU A C 1
ATOM 4050 O O . LEU A 1 538 ? -11.290 -7.371 33.628 1.00 83.00 538 LEU A O 1
ATOM 4054 N N . GLU A 1 539 ? -9.628 -7.644 32.154 1.00 78.38 539 GLU A N 1
ATOM 4055 C CA . GLU A 1 539 ? -8.961 -8.715 32.921 1.00 78.38 539 GLU A CA 1
ATOM 4056 C C . GLU A 1 539 ? -8.011 -8.222 34.012 1.00 78.38 539 GLU A C 1
ATOM 4058 O O . GLU A 1 539 ? -7.915 -8.831 35.074 1.00 78.38 539 GLU A O 1
ATOM 4063 N N . MET A 1 540 ? -7.254 -7.169 33.718 1.00 62.91 540 MET A N 1
ATOM 4064 C CA . MET A 1 540 ? -6.245 -6.571 34.592 1.00 62.91 540 MET A CA 1
ATOM 4065 C C . MET A 1 540 ? -6.253 -5.058 34.325 1.00 62.91 540 MET A C 1
ATOM 4067 O O . MET A 1 540 ? -6.619 -4.642 33.228 1.00 62.91 540 MET A O 1
ATOM 4071 N N . GLY A 1 541 ? -5.925 -4.233 35.321 1.00 63.25 541 GLY A N 1
ATOM 4072 C CA . GLY A 1 541 ? -5.902 -2.770 35.190 1.00 63.25 541 GLY A CA 1
ATOM 4073 C C . GLY A 1 541 ? -7.007 -2.045 35.959 1.00 63.25 541 GLY A C 1
ATOM 4074 O O . GLY A 1 541 ? -7.659 -2.608 36.835 1.00 63.25 541 GLY A O 1
ATOM 4075 N N . SER A 1 542 ? -7.181 -0.762 35.661 1.00 61.88 542 SER A N 1
ATOM 4076 C CA . SER A 1 542 ? -8.260 0.053 36.214 1.00 61.88 542 SER A CA 1
ATOM 4077 C C . SER A 1 542 ? -8.936 0.916 35.153 1.00 61.88 542 SER A C 1
ATOM 4079 O O . SER A 1 542 ? -8.280 1.430 34.256 1.00 61.88 542 SER A O 1
ATOM 4081 N N . PHE A 1 543 ? -10.244 1.132 35.233 1.00 67.12 543 PHE A N 1
ATOM 4082 C CA . PHE A 1 543 ? -10.809 2.309 34.563 1.00 67.12 543 PHE A CA 1
ATOM 4083 C C . PHE A 1 543 ? -10.483 3.535 35.407 1.00 67.12 543 PHE A C 1
ATOM 4085 O O . PHE A 1 543 ? -10.715 3.500 36.612 1.00 67.12 543 PHE A O 1
ATOM 4092 N N . VAL A 1 544 ? -9.930 4.586 34.798 1.00 63.47 544 VAL A N 1
ATOM 4093 C CA . VAL A 1 544 ? -9.723 5.884 35.455 1.00 63.47 544 VAL A CA 1
ATOM 4094 C C . VAL A 1 544 ? -10.337 6.964 34.573 1.00 63.47 544 VAL A C 1
ATOM 4096 O O . VAL A 1 544 ? -9.715 7.445 33.629 1.00 63.47 544 VAL A O 1
ATOM 4099 N N . ASP A 1 545 ? -11.578 7.340 34.870 1.00 62.78 545 ASP A N 1
ATOM 4100 C CA . ASP A 1 545 ? -12.208 8.499 34.231 1.00 62.78 545 ASP A CA 1
ATOM 4101 C C . ASP A 1 545 ? -11.830 9.775 34.995 1.00 62.78 545 ASP A C 1
ATOM 4103 O O . ASP A 1 545 ? -12.036 9.870 36.216 1.00 62.78 545 ASP A O 1
ATOM 4107 N N . VAL A 1 546 ? -11.236 10.735 34.281 1.00 54.75 546 VAL A N 1
ATOM 4108 C CA . VAL A 1 546 ? -10.689 11.964 34.867 1.00 54.75 546 VAL A CA 1
ATOM 4109 C C . VAL A 1 546 ? -11.687 13.120 34.786 1.00 54.75 546 VAL A C 1
ATOM 4111 O O . VAL A 1 546 ? -11.589 14.030 35.608 1.00 54.75 546 VAL A O 1
ATOM 4114 N N . THR A 1 547 ? -12.651 13.127 33.857 1.00 62.09 547 THR A N 1
ATOM 4115 C CA . THR A 1 547 ? -13.711 14.160 33.782 1.00 62.09 547 THR A CA 1
ATOM 4116 C C . THR A 1 547 ? -14.682 13.852 32.636 1.00 62.09 547 THR A C 1
ATOM 4118 O O . THR A 1 547 ? -14.296 14.000 31.477 1.00 62.09 547 THR A O 1
ATOM 4121 N N . ASN A 1 548 ? -15.936 13.483 32.936 1.00 59.09 548 ASN A N 1
ATOM 4122 C CA . ASN A 1 548 ? -16.971 13.262 31.920 1.00 59.09 548 ASN A CA 1
ATOM 4123 C C . ASN A 1 548 ? -18.309 13.965 32.203 1.00 59.09 548 ASN A C 1
ATOM 4125 O O . ASN A 1 548 ? -18.731 14.119 33.345 1.00 59.09 548 ASN A O 1
ATOM 4129 N N . SER A 1 549 ? -18.986 14.426 31.149 1.00 64.25 549 SER A N 1
ATOM 4130 C CA . SER A 1 549 ? -20.337 15.004 31.197 1.00 64.25 549 SER A CA 1
ATOM 4131 C C . SER A 1 549 ? -21.432 14.101 30.598 1.00 64.25 549 SER A C 1
ATOM 4133 O O . SER A 1 549 ? -22.565 14.558 30.433 1.00 64.25 549 SER A O 1
ATOM 4135 N N . GLY A 1 550 ? -21.139 12.825 30.350 1.00 68.62 550 GLY A N 1
ATOM 4136 C CA . GLY A 1 550 ? -22.093 11.770 30.007 1.00 68.62 550 GLY A CA 1
ATOM 4137 C C . GLY A 1 550 ? -21.815 10.467 30.769 1.00 68.62 550 GLY A C 1
ATOM 4138 O O . GLY A 1 550 ? -20.950 10.415 31.643 1.00 68.62 550 GLY A O 1
ATOM 4139 N N . SER A 1 551 ? -22.566 9.405 30.453 1.00 73.06 551 SER A N 1
ATOM 4140 C CA . SER A 1 551 ? -22.347 8.069 31.029 1.00 73.06 551 SER A CA 1
ATOM 4141 C C . SER A 1 551 ? -21.010 7.473 30.592 1.00 73.06 551 SER A C 1
ATOM 4143 O O . SER A 1 551 ? -20.674 7.507 29.412 1.00 73.06 551 SER A O 1
ATOM 4145 N N . VAL A 1 552 ? -20.284 6.843 31.516 1.00 78.31 552 VAL A N 1
ATOM 4146 C CA . VAL A 1 552 ? -18.964 6.234 31.248 1.00 78.31 552 VAL A CA 1
ATOM 4147 C C . VAL A 1 552 ? -19.069 4.979 30.378 1.00 78.31 552 VAL A C 1
ATOM 4149 O O . VAL A 1 552 ? -18.153 4.634 29.637 1.00 78.31 552 VAL A O 1
ATOM 4152 N N . LEU A 1 553 ? -20.188 4.266 30.445 1.00 86.38 553 LEU A N 1
ATOM 4153 C CA . LEU A 1 553 ? -20.356 3.024 29.707 1.00 86.38 553 LEU A CA 1
ATOM 4154 C C . LEU A 1 553 ? -21.823 2.781 29.385 1.00 86.38 553 LEU A C 1
ATOM 4156 O O . LEU A 1 553 ? -22.673 2.872 30.269 1.00 86.38 553 LEU A O 1
ATOM 4160 N N . LYS A 1 554 ? -22.103 2.413 28.134 1.00 89.44 554 LYS A N 1
ATOM 4161 C CA . LYS A 1 554 ? -23.397 1.886 27.702 1.00 89.44 554 LYS A CA 1
ATOM 4162 C C . LYS A 1 554 ? -23.228 0.452 27.211 1.00 89.44 554 LYS A C 1
ATOM 4164 O O . LYS A 1 554 ? -22.752 0.215 26.103 1.00 89.44 554 LYS A O 1
ATOM 4169 N N . ASN A 1 555 ? -23.644 -0.512 28.025 1.00 91.44 555 ASN A N 1
ATOM 4170 C CA . ASN A 1 555 ? -23.761 -1.903 27.605 1.00 91.44 555 ASN A CA 1
ATOM 4171 C C . ASN A 1 555 ? -25.141 -2.097 26.974 1.00 91.44 555 ASN A C 1
ATOM 4173 O O . ASN A 1 555 ? -26.145 -2.047 27.675 1.00 91.44 555 ASN A O 1
ATOM 4177 N N . THR A 1 556 ? -25.213 -2.248 25.658 1.00 91.38 556 THR A N 1
ATOM 4178 C CA . THR A 1 556 ? -26.486 -2.366 24.928 1.00 91.38 556 THR A CA 1
ATOM 4179 C C . THR A 1 556 ? -27.149 -3.728 25.161 1.00 91.38 556 THR A C 1
ATOM 4181 O O . THR A 1 556 ? -26.569 -4.607 25.790 1.00 91.38 556 THR A O 1
ATOM 4184 N N . SER A 1 557 ? -28.370 -3.918 24.649 1.00 91.12 557 SER A N 1
ATOM 4185 C CA . SER A 1 557 ? -29.174 -5.128 24.900 1.00 91.12 557 SER A CA 1
ATOM 4186 C C . SER A 1 557 ? -28.529 -6.457 24.488 1.00 91.12 557 SER A C 1
ATOM 4188 O O . SER A 1 557 ? -28.826 -7.488 25.086 1.00 91.12 557 SER A O 1
ATOM 4190 N N . THR A 1 558 ? -27.617 -6.446 23.516 1.00 88.19 558 THR A N 1
ATOM 4191 C CA . THR A 1 558 ? -26.863 -7.633 23.083 1.00 88.19 558 THR A CA 1
ATOM 4192 C C . THR A 1 558 ? -25.511 -7.772 23.783 1.00 88.19 558 THR A C 1
ATOM 4194 O O . THR A 1 558 ? -24.894 -8.835 23.720 1.00 88.19 558 THR A O 1
ATOM 4197 N N . GLY A 1 559 ? -25.050 -6.716 24.457 1.00 89.69 559 GLY A N 1
ATOM 4198 C CA . GLY A 1 559 ? -23.715 -6.636 25.027 1.00 89.69 559 GLY A CA 1
ATOM 4199 C C . GLY A 1 559 ? -23.526 -7.507 26.270 1.00 89.69 559 GLY A C 1
ATOM 4200 O O . GLY A 1 559 ? -24.397 -7.616 27.137 1.00 89.69 559 GLY A O 1
ATOM 4201 N N . GLN A 1 560 ? -22.345 -8.110 26.380 1.00 90.75 560 GLN A N 1
ATOM 4202 C CA . GLN A 1 560 ? -21.860 -8.836 27.551 1.00 90.75 560 GLN A CA 1
ATOM 4203 C C . GLN A 1 560 ? -20.586 -8.167 28.072 1.00 90.75 560 GLN A C 1
ATOM 4205 O O . GLN A 1 560 ? -19.579 -8.140 27.371 1.00 90.75 560 GLN A O 1
ATOM 4210 N N . PHE A 1 561 ? -20.608 -7.642 29.293 1.00 91.69 561 PHE A N 1
ATOM 4211 C CA . PHE A 1 561 ? -19.455 -7.005 29.925 1.00 91.69 561 PHE A CA 1
ATOM 4212 C C . PHE A 1 561 ? -18.980 -7.827 31.126 1.00 91.69 561 PHE A C 1
ATOM 4214 O O . PHE A 1 561 ? -19.762 -8.117 32.030 1.00 91.69 561 PHE A O 1
ATOM 4221 N N . PHE A 1 562 ? -17.696 -8.175 31.148 1.00 91.69 562 PHE A N 1
ATOM 4222 C CA . PHE A 1 562 ? -17.039 -8.965 32.184 1.00 91.69 562 PHE A CA 1
ATOM 4223 C C . PHE A 1 562 ? -15.926 -8.138 32.831 1.00 91.69 562 PHE A C 1
ATOM 4225 O O . PHE A 1 562 ? -14.911 -7.844 32.196 1.00 91.69 562 PHE A O 1
ATOM 4232 N N . ASN A 1 563 ? -16.110 -7.775 34.098 1.00 89.88 563 ASN A N 1
ATOM 4233 C CA . ASN A 1 563 ? -15.151 -6.992 34.860 1.00 89.88 563 ASN A CA 1
ATOM 4234 C C . ASN A 1 563 ? -14.374 -7.858 35.861 1.00 89.88 563 ASN A C 1
ATOM 4236 O O . ASN A 1 563 ? -14.951 -8.295 36.856 1.00 89.88 563 ASN A O 1
ATOM 4240 N N . TYR A 1 564 ? -13.076 -8.043 35.639 1.00 87.62 564 TYR A N 1
ATOM 4241 C CA . TYR A 1 564 ? -12.137 -8.682 36.569 1.00 87.62 564 TYR A CA 1
ATOM 4242 C C . TYR A 1 564 ? -11.160 -7.685 37.207 1.00 87.62 564 TYR A C 1
ATOM 4244 O O . TYR A 1 564 ? -10.265 -8.106 37.938 1.00 87.62 564 TYR A O 1
ATOM 4252 N N . ALA A 1 565 ? -11.319 -6.382 36.960 1.00 86.38 565 ALA A N 1
ATOM 4253 C CA . ALA A 1 565 ? -10.410 -5.361 37.462 1.00 86.38 565 ALA A CA 1
ATOM 4254 C C . ALA A 1 565 ? -11.139 -4.208 38.180 1.00 86.38 565 ALA A C 1
ATOM 4256 O O . ALA A 1 565 ? -12.372 -4.158 38.249 1.00 86.38 565 ALA A O 1
ATOM 4257 N N . ASP A 1 566 ? -10.371 -3.293 38.771 1.00 84.75 566 ASP A N 1
ATOM 4258 C CA . ASP A 1 566 ? -10.943 -2.156 39.490 1.00 84.75 566 ASP A CA 1
ATOM 4259 C C . ASP A 1 566 ? -11.542 -1.144 38.505 1.00 84.75 566 ASP A C 1
ATOM 4261 O O . ASP A 1 566 ? -11.009 -0.864 37.435 1.00 84.75 566 ASP A O 1
ATOM 4265 N N . PHE A 1 567 ? -12.671 -0.554 38.862 1.00 83.00 567 PHE A N 1
ATOM 4266 C CA . PHE A 1 567 ? -13.353 0.437 38.045 1.00 83.00 567 PHE A CA 1
ATOM 4267 C C . PHE A 1 567 ? -13.486 1.723 38.856 1.00 83.00 567 PHE A C 1
ATOM 4269 O O . PHE A 1 567 ? -14.285 1.790 39.788 1.00 83.00 567 PHE A O 1
ATOM 4276 N N . VAL A 1 568 ? -12.672 2.733 38.546 1.00 82.94 568 VAL A N 1
ATOM 4277 C CA . VAL A 1 568 ? -12.606 3.988 39.303 1.00 82.94 568 VAL A CA 1
ATOM 4278 C C . VAL A 1 568 ? -13.127 5.142 38.451 1.00 82.94 568 VAL A C 1
ATOM 4280 O O . VAL A 1 568 ? -12.539 5.521 37.438 1.00 82.94 568 VAL A O 1
ATOM 4283 N N . VAL A 1 569 ? -14.226 5.753 38.885 1.00 79.12 569 VAL A N 1
ATOM 4284 C CA . VAL A 1 569 ? -14.806 6.931 38.229 1.00 79.12 569 VAL A CA 1
ATOM 4285 C C . VAL A 1 569 ? -14.739 8.112 39.179 1.00 79.12 569 VAL A C 1
ATOM 4287 O O . VAL A 1 569 ? -15.338 8.112 40.259 1.00 79.12 569 VAL A O 1
ATOM 4290 N N . THR A 1 570 ? -13.966 9.126 38.792 1.00 72.19 570 THR A N 1
ATOM 4291 C CA . THR A 1 570 ? -13.648 10.234 39.700 1.00 72.19 570 THR A CA 1
ATOM 4292 C C . THR A 1 570 ? -14.626 11.392 39.546 1.00 72.19 570 THR A C 1
ATOM 4294 O O . THR A 1 570 ? -15.021 11.966 40.558 1.00 72.19 570 THR A O 1
ATOM 4297 N N . MET A 1 571 ? -15.046 11.723 38.319 1.00 61.62 571 MET A N 1
ATOM 4298 C CA . MET A 1 571 ? -15.945 12.851 38.046 1.00 61.62 571 MET A CA 1
ATOM 4299 C C . MET A 1 571 ? -16.758 12.605 36.770 1.00 61.62 571 MET A C 1
ATOM 4301 O O . MET A 1 571 ? -16.243 12.816 35.676 1.00 61.62 571 MET A O 1
ATOM 4305 N N . SER A 1 572 ? -18.019 12.185 36.901 1.00 59.91 572 SER A N 1
ATOM 4306 C CA . SER A 1 572 ? -18.953 12.073 35.771 1.00 59.91 572 SER A CA 1
ATOM 4307 C C . SER A 1 572 ? -20.314 12.707 36.089 1.00 59.91 572 SER A C 1
ATOM 4309 O O . SER A 1 572 ? -20.754 12.716 37.239 1.00 59.91 572 SER A O 1
ATOM 4311 N N . SER A 1 573 ? -21.003 13.265 35.093 1.00 65.94 573 SER A N 1
ATOM 4312 C CA . SER A 1 573 ? -22.438 13.586 35.218 1.00 65.94 573 SER A CA 1
ATOM 4313 C C . SER A 1 573 ? -23.330 12.352 34.978 1.00 65.94 573 SER A C 1
ATOM 4315 O O . SER A 1 573 ? -24.523 12.393 35.275 1.00 65.94 573 SER A O 1
ATOM 4317 N N . GLY A 1 574 ? -22.765 11.248 34.465 1.00 70.69 574 GLY A N 1
ATOM 4318 C CA . GLY A 1 574 ? -23.485 10.017 34.159 1.00 70.69 574 GLY A CA 1
ATOM 4319 C C . GLY A 1 574 ? -22.758 8.740 34.584 1.00 70.69 574 GLY A C 1
ATOM 4320 O O . GLY A 1 574 ? -21.556 8.583 34.386 1.00 70.69 574 GLY A O 1
ATOM 4321 N N . GLY A 1 575 ? -23.522 7.789 35.124 1.00 81.75 575 GLY A N 1
ATOM 4322 C CA . GLY A 1 575 ? -23.037 6.480 35.550 1.00 81.75 575 GLY A CA 1
ATOM 4323 C C . GLY A 1 575 ? -22.850 5.458 34.420 1.00 81.75 575 GLY A C 1
ATOM 4324 O O . GLY A 1 575 ? -22.575 5.790 33.269 1.00 81.75 575 GLY A O 1
ATOM 4325 N N . LEU A 1 576 ? -22.999 4.186 34.765 1.00 88.62 576 LEU A N 1
ATOM 4326 C CA . LEU A 1 576 ? -23.061 3.030 33.880 1.00 88.62 576 LEU A CA 1
ATOM 4327 C C . LEU A 1 576 ? -24.514 2.772 33.472 1.00 88.62 576 LEU A C 1
ATOM 4329 O O . LEU A 1 576 ? -25.373 2.644 34.337 1.00 88.62 576 LEU A O 1
ATOM 4333 N N . VAL A 1 577 ? -24.774 2.627 32.172 1.00 91.44 577 VAL A N 1
ATOM 4334 C CA . VAL A 1 577 ? -26.082 2.227 31.632 1.00 91.44 577 VAL A CA 1
ATOM 4335 C C . VAL A 1 577 ? -25.993 0.792 31.122 1.00 91.44 577 VAL A C 1
ATOM 4337 O O . VAL A 1 577 ? -25.241 0.504 30.188 1.00 91.44 577 VAL A O 1
ATOM 4340 N N . ASN A 1 578 ? -26.768 -0.114 31.715 1.00 94.12 578 ASN A N 1
ATOM 4341 C CA . ASN A 1 578 ? -26.824 -1.519 31.327 1.00 94.12 578 ASN A CA 1
ATOM 4342 C C . ASN A 1 578 ? -28.187 -1.889 30.734 1.00 94.12 578 ASN A C 1
ATOM 4344 O O . ASN A 1 578 ? -29.224 -1.811 31.387 1.00 94.12 578 ASN A O 1
ATOM 4348 N N . GLN A 1 579 ? -28.163 -2.344 29.488 1.00 94.44 579 GLN A N 1
ATOM 4349 C CA . GLN A 1 579 ? -29.288 -2.930 28.764 1.00 94.44 579 GLN A CA 1
ATOM 4350 C C . GLN A 1 579 ? -29.054 -4.417 28.460 1.00 94.44 579 GLN A C 1
ATOM 4352 O O . GLN A 1 579 ? -30.020 -5.111 28.159 1.00 94.44 579 GLN A O 1
ATOM 4357 N N . GLY A 1 580 ? -27.806 -4.897 28.538 1.00 95.00 580 GLY A N 1
ATOM 4358 C CA . GLY A 1 580 ? -27.399 -6.286 28.290 1.00 95.00 580 GLY A CA 1
ATOM 4359 C C . GLY A 1 580 ? -26.970 -7.020 29.562 1.00 95.00 580 GLY A C 1
ATOM 4360 O O . GLY A 1 580 ? -27.519 -6.794 30.636 1.00 95.00 580 GLY A O 1
ATOM 4361 N N . THR A 1 581 ? -25.977 -7.908 29.468 1.00 95.38 581 THR A N 1
ATOM 4362 C CA . THR A 1 581 ? -25.419 -8.621 30.634 1.00 95.38 581 THR A CA 1
ATOM 4363 C C . THR A 1 581 ? -24.160 -7.930 31.148 1.00 95.38 581 THR A C 1
ATOM 4365 O O . THR A 1 581 ? -23.184 -7.818 30.412 1.00 95.38 581 THR A O 1
ATOM 4368 N N . PHE A 1 582 ? -24.141 -7.522 32.413 1.00 95.88 582 PHE A N 1
ATOM 4369 C CA . PHE A 1 582 ? -22.962 -6.979 33.086 1.00 95.88 582 PHE A CA 1
ATOM 4370 C C . PHE A 1 582 ? -22.581 -7.882 34.259 1.00 95.88 582 PHE A C 1
ATOM 4372 O O . PHE A 1 582 ? -23.429 -8.215 35.081 1.00 95.88 582 PHE A O 1
ATOM 4379 N N . THR A 1 583 ? -21.328 -8.322 34.334 1.00 95.31 583 THR A N 1
ATOM 4380 C CA . THR A 1 583 ? -20.825 -9.216 35.386 1.00 95.31 583 THR A CA 1
ATOM 4381 C C . THR A 1 583 ? -19.532 -8.667 35.964 1.00 95.31 583 THR A C 1
ATOM 4383 O O . THR A 1 583 ? -18.556 -8.506 35.236 1.00 95.31 583 THR A O 1
ATOM 4386 N N . THR A 1 584 ? -19.500 -8.413 37.268 1.00 94.06 584 THR A N 1
ATOM 4387 C CA . THR A 1 584 ? -18.248 -8.180 38.005 1.00 94.06 584 THR A CA 1
ATOM 4388 C C . THR A 1 584 ? -17.787 -9.461 38.673 1.00 94.06 584 THR A C 1
ATOM 4390 O O . THR A 1 584 ? -18.609 -10.314 38.972 1.00 94.06 584 THR A O 1
ATOM 4393 N N . TYR A 1 585 ? -16.489 -9.619 38.900 1.00 93.19 585 TYR A N 1
ATOM 4394 C CA . TYR A 1 585 ? -15.929 -10.786 39.581 1.00 93.19 585 TYR A CA 1
ATOM 4395 C C . TYR A 1 585 ? -15.418 -10.436 40.982 1.00 93.19 585 TYR A C 1
ATOM 4397 O O . TYR A 1 585 ? -15.240 -9.268 41.337 1.00 93.19 585 TYR A O 1
ATOM 4405 N N . GLU A 1 586 ? -15.200 -11.463 41.798 1.00 91.56 586 GLU A N 1
ATOM 4406 C CA . GLU A 1 586 ? -14.631 -11.314 43.137 1.00 91.56 586 GLU A CA 1
ATOM 4407 C C . GLU A 1 586 ? -13.278 -10.584 43.086 1.00 91.56 586 GLU A C 1
ATOM 4409 O O . GLU A 1 586 ? -12.459 -10.824 42.199 1.00 91.56 586 GLU A O 1
ATOM 4414 N N . GLY A 1 587 ? -13.055 -9.670 44.033 1.00 87.62 587 GLY A N 1
ATOM 4415 C CA . GLY A 1 587 ? -11.844 -8.847 44.108 1.00 87.62 587 GLY A CA 1
ATOM 4416 C C . GLY A 1 587 ? -11.903 -7.539 43.314 1.00 87.62 587 GLY A C 1
ATOM 4417 O O . GLY A 1 587 ? -11.040 -6.690 43.518 1.00 87.62 587 GLY A O 1
ATOM 4418 N N . THR A 1 588 ? -12.921 -7.336 42.471 1.00 89.12 588 THR A N 1
ATOM 4419 C CA . THR A 1 588 ? -13.109 -6.060 41.761 1.00 89.12 588 THR A CA 1
ATOM 4420 C C . THR A 1 588 ? -13.704 -4.982 42.661 1.00 89.12 588 THR A C 1
ATOM 4422 O O . THR A 1 588 ? -14.663 -5.244 43.390 1.00 89.12 588 THR A O 1
ATOM 4425 N N . ASN A 1 589 ? -13.169 -3.760 42.593 1.00 89.50 589 ASN A N 1
ATOM 4426 C CA . ASN A 1 589 ? -13.708 -2.593 43.290 1.00 89.50 589 ASN A CA 1
ATOM 4427 C C . ASN A 1 589 ? -14.246 -1.565 42.295 1.00 89.50 589 ASN A C 1
ATOM 4429 O O . ASN A 1 589 ? -13.509 -1.038 41.467 1.00 89.50 589 ASN A O 1
ATOM 4433 N N . PHE A 1 590 ? -15.526 -1.236 42.410 1.00 88.50 590 PHE A N 1
ATOM 4434 C CA . PHE A 1 590 ? -16.200 -0.202 41.638 1.00 88.50 590 PHE A CA 1
ATOM 4435 C C . PHE A 1 590 ? -16.304 1.057 42.506 1.00 88.50 590 PHE A C 1
ATOM 4437 O O . PHE A 1 590 ? -17.207 1.177 43.332 1.00 88.50 590 PHE A O 1
ATOM 4444 N N . ASN A 1 591 ? -15.340 1.967 42.374 1.00 87.00 591 ASN A N 1
ATOM 4445 C CA . ASN A 1 591 ? -15.214 3.163 43.203 1.00 87.00 591 ASN A CA 1
ATOM 4446 C C . ASN A 1 591 ? -15.715 4.396 42.447 1.00 87.00 591 ASN A C 1
ATOM 4448 O O . ASN A 1 591 ? -15.094 4.823 41.474 1.00 87.00 591 ASN A O 1
ATOM 4452 N N . TYR A 1 592 ? -16.797 5.006 42.926 1.00 83.81 592 TYR A N 1
ATOM 4453 C CA . TYR A 1 592 ? -17.295 6.284 42.415 1.00 83.81 592 TYR A CA 1
ATOM 4454 C C . TYR A 1 592 ? -17.144 7.357 43.478 1.00 83.81 592 TYR A C 1
ATOM 4456 O O . TYR A 1 592 ? -17.735 7.271 44.558 1.00 83.81 592 TYR A O 1
ATOM 4464 N N . THR A 1 593 ? -16.346 8.375 43.163 1.00 79.94 593 THR A N 1
ATOM 4465 C CA . THR A 1 593 ? -16.007 9.410 44.144 1.00 79.94 593 THR A CA 1
ATOM 4466 C C . THR A 1 593 ? -17.007 10.563 44.135 1.00 79.94 593 THR A C 1
ATOM 4468 O O . THR A 1 593 ? -17.389 11.001 45.216 1.00 79.94 593 THR A O 1
ATOM 4471 N N . LYS A 1 594 ? -17.447 11.047 42.960 1.00 78.50 594 LYS A N 1
ATOM 4472 C CA . LYS A 1 594 ? -18.343 12.212 42.863 1.00 78.50 594 LYS A CA 1
ATOM 4473 C C . LYS A 1 594 ? -19.139 12.265 41.551 1.00 78.50 594 LYS A C 1
ATOM 4475 O O . LYS A 1 594 ? -18.538 12.214 40.479 1.00 78.50 594 LYS A O 1
ATOM 4480 N N . MET A 1 595 ? -20.465 12.442 41.624 1.00 69.50 595 MET A N 1
ATOM 4481 C CA . MET A 1 595 ? -21.310 12.788 40.463 1.00 69.50 595 MET A CA 1
ATOM 4482 C C . MET A 1 595 ? -22.049 14.113 40.652 1.00 69.50 595 MET A C 1
ATOM 4484 O O . MET A 1 595 ? -22.751 14.298 41.645 1.00 69.50 595 MET A O 1
ATOM 4488 N N . THR A 1 596 ? -21.922 15.020 39.679 1.00 68.69 596 THR A N 1
ATOM 4489 C CA . THR A 1 596 ? -22.320 16.428 39.848 1.00 68.69 596 THR A CA 1
ATOM 4490 C C . THR A 1 596 ? -23.783 16.728 39.500 1.00 68.69 596 THR A C 1
ATOM 4492 O O . THR A 1 596 ? -24.269 17.733 39.999 1.00 68.69 596 THR A O 1
ATOM 4495 N N . GLN A 1 597 ? -24.479 15.905 38.692 1.00 62.06 597 GLN A N 1
ATOM 4496 C CA . GLN A 1 597 ? -25.940 15.920 38.402 1.00 62.06 597 GLN A CA 1
ATOM 4497 C C . GLN A 1 597 ? -26.238 15.085 37.134 1.00 62.06 597 GLN A C 1
ATOM 4499 O O . GLN A 1 597 ? -25.459 15.190 36.193 1.00 62.06 597 GLN A O 1
ATOM 4504 N N . GLY A 1 598 ? -27.375 14.364 37.046 1.00 57.81 598 GLY A N 1
ATOM 4505 C CA . GLY A 1 598 ? -28.048 14.210 35.737 1.00 57.81 598 GLY A CA 1
ATOM 4506 C C . GLY A 1 598 ? -28.666 12.881 35.270 1.00 57.81 598 GLY A C 1
ATOM 4507 O O . GLY A 1 598 ? -29.363 12.932 34.262 1.00 57.81 598 GLY A O 1
ATOM 4508 N N . ILE A 1 599 ? -28.491 11.716 35.909 1.00 60.78 599 ILE A N 1
ATOM 4509 C CA . ILE A 1 599 ? -29.070 10.446 35.390 1.00 60.78 599 ILE A CA 1
ATOM 4510 C C . ILE A 1 599 ? -29.638 9.586 36.532 1.00 60.78 599 ILE A C 1
ATOM 4512 O O . ILE A 1 599 ? -29.206 9.720 37.677 1.00 60.78 599 ILE A O 1
ATOM 4516 N N . ASN A 1 600 ? -30.613 8.721 36.218 1.00 68.25 600 ASN A N 1
ATOM 4517 C CA . ASN A 1 600 ? -31.376 7.869 37.142 1.00 68.25 600 ASN A CA 1
ATOM 4518 C C . ASN A 1 600 ? -30.531 7.072 38.149 1.00 68.25 600 ASN A C 1
ATOM 4520 O O . ASN A 1 600 ? -31.069 6.735 39.197 1.00 68.25 600 ASN A O 1
ATOM 4524 N N . GLY A 1 601 ? -29.239 6.822 37.905 1.00 68.31 601 GLY A N 1
ATOM 4525 C CA . GLY A 1 601 ? -28.297 6.441 38.958 1.00 68.31 601 GLY A CA 1
ATOM 4526 C C . GLY A 1 601 ? -26.843 6.262 38.502 1.00 68.31 601 GLY A C 1
ATOM 4527 O O . GLY A 1 601 ? -26.530 6.462 37.328 1.00 68.31 601 GLY A O 1
ATOM 4528 N N . ILE A 1 602 ? -25.941 5.893 39.429 1.00 79.56 602 ILE A N 1
ATOM 4529 C CA . ILE A 1 602 ? -24.555 5.489 39.096 1.00 79.56 602 ILE A CA 1
ATOM 4530 C C . ILE A 1 602 ? -24.561 4.175 38.315 1.00 79.56 602 ILE A C 1
ATOM 4532 O O . ILE A 1 602 ? -23.782 4.001 37.384 1.00 79.56 602 ILE A O 1
ATOM 4536 N N . VAL A 1 603 ? -25.431 3.247 38.698 1.00 85.25 603 VAL A N 1
ATOM 4537 C CA . VAL A 1 603 ? -25.723 2.039 37.929 1.00 85.25 603 VAL A CA 1
ATOM 4538 C C . VAL A 1 603 ? -27.182 2.116 37.514 1.00 85.25 603 VAL A C 1
ATOM 4540 O O . VAL A 1 603 ? -28.061 1.990 38.361 1.00 85.25 603 VAL A O 1
ATOM 4543 N N . ASP A 1 604 ? -27.424 2.346 36.229 1.00 90.06 604 ASP A N 1
ATOM 4544 C CA . ASP A 1 604 ? -28.743 2.361 35.601 1.00 90.06 604 ASP A CA 1
ATOM 4545 C C . ASP A 1 604 ? -28.943 1.045 34.835 1.00 90.06 604 ASP A C 1
ATOM 4547 O O . ASP A 1 604 ? -28.507 0.882 33.690 1.00 90.06 604 ASP A O 1
ATOM 4551 N N . ASN A 1 605 ? -29.529 0.056 35.512 1.00 93.69 605 ASN A N 1
ATOM 4552 C CA . ASN A 1 605 ? -29.848 -1.242 34.929 1.00 93.69 605 ASN A CA 1
ATOM 4553 C C . ASN A 1 605 ? -31.273 -1.225 34.369 1.00 93.69 605 ASN A C 1
ATOM 4555 O O . ASN A 1 605 ? -32.236 -1.469 35.093 1.00 93.69 605 ASN A O 1
ATOM 4559 N N . THR A 1 606 ? -31.398 -0.947 33.076 1.00 94.19 606 THR A N 1
ATOM 4560 C CA . THR A 1 606 ? -32.683 -0.810 32.372 1.00 94.19 606 THR A CA 1
ATOM 4561 C C . THR A 1 606 ? -33.481 -2.120 32.323 1.00 94.19 606 THR A C 1
ATOM 4563 O O . THR A 1 606 ? -32.953 -3.189 32.620 1.00 94.19 606 THR A O 1
ATOM 4566 N N . SER A 1 607 ? -34.741 -2.062 31.883 1.00 95.31 607 SER A N 1
ATOM 4567 C CA . SER A 1 607 ? -35.667 -3.212 31.855 1.00 95.31 607 SER A CA 1
ATOM 4568 C C . SER A 1 607 ? -35.175 -4.490 31.152 1.00 95.31 607 SER A C 1
ATOM 4570 O O . SER A 1 607 ? -35.624 -5.579 31.507 1.00 95.31 607 SER A O 1
ATOM 4572 N N . THR A 1 608 ? -34.249 -4.404 30.191 1.00 94.12 608 THR A N 1
ATOM 4573 C CA . THR A 1 608 ? -33.652 -5.585 29.530 1.00 94.12 608 THR A CA 1
ATOM 4574 C C . THR A 1 608 ? -32.333 -6.036 30.159 1.00 94.12 608 THR A C 1
ATOM 4576 O O . THR A 1 608 ? -31.836 -7.115 29.839 1.00 94.12 608 THR A O 1
ATOM 4579 N N . GLY A 1 609 ? -31.755 -5.214 31.035 1.00 96.00 609 GLY A N 1
ATOM 4580 C CA . GLY A 1 609 ? -30.443 -5.433 31.616 1.00 96.00 609 GLY A CA 1
ATOM 4581 C C . GLY A 1 609 ? -30.429 -6.537 32.672 1.00 96.00 609 GLY A C 1
ATOM 4582 O O . GLY A 1 609 ? -31.319 -6.645 33.519 1.00 96.00 609 GLY A O 1
ATOM 4583 N N . VAL A 1 610 ? -29.372 -7.347 32.649 1.00 97.00 610 VAL A N 1
ATOM 4584 C CA . VAL A 1 610 ? -29.035 -8.334 33.677 1.00 97.00 610 VAL A CA 1
ATOM 4585 C C . VAL A 1 610 ? -27.696 -7.956 34.299 1.00 97.00 610 VAL A C 1
ATOM 4587 O O . VAL A 1 610 ? -26.681 -7.894 33.609 1.00 97.00 610 VAL A O 1
ATOM 4590 N N . PHE A 1 611 ? -27.683 -7.724 35.604 1.00 97.06 611 PHE A N 1
ATOM 4591 C CA . PHE A 1 611 ? -26.507 -7.305 36.350 1.00 97.06 611 PHE A CA 1
ATOM 4592 C C . PHE A 1 611 ? -26.143 -8.351 37.407 1.00 97.06 611 PHE A C 1
ATOM 4594 O O . PHE A 1 611 ? -26.946 -8.663 38.286 1.00 97.06 611 PHE A O 1
ATOM 4601 N N . HIS A 1 612 ? -24.925 -8.882 37.339 1.00 96.94 612 HIS A N 1
ATOM 4602 C CA . HIS A 1 612 ? -24.353 -9.804 38.315 1.00 96.94 612 HIS A CA 1
ATOM 4603 C C . HIS A 1 612 ? -23.188 -9.117 39.033 1.00 96.94 612 HIS A C 1
ATOM 4605 O O . HIS A 1 612 ? -22.152 -8.858 38.421 1.00 96.94 612 HIS A O 1
ATOM 4611 N N . ASN A 1 613 ? -23.341 -8.830 40.325 1.00 97.00 613 ASN A N 1
ATOM 4612 C CA . ASN A 1 613 ? -22.260 -8.290 41.143 1.00 97.00 613 ASN A CA 1
ATOM 4613 C C . ASN A 1 613 ? -21.631 -9.386 42.010 1.00 97.00 613 ASN A C 1
ATOM 4615 O O . ASN A 1 613 ? -22.312 -9.931 42.878 1.00 97.00 613 ASN A O 1
ATOM 4619 N N . TYR A 1 614 ? -20.346 -9.676 41.804 1.00 95.94 614 TYR A N 1
ATOM 4620 C CA . TYR A 1 614 ? -19.536 -10.517 42.700 1.00 95.94 614 TYR A CA 1
ATOM 4621 C C . TYR A 1 614 ? -18.425 -9.717 43.415 1.00 95.94 614 TYR A C 1
ATOM 4623 O O . TYR A 1 614 ? -17.705 -10.274 44.241 1.00 95.94 614 TYR A O 1
ATOM 4631 N N . GLY A 1 615 ? -18.272 -8.427 43.092 1.00 94.50 615 GLY A N 1
ATOM 4632 C CA . GLY A 1 615 ? -17.242 -7.534 43.629 1.00 94.50 615 GLY A CA 1
ATOM 4633 C C . GLY A 1 615 ? -17.753 -6.569 44.706 1.00 94.50 615 GLY A C 1
ATOM 4634 O O . GLY A 1 615 ? -18.802 -6.770 45.318 1.00 94.50 615 GLY A O 1
ATOM 4635 N N . ARG A 1 616 ? -17.006 -5.488 44.944 1.00 94.44 616 ARG A N 1
ATOM 4636 C CA . ARG A 1 616 ? -17.381 -4.408 45.866 1.00 94.44 616 ARG A CA 1
ATOM 4637 C C . ARG A 1 616 ? -17.732 -3.139 45.104 1.00 94.44 616 ARG A C 1
ATOM 4639 O O . ARG A 1 616 ? -16.913 -2.641 44.343 1.00 94.44 616 ARG A O 1
ATOM 4646 N N . PHE A 1 617 ? -18.908 -2.576 45.347 1.00 93.94 617 PHE A N 1
ATOM 4647 C CA . PHE A 1 617 ? -19.310 -1.253 44.877 1.00 93.94 617 PHE A CA 1
ATOM 4648 C C . PHE A 1 617 ? -19.182 -0.272 46.026 1.00 93.94 617 PHE A C 1
ATOM 4650 O O . PHE A 1 617 ? -19.593 -0.573 47.142 1.00 93.94 617 PHE A O 1
ATOM 4657 N N . TYR A 1 618 ? -18.575 0.874 45.759 1.00 92.44 618 TYR A N 1
ATOM 4658 C CA . TYR A 1 618 ? -18.345 1.916 46.739 1.00 92.44 618 TYR A CA 1
ATOM 4659 C C . TYR A 1 618 ? -18.688 3.272 46.127 1.00 92.44 618 TYR A C 1
ATOM 4661 O O . TYR A 1 618 ? -17.985 3.781 45.249 1.00 92.44 618 TYR A O 1
ATOM 4669 N N . PHE A 1 619 ? -19.795 3.847 46.583 1.00 90.31 619 PHE A N 1
ATOM 4670 C CA . PHE A 1 619 ? -20.381 5.069 46.048 1.00 90.31 619 PHE A CA 1
ATOM 4671 C C . PHE A 1 619 ? -20.292 6.184 47.099 1.00 90.31 619 PHE A C 1
ATOM 4673 O O . PHE A 1 619 ? -21.100 6.206 48.018 1.00 90.31 619 PHE A O 1
ATOM 4680 N N . ARG A 1 620 ? -19.335 7.122 46.999 1.00 85.56 620 ARG A N 1
ATOM 4681 C CA . ARG A 1 620 ? -19.148 8.164 48.037 1.00 85.56 620 ARG A CA 1
ATOM 4682 C C . ARG A 1 620 ? -20.143 9.317 47.977 1.00 85.56 620 ARG A C 1
ATOM 4684 O O . ARG A 1 620 ? -20.769 9.582 48.991 1.00 85.56 620 ARG A O 1
ATOM 4691 N N . GLU A 1 621 ? -20.252 10.007 46.840 1.00 81.31 621 GLU A N 1
ATOM 4692 C CA . GLU A 1 621 ? -21.091 11.209 46.662 1.00 81.31 621 GLU A CA 1
ATOM 4693 C C . GLU A 1 621 ? -21.789 11.173 45.296 1.00 81.31 621 GLU A C 1
ATOM 4695 O O . GLU A 1 621 ? -21.123 11.028 44.264 1.00 81.31 621 GLU A O 1
ATOM 4700 N N . HIS A 1 622 ? -23.117 11.311 45.247 1.00 75.12 622 HIS A N 1
ATOM 4701 C CA . HIS A 1 622 ? -23.845 11.265 43.975 1.00 75.12 622 HIS A CA 1
ATOM 4702 C C . HIS A 1 622 ? -25.176 12.020 43.946 1.00 75.12 622 HIS A C 1
ATOM 4704 O O . HIS A 1 622 ? -25.885 12.177 44.936 1.00 75.12 622 HIS A O 1
ATOM 4710 N N . GLY A 1 623 ? -25.511 12.493 42.743 1.00 74.38 623 GLY A N 1
ATOM 4711 C CA . GLY A 1 623 ? -26.555 13.489 42.530 1.00 74.38 623 GLY A CA 1
ATOM 4712 C C . GLY A 1 623 ? -27.998 12.992 42.398 1.00 74.38 623 GLY A C 1
ATOM 4713 O O . GLY A 1 623 ? -28.868 13.855 42.321 1.00 74.38 623 GLY A O 1
ATOM 4714 N N . PHE A 1 624 ? -28.276 11.681 42.339 1.00 84.81 624 PHE A N 1
ATOM 4715 C CA . PHE A 1 624 ? -29.652 11.143 42.300 1.00 84.81 624 PHE A CA 1
ATOM 4716 C C . PHE A 1 624 ? -29.748 9.772 42.989 1.00 84.81 624 PHE A C 1
ATOM 4718 O O . PHE A 1 624 ? -29.678 9.763 44.203 1.00 84.81 624 PHE A O 1
ATOM 4725 N N . ASN A 1 625 ? -29.845 8.628 42.298 1.00 90.19 625 ASN A N 1
ATOM 4726 C CA . ASN A 1 625 ? -29.795 7.309 42.957 1.00 90.19 625 ASN A CA 1
ATOM 4727 C C . ASN A 1 625 ? -28.405 6.665 42.826 1.00 90.19 625 ASN A C 1
ATOM 4729 O O . ASN A 1 625 ? -27.713 6.891 41.832 1.00 90.19 625 ASN A O 1
ATOM 4733 N N . SER A 1 626 ? -27.972 5.832 43.776 1.00 91.25 626 SER A N 1
ATOM 4734 C CA . SER A 1 626 ? -26.725 5.065 43.588 1.00 91.25 626 SER A CA 1
ATOM 4735 C C . SER A 1 626 ? -26.960 3.922 42.604 1.00 91.25 626 SER A C 1
ATOM 4737 O O . SER A 1 626 ? -26.272 3.806 41.592 1.00 91.25 626 SER A O 1
ATOM 4739 N N . VAL A 1 627 ? -27.989 3.113 42.858 1.00 94.19 627 VAL A N 1
ATOM 4740 C CA . VAL A 1 627 ? -28.397 2.007 41.985 1.00 94.19 627 VAL A CA 1
ATOM 4741 C C . VAL A 1 627 ? -29.851 2.203 41.578 1.00 94.19 627 VAL A C 1
ATOM 4743 O O . VAL A 1 627 ? -30.728 2.173 42.434 1.00 94.19 627 VAL A O 1
ATOM 4746 N N . ALA A 1 628 ? -30.110 2.368 40.283 1.00 95.06 628 ALA A N 1
ATOM 4747 C CA . ALA A 1 628 ? -31.446 2.328 39.700 1.00 95.06 628 ALA A CA 1
ATOM 4748 C C . ALA A 1 628 ? -31.610 1.039 38.894 1.00 95.06 628 ALA A C 1
ATOM 4750 O O . ALA A 1 628 ? -30.827 0.750 37.989 1.00 95.06 628 ALA A O 1
ATOM 4751 N N . ASN A 1 629 ? -32.615 0.240 39.242 1.00 96.88 629 ASN A N 1
ATOM 4752 C CA . ASN A 1 629 ? -32.851 -1.054 38.618 1.00 96.88 629 ASN A CA 1
ATOM 4753 C C . ASN A 1 629 ? -34.279 -1.177 38.081 1.00 96.88 629 ASN A C 1
ATOM 4755 O O . ASN A 1 629 ? -35.227 -1.281 38.851 1.00 96.88 629 ASN A O 1
ATOM 4759 N N . GLU A 1 630 ? -34.416 -1.243 36.762 1.00 96.81 630 GLU A N 1
ATOM 4760 C CA . GLU A 1 630 ? -35.626 -1.657 36.044 1.00 96.81 630 GLU A CA 1
ATOM 4761 C C . GLU A 1 630 ? -35.537 -3.100 35.520 1.00 96.81 630 GLU A C 1
ATOM 4763 O O . GLU A 1 630 ? -36.571 -3.683 35.190 1.00 96.81 630 GLU A O 1
ATOM 4768 N N . GLY A 1 631 ? -34.329 -3.663 35.410 1.00 96.62 631 GLY A N 1
ATOM 4769 C CA . GLY A 1 631 ? -34.062 -5.023 34.928 1.00 96.62 631 GLY A CA 1
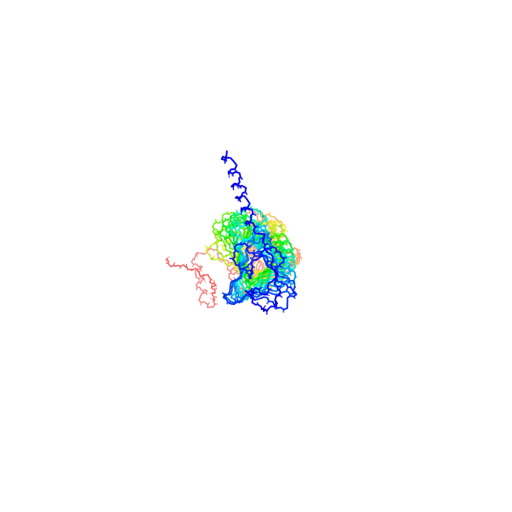ATOM 4770 C C . GLY A 1 631 ? -33.825 -6.034 36.051 1.00 96.62 631 GLY A C 1
ATOM 4771 O O . GLY A 1 631 ? -34.379 -5.932 37.145 1.00 96.62 631 GLY A O 1
ATOM 4772 N N . ARG A 1 632 ? -32.977 -7.037 35.803 1.00 97.88 632 ARG A N 1
ATOM 4773 C CA . ARG A 1 632 ? -32.591 -8.047 36.800 1.00 97.88 632 ARG A CA 1
ATOM 4774 C C . ARG A 1 632 ? -31.235 -7.716 37.414 1.00 97.88 632 ARG A C 1
ATOM 4776 O O . ARG A 1 632 ? -30.234 -7.745 36.711 1.00 97.88 632 ARG A O 1
ATOM 4783 N N . PHE A 1 633 ? -31.178 -7.499 38.722 1.00 98.19 633 PHE A N 1
ATOM 4784 C CA . PHE A 1 633 ? -29.942 -7.244 39.463 1.00 98.19 633 PHE A CA 1
ATOM 4785 C C . PHE A 1 633 ? -29.731 -8.316 40.534 1.00 98.19 633 PHE A C 1
ATOM 4787 O O . PHE A 1 633 ? -30.627 -8.589 41.332 1.00 98.19 633 PHE A O 1
ATOM 4794 N N . ILE A 1 634 ? -28.542 -8.919 40.583 1.00 97.75 634 ILE A N 1
ATOM 4795 C CA . ILE A 1 634 ? -28.164 -9.900 41.604 1.00 97.75 634 ILE A CA 1
ATOM 4796 C C . ILE A 1 634 ? -26.846 -9.482 42.256 1.00 97.75 634 ILE A C 1
ATOM 4798 O O . ILE A 1 634 ? -25.801 -9.478 41.608 1.00 97.75 634 ILE A O 1
ATOM 4802 N N . ASN A 1 635 ? -26.894 -9.194 43.554 1.00 97.62 635 ASN A N 1
ATOM 4803 C CA . ASN A 1 635 ? -25.718 -8.993 44.397 1.00 97.62 635 ASN A CA 1
ATOM 4804 C C . ASN A 1 635 ? -25.353 -10.326 45.066 1.00 97.62 635 ASN A C 1
ATOM 4806 O O . ASN A 1 635 ? -26.079 -10.763 45.953 1.00 97.62 635 ASN A O 1
ATOM 4810 N N . TYR A 1 636 ? -24.304 -11.018 44.622 1.00 96.56 636 TYR A N 1
ATOM 4811 C CA . TYR A 1 636 ? -23.936 -12.344 45.142 1.00 96.56 636 TYR A CA 1
ATOM 4812 C C . TYR A 1 636 ? -23.210 -12.261 46.491 1.00 96.56 636 TYR A C 1
ATOM 4814 O O . TYR A 1 636 ? -22.751 -11.206 46.892 1.00 96.56 636 TYR A O 1
ATOM 4822 N N . GLU A 1 637 ? -23.070 -13.373 47.205 1.00 91.00 637 GLU A N 1
ATOM 4823 C CA . GLU A 1 637 ? -22.110 -13.478 48.314 1.00 91.00 637 GLU A CA 1
ATOM 4824 C C . GLU A 1 637 ? -20.708 -13.762 47.722 1.00 91.00 637 GLU A C 1
ATOM 4826 O O . GLU A 1 637 ? -20.625 -14.610 46.826 1.00 91.00 637 GLU A O 1
ATOM 4831 N N . PRO A 1 638 ? -19.618 -13.087 48.153 1.00 92.75 638 PRO A N 1
ATOM 4832 C CA . PRO A 1 638 ? -19.500 -12.117 49.252 1.00 92.75 638 PRO A CA 1
ATOM 4833 C C . PRO A 1 638 ? -19.552 -10.640 48.798 1.00 92.75 638 PRO A C 1
ATOM 4835 O O . PRO A 1 638 ? -18.945 -9.775 49.431 1.00 92.75 638 PRO A O 1
ATOM 4838 N N . ALA A 1 639 ? -20.224 -10.339 47.685 1.00 93.38 639 ALA A N 1
ATOM 4839 C CA . ALA A 1 639 ? -20.262 -9.004 47.097 1.00 93.38 639 ALA A CA 1
ATOM 4840 C C . ALA A 1 639 ? -20.836 -7.959 48.068 1.00 93.38 639 ALA A C 1
ATOM 4842 O O . ALA A 1 639 ? -21.698 -8.253 48.900 1.00 93.38 639 ALA A O 1
ATOM 4843 N N . ASN A 1 640 ? -20.360 -6.721 47.950 1.00 95.19 640 ASN A N 1
ATOM 4844 C CA . ASN A 1 640 ? -20.754 -5.620 48.827 1.00 95.19 640 ASN A CA 1
ATOM 4845 C C . ASN A 1 640 ? -21.152 -4.397 47.997 1.00 95.19 640 ASN A C 1
ATOM 4847 O O . ASN A 1 640 ? -20.453 -4.055 47.050 1.00 95.19 640 ASN A O 1
ATOM 4851 N N . ILE A 1 641 ? -22.252 -3.742 48.350 1.00 96.06 641 ILE A N 1
ATOM 4852 C CA . ILE A 1 641 ? -22.676 -2.452 47.812 1.00 96.06 641 ILE A CA 1
ATOM 4853 C C . ILE A 1 641 ? -22.675 -1.455 48.966 1.00 96.06 641 ILE A C 1
ATOM 4855 O O . ILE A 1 641 ? -23.547 -1.501 49.823 1.00 96.06 641 ILE A O 1
ATOM 4859 N N . ASP A 1 642 ? -21.695 -0.565 48.979 1.00 94.62 642 ASP A N 1
ATOM 4860 C CA . ASP A 1 642 ? -21.449 0.413 50.033 1.00 94.62 642 ASP A CA 1
ATOM 4861 C C . ASP A 1 642 ? -21.768 1.812 49.490 1.00 94.62 642 ASP A C 1
ATOM 4863 O O . ASP A 1 642 ? -21.119 2.321 48.571 1.00 94.62 642 ASP A O 1
ATOM 4867 N N . ILE A 1 643 ? -22.851 2.383 50.002 1.00 93.38 643 ILE A N 1
ATOM 4868 C CA . ILE A 1 643 ? -23.471 3.622 49.553 1.00 93.38 643 ILE A CA 1
ATOM 4869 C C . ILE A 1 643 ? -23.285 4.679 50.638 1.00 93.38 643 ILE A C 1
ATOM 4871 O O . ILE A 1 643 ? -23.777 4.534 51.755 1.00 93.38 643 ILE A O 1
ATOM 4875 N N . GLY A 1 644 ? -22.604 5.759 50.272 1.00 90.31 644 GLY A N 1
ATOM 4876 C CA . GLY A 1 644 ? -22.479 6.981 51.051 1.00 90.31 644 GLY A CA 1
ATOM 4877 C C . GLY A 1 644 ? -23.604 7.975 50.758 1.00 90.31 644 GLY A C 1
ATOM 4878 O O . GLY A 1 644 ? -24.784 7.689 50.925 1.00 90.31 644 GLY A O 1
ATOM 4879 N N . ASN A 1 645 ? -23.217 9.168 50.325 1.00 87.06 645 ASN A N 1
ATOM 4880 C CA . ASN A 1 645 ? -24.059 10.352 50.180 1.00 87.06 645 ASN A CA 1
ATOM 4881 C C . ASN A 1 645 ? -24.812 10.375 48.832 1.00 87.06 645 ASN A C 1
ATOM 4883 O O . ASN A 1 645 ? -24.179 10.265 47.779 1.00 87.06 645 ASN A O 1
ATOM 4887 N N . SER A 1 646 ? -26.143 10.551 48.859 1.00 86.31 646 SER A N 1
ATOM 4888 C CA . SER A 1 646 ? -27.044 10.454 47.692 1.00 86.31 646 SER A CA 1
ATOM 4889 C C . SER A 1 646 ? -28.160 11.508 47.721 1.00 86.31 646 SER A C 1
ATOM 4891 O O . SER A 1 646 ? -28.915 11.592 48.680 1.00 86.31 646 SER A O 1
ATOM 4893 N N . ASN A 1 647 ? -28.381 12.275 46.654 1.00 85.50 647 ASN A N 1
ATOM 4894 C CA . ASN A 1 647 ? -29.522 13.213 46.631 1.00 85.50 647 ASN A CA 1
ATOM 4895 C C . ASN A 1 647 ? -30.897 12.545 46.421 1.00 85.50 647 ASN A C 1
ATOM 4897 O O . ASN A 1 647 ? -31.916 13.233 46.463 1.00 85.50 647 ASN A O 1
ATOM 4901 N N . GLY A 1 648 ? -30.935 11.246 46.142 1.00 89.75 648 GLY A N 1
ATOM 4902 C CA . GLY A 1 648 ? -32.139 10.443 45.945 1.00 89.75 648 GLY A CA 1
ATOM 4903 C C . GLY A 1 648 ? -32.089 9.215 46.844 1.00 89.75 648 GLY A C 1
ATOM 4904 O O . GLY A 1 648 ? -31.890 9.342 48.048 1.00 89.75 648 GLY A O 1
ATOM 4905 N N . HIS A 1 649 ? -32.272 8.029 46.272 1.00 91.94 649 HIS A N 1
ATOM 4906 C CA . HIS A 1 649 ? -32.254 6.767 47.011 1.00 91.94 649 HIS A CA 1
ATOM 4907 C C . HIS A 1 649 ? -30.870 6.112 46.984 1.00 91.94 649 HIS A C 1
ATOM 4909 O O . HIS A 1 649 ? -30.086 6.329 46.055 1.00 91.94 649 HIS A O 1
ATOM 4915 N N . GLY A 1 650 ? -30.565 5.266 47.969 1.00 93.31 650 GLY A N 1
ATOM 4916 C CA . GLY A 1 650 ? -29.387 4.402 47.876 1.00 93.31 650 GLY A CA 1
ATOM 4917 C C . GLY A 1 650 ? -29.586 3.350 46.780 1.00 93.31 650 GLY A C 1
ATOM 4918 O O . GLY A 1 650 ? -28.946 3.364 45.726 1.00 93.31 650 GLY A O 1
ATOM 4919 N N . VAL A 1 651 ? -30.566 2.474 46.994 1.00 96.00 651 VAL A N 1
ATOM 4920 C CA . VAL A 1 651 ? -31.043 1.517 45.990 1.00 96.00 651 VAL A CA 1
ATOM 4921 C C . VAL A 1 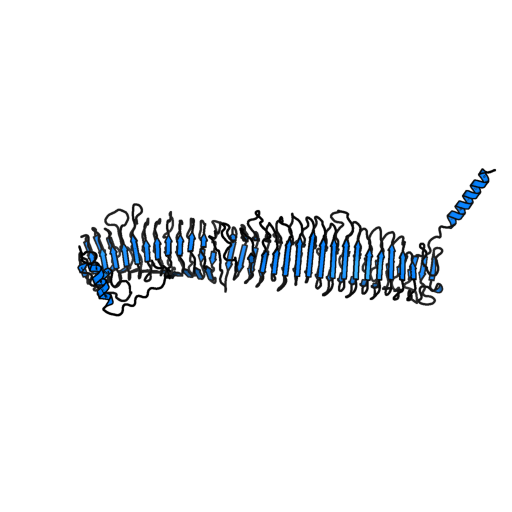651 ? -32.481 1.851 45.621 1.00 96.00 651 VAL A C 1
ATOM 4923 O O . VAL A 1 651 ? -33.356 1.837 46.480 1.00 96.00 651 VAL A O 1
ATOM 4926 N N . TYR A 1 652 ? -32.740 2.102 44.340 1.00 96.62 652 TYR A N 1
ATOM 4927 C CA . TYR A 1 652 ? -34.078 2.268 43.785 1.00 96.62 652 TYR A CA 1
ATOM 4928 C C . TYR A 1 652 ? -34.398 1.126 42.815 1.00 96.62 652 TYR A C 1
ATOM 4930 O O . TYR A 1 652 ? -33.912 1.087 41.684 1.00 96.62 652 TYR A O 1
ATOM 4938 N N . ASN A 1 653 ? -35.225 0.180 43.256 1.00 97.75 653 ASN A N 1
ATOM 4939 C CA . ASN A 1 653 ? -35.744 -0.889 42.411 1.00 97.75 653 ASN A CA 1
ATOM 4940 C C . ASN A 1 653 ? -37.099 -0.473 41.826 1.00 97.75 653 ASN A C 1
ATOM 4942 O O . ASN A 1 653 ? -38.101 -0.459 42.536 1.00 97.75 653 ASN A O 1
ATOM 4946 N N . LEU A 1 654 ? -37.131 -0.118 40.544 1.00 96.75 654 LEU A N 1
ATOM 4947 C CA . LEU A 1 654 ? -38.315 0.377 39.844 1.00 96.75 654 LEU A CA 1
ATOM 4948 C C . LEU A 1 654 ? -39.316 -0.751 39.547 1.00 96.75 654 LEU A C 1
ATOM 4950 O O . LEU A 1 654 ? -39.034 -1.928 39.749 1.00 96.75 654 LEU A O 1
ATOM 4954 N N . ARG A 1 655 ? -40.501 -0.399 39.034 1.00 96.50 655 ARG A N 1
ATOM 4955 C CA . ARG A 1 655 ? -41.664 -1.301 38.891 1.00 96.50 655 ARG A CA 1
ATOM 4956 C C . ARG A 1 655 ? -41.415 -2.620 38.164 1.00 96.50 655 ARG A C 1
ATOM 4958 O O . ARG A 1 655 ? -42.007 -3.632 38.523 1.00 96.50 655 ARG A O 1
ATOM 4965 N N . THR A 1 656 ? -40.575 -2.623 37.134 1.00 96.31 656 THR A N 1
ATOM 4966 C CA . THR A 1 656 ? -40.222 -3.849 36.393 1.00 96.31 656 THR A CA 1
ATOM 4967 C C . THR A 1 656 ? -38.997 -4.557 36.967 1.00 96.31 656 THR A C 1
ATOM 4969 O O . THR A 1 656 ? -38.689 -5.676 36.561 1.00 96.31 656 THR A O 1
ATOM 4972 N N . GLY A 1 657 ? -38.307 -3.911 37.906 1.00 97.44 657 GLY A N 1
ATOM 4973 C CA . GLY A 1 657 ? -37.041 -4.348 38.458 1.00 97.44 657 GLY A CA 1
ATOM 4974 C C . GLY A 1 657 ? -37.171 -5.589 39.330 1.00 97.44 657 GLY A C 1
ATOM 4975 O O . GLY A 1 657 ? -38.044 -5.692 40.193 1.00 97.44 657 GLY A O 1
ATOM 4976 N N . GLN A 1 658 ? -36.255 -6.528 39.123 1.00 98.12 658 GLN A N 1
ATOM 4977 C CA . GLN A 1 658 ? -36.040 -7.709 39.948 1.00 98.12 658 GLN A CA 1
ATOM 4978 C C . GLN A 1 658 ? -34.687 -7.591 40.645 1.00 98.12 658 GLN A C 1
ATOM 4980 O O . GLN A 1 658 ? -33.649 -7.838 40.030 1.00 98.12 658 GLN A O 1
ATOM 4985 N N . PHE A 1 659 ? -34.685 -7.242 41.926 1.00 98.44 659 PHE A N 1
ATOM 4986 C CA . PHE A 1 659 ? -33.471 -7.121 42.722 1.00 98.44 659 PHE A CA 1
ATOM 4987 C C . PHE A 1 659 ? -33.338 -8.310 43.676 1.00 98.44 659 PHE A C 1
ATOM 4989 O O . PHE A 1 659 ? -34.239 -8.596 44.460 1.00 98.44 659 PHE A O 1
ATOM 4996 N N . THR A 1 660 ? -32.211 -9.018 43.630 1.00 98.19 660 THR A N 1
ATOM 4997 C CA . THR A 1 660 ? -31.874 -10.087 44.580 1.00 98.19 660 THR A CA 1
ATOM 4998 C C . THR A 1 660 ? -30.575 -9.750 45.300 1.00 98.19 660 THR A C 1
ATOM 5000 O O . THR A 1 660 ? -29.508 -9.743 44.687 1.00 98.19 660 THR A O 1
ATOM 5003 N N . ASN A 1 661 ? -30.646 -9.518 46.608 1.00 98.00 661 ASN A N 1
ATOM 5004 C CA . ASN A 1 661 ? -29.468 -9.346 47.449 1.00 98.00 661 ASN A CA 1
ATOM 5005 C C . ASN A 1 661 ? -29.112 -10.659 48.153 1.00 98.00 661 ASN A C 1
ATOM 5007 O O . ASN A 1 661 ? -29.911 -11.157 48.930 1.00 98.00 661 ASN A O 1
ATOM 5011 N N . LYS A 1 662 ? -27.923 -11.205 47.916 1.00 96.25 662 LYS A N 1
ATOM 5012 C CA . LYS A 1 662 ? -27.330 -12.331 48.664 1.00 96.25 662 LYS A CA 1
ATOM 5013 C C . LYS A 1 662 ? -26.067 -11.923 49.425 1.00 96.25 662 LYS A C 1
ATOM 5015 O O . LYS A 1 662 ? -25.638 -12.651 50.308 1.00 96.25 662 LYS A O 1
ATOM 5020 N N . GLY A 1 663 ? -25.466 -10.795 49.052 1.00 95.38 663 GLY A N 1
ATOM 5021 C CA . GLY A 1 663 ? -24.291 -10.225 49.698 1.00 95.38 663 GLY A CA 1
ATOM 5022 C C . GLY A 1 663 ? -24.655 -9.168 50.739 1.00 95.38 663 GLY A C 1
ATOM 5023 O O . GLY A 1 663 ? -25.617 -9.307 51.497 1.00 95.38 663 GLY A O 1
ATOM 5024 N N . PHE A 1 664 ? -23.876 -8.092 50.759 1.00 95.94 664 PHE A N 1
ATOM 5025 C CA . PHE A 1 664 ? -24.034 -6.968 51.674 1.00 95.94 664 PHE A CA 1
ATOM 5026 C C . PHE A 1 664 ? -24.480 -5.724 50.912 1.00 95.94 664 PHE A C 1
ATOM 5028 O O . PHE A 1 664 ? -23.947 -5.415 49.846 1.00 95.94 664 PHE A O 1
ATOM 5035 N N . ILE A 1 665 ? -25.441 -5.005 51.475 1.00 96.81 665 ILE A N 1
ATOM 5036 C CA . ILE A 1 665 ? -25.787 -3.643 51.090 1.00 96.81 665 ILE A CA 1
ATOM 5037 C C . ILE A 1 665 ? -25.636 -2.804 52.350 1.00 96.81 665 ILE A C 1
ATOM 5039 O O . ILE A 1 665 ? -26.282 -3.083 53.356 1.00 96.81 665 ILE A O 1
ATOM 5043 N N . VAL A 1 666 ? -24.771 -1.803 52.302 1.00 95.12 666 VAL A N 1
ATOM 5044 C CA . VAL A 1 666 ? -24.523 -0.867 53.392 1.00 95.12 666 VAL A CA 1
ATOM 5045 C C . VAL A 1 666 ? -24.860 0.519 52.885 1.00 95.12 666 VAL A C 1
ATOM 5047 O O . VAL A 1 666 ? -24.334 0.960 51.870 1.00 95.12 666 VAL A O 1
ATOM 5050 N N . VAL A 1 667 ? -25.751 1.197 53.589 1.00 93.44 667 VAL A N 1
ATOM 5051 C CA . VAL A 1 667 ? -26.246 2.518 53.235 1.00 93.44 667 VAL A CA 1
ATOM 5052 C C . VAL A 1 667 ? -25.972 3.442 54.412 1.00 93.44 667 VAL A C 1
ATOM 5054 O O . VAL A 1 667 ? -26.712 3.445 55.392 1.00 93.44 667 VAL A O 1
ATOM 5057 N N . ASN A 1 668 ? -24.873 4.186 54.337 1.00 87.38 668 ASN A N 1
ATOM 5058 C CA . ASN A 1 668 ? -24.363 5.024 55.416 1.00 87.38 668 ASN A CA 1
ATOM 5059 C C . ASN A 1 668 ? -23.966 6.398 54.867 1.00 87.38 668 ASN A C 1
ATOM 5061 O O . ASN A 1 668 ? -22.803 6.638 54.532 1.00 87.38 668 ASN A O 1
ATOM 5065 N N . GLY A 1 669 ? -24.929 7.320 54.814 1.00 76.56 669 GLY A N 1
ATOM 5066 C CA . GLY A 1 669 ? -2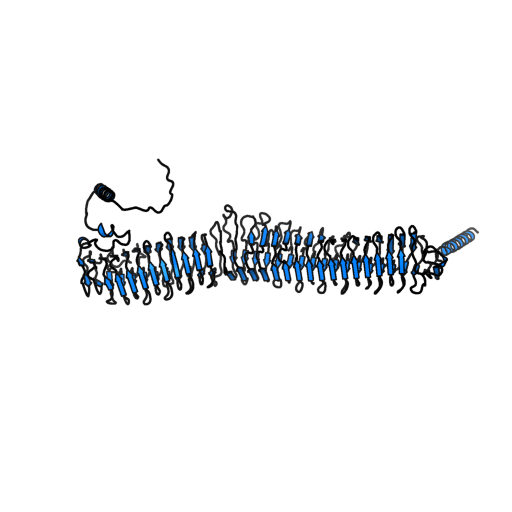4.634 8.729 54.577 1.00 76.56 669 GLY A CA 1
ATOM 5067 C C . GLY A 1 669 ? -23.987 9.345 55.819 1.00 76.56 669 GLY A C 1
ATOM 5068 O O . GLY A 1 669 ? -24.388 9.059 56.944 1.00 76.56 669 GLY A O 1
ATOM 5069 N N . SER A 1 670 ? -22.982 10.203 55.646 1.00 70.75 670 SER A N 1
ATOM 5070 C CA . SER A 1 670 ? -22.420 10.972 56.764 1.00 70.75 670 SER A CA 1
ATOM 5071 C C . SER A 1 670 ? -22.327 12.451 56.401 1.00 70.75 670 SER A C 1
ATOM 5073 O O . SER A 1 670 ? -21.915 12.811 55.297 1.00 70.75 670 SER A O 1
ATOM 5075 N N . GLY A 1 671 ? -22.712 13.320 57.339 1.00 69.00 671 GLY A N 1
ATOM 5076 C CA . GLY A 1 671 ? -22.630 14.774 57.177 1.00 69.00 671 GLY A CA 1
ATOM 5077 C C . GLY A 1 671 ? -23.855 15.428 56.523 1.00 69.00 671 GLY A C 1
ATOM 5078 O O . GLY A 1 671 ? -24.947 14.865 56.497 1.00 69.00 671 GLY A O 1
ATOM 5079 N N . ALA A 1 672 ? -23.672 16.669 56.056 1.00 56.97 672 ALA A N 1
ATOM 5080 C CA . ALA A 1 672 ? -24.731 17.523 55.504 1.00 56.97 672 ALA A CA 1
ATOM 5081 C C . ALA A 1 672 ? -25.279 17.068 54.141 1.00 56.97 672 ALA A C 1
ATOM 5083 O O . ALA A 1 672 ? -26.377 17.472 53.776 1.00 56.97 672 ALA A O 1
ATOM 5084 N N . ASP A 1 673 ? -24.545 16.202 53.443 1.00 60.19 673 ASP A N 1
ATOM 5085 C CA . ASP A 1 673 ? -24.890 15.686 52.116 1.00 60.19 673 ASP A CA 1
ATOM 5086 C C . ASP A 1 673 ? -25.413 14.243 52.192 1.00 60.19 673 ASP A C 1
ATOM 5088 O O . ASP A 1 673 ? -25.051 13.400 51.387 1.00 60.19 673 ASP A O 1
ATOM 5092 N N . SER A 1 674 ? -26.193 13.898 53.210 1.00 73.56 674 SER A N 1
ATOM 5093 C CA . SER A 1 674 ? -26.650 12.520 53.436 1.00 73.56 674 SER A CA 1
ATOM 5094 C C . SER A 1 674 ? -27.673 12.059 52.374 1.00 73.56 674 SER A C 1
ATOM 5096 O O . SER A 1 674 ? -27.941 12.752 51.392 1.00 73.56 674 SER A O 1
ATOM 5098 N N . ILE A 1 675 ? -28.217 10.848 52.513 1.00 80.06 675 ILE A N 1
ATOM 5099 C CA . ILE A 1 675 ? -29.220 10.333 51.574 1.00 80.06 675 ILE A CA 1
ATOM 5100 C C . ILE A 1 675 ? -30.545 11.083 51.758 1.00 80.06 675 ILE A C 1
ATOM 5102 O O . ILE A 1 675 ? -31.151 10.982 52.821 1.00 80.06 675 ILE A O 1
ATOM 5106 N N . ASN A 1 676 ? -30.990 11.833 50.743 1.00 84.75 676 ASN A N 1
ATOM 5107 C CA . ASN A 1 676 ? -32.215 12.649 50.825 1.00 84.75 676 ASN A CA 1
ATOM 5108 C C . ASN A 1 676 ? -33.512 11.846 50.640 1.00 84.75 676 ASN A C 1
ATOM 5110 O O . ASN A 1 676 ? -34.582 12.317 51.026 1.00 84.75 676 ASN A O 1
ATOM 5114 N N . GLY A 1 677 ? -33.436 10.680 50.000 1.00 88.19 677 GLY A N 1
ATOM 5115 C CA . GLY A 1 677 ? -34.541 9.738 49.860 1.00 88.19 677 GLY A CA 1
ATOM 5116 C C . GLY A 1 677 ? -34.409 8.549 50.810 1.00 88.19 677 GLY A C 1
ATOM 5117 O O . GLY A 1 677 ? -33.732 8.596 51.831 1.00 88.19 677 GLY A O 1
ATOM 5118 N N . SER A 1 678 ? -35.067 7.452 50.451 1.00 92.62 678 SER A N 1
ATOM 5119 C CA . SER A 1 678 ? -34.991 6.192 51.189 1.00 92.62 678 SER A CA 1
ATOM 5120 C C . SER A 1 678 ? -33.659 5.463 50.966 1.00 92.62 678 SER A C 1
ATOM 5122 O O . SER A 1 678 ? -33.100 5.506 49.865 1.00 92.62 678 SER A O 1
ATOM 5124 N N . GLY A 1 679 ? -33.182 4.719 51.968 1.00 93.50 679 GLY A N 1
ATOM 5125 C CA . GLY A 1 679 ? -31.993 3.875 51.805 1.00 93.50 679 GLY A CA 1
ATOM 5126 C C . GLY A 1 679 ? -32.195 2.814 50.715 1.00 93.50 679 GLY A C 1
ATOM 5127 O O . GLY A 1 679 ? -31.410 2.716 49.770 1.00 93.50 679 GLY A O 1
ATOM 5128 N N . VAL A 1 680 ? -33.315 2.093 50.797 1.00 96.75 680 VAL A N 1
ATOM 5129 C CA . VAL A 1 680 ? -33.824 1.189 49.760 1.00 96.75 680 VAL A CA 1
ATOM 5130 C C . VAL A 1 680 ? -35.276 1.554 49.445 1.00 96.75 680 VAL A C 1
ATOM 5132 O O . VAL A 1 680 ? -36.147 1.395 50.295 1.00 96.75 680 VAL A O 1
ATOM 5135 N N . LEU A 1 681 ? -35.555 1.996 48.219 1.00 97.00 681 LEU A N 1
ATOM 5136 C CA . LEU A 1 681 ? -36.910 2.160 47.690 1.00 97.00 681 LEU A CA 1
ATOM 5137 C C . LEU A 1 681 ? -37.220 1.030 46.706 1.00 97.00 681 LEU A C 1
ATOM 5139 O O . LEU A 1 681 ? -36.517 0.841 45.713 1.00 97.00 681 LEU A O 1
ATOM 5143 N N . ASN A 1 682 ? -38.306 0.304 46.954 1.00 98.12 682 ASN A N 1
ATOM 5144 C CA . ASN A 1 682 ? -38.806 -0.748 46.086 1.00 98.12 682 ASN A CA 1
ATOM 5145 C C . ASN A 1 682 ? -40.197 -0.423 45.524 1.00 98.12 682 ASN A C 1
ATOM 5147 O O . ASN A 1 682 ? -41.171 -0.250 46.255 1.00 98.12 682 ASN A O 1
ATOM 5151 N N . GLU A 1 683 ? -40.295 -0.438 44.201 1.00 97.94 683 GLU A N 1
ATOM 5152 C CA . GLU A 1 683 ? -41.536 -0.447 43.429 1.00 97.94 683 GLU A CA 1
ATOM 5153 C C . GLU A 1 683 ? -41.706 -1.733 42.599 1.00 97.94 683 GLU A C 1
ATOM 5155 O O . GLU A 1 683 ? -42.779 -1.939 42.038 1.00 97.94 683 GLU A O 1
ATOM 5160 N N . GLY A 1 684 ? -40.684 -2.598 42.524 1.00 97.75 684 GLY A N 1
ATOM 5161 C CA . GLY A 1 684 ? -40.686 -3.866 41.780 1.00 97.75 684 GLY A CA 1
ATOM 5162 C C . GLY A 1 684 ? -40.621 -5.109 42.675 1.00 97.75 684 GLY A C 1
ATOM 5163 O O . GLY A 1 684 ? -41.198 -5.156 43.759 1.00 97.75 684 GLY A O 1
ATOM 5164 N N . GLN A 1 685 ? -39.912 -6.151 42.243 1.00 98.25 685 GLN A N 1
ATOM 5165 C CA . GLN A 1 685 ? -39.659 -7.344 43.055 1.00 98.25 685 GLN A CA 1
ATOM 5166 C C . GLN A 1 685 ? -38.297 -7.244 43.748 1.00 98.25 685 GLN A C 1
ATOM 5168 O O . GLN A 1 685 ? -37.264 -7.265 43.082 1.00 98.25 685 GLN A O 1
ATOM 5173 N N . PHE A 1 686 ? -38.286 -7.217 45.079 1.00 98.56 686 PHE A N 1
ATOM 5174 C CA . PHE A 1 686 ? -37.064 -7.239 45.879 1.00 98.56 686 PHE A CA 1
ATOM 5175 C C . PHE A 1 686 ? -37.009 -8.502 46.739 1.00 98.56 686 PHE A C 1
ATOM 5177 O O . PHE A 1 686 ? -37.942 -8.796 47.486 1.00 98.56 686 PHE A O 1
ATOM 5184 N N . VAL A 1 687 ? -35.907 -9.246 46.657 1.00 98.25 687 VAL A N 1
ATOM 5185 C CA . VAL A 1 687 ? -35.631 -10.410 47.506 1.00 98.25 687 VAL A CA 1
ATOM 5186 C C . VAL A 1 687 ? -34.320 -10.180 48.247 1.00 98.25 687 VAL A C 1
ATOM 5188 O O . VAL A 1 687 ? -33.254 -10.123 47.632 1.00 98.25 687 VAL A O 1
ATOM 5191 N N . ASN A 1 688 ? -34.388 -10.073 49.570 1.00 98.00 688 ASN A N 1
ATOM 5192 C CA . ASN A 1 688 ? -33.215 -10.015 50.429 1.00 98.00 688 ASN A CA 1
ATOM 5193 C C . ASN A 1 688 ? -32.928 -11.392 51.039 1.00 98.00 688 ASN A C 1
ATOM 5195 O O . ASN A 1 688 ? -33.741 -11.930 51.778 1.00 98.00 688 ASN A O 1
ATOM 5199 N N . GLN A 1 689 ? -31.761 -11.943 50.738 1.00 96.31 689 GLN A N 1
ATOM 5200 C CA . GLN A 1 689 ? -31.204 -13.187 51.279 1.00 96.31 689 GLN A CA 1
ATOM 5201 C C . GLN A 1 689 ? -29.840 -12.954 51.952 1.00 96.31 689 GLN A C 1
ATOM 5203 O O . GLN A 1 689 ? -29.222 -13.914 52.402 1.00 96.31 689 GLN A O 1
ATOM 5208 N N . GLY A 1 690 ? -29.361 -11.707 51.966 1.00 95.00 690 GLY A N 1
ATOM 5209 C CA . GLY A 1 690 ? -28.114 -11.280 52.593 1.00 95.00 690 GLY A CA 1
ATOM 5210 C C . GLY A 1 690 ? -28.367 -10.195 53.638 1.00 95.00 690 GLY A C 1
ATOM 5211 O O . GLY A 1 690 ? -29.416 -10.172 54.279 1.00 95.00 690 GLY A O 1
ATOM 5212 N N . ILE A 1 691 ? -27.423 -9.272 53.807 1.00 95.50 691 ILE A N 1
ATOM 5213 C CA . ILE A 1 691 ? -27.530 -8.190 54.795 1.00 95.50 691 ILE A CA 1
ATOM 5214 C C . ILE A 1 691 ? -27.825 -6.867 54.094 1.00 95.50 691 ILE A C 1
ATOM 5216 O O . ILE A 1 691 ? -27.147 -6.502 53.135 1.00 95.50 691 ILE A O 1
ATOM 5220 N N . ILE A 1 692 ? -28.818 -6.147 54.607 1.00 97.00 692 ILE A N 1
ATOM 5221 C CA . ILE A 1 692 ? -29.063 -4.734 54.332 1.00 97.00 692 ILE A CA 1
ATOM 5222 C C . ILE A 1 692 ? -28.837 -3.991 55.642 1.00 97.00 692 ILE A C 1
ATOM 5224 O O . ILE A 1 692 ? -29.538 -4.224 56.623 1.00 97.00 692 ILE A O 1
ATOM 5228 N N . GLU A 1 693 ? -27.858 -3.103 55.664 1.00 95.38 693 GLU A N 1
ATOM 5229 C CA . GLU A 1 693 ? -27.577 -2.217 56.781 1.00 95.38 693 GLU A CA 1
ATOM 5230 C C . GLU A 1 693 ? -27.850 -0.780 56.354 1.00 95.38 693 GLU A C 1
ATOM 5232 O O . GLU A 1 693 ? -27.295 -0.316 55.360 1.00 95.38 693 GLU A O 1
ATOM 5237 N N . VAL A 1 694 ? -28.688 -0.076 57.110 1.00 93.12 694 VAL A N 1
ATOM 5238 C CA . VAL A 1 694 ? -28.976 1.341 56.880 1.00 93.12 694 VAL A CA 1
ATOM 5239 C C . VAL A 1 694 ? -28.640 2.115 58.148 1.00 93.12 694 VAL A C 1
ATOM 5241 O O . VAL A 1 694 ? -29.256 1.903 59.196 1.00 93.12 694 VAL A O 1
ATOM 5244 N N . GLY A 1 695 ? -27.631 2.977 58.069 1.00 88.38 695 GLY A N 1
ATOM 5245 C CA . GLY A 1 695 ? -27.274 3.914 59.129 1.00 88.38 695 GLY A CA 1
ATOM 5246 C C . GLY A 1 695 ? -27.955 5.260 58.937 1.00 88.38 695 GLY A C 1
ATOM 5247 O O . GLY A 1 695 ? -29.145 5.329 58.641 1.00 88.38 695 GLY A O 1
ATOM 5248 N N . GLN A 1 696 ? -27.217 6.347 59.146 1.00 81.06 696 GLN A N 1
ATOM 5249 C CA . GLN A 1 696 ? -27.790 7.690 59.161 1.00 81.06 696 GLN A CA 1
ATOM 5250 C C . GLN A 1 696 ? -28.199 8.161 57.749 1.00 81.06 696 GLN A C 1
ATOM 5252 O O . GLN A 1 696 ? -27.395 8.130 56.814 1.00 81.06 696 GLN A O 1
ATOM 5257 N N . LEU A 1 697 ? -29.447 8.625 57.607 1.00 80.38 697 LEU A N 1
ATOM 5258 C CA . LEU A 1 697 ? -29.975 9.319 56.420 1.00 80.38 697 LEU A CA 1
ATOM 5259 C C . LEU A 1 697 ? -30.093 10.842 56.694 1.00 80.38 697 LEU A C 1
ATOM 5261 O O . LEU A 1 697 ? -29.825 11.290 57.815 1.00 80.38 697 LEU A O 1
ATOM 5265 N N . SER A 1 698 ? -30.419 11.660 55.683 1.00 67.25 698 SER A N 1
ATOM 5266 C CA . SER A 1 698 ? -30.382 13.139 55.727 1.00 67.25 698 SER A CA 1
ATOM 5267 C C . SER A 1 698 ? -31.281 13.800 56.762 1.00 67.25 698 SER A C 1
ATOM 5269 O O . SER A 1 698 ? -32.370 14.274 56.459 1.00 67.25 698 SER A O 1
ATOM 5271 N N . GLN A 1 699 ? -30.743 13.973 57.966 1.00 59.19 699 GLN A N 1
ATOM 5272 C CA . GLN A 1 699 ? -31.062 15.026 58.942 1.00 59.19 699 GLN A CA 1
ATOM 5273 C C . GLN A 1 699 ? -32.492 15.125 59.505 1.00 59.19 699 GLN A C 1
ATOM 5275 O O . GLN A 1 699 ? -32.735 16.006 60.331 1.00 59.19 699 GLN A O 1
ATOM 5280 N N . ALA A 1 700 ? -33.417 14.226 59.174 1.00 60.41 700 ALA A N 1
ATOM 5281 C CA . ALA A 1 700 ? -34.708 14.149 59.854 1.00 60.41 700 ALA A CA 1
ATOM 5282 C C . ALA A 1 700 ? -34.878 12.794 60.547 1.00 60.41 700 ALA A C 1
ATOM 5284 O O . ALA A 1 700 ? -34.750 11.745 59.924 1.00 60.41 700 ALA A O 1
ATOM 5285 N N . VAL A 1 701 ? -35.191 12.837 61.842 1.00 58.78 701 VAL A N 1
ATOM 5286 C CA . VAL A 1 701 ? -35.754 11.700 62.581 1.00 58.78 701 VAL A CA 1
ATOM 5287 C C . VAL A 1 701 ? -36.958 11.153 61.807 1.00 58.78 701 VAL A C 1
ATOM 5289 O O . VAL A 1 701 ? -37.838 11.931 61.428 1.00 58.78 701 VAL A O 1
ATOM 5292 N N . GLY A 1 702 ? -36.996 9.838 61.577 1.00 60.66 702 GLY A N 1
ATOM 5293 C CA . GLY A 1 702 ? -38.109 9.170 60.901 1.00 60.66 702 GLY A CA 1
ATOM 5294 C C . GLY A 1 702 ? -38.017 9.127 59.373 1.00 60.66 702 GLY A C 1
ATOM 5295 O O . GLY A 1 702 ? -39.048 8.997 58.713 1.00 60.66 702 GLY A O 1
ATOM 5296 N N . GLN A 1 703 ? -36.820 9.239 58.790 1.00 80.31 703 GLN A N 1
ATOM 5297 C CA . GLN A 1 703 ? -36.634 8.943 57.366 1.00 80.31 703 GLN A CA 1
ATOM 5298 C C . GLN A 1 703 ? -36.771 7.450 57.067 1.00 80.31 703 GLN A C 1
ATOM 5300 O O . GLN A 1 703 ? -36.721 6.602 57.949 1.00 80.31 703 GLN A O 1
ATOM 5305 N N . GLU A 1 704 ? -36.993 7.110 55.804 1.00 91.56 704 GLU A N 1
ATOM 5306 C CA . GLU A 1 704 ? -37.395 5.767 55.410 1.00 91.56 704 GLU A CA 1
ATOM 5307 C C . GLU A 1 704 ? -36.156 4.923 55.051 1.00 91.56 704 GLU A C 1
ATOM 5309 O O . GLU A 1 704 ? -35.549 5.092 53.994 1.00 91.56 704 GLU A O 1
ATOM 5314 N N . ALA A 1 705 ? -35.745 3.995 55.915 1.00 93.56 705 ALA A N 1
ATOM 5315 C CA . ALA A 1 705 ? -34.620 3.105 55.626 1.00 93.56 705 ALA A CA 1
ATOM 5316 C C . ALA A 1 705 ? -34.940 2.158 54.469 1.00 93.56 705 ALA A C 1
ATOM 5318 O O . ALA A 1 705 ? -34.175 2.067 53.508 1.00 93.56 705 ALA A O 1
ATOM 5319 N N . VAL A 1 706 ? -36.076 1.468 54.559 1.00 96.75 706 VAL A N 1
ATOM 5320 C CA . VAL A 1 706 ? -36.559 0.542 53.532 1.00 96.75 706 VAL A CA 1
ATOM 5321 C C . VAL A 1 706 ? -38.027 0.834 53.269 1.00 96.75 706 VAL A C 1
ATOM 5323 O O . VAL A 1 706 ? -38.835 0.781 54.190 1.00 96.75 706 VAL A O 1
ATOM 5326 N N . VAL A 1 707 ? -38.376 1.102 52.013 1.00 97.06 707 VAL A N 1
ATOM 5327 C CA . VAL A 1 707 ? -39.749 1.389 51.582 1.00 97.06 707 VAL A CA 1
ATOM 5328 C C . VAL A 1 707 ? -40.163 0.422 50.500 1.00 97.06 707 VAL A C 1
ATOM 5330 O O . VAL A 1 707 ? -39.525 0.337 49.452 1.00 97.06 707 VAL A O 1
ATOM 5333 N N . ASN A 1 708 ? -41.281 -0.254 50.717 1.00 97.75 708 ASN A N 1
ATOM 5334 C CA . ASN A 1 708 ? -41.964 -1.016 49.689 1.00 97.75 708 ASN A CA 1
ATOM 5335 C C . ASN A 1 708 ? -43.231 -0.275 49.237 1.00 97.75 708 ASN A C 1
ATOM 5337 O O . ASN A 1 708 ? -44.303 -0.436 49.821 1.00 97.75 708 ASN A O 1
ATOM 5341 N N . ARG A 1 709 ? -43.099 0.563 48.202 1.00 97.19 709 ARG A N 1
ATOM 5342 C CA . ARG A 1 709 ? -44.142 1.508 47.774 1.00 97.19 709 ARG A CA 1
ATOM 5343 C C . ARG A 1 709 ? -45.208 0.877 46.883 1.00 97.19 709 ARG A C 1
ATOM 5345 O O . ARG A 1 709 ? -46.400 1.043 47.114 1.00 97.19 709 ARG A O 1
ATOM 5352 N N . ALA A 1 710 ? -44.780 0.172 45.837 1.00 94.62 710 ALA A N 1
ATOM 5353 C CA . ALA A 1 710 ? -45.677 -0.351 44.796 1.00 94.62 710 ALA A CA 1
ATOM 5354 C C . ALA A 1 710 ? -45.337 -1.779 44.330 1.00 94.62 710 ALA A C 1
ATOM 5356 O O . ALA A 1 710 ? -45.965 -2.284 43.400 1.00 94.62 710 ALA A O 1
ATOM 5357 N N . GLY A 1 711 ? -44.350 -2.414 44.967 1.00 95.81 711 GLY A N 1
ATOM 5358 C CA . GLY A 1 711 ? -43.797 -3.708 44.575 1.00 95.81 711 GLY A CA 1
ATOM 5359 C C . GLY A 1 711 ? -43.951 -4.771 45.655 1.00 95.81 711 GLY A C 1
ATOM 5360 O O . GLY A 1 711 ? -44.629 -4.534 46.642 1.00 95.81 711 GLY A O 1
ATOM 5361 N N . THR A 1 712 ? -43.296 -5.923 45.487 1.00 98.00 712 THR A N 1
ATOM 5362 C CA . THR A 1 712 ? -43.208 -6.982 46.506 1.00 98.00 712 THR A CA 1
ATOM 5363 C C . THR A 1 712 ? -41.828 -6.997 47.139 1.00 98.00 712 THR A C 1
ATOM 5365 O O . THR A 1 712 ? -40.832 -7.092 46.416 1.00 98.00 712 THR A O 1
ATOM 5368 N N . PHE A 1 713 ? -41.766 -7.000 48.467 1.00 98.56 713 PHE A N 1
ATOM 5369 C CA . PHE A 1 713 ? -40.516 -7.140 49.206 1.00 98.56 713 PHE A CA 1
ATOM 5370 C C . PHE A 1 713 ? -40.526 -8.438 50.016 1.00 98.56 713 PHE A C 1
ATOM 5372 O O . PHE A 1 713 ? -41.388 -8.642 50.868 1.00 98.56 713 PHE A O 1
ATOM 5379 N N . LEU A 1 714 ? -39.558 -9.319 49.774 1.00 98.19 714 LEU A N 1
ATOM 5380 C CA . LEU A 1 714 ? -39.346 -10.534 50.554 1.00 98.19 714 LEU A CA 1
ATOM 5381 C C . LEU A 1 714 ? -38.007 -10.444 51.282 1.00 98.19 714 LEU A C 1
ATOM 5383 O O . LEU A 1 714 ? -36.954 -10.564 50.658 1.00 98.19 714 LEU A O 1
ATOM 5387 N N . ASN A 1 715 ? -38.049 -10.297 52.604 1.00 97.88 715 ASN A N 1
ATOM 5388 C CA . ASN A 1 715 ? -36.891 -10.580 53.443 1.00 97.88 715 ASN A CA 1
ATOM 5389 C C . ASN A 1 715 ? -36.883 -12.082 53.739 1.00 97.88 715 ASN A C 1
ATOM 5391 O O . ASN A 1 715 ? -37.657 -12.556 54.568 1.00 97.88 715 ASN A O 1
ATOM 5395 N N . ASP A 1 716 ? -36.098 -12.841 52.984 1.00 96.62 716 ASP A N 1
ATOM 5396 C CA . ASP A 1 716 ? -36.063 -14.302 53.040 1.00 96.62 716 ASP A CA 1
ATOM 5397 C C . ASP A 1 716 ? -35.415 -14.805 54.341 1.00 96.62 716 ASP A C 1
ATOM 5399 O O . ASP A 1 716 ? -34.900 -14.023 55.131 1.00 96.62 716 ASP A O 1
ATOM 5403 N N . ILE A 1 717 ? -35.407 -16.118 54.570 1.00 93.62 717 ILE A N 1
ATOM 5404 C CA . ILE A 1 717 ? -34.940 -16.735 55.825 1.00 93.62 717 ILE A CA 1
ATOM 5405 C C . ILE A 1 717 ? -33.488 -16.389 56.205 1.00 93.62 717 ILE A C 1
ATOM 5407 O O . ILE A 1 717 ? -33.149 -16.374 57.386 1.00 93.62 717 ILE A O 1
ATOM 5411 N N . CYS A 1 718 ? -32.635 -16.090 55.220 1.00 90.44 718 CYS A N 1
ATOM 5412 C CA . CYS A 1 718 ? -31.255 -15.635 55.445 1.00 90.44 718 CYS A CA 1
ATOM 5413 C C . CYS A 1 718 ? -31.100 -14.109 55.396 1.00 90.44 718 CYS A C 1
ATOM 5415 O O . CYS A 1 718 ? -30.012 -13.592 55.634 1.00 90.44 718 CYS A O 1
ATOM 5417 N N . GLY A 1 719 ? -32.170 -13.394 55.052 1.00 94.69 719 GLY A N 1
ATOM 5418 C CA . GLY A 1 719 ? -32.180 -11.950 54.935 1.00 94.69 719 GLY A CA 1
ATOM 5419 C C . GLY A 1 719 ? -32.134 -11.275 56.302 1.00 94.69 719 GLY A C 1
ATOM 5420 O O . GLY A 1 719 ? -32.928 -11.576 57.195 1.00 94.69 719 GLY A O 1
ATOM 5421 N N . VAL A 1 720 ? -31.224 -10.322 56.458 1.00 95.38 720 VAL A N 1
ATOM 5422 C CA . VAL A 1 720 ? -31.159 -9.429 57.615 1.00 95.38 720 VAL A CA 1
ATOM 5423 C C . VAL A 1 720 ? -31.332 -7.999 57.135 1.00 95.38 720 VAL A C 1
ATOM 5425 O O . VAL A 1 720 ? -30.652 -7.568 56.204 1.00 95.38 720 VAL A O 1
ATOM 5428 N N . ILE A 1 721 ? -32.218 -7.260 57.790 1.00 96.62 721 ILE A N 1
ATOM 5429 C CA . ILE A 1 721 ? -32.359 -5.814 57.646 1.00 96.62 721 ILE A CA 1
ATOM 5430 C C . ILE A 1 721 ? -32.006 -5.206 58.996 1.00 96.62 721 ILE A C 1
ATOM 5432 O O . ILE A 1 721 ? -32.653 -5.508 59.994 1.00 96.62 721 ILE A O 1
ATOM 5436 N N . ASN A 1 722 ? -30.963 -4.387 59.031 1.00 95.00 722 ASN A N 1
ATOM 5437 C CA . ASN A 1 722 ? -30.466 -3.740 60.234 1.00 95.00 722 ASN A CA 1
ATOM 5438 C C . ASN A 1 722 ? -30.493 -2.223 60.052 1.00 95.00 722 ASN A C 1
ATOM 5440 O O . ASN A 1 722 ? -29.643 -1.651 59.368 1.00 95.00 722 ASN A O 1
ATOM 5444 N N . VAL A 1 723 ? -31.478 -1.584 60.667 1.00 93.38 723 VAL A N 1
ATOM 5445 C CA . VAL A 1 723 ? -31.648 -0.136 60.670 1.00 93.38 723 VAL A CA 1
ATOM 5446 C C . VAL A 1 723 ? -31.053 0.400 61.969 1.00 93.38 723 VAL A C 1
ATOM 5448 O O . VAL A 1 723 ? -31.651 0.270 63.036 1.00 93.38 723 VAL A O 1
ATOM 5451 N N . LYS A 1 724 ? -29.830 0.936 61.888 1.00 88.25 724 LYS A N 1
ATOM 5452 C CA . LYS A 1 724 ? -29.013 1.290 63.065 1.00 88.25 724 LYS A CA 1
ATOM 5453 C C . LYS A 1 724 ? -29.429 2.597 63.733 1.00 88.25 724 LYS A C 1
ATOM 5455 O O . LYS A 1 724 ? -29.263 2.745 64.942 1.00 88.25 724 LYS A O 1
ATOM 5460 N N . GLU A 1 725 ? -29.938 3.528 62.940 1.00 86.06 725 GLU A N 1
ATOM 5461 C CA . GLU A 1 725 ? -30.342 4.868 63.368 1.00 86.06 725 GLU A CA 1
ATOM 5462 C C . GLU A 1 725 ? -31.869 5.016 63.325 1.00 86.06 725 GLU A C 1
ATOM 5464 O O . GLU A 1 725 ? -32.579 4.071 62.979 1.00 86.06 725 GLU A O 1
ATOM 5469 N N . ASP A 1 726 ? -32.365 6.205 63.669 1.00 86.50 726 ASP A N 1
ATOM 5470 C CA . ASP A 1 726 ? -33.793 6.528 63.738 1.00 86.50 726 ASP A CA 1
ATOM 5471 C C . ASP A 1 726 ? -34.458 6.653 62.349 1.00 86.50 726 ASP A C 1
ATOM 5473 O O . ASP A 1 726 ? -34.846 7.739 61.904 1.00 86.50 726 ASP A O 1
ATOM 5477 N N . ASN A 1 727 ? -34.551 5.521 61.649 1.00 87.62 727 ASN A N 1
ATOM 5478 C CA . ASN A 1 727 ? -35.198 5.381 60.350 1.00 87.62 727 ASN A CA 1
ATOM 5479 C C . ASN A 1 727 ? -36.242 4.254 60.371 1.00 87.62 727 ASN A C 1
ATOM 5481 O O . ASN A 1 727 ? -36.189 3.356 61.207 1.00 87.62 727 ASN A O 1
ATOM 5485 N N . LEU A 1 728 ? -37.154 4.284 59.401 1.00 92.00 728 LEU A N 1
ATOM 5486 C CA . LEU A 1 728 ? -38.355 3.454 59.358 1.00 92.00 728 LEU A CA 1
ATOM 5487 C C . LEU A 1 728 ? -38.289 2.367 58.285 1.00 92.00 728 LEU A C 1
ATOM 5489 O O . LEU A 1 728 ? -37.705 2.548 57.214 1.00 92.00 728 LEU A O 1
ATOM 5493 N N . VAL A 1 729 ? -38.959 1.252 58.552 1.00 95.75 729 VAL A N 1
ATOM 5494 C CA . VAL A 1 729 ? -39.285 0.220 57.564 1.00 95.75 729 VAL A CA 1
ATOM 5495 C C . VAL A 1 729 ? -40.759 0.370 57.211 1.00 95.75 729 VAL A C 1
ATOM 5497 O O . VAL A 1 729 ? -41.618 0.156 58.062 1.00 95.75 729 VAL A O 1
ATOM 5500 N N . LEU A 1 730 ? -41.059 0.742 55.967 1.00 96.19 730 LEU A N 1
ATOM 5501 C CA . LEU A 1 730 ? -42.416 1.050 55.519 1.00 96.19 730 LEU A CA 1
ATOM 5502 C C . LEU A 1 730 ? -42.878 0.122 54.395 1.00 96.19 730 LEU A C 1
ATOM 5504 O O . LEU A 1 730 ? -42.157 -0.140 53.430 1.00 96.19 730 LEU A O 1
ATOM 5508 N N . ASP A 1 731 ? -44.129 -0.314 54.482 1.00 97.06 731 ASP A N 1
ATOM 5509 C CA . ASP A 1 731 ? -44.817 -1.073 53.441 1.00 97.06 731 ASP A CA 1
ATOM 5510 C C . ASP A 1 731 ? -46.116 -0.372 53.045 1.00 97.06 731 ASP A C 1
ATOM 5512 O O . ASP A 1 731 ? -47.167 -0.564 53.658 1.00 97.06 731 ASP A O 1
ATOM 5516 N N . GLU A 1 732 ? -46.047 0.447 52.000 1.00 97.00 732 GLU A N 1
ATOM 5517 C CA . GLU A 1 732 ? -47.206 1.161 51.450 1.00 97.00 732 GLU A CA 1
ATOM 5518 C C . GLU A 1 732 ? -48.011 0.261 50.494 1.00 97.00 732 GLU A C 1
ATOM 5520 O O . GLU A 1 732 ? -49.199 0.485 50.260 1.00 97.00 732 GLU A O 1
ATOM 5525 N N . SER A 1 733 ? -47.377 -0.794 49.967 1.00 95.56 733 SER A N 1
ATOM 5526 C CA . SER A 1 733 ? -47.982 -1.729 49.010 1.00 95.56 733 SER A CA 1
ATOM 5527 C C . SER A 1 733 ? -48.819 -2.843 49.654 1.00 95.56 733 SER A C 1
ATOM 5529 O O . SER A 1 733 ? -49.561 -3.534 48.955 1.00 95.56 733 SER A O 1
ATOM 5531 N N . ASN A 1 734 ? -48.682 -3.044 50.969 1.00 96.69 734 ASN A N 1
ATOM 5532 C CA . ASN A 1 734 ? -49.188 -4.209 51.702 1.00 96.69 734 ASN A CA 1
ATOM 5533 C C . ASN A 1 734 ? -48.686 -5.557 51.148 1.00 96.69 734 ASN A C 1
ATOM 5535 O O . ASN A 1 734 ? -49.454 -6.515 51.028 1.00 96.69 734 ASN A O 1
ATOM 5539 N N . SER A 1 735 ? -47.399 -5.659 50.813 1.00 97.56 735 SER A N 1
ATOM 5540 C CA . SER A 1 735 ? -46.810 -6.912 50.321 1.00 97.56 735 SER A CA 1
ATOM 5541 C C . SER A 1 735 ? -45.373 -7.177 50.784 1.00 97.56 735 SER A C 1
ATOM 5543 O O . SER A 1 735 ? -44.695 -8.067 50.261 1.00 97.56 735 SER A O 1
ATOM 5545 N N . PHE A 1 736 ? -44.912 -6.464 51.811 1.00 98.44 736 PHE A N 1
ATOM 5546 C CA . PHE A 1 736 ? -43.668 -6.777 52.499 1.00 98.44 736 PHE A CA 1
ATOM 5547 C C . PHE A 1 736 ? -43.868 -8.022 53.373 1.00 98.44 736 PHE A C 1
ATOM 5549 O O . PHE A 1 736 ? -44.625 -8.019 54.347 1.00 98.44 736 PHE A O 1
ATOM 5556 N N . THR A 1 737 ? -43.156 -9.096 53.034 1.00 98.38 737 THR A N 1
ATOM 5557 C CA . THR A 1 737 ? -43.117 -10.349 53.796 1.00 98.38 737 THR A CA 1
ATOM 5558 C C . THR A 1 737 ? -41.754 -10.553 54.451 1.00 98.38 737 THR A C 1
ATOM 5560 O O . THR A 1 737 ? -40.727 -10.542 53.770 1.00 98.38 737 THR A O 1
ATOM 5563 N N . ASN A 1 738 ? -41.746 -10.807 55.759 1.00 97.75 738 ASN A N 1
ATOM 5564 C CA . ASN A 1 738 ? -40.547 -11.167 56.510 1.00 97.75 738 ASN A CA 1
ATOM 5565 C C . ASN A 1 738 ? -40.520 -12.659 56.879 1.00 97.75 738 ASN A C 1
ATOM 5567 O O . ASN A 1 738 ? -41.460 -13.174 57.481 1.00 97.75 738 ASN A O 1
ATOM 5571 N N . LYS A 1 739 ? -39.419 -13.333 56.541 1.00 96.44 739 LYS A N 1
ATOM 5572 C CA . LYS A 1 739 ? -39.006 -14.669 57.011 1.00 96.44 739 LYS A CA 1
ATOM 5573 C C . LYS A 1 739 ? -37.647 -14.648 57.714 1.00 96.44 739 LYS A C 1
ATOM 5575 O O . LYS A 1 739 ? -37.283 -15.639 58.333 1.00 96.44 739 LYS A O 1
ATOM 5580 N N . GLY A 1 740 ? -36.887 -13.569 57.547 1.00 95.06 740 GLY A N 1
ATOM 5581 C CA . GLY A 1 740 ? -35.571 -13.378 58.143 1.00 95.06 740 GLY A CA 1
ATOM 5582 C C . GLY A 1 740 ? -35.632 -12.487 59.377 1.00 95.06 740 GLY A C 1
ATOM 5583 O O . GLY A 1 740 ? -36.606 -12.502 60.130 1.00 95.06 740 GLY A O 1
ATOM 5584 N N . VAL A 1 741 ? -34.593 -11.682 59.580 1.00 95.00 741 VAL A N 1
ATOM 5585 C CA . VAL A 1 741 ? -34.478 -10.790 60.740 1.00 95.00 741 VAL A CA 1
ATOM 5586 C C . VAL A 1 741 ? -34.615 -9.334 60.309 1.00 95.00 741 VAL A C 1
ATOM 5588 O O . VAL A 1 741 ? -33.933 -8.888 59.388 1.00 95.00 741 VAL A O 1
ATOM 5591 N N . ILE A 1 742 ? -35.465 -8.586 61.004 1.00 96.50 742 ILE A N 1
ATOM 5592 C CA . ILE A 1 742 ? -35.536 -7.127 60.937 1.00 96.50 742 ILE A CA 1
ATOM 5593 C C . ILE A 1 742 ? -35.152 -6.594 62.313 1.00 96.50 742 ILE A C 1
ATOM 5595 O O . ILE A 1 742 ? -35.781 -6.943 63.309 1.00 96.50 742 ILE A O 1
ATOM 5599 N N . ILE A 1 743 ? -34.117 -5.766 62.368 1.00 94.50 743 ILE A N 1
ATOM 5600 C CA . ILE A 1 743 ? -33.707 -5.013 63.551 1.00 94.50 743 ILE A CA 1
ATOM 5601 C C . ILE A 1 743 ? -33.894 -3.549 63.202 1.00 94.50 743 ILE A C 1
ATOM 5603 O O . ILE A 1 743 ? -33.270 -3.049 62.268 1.00 94.50 743 ILE A O 1
ATOM 5607 N N . GLU A 1 744 ? -34.762 -2.877 63.937 1.00 92.81 744 GLU A N 1
ATOM 5608 C CA . GLU A 1 744 ? -35.077 -1.476 63.728 1.00 92.81 744 GLU A CA 1
ATOM 5609 C C . GLU A 1 744 ? -34.810 -0.675 64.997 1.00 92.81 744 GLU A C 1
ATOM 5611 O O . GLU A 1 744 ? -35.186 -1.083 66.097 1.00 92.81 744 GLU A O 1
ATOM 5616 N N . ASN A 1 745 ? -34.178 0.484 64.836 1.00 89.38 745 ASN A N 1
ATOM 5617 C CA . ASN A 1 745 ? -33.919 1.447 65.899 1.00 89.38 745 ASN A CA 1
ATOM 5618 C C . ASN A 1 745 ? -34.658 2.784 65.662 1.00 89.38 745 ASN A C 1
ATOM 5620 O O . ASN A 1 745 ? -34.176 3.842 66.061 1.00 89.38 745 ASN A O 1
ATOM 5624 N N . GLY A 1 746 ? -35.819 2.731 64.999 1.00 85.69 746 GLY A N 1
ATOM 5625 C CA . GLY A 1 746 ? -36.685 3.870 64.686 1.00 85.69 746 GLY A CA 1
ATOM 5626 C C . GLY A 1 746 ? -37.644 4.243 65.823 1.00 85.69 746 GLY A C 1
ATOM 5627 O O . GLY A 1 746 ? -38.270 3.385 66.447 1.00 85.69 746 GLY A O 1
ATOM 5628 N N . THR A 1 747 ? -37.786 5.539 66.100 1.00 87.69 747 THR A N 1
ATOM 5629 C CA . THR A 1 747 ? -38.756 6.091 67.062 1.00 87.69 747 THR A CA 1
ATOM 5630 C C . THR A 1 747 ? -40.137 6.327 66.440 1.00 87.69 747 THR A C 1
ATOM 5632 O O . THR A 1 747 ? -41.116 6.515 67.166 1.00 87.69 747 THR A O 1
ATOM 5635 N N . GLY A 1 748 ? -40.236 6.315 65.105 1.00 88.00 748 GLY A N 1
ATOM 5636 C CA . GLY A 1 748 ? -41.488 6.479 64.367 1.00 88.00 748 GLY A CA 1
ATOM 5637 C C . GLY A 1 748 ? -42.302 5.190 64.206 1.00 88.00 748 GLY A C 1
ATOM 5638 O O . GLY A 1 748 ? -42.144 4.217 64.942 1.00 88.00 748 GLY A O 1
ATOM 5639 N N . ASN A 1 749 ? -43.231 5.209 63.246 1.00 92.75 749 ASN A N 1
ATOM 5640 C CA . ASN A 1 749 ? -44.094 4.067 62.959 1.00 92.75 749 ASN A CA 1
ATOM 5641 C C . ASN A 1 749 ? -43.580 3.313 61.737 1.00 92.75 749 ASN A C 1
ATOM 5643 O O . ASN A 1 749 ? -43.602 3.856 60.635 1.00 92.75 749 ASN A O 1
ATOM 5647 N N . SER A 1 750 ? -43.213 2.057 61.940 1.00 96.44 750 SER A N 1
ATOM 5648 C CA . SER A 1 750 ? -42.846 1.122 60.882 1.00 96.44 750 SER A CA 1
ATOM 5649 C C . SER A 1 750 ? -43.965 0.124 60.635 1.00 96.44 750 SER A C 1
ATOM 5651 O O . SER A 1 750 ? -44.815 -0.124 61.501 1.00 96.44 750 SER A O 1
ATOM 5653 N N . ASN A 1 751 ? -44.009 -0.452 59.438 1.00 97.56 751 ASN A N 1
ATOM 5654 C CA . ASN A 1 751 ? -44.988 -1.470 59.104 1.00 97.56 751 ASN A CA 1
ATOM 5655 C C . ASN A 1 751 ? -44.510 -2.465 58.043 1.00 97.56 751 ASN A C 1
ATOM 5657 O O . ASN A 1 751 ? -43.758 -2.130 57.135 1.00 97.56 751 ASN A O 1
ATOM 5661 N N . ILE A 1 752 ? -45.027 -3.693 58.137 1.00 98.31 752 ILE A N 1
ATOM 5662 C CA . ILE A 1 752 ? -44.942 -4.721 57.089 1.00 98.31 752 ILE A CA 1
ATOM 5663 C C . ILE A 1 752 ? -46.276 -5.469 56.975 1.00 98.31 752 ILE A C 1
ATOM 5665 O O . ILE A 1 752 ? -47.005 -5.625 57.962 1.00 98.31 752 ILE A O 1
ATOM 5669 N N . ALA A 1 753 ? -46.593 -5.990 55.789 1.00 97.69 753 ALA A N 1
ATOM 5670 C CA . ALA A 1 753 ? -47.803 -6.783 55.590 1.00 97.69 753 ALA A CA 1
ATOM 5671 C C . ALA A 1 753 ? -47.804 -8.093 56.383 1.00 97.69 753 ALA A C 1
ATOM 5673 O O . ALA A 1 753 ? -48.823 -8.444 56.982 1.00 97.69 753 ALA A O 1
ATOM 5674 N N . SER A 1 754 ? -46.690 -8.833 56.399 1.00 97.69 754 SER A N 1
ATOM 5675 C CA . SER A 1 754 ? -46.633 -10.103 57.125 1.00 97.69 754 SER A CA 1
ATOM 5676 C C . SER A 1 754 ? -45.258 -10.468 57.676 1.00 97.69 754 SER A C 1
ATOM 5678 O O . SER A 1 754 ? -44.223 -10.203 57.069 1.00 97.69 754 SER A O 1
ATOM 5680 N N . ASN A 1 755 ? -45.275 -11.136 58.827 1.00 97.62 755 ASN A N 1
ATOM 5681 C CA . ASN A 1 755 ? -44.125 -11.766 59.462 1.00 97.62 755 ASN A CA 1
ATOM 5682 C C . ASN A 1 755 ? -44.430 -13.258 59.622 1.00 97.62 755 ASN A C 1
ATOM 5684 O O . ASN A 1 755 ? -45.316 -13.631 60.391 1.00 97.62 755 ASN A O 1
ATOM 5688 N N . LEU A 1 756 ? -43.762 -14.106 58.846 1.00 96.75 756 LEU A N 1
ATOM 5689 C CA . LEU A 1 756 ? -44.009 -15.549 58.811 1.00 96.75 756 LEU A CA 1
ATOM 5690 C C . LEU A 1 756 ? -43.333 -16.260 59.989 1.00 96.75 756 LEU A C 1
ATOM 5692 O O . LEU A 1 756 ? -42.616 -15.633 60.758 1.00 96.75 756 LEU A O 1
ATOM 5696 N N . ALA A 1 757 ? -43.587 -17.562 60.150 1.00 94.81 757 ALA A N 1
ATOM 5697 C CA . ALA A 1 757 ? -43.178 -18.332 61.331 1.00 94.81 757 ALA A CA 1
ATOM 5698 C C . ALA A 1 757 ? -41.665 -18.290 61.611 1.00 94.81 757 ALA A C 1
ATOM 5700 O O . ALA A 1 757 ? -41.249 -18.373 62.764 1.00 94.81 757 ALA A O 1
ATOM 5701 N N . GLU A 1 758 ? -40.851 -18.148 60.566 1.00 93.75 758 GLU A N 1
ATOM 5702 C CA . GLU A 1 758 ? -39.395 -18.036 60.653 1.00 93.75 758 GLU A CA 1
ATOM 5703 C C . GLU A 1 758 ? -38.909 -16.605 60.939 1.00 93.75 758 GLU A C 1
ATOM 5705 O O . GLU A 1 758 ? -37.768 -16.413 61.352 1.00 93.75 758 GLU A O 1
ATOM 5710 N N . GLY A 1 759 ? -39.766 -15.603 60.725 1.00 95.12 759 GLY A N 1
ATOM 5711 C CA . GLY A 1 759 ? -39.410 -14.194 60.789 1.00 95.12 759 GLY A CA 1
ATOM 5712 C C . GLY A 1 759 ? -39.274 -13.656 62.213 1.00 95.12 759 GLY A C 1
ATOM 5713 O O . GLY A 1 759 ? -40.073 -13.961 63.102 1.00 95.12 759 GLY A O 1
ATOM 5714 N N . VAL A 1 760 ? -38.280 -12.794 62.411 1.00 95.19 760 VAL A N 1
ATOM 5715 C CA . VAL A 1 760 ? -38.016 -12.067 63.658 1.00 95.19 760 VAL A CA 1
ATOM 5716 C C . VAL A 1 760 ? -38.048 -10.568 63.384 1.00 95.19 760 VAL A C 1
ATOM 5718 O O . VAL A 1 760 ? -37.387 -10.095 62.460 1.00 95.19 760 VAL A O 1
ATOM 5721 N N . VAL A 1 761 ? -38.781 -9.816 64.205 1.00 96.06 761 VAL A N 1
ATOM 5722 C CA . VAL A 1 761 ? -38.792 -8.347 64.187 1.00 96.06 761 VAL A CA 1
ATOM 5723 C C . VAL A 1 761 ? -38.402 -7.818 65.567 1.00 96.06 761 VAL A C 1
ATOM 5725 O O . VAL A 1 761 ? -39.082 -8.087 66.558 1.00 96.06 761 VAL A O 1
ATOM 5728 N N . VAL A 1 762 ? -37.313 -7.056 65.637 1.00 94.06 762 VAL A N 1
ATOM 5729 C CA . VAL A 1 762 ? -36.830 -6.395 66.852 1.00 94.06 762 VAL A CA 1
ATOM 5730 C C . VAL A 1 762 ? -36.958 -4.887 66.682 1.00 94.06 762 VAL A C 1
ATOM 5732 O O . VAL A 1 762 ? -36.318 -4.318 65.805 1.00 94.06 762 VAL A O 1
ATOM 5735 N N . ASN A 1 763 ? -37.750 -4.240 67.532 1.00 92.81 763 ASN A N 1
ATOM 5736 C CA . ASN A 1 763 ? -37.930 -2.788 67.543 1.00 92.81 763 ASN A CA 1
ATOM 5737 C C . ASN A 1 763 ? -37.315 -2.197 68.822 1.00 92.81 763 ASN A C 1
ATOM 5739 O O . ASN A 1 763 ? -37.880 -2.327 69.909 1.00 92.81 763 ASN A O 1
ATOM 5743 N N . LEU A 1 764 ? -36.137 -1.589 68.694 1.00 90.31 764 LEU A N 1
ATOM 5744 C CA . LEU A 1 764 ? -35.274 -1.198 69.811 1.00 90.31 764 LEU A CA 1
ATOM 5745 C C . LEU A 1 764 ? -35.557 0.206 70.364 1.00 90.31 764 LEU A C 1
ATOM 5747 O O . LEU A 1 764 ? -35.343 0.435 71.554 1.00 90.31 764 LEU A O 1
ATOM 5751 N N . ALA A 1 765 ? -36.045 1.140 69.543 1.00 85.19 765 ALA A N 1
ATOM 5752 C CA . ALA A 1 765 ? -36.180 2.553 69.926 1.00 85.19 765 ALA A CA 1
ATOM 5753 C C . ALA A 1 765 ? -37.576 2.944 70.444 1.00 85.19 765 ALA A C 1
ATOM 5755 O O . ALA A 1 765 ? -37.822 4.110 70.753 1.00 85.19 765 ALA A O 1
ATOM 5756 N N . GLY A 1 766 ? -38.488 1.978 70.594 1.00 77.38 766 GLY A N 1
ATOM 5757 C CA . GLY A 1 766 ? -39.787 2.195 71.236 1.00 77.38 766 GLY A CA 1
ATOM 5758 C C . GLY A 1 766 ? -40.854 2.863 70.360 1.00 77.38 766 GLY A C 1
ATOM 5759 O O . GLY A 1 766 ? -41.892 3.253 70.896 1.00 77.38 766 GLY A O 1
ATOM 5760 N N . GLY A 1 767 ? -40.633 2.966 69.043 1.00 85.75 767 GLY A N 1
ATOM 5761 C CA . GLY A 1 767 ? -41.672 3.298 68.062 1.00 85.75 767 GLY A CA 1
ATOM 5762 C C . GLY A 1 767 ? -42.751 2.210 67.948 1.00 85.75 767 GLY A C 1
ATOM 5763 O O . GLY A 1 767 ? -42.724 1.210 68.672 1.00 85.75 767 GLY A O 1
ATOM 5764 N N . ILE A 1 768 ? -43.712 2.357 67.032 1.00 90.81 768 ILE A N 1
ATOM 5765 C CA . ILE A 1 768 ? -44.720 1.311 66.770 1.00 90.81 768 ILE A CA 1
ATOM 5766 C C . ILE A 1 768 ? -44.330 0.538 65.511 1.00 90.81 768 ILE A C 1
ATOM 5768 O O . ILE A 1 768 ? -44.315 1.106 64.425 1.00 90.81 768 ILE A O 1
ATOM 5772 N N . PHE A 1 769 ? -44.124 -0.776 65.635 1.00 96.12 769 PHE A N 1
ATOM 5773 C CA . PHE A 1 769 ? -43.962 -1.668 64.483 1.00 96.12 769 PHE A CA 1
ATOM 5774 C C . PHE A 1 769 ? -45.267 -2.426 64.218 1.00 96.12 769 PHE A C 1
ATOM 5776 O O . PHE A 1 769 ? -45.618 -3.361 64.941 1.00 96.12 769 PHE A O 1
ATOM 5783 N N . SER A 1 770 ? -46.005 -2.030 63.184 1.00 96.75 770 SER A N 1
ATOM 5784 C CA . SER A 1 770 ? -47.280 -2.651 62.813 1.00 96.75 770 SER A CA 1
ATOM 5785 C C . SER A 1 770 ? -47.072 -3.831 61.863 1.00 96.75 770 SER A C 1
ATOM 5787 O O . SER A 1 770 ? -46.473 -3.688 60.802 1.00 96.75 770 SER A O 1
ATOM 5789 N N . ILE A 1 771 ? -47.609 -5.003 62.209 1.00 97.62 771 ILE A N 1
ATOM 5790 C CA . ILE A 1 771 ? -47.539 -6.204 61.365 1.00 97.62 771 ILE A CA 1
ATOM 5791 C C . ILE A 1 771 ? -48.961 -6.648 61.032 1.00 97.62 771 ILE A C 1
ATOM 5793 O O . ILE A 1 771 ? -49.726 -6.966 61.940 1.00 97.62 771 ILE A O 1
ATOM 5797 N N . GLY A 1 772 ? -49.313 -6.687 59.743 1.00 96.50 772 GLY A N 1
ATOM 5798 C CA . GLY A 1 772 ? -50.659 -7.071 59.300 1.00 96.50 772 GLY A CA 1
ATOM 5799 C C . GLY A 1 772 ? -51.032 -8.507 59.693 1.00 96.50 772 GLY A C 1
ATOM 5800 O O . GLY A 1 772 ? -52.029 -8.732 60.377 1.00 96.50 772 GLY A O 1
ATOM 5801 N N . ALA A 1 773 ? -50.206 -9.480 59.298 1.00 96.69 773 ALA A N 1
ATOM 5802 C CA . ALA A 1 773 ? -50.313 -10.881 59.705 1.00 96.69 773 ALA A CA 1
ATOM 5803 C C . ALA A 1 773 ? -49.013 -11.350 60.374 1.00 96.69 773 ALA A C 1
ATOM 5805 O O . ALA A 1 773 ? -47.971 -11.410 59.726 1.00 96.69 773 ALA A O 1
ATOM 5806 N N . ASN A 1 774 ? -49.067 -11.703 61.660 1.00 96.88 774 ASN A N 1
ATOM 5807 C CA . ASN A 1 774 ? -47.886 -12.103 62.427 1.00 96.88 774 ASN A CA 1
ATOM 5808 C C . ASN A 1 774 ? -47.980 -13.563 62.896 1.00 96.88 774 ASN A C 1
ATOM 5810 O O . ASN A 1 774 ? -48.785 -13.889 63.766 1.00 96.88 774 ASN A O 1
ATOM 5814 N N . ALA A 1 775 ? -47.144 -14.423 62.324 1.00 95.44 775 ALA A N 1
ATOM 5815 C CA . ALA A 1 775 ? -46.889 -15.792 62.768 1.00 95.44 775 ALA A CA 1
ATOM 5816 C C . ALA A 1 775 ? -45.478 -15.968 63.365 1.00 95.44 775 ALA A C 1
ATOM 5818 O O . ALA A 1 775 ? -45.201 -17.017 63.945 1.00 95.44 775 ALA A O 1
ATOM 5819 N N . GLY A 1 776 ? -44.600 -14.974 63.201 1.00 94.31 776 GLY A N 1
ATOM 5820 C CA . GLY A 1 776 ? -43.219 -14.991 63.678 1.00 94.31 776 GLY A CA 1
ATOM 5821 C C . GLY A 1 776 ? -43.024 -14.353 65.053 1.00 94.31 776 GLY A C 1
ATOM 5822 O O . GLY A 1 776 ? -43.973 -14.086 65.794 1.00 94.31 776 GLY A O 1
ATOM 5823 N N . GLN A 1 777 ? -41.762 -14.101 65.396 1.00 93.94 777 GLN A N 1
ATOM 5824 C CA . GLN A 1 777 ? -41.364 -13.516 66.675 1.00 93.94 777 GLN A CA 1
ATOM 5825 C C . GLN A 1 777 ? -41.245 -11.993 66.588 1.00 93.94 777 GLN A C 1
ATOM 5827 O O . GLN A 1 777 ? -40.784 -11.441 65.588 1.00 93.94 777 GLN A O 1
ATOM 5832 N N . THR A 1 778 ? -41.631 -11.315 67.668 1.00 93.00 778 THR A N 1
ATOM 5833 C CA . THR A 1 778 ? -41.502 -9.862 67.827 1.00 93.00 778 THR A CA 1
ATOM 5834 C C . THR A 1 778 ? -40.960 -9.535 69.209 1.00 93.00 778 THR A C 1
ATOM 5836 O O . THR A 1 778 ? -41.371 -10.168 70.183 1.00 93.00 778 THR A O 1
ATOM 5839 N N . GLY A 1 779 ? -40.102 -8.527 69.329 1.00 92.12 779 GLY A N 1
ATOM 5840 C CA . GLY A 1 779 ? -39.568 -8.104 70.622 1.00 92.12 779 GLY A CA 1
ATOM 5841 C C . GLY A 1 779 ? -38.910 -6.735 70.576 1.00 92.12 779 GLY A C 1
ATOM 5842 O O . GLY A 1 779 ? -38.806 -6.110 69.525 1.00 92.12 779 GLY A O 1
ATOM 5843 N N . THR A 1 780 ? -38.484 -6.269 71.745 1.00 90.50 780 THR A N 1
ATOM 5844 C CA . THR A 1 780 ? -37.852 -4.952 71.932 1.00 90.50 780 THR A CA 1
ATOM 5845 C C . THR A 1 780 ? -36.403 -5.055 72.404 1.00 90.50 780 THR A C 1
ATOM 5847 O O . THR A 1 780 ? -35.804 -4.065 72.804 1.00 90.50 780 THR A O 1
ATOM 5850 N N . ASP A 1 781 ? -35.850 -6.265 72.421 1.00 88.12 781 ASP A N 1
ATOM 5851 C CA . ASP A 1 781 ? -34.465 -6.550 72.778 1.00 88.12 781 ASP A CA 1
ATOM 5852 C C . ASP A 1 781 ? -33.930 -7.629 71.835 1.00 88.12 781 ASP A C 1
ATOM 5854 O O . ASP A 1 781 ? -34.668 -8.487 71.354 1.00 88.12 781 ASP A O 1
ATOM 5858 N N . LEU A 1 782 ? -32.629 -7.588 71.586 1.00 84.88 782 LEU A N 1
ATOM 5859 C CA . LEU A 1 782 ? -31.911 -8.484 70.692 1.00 84.88 782 LEU A CA 1
ATOM 5860 C C . LEU A 1 782 ? -31.878 -9.937 71.196 1.00 84.88 782 LEU A C 1
ATOM 5862 O O . LEU A 1 782 ? -31.596 -10.845 70.417 1.00 84.88 782 LEU A O 1
ATOM 5866 N N . SER A 1 783 ? -32.209 -10.191 72.468 1.00 83.06 783 SER A N 1
ATOM 5867 C CA . SER A 1 783 ? -32.251 -11.540 73.054 1.00 83.06 783 SER A CA 1
ATOM 5868 C C . SER A 1 783 ? -33.228 -12.513 72.376 1.00 83.06 783 SER A C 1
ATOM 5870 O O . SER A 1 783 ? -33.075 -13.723 72.544 1.00 83.06 783 SER A O 1
ATOM 5872 N N . ILE A 1 784 ? -34.195 -12.028 71.586 1.00 81.31 784 ILE A N 1
ATOM 5873 C CA . ILE A 1 784 ? -35.123 -12.892 70.834 1.00 81.31 784 ILE A CA 1
ATOM 5874 C C . ILE A 1 784 ? -34.520 -13.479 69.550 1.00 81.31 784 ILE A C 1
ATOM 5876 O O . ILE A 1 784 ? -35.107 -14.373 68.947 1.00 81.31 784 ILE A O 1
ATOM 5880 N N . ILE A 1 785 ? -33.347 -13.010 69.117 1.00 79.25 785 ILE A N 1
ATOM 5881 C CA . ILE A 1 785 ? -32.689 -13.521 67.913 1.00 79.25 785 ILE A CA 1
ATOM 5882 C C . ILE A 1 785 ? -32.058 -14.885 68.240 1.00 79.25 785 ILE A C 1
ATOM 5884 O O . ILE A 1 785 ? -30.950 -14.973 68.764 1.00 79.25 785 ILE A O 1
ATOM 5888 N N . SER A 1 786 ? -32.765 -15.979 67.941 1.00 68.06 786 SER A N 1
ATOM 5889 C CA . SER A 1 786 ? -32.227 -17.340 68.076 1.00 68.06 786 SER A CA 1
ATOM 5890 C C . SER A 1 786 ? -31.495 -17.773 66.800 1.00 68.06 786 SER A C 1
ATOM 5892 O O . SER A 1 786 ? -32.081 -17.759 65.721 1.00 68.06 786 SER A O 1
ATOM 5894 N N . CYS A 1 787 ? -30.237 -18.209 66.909 1.00 57.03 787 CYS A N 1
ATOM 5895 C CA . CYS A 1 787 ? -29.343 -18.492 65.770 1.00 57.03 787 CYS A CA 1
ATOM 5896 C C . CYS A 1 787 ? -29.634 -19.792 64.994 1.00 57.03 787 CYS A C 1
ATOM 5898 O O . CYS A 1 787 ? -28.710 -20.478 64.559 1.00 57.03 787 CYS A O 1
ATOM 5900 N N . ALA A 1 788 ? -30.899 -20.184 64.848 1.00 56.09 788 ALA A N 1
ATOM 5901 C CA . ALA A 1 788 ? -31.261 -21.467 64.248 1.00 56.09 788 ALA A CA 1
ATOM 5902 C C . ALA A 1 788 ? -31.381 -21.443 62.709 1.00 56.09 788 ALA A C 1
ATOM 5904 O O . ALA A 1 788 ? -31.483 -22.509 62.101 1.00 56.09 788 ALA A O 1
ATOM 5905 N N . SER A 1 789 ? -31.344 -20.279 62.054 1.00 52.34 789 SER A N 1
ATOM 5906 C CA . SER A 1 789 ? -31.592 -20.154 60.611 1.00 52.34 789 SER A CA 1
ATOM 5907 C C . SER A 1 789 ? -30.397 -19.570 59.842 1.00 52.34 789 SER A C 1
ATOM 5909 O O . SER A 1 789 ? -29.897 -18.496 60.150 1.00 52.34 789 SER A O 1
ATOM 5911 N N . CYS A 1 790 ? -29.983 -20.304 58.800 1.00 55.69 790 CYS A N 1
ATOM 5912 C CA . CYS A 1 790 ? -28.941 -20.000 57.801 1.00 55.69 790 CYS A CA 1
ATOM 5913 C C . CYS A 1 790 ? -27.472 -20.283 58.164 1.00 55.69 790 CYS A C 1
ATOM 5915 O O . CYS A 1 790 ? -26.634 -19.396 58.265 1.00 55.69 790 CYS A O 1
ATOM 5917 N N . LEU A 1 791 ? -27.133 -21.578 58.200 1.00 50.28 791 LEU A N 1
ATOM 5918 C CA . LEU A 1 791 ? -25.757 -22.107 58.218 1.00 50.28 791 LEU A CA 1
ATOM 5919 C C . LEU A 1 791 ? -25.162 -22.383 56.815 1.00 50.28 791 LEU A C 1
ATOM 5921 O O . LEU A 1 791 ? -24.094 -22.980 56.712 1.00 50.28 791 LEU A O 1
ATOM 5925 N N . ALA A 1 792 ? -25.837 -22.000 55.726 1.00 45.91 792 ALA A N 1
ATOM 5926 C CA . ALA A 1 792 ? -25.437 -22.404 54.370 1.00 45.91 792 ALA A CA 1
ATOM 5927 C C . ALA A 1 792 ? -24.470 -21.435 53.646 1.00 45.91 792 ALA A C 1
ATOM 5929 O O . ALA A 1 792 ? -23.863 -21.844 52.659 1.00 45.91 792 ALA A O 1
ATOM 5930 N N . GLY A 1 793 ? -24.290 -20.199 54.129 1.00 47.38 793 GLY A N 1
ATOM 5931 C CA . GLY A 1 793 ? -23.326 -19.217 53.601 1.00 47.38 793 GLY A CA 1
ATOM 5932 C C . GLY A 1 793 ? -22.306 -18.861 54.684 1.00 47.38 793 GLY A C 1
ATOM 5933 O O . GLY A 1 793 ? -22.670 -18.320 55.727 1.00 47.38 793 GLY A O 1
ATOM 5934 N N . GLY A 1 794 ? -21.046 -19.254 54.499 1.00 46.53 794 GLY A N 1
ATOM 5935 C CA . GLY A 1 794 ? -20.013 -19.392 55.539 1.00 46.53 794 GLY A CA 1
ATOM 5936 C C . GLY A 1 794 ? -19.567 -18.133 56.300 1.00 46.53 794 GLY A C 1
ATOM 5937 O O . GLY A 1 794 ? -18.574 -18.217 57.019 1.00 46.53 794 GLY A O 1
ATOM 5938 N N . TYR A 1 795 ? -20.262 -16.999 56.192 1.00 45.06 795 TYR A N 1
ATOM 5939 C CA . TYR A 1 795 ? -19.933 -15.759 56.910 1.00 45.06 795 TYR A CA 1
ATOM 5940 C C . TYR A 1 795 ? -20.990 -15.279 57.915 1.00 45.06 795 TYR A C 1
ATOM 5942 O O . TYR A 1 795 ? -20.663 -14.497 58.810 1.00 45.06 795 TYR A O 1
ATOM 5950 N N . LEU A 1 796 ? -22.234 -15.764 57.844 1.00 44.69 796 LEU A N 1
ATOM 5951 C CA . LEU A 1 796 ? -23.335 -15.228 58.662 1.00 44.69 796 LEU A CA 1
ATOM 5952 C C . LEU A 1 796 ? -23.548 -15.928 60.015 1.00 44.69 796 LEU A C 1
ATOM 5954 O O . LEU A 1 796 ? -24.328 -15.455 60.837 1.00 44.69 796 LEU A O 1
ATOM 5958 N N . GLY A 1 797 ? -22.810 -16.998 60.311 1.00 42.72 797 GLY A N 1
ATOM 5959 C CA . GLY A 1 797 ? -23.063 -17.823 61.499 1.00 42.72 797 GLY A CA 1
ATOM 5960 C C . GLY A 1 797 ? -22.634 -17.237 62.851 1.00 42.72 797 GLY A C 1
ATOM 5961 O O . GLY A 1 797 ? -22.957 -17.826 63.878 1.00 42.72 797 GLY A O 1
ATOM 5962 N N . ILE A 1 798 ? -21.887 -16.125 62.894 1.00 45.06 798 ILE A N 1
ATOM 5963 C CA . ILE A 1 798 ? -21.255 -15.667 64.148 1.00 45.06 798 ILE A CA 1
ATOM 5964 C C . ILE A 1 798 ? -21.584 -14.204 64.485 1.00 45.06 798 ILE A C 1
ATOM 5966 O O . ILE A 1 798 ? -21.863 -13.914 65.643 1.00 45.06 798 ILE A O 1
ATOM 5970 N N . ALA A 1 799 ? -21.644 -13.282 63.515 1.00 43.69 799 ALA A N 1
ATOM 5971 C CA . ALA A 1 799 ? -21.841 -11.859 63.823 1.00 43.69 799 ALA A CA 1
ATOM 5972 C C . ALA A 1 799 ? -23.269 -11.515 64.286 1.00 43.69 799 ALA A C 1
ATOM 5974 O O . ALA A 1 799 ? -23.417 -10.808 65.273 1.00 43.69 799 ALA A O 1
ATOM 5975 N N . ALA A 1 800 ? -24.317 -12.063 63.660 1.00 42.06 800 ALA A N 1
ATOM 5976 C CA . ALA A 1 800 ? -25.693 -11.872 64.143 1.00 42.06 800 ALA A CA 1
ATOM 5977 C C . ALA A 1 800 ? -25.961 -12.623 65.463 1.00 42.06 800 ALA A C 1
ATOM 5979 O O . ALA A 1 800 ? -26.844 -12.251 66.228 1.00 42.06 800 ALA A O 1
ATOM 5980 N N . CYS A 1 801 ? -25.158 -13.652 65.751 1.00 43.19 801 CYS A N 1
ATOM 5981 C CA . CYS A 1 801 ? -25.290 -14.492 66.937 1.00 43.19 801 CYS A CA 1
ATOM 5982 C C . CYS A 1 801 ? -24.564 -13.934 68.181 1.00 43.19 801 CYS A C 1
ATOM 5984 O O . CYS A 1 801 ? -24.840 -14.362 69.298 1.00 43.19 801 CYS A O 1
ATOM 5986 N N . LEU A 1 802 ? -23.645 -12.973 68.009 1.00 44.88 802 LEU A N 1
ATOM 5987 C CA . LEU A 1 802 ? -22.845 -12.366 69.090 1.00 44.88 802 LEU A CA 1
ATOM 5988 C C . LEU A 1 802 ? -23.280 -10.950 69.490 1.00 44.88 802 LEU A C 1
ATOM 5990 O O . LEU A 1 802 ? -22.621 -10.322 70.318 1.00 44.88 802 LEU A O 1
ATOM 5994 N N . ILE A 1 803 ? -24.385 -10.450 68.936 1.00 44.22 803 ILE A N 1
ATOM 5995 C CA . ILE A 1 803 ? -24.987 -9.174 69.338 1.00 44.22 803 ILE A CA 1
ATOM 5996 C C . ILE A 1 803 ? -26.294 -9.477 70.086 1.00 44.22 803 ILE A C 1
ATOM 5998 O O . ILE A 1 803 ? -27.366 -9.072 69.656 1.00 44.22 803 ILE A O 1
ATOM 6002 N N . PRO A 1 804 ? -26.253 -10.253 71.181 1.00 36.47 804 PRO A N 1
ATOM 6003 C CA . PRO A 1 804 ? -26.690 -9.607 72.415 1.00 36.47 804 PRO A CA 1
ATOM 6004 C C . PRO A 1 804 ? -25.854 -9.971 73.648 1.00 36.47 804 PRO A C 1
ATOM 6006 O O . PRO A 1 804 ? -25.495 -11.120 73.886 1.00 36.47 804 PRO A O 1
ATOM 6009 N N . ALA A 1 805 ? -25.697 -8.955 74.498 1.00 36.56 805 ALA A N 1
ATOM 6010 C CA . ALA A 1 805 ? -25.486 -9.045 75.942 1.00 36.56 805 ALA A CA 1
ATOM 6011 C C . ALA A 1 805 ? -24.087 -9.404 76.472 1.00 36.56 805 ALA A C 1
ATOM 6013 O O . ALA A 1 805 ? -23.936 -10.422 77.134 1.00 36.56 805 ALA A O 1
ATOM 6014 N N . ILE A 1 806 ? -23.116 -8.480 76.381 1.00 38.69 806 ILE A N 1
ATOM 6015 C CA . ILE A 1 806 ? -22.209 -8.237 77.525 1.00 38.69 806 ILE A CA 1
ATOM 6016 C C . ILE A 1 806 ? -21.875 -6.736 77.633 1.00 38.69 806 ILE A C 1
ATOM 6018 O O . ILE A 1 806 ? -20.893 -6.276 77.046 1.00 38.69 806 ILE A O 1
ATOM 6022 N N . PRO A 1 807 ? -22.626 -5.935 78.410 1.00 39.78 807 PRO A N 1
ATOM 6023 C CA . PRO A 1 807 ? -22.065 -4.700 78.923 1.00 39.78 807 PRO A CA 1
ATOM 6024 C C . PRO A 1 807 ? -20.996 -5.096 79.955 1.00 39.78 807 PRO A C 1
ATOM 6026 O O . PRO A 1 807 ? -21.295 -5.767 80.937 1.00 39.78 807 PRO A O 1
ATOM 6029 N N . THR A 1 808 ? -19.746 -4.687 79.727 1.00 44.62 808 THR A N 1
ATOM 6030 C CA . THR A 1 808 ? -18.590 -4.805 80.646 1.00 44.62 808 THR A CA 1
ATOM 6031 C C . THR A 1 808 ? -17.916 -6.186 80.784 1.00 44.62 808 THR A C 1
ATOM 6033 O O . THR A 1 808 ? -18.061 -6.870 81.788 1.00 44.62 808 THR A O 1
ATOM 6036 N N . LEU A 1 809 ? -17.031 -6.558 79.849 1.00 38.19 809 LEU A N 1
ATOM 6037 C CA . LEU A 1 809 ? -15.896 -7.438 80.176 1.00 38.19 809 LEU A CA 1
ATOM 6038 C C . LEU A 1 809 ? -14.599 -6.930 79.538 1.00 38.19 809 LEU A C 1
ATOM 6040 O O . LEU A 1 809 ? -14.574 -6.468 78.400 1.00 38.19 809 LEU A O 1
ATOM 6044 N N . SER A 1 810 ? -13.516 -7.001 80.313 1.00 46.09 810 SER A N 1
ATOM 6045 C CA . SER A 1 810 ? -12.167 -6.606 79.912 1.00 46.09 810 SER A CA 1
ATOM 6046 C C . SER A 1 810 ? -11.602 -7.536 78.828 1.00 46.09 810 SER A C 1
ATOM 6048 O O . SER A 1 810 ? -12.005 -8.697 78.714 1.00 46.09 810 SER A O 1
ATOM 6050 N N . GLN A 1 811 ? -10.628 -7.023 78.062 1.00 41.50 811 GLN A N 1
ATOM 6051 C CA . GLN A 1 811 ? -9.965 -7.650 76.899 1.00 41.50 811 GLN A CA 1
ATOM 6052 C C . GLN A 1 811 ? -9.523 -9.122 77.068 1.00 41.50 811 GLN A C 1
ATOM 6054 O O . GLN A 1 811 ? -9.277 -9.801 76.075 1.00 41.50 811 GLN A O 1
ATOM 6059 N N . TRP A 1 812 ? -9.456 -9.651 78.291 1.00 38.38 812 TRP A N 1
ATOM 6060 C CA . TRP A 1 812 ? -9.027 -11.021 78.577 1.00 38.38 812 TRP A CA 1
ATOM 6061 C C . TRP A 1 812 ? -10.089 -12.099 78.300 1.00 38.38 812 TRP A C 1
ATOM 6063 O O . TRP A 1 812 ? -9.730 -13.247 78.046 1.00 38.38 812 TRP A O 1
ATOM 6073 N N . SER A 1 813 ? -11.382 -11.756 78.272 1.00 43.09 813 SER A N 1
ATOM 6074 C CA . SER A 1 813 ? -12.457 -12.753 78.073 1.00 43.09 813 SER A CA 1
ATOM 6075 C C . SER A 1 813 ? -12.661 -13.141 76.601 1.00 43.09 813 SER A C 1
ATOM 6077 O O . SER A 1 813 ? -13.080 -14.256 76.300 1.00 43.09 813 SER A O 1
ATOM 6079 N N . ILE A 1 814 ? -12.284 -12.256 75.671 1.00 45.03 814 ILE A N 1
ATOM 6080 C CA . ILE A 1 814 ? -12.369 -12.496 74.220 1.00 45.03 814 ILE A CA 1
ATOM 6081 C C . ILE A 1 814 ? -11.327 -13.540 73.775 1.00 45.03 814 ILE A C 1
ATOM 6083 O O . ILE A 1 814 ? -11.599 -14.354 72.896 1.00 45.03 814 ILE A O 1
ATOM 6087 N N . ILE A 1 815 ? -10.167 -13.600 74.441 1.00 44.81 815 ILE A N 1
ATOM 6088 C CA . ILE A 1 815 ? -9.095 -14.560 74.127 1.00 44.81 815 ILE A CA 1
ATOM 6089 C C . ILE A 1 815 ? -9.509 -16.006 74.465 1.00 44.81 815 ILE A C 1
ATOM 6091 O O . ILE A 1 815 ? -9.157 -16.930 73.735 1.00 44.81 815 ILE A O 1
ATOM 6095 N N . ILE A 1 816 ? -10.312 -16.221 75.515 1.00 47.03 816 ILE A N 1
ATOM 6096 C CA . ILE A 1 816 ? -10.755 -17.566 75.931 1.00 47.03 816 ILE A CA 1
ATOM 6097 C C . ILE A 1 816 ? -11.853 -18.122 75.005 1.00 47.03 816 ILE A C 1
ATOM 6099 O O . ILE A 1 816 ? -11.886 -19.329 74.746 1.00 47.03 816 ILE A O 1
ATOM 6103 N N . LEU A 1 817 ? -12.705 -17.263 74.434 1.00 46.03 817 LEU A N 1
ATOM 6104 C CA . LEU A 1 817 ? -13.729 -17.684 73.468 1.00 46.03 817 LEU A CA 1
ATOM 6105 C C . LEU A 1 817 ? -13.104 -18.132 72.128 1.00 46.03 817 LEU A C 1
ATOM 6107 O O . LEU A 1 817 ? -13.524 -19.125 71.541 1.00 46.03 817 LEU A O 1
ATOM 6111 N N . PHE A 1 818 ? -12.028 -17.470 71.684 1.00 41.91 818 PHE A N 1
ATOM 6112 C CA . PHE A 1 818 ? -11.280 -17.879 70.485 1.00 41.91 818 PHE A CA 1
ATOM 6113 C C . PHE A 1 818 ? -10.430 -19.147 70.696 1.00 41.91 818 PHE A C 1
ATOM 6115 O O . PHE A 1 818 ? -10.244 -19.932 69.765 1.00 41.91 818 PHE A O 1
ATOM 6122 N N . LEU A 1 819 ? -9.954 -19.399 71.920 1.00 41.50 819 LEU A N 1
ATOM 6123 C CA . LEU A 1 819 ? -9.214 -20.621 72.270 1.00 41.50 819 LEU A CA 1
ATOM 6124 C C . LEU A 1 819 ? -10.109 -21.861 72.433 1.00 41.50 819 LEU A C 1
ATOM 6126 O O . LEU A 1 819 ? -9.622 -22.977 72.295 1.00 41.50 819 LEU A O 1
ATOM 6130 N N . SER A 1 820 ? -11.409 -21.696 72.685 1.00 40.53 820 SER A N 1
ATOM 6131 C CA . SER A 1 820 ? -12.346 -22.820 72.848 1.00 40.53 820 SER A CA 1
ATOM 6132 C C . SER A 1 820 ? -12.938 -23.317 71.521 1.00 40.53 820 SER A C 1
ATOM 6134 O O . SER A 1 820 ? -13.182 -24.514 71.376 1.00 40.53 820 SER A O 1
ATOM 6136 N N . LEU A 1 821 ? -13.065 -22.449 70.512 1.00 41.12 821 LEU A N 1
ATOM 6137 C CA . LEU A 1 821 ? -13.515 -22.820 69.160 1.00 41.12 821 LEU A CA 1
ATOM 6138 C C . LEU A 1 821 ? -12.449 -23.550 68.322 1.00 41.12 821 LEU A C 1
ATOM 6140 O O . LEU A 1 821 ? -12.794 -24.230 67.363 1.00 41.12 821 LEU A O 1
ATOM 6144 N N . SER A 1 822 ? -11.165 -23.474 68.690 1.00 36.59 822 SER A N 1
ATOM 6145 C CA . SER A 1 822 ? -10.094 -24.231 68.018 1.00 36.59 822 SER A CA 1
ATOM 6146 C C . SER A 1 822 ? -9.926 -25.670 68.535 1.00 36.59 822 SER A C 1
ATOM 6148 O O . SER A 1 822 ? -9.229 -26.465 67.905 1.00 36.59 822 SER A O 1
ATOM 6150 N N . ILE A 1 823 ? -10.585 -26.035 69.644 1.00 41.97 823 ILE A N 1
ATOM 6151 C CA . ILE A 1 823 ? -10.473 -27.359 70.288 1.00 41.97 823 ILE A CA 1
ATOM 6152 C C . ILE A 1 823 ? -11.599 -28.326 69.854 1.00 41.97 823 ILE A C 1
ATOM 6154 O O . ILE A 1 823 ? -11.435 -29.542 69.954 1.00 41.97 823 ILE A O 1
ATOM 6158 N N . LEU A 1 824 ? -12.708 -27.833 69.293 1.00 36.06 824 LEU A N 1
ATOM 6159 C CA . LEU A 1 824 ? -13.781 -28.656 68.715 1.00 36.06 824 LEU A CA 1
ATOM 6160 C C . LEU A 1 824 ? -13.687 -28.605 67.184 1.00 36.06 824 LEU A C 1
ATOM 6162 O O . LEU A 1 824 ? -13.947 -27.584 66.560 1.00 36.06 824 LEU A O 1
ATOM 6166 N N . GLY A 1 825 ? -13.202 -29.702 66.603 1.00 35.84 825 GLY A N 1
ATOM 6167 C CA . GLY A 1 825 ? -12.627 -29.747 65.262 1.00 35.84 825 GLY A CA 1
ATOM 6168 C C . GLY A 1 825 ? -13.542 -29.416 64.075 1.00 35.84 825 GLY A C 1
ATOM 6169 O O . GLY A 1 825 ? -14.760 -29.541 64.126 1.00 35.84 825 GLY A O 1
ATOM 6170 N N . TRP A 1 826 ? -12.843 -29.118 62.971 1.00 37.94 826 TRP A N 1
ATOM 6171 C CA . TRP A 1 826 ? -13.299 -28.878 61.593 1.00 37.94 826 TRP A CA 1
ATOM 6172 C C . TRP A 1 826 ? -13.927 -27.508 61.303 1.00 37.94 826 TRP A C 1
ATOM 6174 O O . TRP A 1 826 ? -15.027 -27.402 60.776 1.00 37.94 826 TRP A O 1
ATOM 6184 N N . VAL A 1 827 ? -13.133 -26.451 61.497 1.00 34.22 827 VAL A N 1
ATOM 6185 C CA . VAL A 1 827 ? -13.221 -25.240 60.665 1.00 34.22 827 VAL A CA 1
ATOM 6186 C C . VAL A 1 827 ? -11.895 -25.088 59.924 1.00 34.22 827 VAL A C 1
ATOM 6188 O O . VAL A 1 827 ? -10.867 -24.748 60.507 1.00 34.22 827 VAL A O 1
ATOM 6191 N N . THR A 1 828 ? -11.886 -25.406 58.631 1.00 33.75 828 THR A N 1
ATOM 6192 C CA . THR A 1 828 ? -10.728 -25.166 57.765 1.00 33.75 828 THR A CA 1
ATOM 6193 C C . THR A 1 828 ? -10.801 -23.731 57.256 1.00 33.75 828 THR A C 1
ATOM 6195 O O . THR A 1 828 ? -11.541 -23.439 56.321 1.00 33.75 828 THR A O 1
ATOM 6198 N N . PHE A 1 829 ? -10.031 -22.823 57.853 1.00 31.03 829 PHE A N 1
ATOM 6199 C CA . PHE A 1 829 ? -9.832 -21.492 57.286 1.00 31.03 829 PHE A CA 1
ATOM 6200 C C . PHE A 1 829 ? -8.994 -21.620 56.008 1.00 31.03 829 PHE A C 1
ATOM 6202 O O . PHE A 1 829 ? -7.789 -21.861 56.064 1.00 31.03 829 PHE A O 1
ATOM 6209 N N . ARG A 1 830 ? -9.626 -21.475 54.837 1.00 29.16 830 ARG A N 1
ATOM 6210 C CA . ARG A 1 830 ? -8.902 -21.179 53.596 1.00 29.16 830 ARG A CA 1
ATOM 6211 C C . ARG A 1 830 ? -8.591 -19.690 53.581 1.00 29.16 830 ARG A C 1
ATOM 6213 O O . ARG A 1 830 ? -9.450 -18.881 53.259 1.00 29.16 830 ARG A O 1
ATOM 6220 N N . THR A 1 831 ? -7.354 -19.336 53.900 1.00 32.19 831 THR A N 1
ATOM 6221 C CA . THR A 1 831 ? -6.790 -18.052 53.495 1.00 32.19 831 THR A CA 1
ATOM 6222 C C . THR A 1 831 ? -6.433 -18.154 52.011 1.00 32.19 831 THR A C 1
ATOM 6224 O O . THR A 1 831 ? -5.479 -18.827 51.621 1.00 32.19 831 THR A O 1
ATOM 6227 N N . THR A 1 832 ? -7.239 -17.550 51.140 1.00 32.91 832 THR A N 1
ATOM 6228 C CA . THR A 1 832 ? -6.843 -17.307 49.748 1.00 32.91 832 THR A CA 1
ATOM 6229 C C . THR A 1 832 ? -5.764 -16.226 49.747 1.00 32.91 832 THR A C 1
ATOM 6231 O O . THR A 1 832 ? -5.884 -15.181 50.382 1.00 32.91 832 THR A O 1
ATOM 6234 N N . GLY A 1 833 ? -4.622 -16.567 49.151 1.00 33.62 833 GLY A N 1
ATOM 6235 C CA . GLY A 1 833 ? -3.353 -15.907 49.407 1.00 33.62 833 GLY A CA 1
ATOM 6236 C C . GLY A 1 833 ? -3.224 -14.507 48.815 1.00 33.62 833 GLY A C 1
ATOM 6237 O O . GLY A 1 833 ? -3.370 -14.314 47.614 1.00 33.62 833 GLY A O 1
ATOM 6238 N N . ALA A 1 834 ? -2.759 -13.581 49.650 1.00 29.66 834 ALA A N 1
ATOM 6239 C CA . ALA A 1 834 ? -1.845 -12.530 49.233 1.00 29.66 834 ALA A CA 1
ATOM 6240 C C . ALA A 1 834 ? -0.482 -12.838 49.868 1.00 29.66 834 ALA A C 1
ATOM 6242 O O . ALA A 1 834 ? -0.341 -12.850 51.091 1.00 29.66 834 ALA A O 1
ATOM 6243 N N . LYS A 1 835 ? 0.532 -13.136 49.045 1.00 34.56 835 LYS A N 1
ATOM 6244 C CA . LYS A 1 835 ? 1.928 -13.176 49.500 1.00 34.56 835 LYS A CA 1
ATOM 6245 C C . LYS A 1 835 ? 2.344 -11.748 49.863 1.00 34.56 835 LYS A C 1
ATOM 6247 O O . LYS A 1 835 ? 2.774 -11.002 48.991 1.00 34.56 835 LYS A O 1
ATOM 6252 N N . SER A 1 836 ? 2.262 -11.382 51.137 1.00 29.48 836 SER A N 1
ATOM 6253 C CA . SER A 1 836 ? 3.100 -10.319 51.686 1.00 29.48 836 SER A CA 1
ATOM 6254 C C . SER A 1 836 ? 4.314 -10.963 52.355 1.00 29.48 836 SER A C 1
ATOM 6256 O O . SER A 1 836 ? 4.231 -11.654 53.368 1.00 29.48 836 SER A O 1
ATOM 6258 N N . THR A 1 837 ? 5.478 -10.788 51.738 1.00 42.22 837 THR A N 1
ATOM 6259 C CA . THR A 1 837 ? 6.769 -11.021 52.387 1.00 42.22 837 THR A CA 1
ATOM 6260 C C . THR A 1 837 ? 6.961 -9.936 53.440 1.00 42.22 837 THR A C 1
ATOM 6262 O O . THR A 1 837 ? 7.300 -8.805 53.105 1.00 42.22 837 THR A O 1
ATOM 6265 N N . LEU A 1 838 ? 6.756 -10.279 54.709 1.00 29.84 838 LEU A N 1
ATOM 6266 C CA . LEU A 1 838 ? 7.233 -9.489 55.839 1.00 29.84 838 LEU A CA 1
ATOM 6267 C C . LEU A 1 838 ? 8.293 -10.312 56.566 1.00 29.84 838 LEU A C 1
ATOM 6269 O O . LEU A 1 838 ? 8.008 -11.310 57.225 1.00 29.84 838 LEU A O 1
ATOM 6273 N N . GLY A 1 839 ? 9.542 -9.910 56.332 1.00 33.53 839 GLY A N 1
ATOM 6274 C CA . GLY A 1 839 ? 10.711 -10.414 57.029 1.00 33.53 839 GLY A CA 1
ATOM 6275 C C . GLY A 1 839 ? 10.658 -10.050 58.508 1.00 33.53 839 GLY A C 1
ATOM 6276 O O . GLY A 1 839 ? 10.221 -8.969 58.892 1.00 33.53 839 GLY A O 1
ATOM 6277 N N . SER A 1 840 ? 11.121 -10.989 59.320 1.00 34.38 840 SER A N 1
ATOM 6278 C CA . SER A 1 840 ? 11.255 -10.901 60.766 1.00 34.38 840 SER A CA 1
ATOM 6279 C C . SER A 1 840 ? 12.149 -9.740 61.219 1.00 34.38 840 SER A C 1
ATOM 6281 O O . SER A 1 840 ? 13.339 -9.722 60.885 1.00 34.38 840 SER A O 1
ATOM 6283 N N . LYS A 1 841 ? 11.615 -8.872 62.079 1.00 31.92 841 LYS A N 1
ATOM 6284 C CA . LYS A 1 841 ? 12.135 -8.641 63.434 1.00 31.92 841 LYS A CA 1
ATOM 6285 C C . LYS A 1 841 ? 11.066 -8.022 64.320 1.00 31.92 841 LYS A C 1
ATOM 6287 O O . LYS A 1 841 ? 10.409 -7.074 63.844 1.00 31.92 841 LYS A O 1
#

Secondary structure (DSSP, 8-state):
-HHHHHHHHHHHHHHHHHT--PPPPEEEE--SS-SBTT-GGGEEEEES---SS---STT--EEEE-TT-SS--EE-TT-EEEESEEEE-TT-EEEE-TT-EEEEEEESS-SEEESSEEEESSEEEEEESSSEEEEEETT-EEEE-TT-EEEEE--SSSEEEEEEB-EEEESSEEEEE--SSEEEEESSEEEE-TT-EEEEEE-SSSEEEEE-TT-EEEESSEEEEEE------TTT--SEEESSEEEE-TT-EEEEEESSS-SEEE-TT-EEEEEEEEEEEESS-SS-SEEESSEEEEEEEEEEE-SS--SEEE-TT-EEEEEEEEEEEE-SSSS-SEEESSEEEE-TT-EEEEEESSS--SEEEEE-TT-EEEESSEEEEE--SSEEEEESSEEEEESS--EEEE--S---S-S-SEEESSEEEEESS--EEEES-SS--SEEE-TT-EEEEES-------TT---SS--SEEESSEEEEE-SS-------SS-EEEE--TTS-SEEE-TT-EEEE-S-EEEEESS-SEEESSEEEE-SSEEEEEEEEEEEEEE-TT-EEEE-SEEEE-SEEEEEEESSEEEE-TT-EEEE--B-S-SS-SEEE-TT-EEEE-SEEEEEEESS-SEEESSEEEE-TT-EEEEEEESS-SEEE-TT-EEEESSEEEE---STT--SS-SEEESSEEEESSEEEE---SS-TTEEEEEESSSEEEE-TT-EEEE-SSEEEEESSS-EEESSEEEE--SSEEEEEEE-TT-EEEE-SS-EEEEEEE-SEEESSGGG--S-S--SSTTSTTTTTS-S--S---THHHHHHHHHHTTS-----------------

Radius of gyration: 47.25 Å; chains: 1; bounding box: 110×75×144 Å